Protein AF-A0A954XYC6-F1 (afdb_monomer)

Foldseek 3Di:
DDDDDDDDDDDDDDDDDDDPPPVVVVVVVVPLDPDPAWEWEFDDAEEEQAAPWGTWTDDPLAIDTDRHQQADQDPSGDARQAHAYEFAPNHAYEYEDACRHPDNGAHHQHYEAAAPPPRQQSVSSPDHRRHAGGEYEYAAGEYFQDDPPVPGFSEYHAFQAAPHGGEYHAHYQEEAEGQGAAYAWNNGHGEYAHDHHEYEANQDDDPDRAHEQWDDQTEGEYHQAFYEYEYWDADPPPLDGGAHEHEAFEADAIHGEYEFHPQPDAFQRREYEHEAEYHAWYHLTHGEYEAHQNGEYEYEDHQSPLAFHEYEAFAEANTGGEYAYAHHEYHGAGEYEACHHNGAGEYEWAEQHHEAEYQEYAYAARYEYEFAAAQNGGHAHEHAFPPDDPRHPDRAGYYEAHAYAYAYHNQLNHPDQDKHFRYHRNPPVGDYADDHNVADFQDFRDAHVNRQTWGWHCQDDSGRTTITGSDRAQQDQAAWEQCDAEDEPQFRTFGAPRRQATPDGSHGQLQDAGAYHFAQNHEYEAEPVHPCVSHQEHQEYAAQDPSNSSGHNPRHAGGEYEYAEADEHAQFNVDDPATDRYYEAWESQTGGYYHAHHQEEYHRQAEHEAWEHQTHGEYEHPHHEYEWNADAHPDYWYYAFEAANTHGEYHQAFYEYEGNHPDDYPDPFEHYAFEHNTHGEYEFHPQDDDAQRGEYEYCGEYYAWEQNTHGEYEYYANGEAYHDDAHYEYEAWDYPDHDTTHGEYHYPHHEYEELAEYEAFEAAATHGEYAFAYYEYEYNVVQNYEYEAWEQNTHGEYAYHHQYEYEYSYEYEARAENHQATHGEYEWEEANYEAEYQAYDHHAHPVDWPSDYAAEYEWAYALVATHAYEHNNADDPHRAEQFHPVLLVVPPDDPDDDPSQGHGHAYHAAPLNYAAWDKHFNYRYNYPDAHGAFHANRVPSHGADAQRWDPPRNYQATWHWHCLDDVGGTIMIGGHHAQQCCLVRPRALEPVSVVCLVVCSPDPCSVVSVVSSVVQHGGSPDPPPDPPPPPPDPDCVVVVVVVVVVVVVPPPDDDDDDDDDDD

Secondary structure (DSSP, 8-state):
-------------------SHHHHHHHHHTT----PPPEEEE-SSEEESS-TT-EEEESSSSEEEES-SSSPPPTT---TT--EEEE-TTEEEEE--S--SSSSS-EESEEEESB--GGGBGGGGTPPB--B-EEEEEESS-EEE--SSSSS---EEES-STT-EEEEEEE-SSEEEESS-EEEEESSEEEEEEEEEEEEES-S--S---EEEEETT-EEEEEEEEEEEEESB---SSS--B---EEEEESTT-EEEEEE--SSS-TTSEEEEESS-EEEEETT-EEEEEE-TTEEEEE---TTTT--EEEEES-STT-EEEEEESSSEEEEEEEEEESGGG-EEEEEEESSS-EEEEEEEEE-TTEEEEEE--SS----EEE-TTSS-SS--SS-SEEEEES-EEEEE-GGG----S-EEEEEESSTT-EEEEE-SS--TT-EEEE-TTS-EEEEEEEETTTTEEEEESSPP----SSEEE-SSEEETTTSEEEE-SSSSEEEES--TTTTT-EEEE-TTEEEEESTTS--TT-SEESEEEESBS-GGGTSTT--B-EEEEEEES--EEE---S-SS---EEEEEETTPEEEEEEEESSEEEESSEEEEEETT-EEEEEE-SSEEEE--SS-TT-EEEEEESTT-EEEEEE-SEEEESS-SS------EEEEEETT-EEEEEE--S-SSTTSEEEEESSEEEEEETT-EEEEEE-TTEEEEE-STT--EEEEE-SSSSPPEEEEEESSSEEEESS-EEEEESTT-EEEEEEEEEEEEESTTS---EEEEETT-EEEEEEEEEEEEEESSEEEEEESSSTT-EEEEEEESSS-EEEESEEEPPP-TT-TTS--EEEEEEE-BTTB---EEE---S-TTSEE-S-HHHHHH----SS-------PPEEEEE-TT--S-EEEEEEEE-SSSPPBS--EETTTTEE--TTPBPPSS--SEEEEEEEEETTTTEEEEEEEE--TT-SS-SS--SHHHHHHHHTT-SSS-HHHHHHHHHHHTTTTS--------------HHHHHHHHHHHHHHHTT-----------

Mean predicted aligned error: 14.38 Å

Solvent-accessible surface area (backbone atoms only — not comparable to full-atom values): 49134 Å² total; per-residue (Å²): 133,90,86,84,89,87,86,85,88,82,91,79,86,87,82,91,85,85,88,67,69,63,67,56,53,53,56,53,60,77,64,64,68,82,62,69,54,44,58,38,29,40,72,51,56,76,47,57,65,59,40,93,75,40,28,36,32,75,60,92,77,33,75,42,72,42,41,42,63,24,58,44,54,39,97,72,68,59,66,37,16,53,29,34,38,36,34,11,51,61,14,36,35,36,44,68,71,66,48,64,26,82,50,94,38,39,44,31,22,23,43,38,24,3,32,68,53,74,88,39,46,35,50,92,53,74,38,68,69,30,42,28,26,13,37,39,36,38,31,72,32,52,38,37,20,44,55,94,76,85,77,67,60,3,24,40,35,19,0,56,21,70,95,15,42,3,34,37,38,38,54,14,71,34,46,40,38,27,43,18,37,43,34,21,0,33,32,5,35,10,34,39,38,28,62,31,25,40,32,40,35,24,65,50,88,72,85,90,39,46,37,31,26,3,26,63,42,3,35,10,34,37,38,31,45,25,23,41,38,36,33,18,37,75,54,86,78,84,82,60,59,31,70,30,40,42,32,25,0,28,26,64,62,3,38,8,36,40,36,28,17,72,54,80,62,54,78,49,43,6,29,38,41,37,31,37,36,36,34,26,1,25,60,31,2,32,9,35,40,36,31,21,41,5,4,26,43,35,28,63,62,51,83,91,75,52,57,67,26,37,44,30,23,0,49,23,64,67,6,34,8,35,39,41,31,56,18,14,36,41,42,30,46,20,40,41,35,24,3,41,69,64,4,32,9,37,43,36,37,30,31,46,73,28,45,33,41,28,25,18,40,40,28,23,50,53,14,34,43,33,40,35,28,27,74,82,31,52,38,36,37,36,26,48,27,75,75,85,65,94,70,70,83,80,86,56,44,29,40,37,29,55,40,14,38,75,45,72,42,44,42,53,56,21,63,71,67,67,68,40,54,50,33,43,47,76,28,87,84,29,46,67,44,78,44,43,63,78,54,57,73,64,36,74,72,48,48,28,52,70,71,44,48,28,16,36,31,66,58,24,92,95,55,48,13,32,24,36,25,43,55,69,58,74,20,40,58,80,32,33,26,34,72,45,55,76,40,46,56,34,53,31,23,21,33,24,56,35,58,32,36,78,63,47,70,50,43,57,54,27,71,53,71,30,35,37,24,35,5,40,60,18,36,35,36,42,36,90,85,41,77,52,88,69,39,53,43,22,19,27,41,34,24,2,23,66,62,18,33,48,21,28,49,84,20,40,29,26,13,34,44,37,33,31,56,68,53,55,42,34,28,41,59,94,77,63,102,57,51,69,5,38,40,38,25,5,24,67,66,17,41,8,36,36,41,37,47,14,60,25,42,40,40,29,34,4,33,35,36,25,1,27,52,34,2,34,10,37,39,36,30,59,30,24,39,41,33,17,18,62,49,69,51,73,85,31,27,29,30,24,2,34,26,50,65,5,33,11,34,38,38,34,44,19,29,41,39,24,46,48,35,100,68,97,52,81,73,54,51,41,38,35,23,2,23,46,39,5,36,9,34,39,33,33,17,72,60,64,84,52,74,61,42,8,32,41,46,36,59,34,21,37,38,25,2,24,32,45,1,39,10,34,40,37,32,18,48,10,9,29,43,37,25,45,52,87,67,6,30,42,35,22,1,25,42,91,56,91,45,40,4,34,9,39,37,43,29,60,18,21,39,36,37,24,23,12,33,41,36,23,0,33,22,60,70,8,34,8,38,38,41,34,40,16,31,40,38,36,35,7,66,78,48,80,12,42,35,35,23,3,19,29,13,1,33,9,32,41,38,39,21,51,57,17,36,42,37,32,53,14,45,39,29,44,15,28,50,69,34,75,61,4,26,6,35,42,36,33,35,24,51,62,24,46,41,37,32,22,24,34,41,39,45,59,58,75,75,43,92,79,50,46,50,44,33,34,44,32,44,32,37,29,80,89,35,53,40,36,41,34,30,61,33,77,78,68,87,64,43,41,21,40,23,21,67,71,53,54,72,63,65,78,79,71,98,74,95,67,94,66,61,58,71,27,31,14,58,44,53,39,33,58,50,43,84,64,61,46,76,46,56,55,30,47,45,70,32,90,59,64,59,39,63,40,43,16,39,72,93,71,34,42,67,57,51,80,66,38,69,61,76,88,28,59,44,57,36,52,35,26,38,32,58,58,23,93,94,54,29,10,35,26,37,44,34,43,52,44,60,51,33,33,68,75,71,81,60,44,16,42,75,69,17,54,55,38,52,75,70,63,43,88,63,99,57,68,68,60,56,48,51,36,24,67,76,29,59,58,40,68,52,75,84,72,80,72,72,82,70,68,76,74,69,82,58,64,68,59,58,52,50,54,52,53,58,55,54,66,68,63,74,80,74,80,86,86,91,81,90,83,85,87,132

Radius of gyration: 41.17 Å; Cα contacts (8 Å, |Δi|>4): 3618; chains: 1; bounding box: 121×88×107 Å

pLDDT: mean 84.4, std 16.08, range [27.78, 98.81]

Structure (mmCIF, N/CA/C/O backbone):
data_AF-A0A954XYC6-F1
#
_entry.id   AF-A0A954XYC6-F1
#
loop_
_atom_site.group_PDB
_atom_site.id
_atom_site.type_symbol
_atom_site.label_atom_id
_atom_site.label_alt_id
_atom_site.label_comp_id
_atom_site.label_asym_id
_atom_site.label_entity_id
_atom_site.label_seq_id
_atom_site.pdbx_PDB_ins_code
_atom_site.Cartn_x
_atom_site.Cartn_y
_atom_site.Cartn_z
_atom_site.occupancy
_atom_site.B_iso_or_equiv
_atom_site.auth_seq_id
_atom_site.auth_comp_id
_atom_site.auth_asym_id
_atom_site.auth_atom_id
_atom_site.pdbx_PDB_model_num
ATOM 1 N N . MET A 1 1 ? -28.562 40.369 -9.382 1.00 34.88 1 MET A N 1
ATOM 2 C CA . MET A 1 1 ? -28.232 40.365 -7.940 1.00 34.88 1 MET A CA 1
ATOM 3 C C . MET A 1 1 ? -26.823 39.789 -7.884 1.00 34.88 1 MET A C 1
ATOM 5 O O . MET A 1 1 ? -26.655 38.683 -8.361 1.00 34.88 1 MET A O 1
ATOM 9 N N . ILE A 1 2 ? -25.753 40.572 -7.726 1.00 33.56 2 ILE A N 1
ATOM 10 C CA . ILE A 1 2 ? -25.355 41.336 -6.528 1.00 33.56 2 ILE A CA 1
ATOM 11 C C . ILE A 1 2 ? -25.282 40.420 -5.299 1.00 33.56 2 ILE A C 1
ATOM 13 O O . ILE A 1 2 ? -26.268 40.292 -4.585 1.00 33.56 2 ILE A O 1
ATOM 17 N N . ASN A 1 3 ? -24.111 39.836 -5.041 1.00 31.36 3 ASN A N 1
ATOM 18 C CA . ASN A 1 3 ? -23.211 40.391 -4.025 1.00 31.36 3 ASN A CA 1
ATOM 19 C C . ASN A 1 3 ? -21.763 39.918 -4.237 1.00 31.36 3 ASN A C 1
ATOM 21 O O . ASN A 1 3 ? -21.530 38.810 -4.706 1.00 31.36 3 ASN A O 1
ATOM 25 N N . LEU A 1 4 ? -20.802 40.788 -3.922 1.00 33.44 4 LEU A N 1
ATOM 26 C CA . LEU A 1 4 ? -19.363 40.531 -4.013 1.00 33.44 4 LEU A CA 1
ATOM 27 C C . LEU A 1 4 ? -18.696 41.202 -2.806 1.00 33.44 4 LEU A C 1
ATOM 29 O O . LEU A 1 4 ? -18.839 42.414 -2.627 1.00 33.44 4 LEU A O 1
ATOM 33 N N . VAL A 1 5 ? -18.001 40.431 -1.968 1.00 40.41 5 VAL A N 1
ATOM 34 C CA . VAL A 1 5 ? -17.318 40.948 -0.769 1.00 40.41 5 VAL A CA 1
ATOM 35 C C . VAL A 1 5 ? -15.876 41.342 -1.111 1.00 40.41 5 VAL A C 1
ATOM 37 O O . VAL A 1 5 ? -15.217 40.717 -1.937 1.00 40.41 5 VAL A O 1
ATOM 40 N N . ARG A 1 6 ? -15.409 42.443 -0.512 1.00 40.19 6 ARG A N 1
ATOM 41 C CA . ARG A 1 6 ? -14.093 43.066 -0.738 1.00 40.19 6 ARG A CA 1
ATOM 42 C C . ARG A 1 6 ? -13.040 42.574 0.255 1.00 40.19 6 ARG A C 1
ATOM 44 O O . ARG A 1 6 ? -13.363 42.555 1.436 1.00 40.19 6 ARG A O 1
ATOM 51 N N . THR A 1 7 ? -11.791 42.462 -0.215 1.00 33.62 7 THR A N 1
ATOM 52 C CA . THR A 1 7 ? -10.519 43.104 0.250 1.00 33.62 7 THR A CA 1
ATOM 53 C C . THR A 1 7 ? -9.345 42.363 -0.431 1.00 33.62 7 THR A C 1
ATOM 55 O O . THR A 1 7 ? -9.472 41.176 -0.680 1.00 33.62 7 THR A O 1
ATOM 58 N N . ALA A 1 8 ? -8.184 42.911 -0.817 1.00 32.47 8 ALA A N 1
ATOM 59 C CA . ALA A 1 8 ? -7.644 44.269 -1.030 1.00 32.47 8 ALA A CA 1
ATOM 60 C C . ALA A 1 8 ? -6.418 44.135 -2.000 1.00 32.47 8 ALA A C 1
ATOM 62 O O . ALA A 1 8 ? -5.964 43.024 -2.236 1.00 32.47 8 ALA A O 1
ATOM 63 N N . GLY A 1 9 ? -5.787 45.151 -2.609 1.00 30.42 9 GLY A N 1
ATOM 64 C CA . GLY A 1 9 ? -5.999 46.608 -2.582 1.00 30.42 9 GLY A CA 1
ATOM 65 C C . GLY A 1 9 ? -4.952 47.443 -3.371 1.00 30.42 9 GLY A C 1
ATOM 66 O O . GLY A 1 9 ? -4.741 48.603 -3.029 1.00 30.42 9 GLY A O 1
ATOM 67 N N . GLY A 1 10 ? -4.248 46.875 -4.365 1.00 27.78 10 GLY A N 1
ATOM 68 C CA . GLY A 1 10 ? -3.053 47.463 -5.012 1.00 27.78 10 GLY A CA 1
ATOM 69 C C . GLY A 1 10 ? -3.312 48.276 -6.294 1.00 27.78 10 GLY A C 1
ATOM 70 O O . GLY A 1 10 ? -4.056 47.853 -7.173 1.00 27.78 10 GLY A O 1
ATOM 71 N N . PHE A 1 11 ? -2.681 49.449 -6.411 1.00 37.50 11 PHE A N 1
ATOM 72 C CA . PHE A 1 11 ? -2.865 50.410 -7.511 1.00 37.50 11 PHE A CA 1
ATOM 73 C C . PHE A 1 11 ? -2.296 49.943 -8.864 1.00 37.50 11 PHE A C 1
ATOM 75 O O . PHE A 1 11 ? -1.092 49.732 -8.963 1.00 37.50 11 PHE A O 1
ATOM 82 N N . PHE A 1 12 ? -3.091 50.028 -9.940 1.00 29.75 12 PHE A N 1
ATOM 83 C CA . PHE A 1 12 ? -2.583 50.357 -11.282 1.00 29.75 12 PHE A CA 1
ATOM 84 C C . PHE A 1 12 ? -3.564 51.259 -12.050 1.00 29.75 12 PHE A C 1
ATOM 86 O O . PHE A 1 12 ? -4.780 51.176 -11.878 1.00 29.75 12 PHE A O 1
ATOM 93 N N . ARG A 1 13 ? -3.033 52.193 -12.852 1.00 30.75 13 ARG A N 1
ATOM 94 C CA . ARG A 1 13 ? -3.819 53.237 -13.536 1.00 30.75 13 ARG A CA 1
ATOM 95 C C . ARG A 1 13 ? -4.417 52.737 -14.852 1.00 30.75 13 ARG A C 1
ATOM 97 O O . ARG A 1 13 ? -3.707 52.182 -15.682 1.00 30.75 13 ARG A O 1
ATOM 104 N N . TRP A 1 14 ? -5.690 53.051 -15.076 1.00 31.92 14 TRP A N 1
ATOM 105 C CA . TRP A 1 14 ? -6.369 52.876 -16.361 1.00 31.92 14 TRP A CA 1
ATOM 106 C C . TRP A 1 14 ? -6.007 54.003 -17.344 1.00 31.92 14 TRP A C 1
ATOM 108 O O . TRP A 1 14 ? -6.115 55.178 -16.996 1.00 31.92 14 TRP A O 1
ATOM 118 N N . ASN A 1 15 ? -5.669 53.645 -18.586 1.00 31.08 15 ASN A N 1
ATOM 119 C CA . ASN A 1 15 ? -5.718 54.535 -19.749 1.00 31.08 15 ASN A CA 1
ATOM 120 C C . ASN A 1 15 ? -6.775 53.983 -20.716 1.00 31.08 15 ASN A C 1
ATOM 122 O O . ASN A 1 15 ? -6.514 53.046 -21.467 1.00 31.08 15 ASN A O 1
ATOM 126 N N . ALA A 1 16 ? -7.980 54.551 -20.690 1.00 41.09 16 ALA A N 1
ATOM 127 C CA . ALA A 1 16 ? -9.058 54.162 -21.593 1.00 41.09 16 ALA A CA 1
ATOM 128 C C . ALA A 1 16 ? -9.007 54.985 -22.884 1.00 41.09 16 ALA A C 1
ATOM 130 O O . ALA A 1 16 ? -9.428 56.138 -22.863 1.00 41.09 16 ALA A O 1
ATOM 131 N N . PHE A 1 17 ? -8.529 54.411 -23.998 1.00 40.94 17 PHE A N 1
ATOM 132 C CA . PHE A 1 17 ? -8.732 55.009 -25.332 1.00 40.94 17 PHE A CA 1
ATOM 133 C C . PHE A 1 17 ? -8.622 54.037 -26.534 1.00 40.94 17 PHE A C 1
ATOM 135 O O . PHE A 1 17 ? -8.130 54.413 -27.593 1.00 40.94 17 PHE A O 1
ATOM 142 N N . VAL A 1 18 ? -9.130 52.799 -26.425 1.00 39.81 18 VAL A N 1
ATOM 143 C CA . VAL A 1 18 ? -9.299 51.883 -27.583 1.00 39.81 18 VAL A CA 1
ATOM 144 C C . VAL A 1 18 ? -10.669 51.188 -27.524 1.00 39.81 18 VAL A C 1
ATOM 146 O O . VAL A 1 18 ? -10.777 50.020 -27.175 1.00 39.81 18 VAL A O 1
ATOM 149 N N . GLY A 1 19 ? -11.746 51.935 -27.800 1.00 44.28 19 GLY A N 1
ATOM 150 C CA . GLY A 1 19 ? -13.124 51.489 -27.517 1.00 44.28 19 GLY A CA 1
ATOM 151 C C . GLY A 1 19 ? -14.026 51.135 -28.708 1.00 44.28 19 GLY A C 1
ATOM 152 O O . GLY A 1 19 ? -15.155 50.723 -28.474 1.00 44.28 19 GLY A O 1
ATOM 153 N N . VAL A 1 20 ? -13.596 51.332 -29.965 1.00 39.16 20 VAL A N 1
ATOM 154 C CA . VAL A 1 20 ? -14.511 51.234 -31.135 1.00 39.16 20 VAL A CA 1
ATOM 155 C C . VAL A 1 20 ? -13.968 50.388 -32.299 1.00 39.16 20 VAL A C 1
ATOM 157 O O . VAL A 1 20 ? -14.755 49.792 -33.025 1.00 39.16 20 VAL A O 1
ATOM 160 N N . ALA A 1 21 ? -12.646 50.249 -32.463 1.00 41.66 21 ALA A N 1
ATOM 161 C CA . ALA A 1 21 ? -12.077 49.446 -33.557 1.00 41.66 21 ALA A CA 1
ATOM 162 C C . ALA A 1 21 ? -12.179 47.920 -33.328 1.00 41.66 21 ALA A C 1
ATOM 164 O O . ALA A 1 21 ? -12.398 47.167 -34.275 1.00 41.66 21 ALA A O 1
ATOM 165 N N . ALA A 1 22 ? -12.064 47.458 -32.077 1.00 44.78 22 ALA A N 1
ATOM 166 C CA . ALA A 1 22 ? -11.977 46.028 -31.755 1.00 44.78 22 ALA A CA 1
ATOM 167 C C . ALA A 1 22 ? -13.289 45.250 -31.992 1.00 44.78 22 ALA A C 1
ATOM 169 O O . ALA A 1 22 ? -13.258 44.115 -32.457 1.00 44.78 22 ALA A O 1
ATOM 170 N N . LEU A 1 23 ? -14.449 45.867 -31.732 1.00 37.78 23 LEU A N 1
ATOM 171 C CA . LEU A 1 23 ? -15.759 45.224 -31.923 1.00 37.78 23 LEU A CA 1
ATOM 172 C C . LEU A 1 23 ? -16.132 45.035 -33.404 1.00 37.78 23 LEU A C 1
ATOM 174 O O . LEU A 1 23 ? -16.850 44.095 -33.730 1.00 37.78 23 LEU A O 1
ATOM 178 N N . GLY A 1 24 ? -15.616 45.882 -34.304 1.00 38.66 24 GLY A N 1
ATOM 179 C CA . GLY A 1 24 ? -15.787 45.705 -35.750 1.00 38.66 24 GLY A CA 1
ATOM 180 C C . GLY A 1 24 ? -14.958 44.542 -36.303 1.00 38.66 24 GLY A C 1
ATOM 181 O O . GLY A 1 24 ? -15.465 43.752 -37.094 1.00 38.66 24 GLY A O 1
ATOM 182 N N . ALA A 1 25 ? -13.713 44.395 -35.837 1.00 45.94 25 ALA A N 1
ATOM 183 C CA . ALA A 1 25 ? -12.848 43.278 -36.219 1.00 45.94 25 ALA A CA 1
ATOM 184 C C . ALA A 1 25 ? -13.387 41.929 -35.710 1.00 45.94 25 ALA A C 1
ATOM 186 O O . ALA A 1 25 ? -13.421 40.961 -36.464 1.00 45.94 25 ALA A O 1
ATOM 187 N N . LEU A 1 26 ? -13.888 41.880 -34.468 1.00 38.09 26 LEU A N 1
ATOM 188 C CA . LEU A 1 26 ? -14.449 40.658 -33.883 1.00 38.09 26 LEU A CA 1
ATOM 189 C C . LEU A 1 26 ? -15.720 40.181 -34.615 1.00 38.09 26 LEU A C 1
ATOM 191 O O . LEU A 1 26 ? -15.920 38.983 -34.785 1.00 38.09 26 LEU A O 1
ATOM 195 N N . ALA A 1 27 ? -16.557 41.105 -35.103 1.00 39.28 27 ALA A N 1
ATOM 196 C CA . ALA A 1 27 ? -17.760 40.764 -35.868 1.00 39.28 27 ALA A CA 1
ATOM 197 C C . ALA A 1 27 ? -17.464 40.273 -37.302 1.00 39.28 27 ALA A C 1
ATOM 199 O O . ALA A 1 27 ? -18.194 39.421 -37.810 1.00 39.28 27 ALA A O 1
ATOM 200 N N . LEU A 1 28 ? -16.397 40.765 -37.948 1.00 42.06 28 LEU A N 1
ATOM 201 C CA . LEU A 1 28 ? -15.929 40.196 -39.220 1.00 42.06 28 LEU A CA 1
ATOM 202 C C . LEU A 1 28 ? -15.271 38.822 -39.022 1.00 42.06 28 LEU A C 1
ATOM 204 O O . LEU A 1 28 ? -15.533 37.919 -39.809 1.00 42.06 28 LEU A O 1
ATOM 208 N N . ALA A 1 29 ? -14.497 38.630 -37.949 1.00 46.66 29 ALA A N 1
ATOM 209 C CA . ALA A 1 29 ? -13.881 37.338 -37.640 1.00 46.66 29 ALA A CA 1
ATOM 210 C C . ALA A 1 29 ? -14.923 36.226 -37.394 1.00 46.66 29 ALA A C 1
ATOM 212 O O . ALA A 1 29 ? -14.757 35.119 -37.889 1.00 46.66 29 ALA A O 1
ATOM 213 N N . LEU A 1 30 ? -16.041 36.523 -36.714 1.00 39.81 30 LEU A N 1
ATOM 214 C CA . LEU A 1 30 ? -17.119 35.546 -36.479 1.00 39.81 30 LEU A CA 1
ATOM 215 C C . LEU A 1 30 ? -17.992 35.215 -37.710 1.00 39.81 30 LEU A C 1
ATOM 217 O O . LEU A 1 30 ? -18.891 34.382 -37.599 1.00 39.81 30 LEU A O 1
ATOM 221 N N . THR A 1 31 ? -17.779 35.860 -38.863 1.00 41.41 31 THR A N 1
ATOM 222 C CA . THR A 1 31 ? -18.534 35.579 -40.105 1.00 41.41 31 THR A CA 1
ATOM 223 C C . THR A 1 31 ? -17.674 35.049 -41.252 1.00 41.41 31 THR A C 1
ATOM 225 O O . THR A 1 31 ? -18.216 34.713 -42.306 1.00 41.41 31 THR A O 1
ATOM 228 N N . ALA A 1 32 ? -16.367 34.885 -41.034 1.00 49.34 32 ALA A N 1
ATOM 229 C CA . ALA A 1 32 ? -15.525 34.039 -41.867 1.00 49.34 32 ALA A CA 1
ATOM 230 C C . ALA A 1 32 ? -15.912 32.570 -41.623 1.00 49.34 32 ALA A C 1
ATOM 232 O O . ALA A 1 32 ? -15.392 31.916 -40.723 1.00 49.34 32 ALA A O 1
ATOM 233 N N . GLY A 1 33 ? -16.884 32.065 -42.387 1.00 49.06 33 GLY A N 1
ATOM 234 C CA . GLY A 1 33 ? -17.191 30.636 -42.391 1.00 49.06 33 GLY A CA 1
ATOM 235 C C . GLY A 1 33 ? -15.949 29.859 -42.817 1.00 49.06 33 GLY A C 1
ATOM 236 O O . GLY A 1 33 ? -15.324 30.258 -43.797 1.00 49.06 33 GLY A O 1
ATOM 237 N N . ASN A 1 34 ? -15.609 28.800 -42.070 1.00 53.84 34 ASN A N 1
ATOM 238 C CA . ASN A 1 34 ? -14.386 28.007 -42.222 1.00 53.84 34 ASN A CA 1
ATOM 239 C C . ASN A 1 34 ? -14.015 27.842 -43.700 1.00 53.84 34 ASN A C 1
ATOM 241 O O . ASN A 1 34 ? -14.704 27.126 -44.434 1.00 53.84 34 ASN A O 1
ATOM 245 N N . ALA A 1 35 ? -12.947 28.516 -44.132 1.00 55.16 35 ALA A N 1
ATOM 246 C CA . ALA A 1 35 ? -12.424 28.340 -45.473 1.00 55.16 35 ALA A CA 1
ATOM 247 C C . ALA A 1 35 ? -11.909 26.902 -45.560 1.00 55.16 35 ALA A C 1
ATOM 249 O O . ALA A 1 35 ? -10.947 26.538 -44.888 1.00 55.16 35 ALA A O 1
ATOM 250 N N . SER A 1 36 ? -12.596 26.055 -46.326 1.00 61.88 36 SER A N 1
ATOM 251 C CA . SER A 1 36 ? -12.128 24.696 -46.564 1.00 61.88 36 SER A CA 1
ATOM 252 C C . SER A 1 36 ? -10.803 24.774 -47.309 1.00 61.88 36 SER A C 1
ATOM 254 O O . SER A 1 36 ? -10.771 25.280 -48.429 1.00 61.88 36 SER A O 1
ATOM 256 N N . ALA A 1 37 ? -9.734 24.283 -46.684 1.00 70.62 37 ALA A N 1
ATOM 257 C CA . ALA A 1 37 ? -8.440 24.123 -47.327 1.00 70.62 37 ALA A CA 1
ATOM 258 C C . ALA A 1 37 ? -8.608 23.285 -48.604 1.00 70.62 37 ALA A C 1
ATOM 260 O O . ALA A 1 37 ? -9.013 22.121 -48.537 1.00 70.62 37 ALA A O 1
ATOM 261 N N . ASP A 1 38 ? -8.329 23.879 -49.765 1.00 81.19 38 ASP A N 1
ATOM 262 C CA . ASP A 1 38 ? -8.489 23.188 -51.042 1.00 81.19 38 ASP A CA 1
ATOM 263 C C . ASP A 1 38 ? -7.384 22.110 -51.178 1.00 81.19 38 ASP A C 1
ATOM 265 O O . ASP A 1 38 ? -6.205 22.386 -50.908 1.00 81.19 38 ASP A O 1
ATOM 269 N N . PRO A 1 39 ? -7.722 20.871 -51.586 1.00 85.12 39 PRO A N 1
ATOM 270 C CA . PRO A 1 39 ? -6.736 19.823 -51.819 1.00 85.12 39 PRO A CA 1
ATOM 271 C C . PRO A 1 39 ? -5.977 20.077 -53.131 1.00 85.12 39 PRO A C 1
ATOM 273 O O . PRO A 1 39 ? -6.544 20.020 -54.224 1.00 85.12 39 PRO A O 1
ATOM 276 N N . LEU A 1 40 ? -4.671 20.323 -53.021 1.00 87.38 40 LEU A N 1
ATOM 277 C CA . LEU A 1 40 ? -3.749 20.500 -54.143 1.00 87.38 40 LEU A CA 1
ATOM 278 C C . LEU A 1 40 ? -2.962 19.210 -54.380 1.00 87.38 40 LEU A C 1
ATOM 280 O O . LEU A 1 40 ? -2.185 18.778 -53.531 1.00 87.38 40 LEU A O 1
ATOM 284 N N . ILE A 1 41 ? -3.140 18.599 -55.549 1.00 87.56 41 ILE A N 1
ATOM 285 C CA . ILE A 1 41 ? -2.660 17.245 -55.843 1.00 87.56 41 ILE A CA 1
ATOM 286 C C . ILE A 1 41 ? -1.583 17.294 -56.929 1.00 87.56 41 ILE A C 1
ATOM 288 O O . ILE A 1 41 ? -1.796 17.868 -57.998 1.00 87.56 41 ILE A O 1
ATOM 292 N N . TRP A 1 42 ? -0.427 16.687 -56.673 1.00 87.62 42 TRP A N 1
ATOM 293 C CA . TRP A 1 42 ? 0.668 16.591 -57.640 1.00 87.62 42 TRP A CA 1
ATOM 294 C C . TRP A 1 42 ? 0.248 15.762 -58.861 1.00 87.62 42 TRP A C 1
ATOM 296 O O . TRP A 1 42 ? -0.217 14.632 -58.705 1.00 87.62 42 TRP A O 1
ATOM 306 N N . ASN A 1 43 ? 0.398 16.313 -60.071 1.00 80.12 43 ASN A N 1
ATOM 307 C CA . ASN A 1 43 ? -0.114 15.706 -61.310 1.00 80.12 43 ASN A CA 1
ATOM 308 C C . ASN A 1 43 ? 0.966 15.293 -62.331 1.00 80.12 43 ASN A C 1
ATOM 310 O O . ASN A 1 43 ? 0.618 14.830 -63.419 1.00 80.12 43 ASN A O 1
ATOM 314 N N . ASP A 1 44 ? 2.244 15.463 -61.994 1.00 75.94 44 ASP A N 1
ATOM 315 C CA . ASP A 1 44 ? 3.395 15.124 -62.839 1.00 75.94 44 ASP A CA 1
ATOM 316 C C . ASP A 1 44 ? 4.100 13.849 -62.317 1.00 75.94 44 ASP A C 1
ATOM 318 O O . ASP A 1 44 ? 3.733 13.288 -61.284 1.00 75.94 44 ASP A O 1
ATOM 322 N N . GLY A 1 45 ? 5.120 13.367 -63.023 1.00 83.31 45 GLY A N 1
ATOM 323 C CA . GLY A 1 45 ? 6.026 12.329 -62.530 1.00 83.31 45 GLY A CA 1
ATOM 324 C C . GLY A 1 45 ? 7.053 12.915 -61.558 1.00 83.31 45 GLY A C 1
ATOM 325 O O . GLY A 1 45 ? 6.755 13.186 -60.395 1.00 83.31 45 GLY A O 1
ATOM 326 N N . THR A 1 46 ? 8.276 13.120 -62.046 1.00 87.62 46 THR A N 1
ATOM 327 C CA . THR A 1 46 ? 9.380 13.712 -61.275 1.00 87.62 46 THR A CA 1
ATOM 328 C C . THR A 1 46 ? 9.513 15.201 -61.585 1.00 87.62 46 THR A C 1
ATOM 330 O O . THR A 1 46 ? 9.686 15.562 -62.750 1.00 87.62 46 THR A O 1
ATOM 333 N N . GLY A 1 47 ? 9.512 16.068 -60.570 1.00 87.94 47 GLY A N 1
ATOM 334 C CA . GLY A 1 47 ? 9.590 17.515 -60.789 1.00 87.94 47 GLY A CA 1
ATOM 335 C C . GLY A 1 47 ? 9.961 18.351 -59.563 1.00 87.94 47 GLY A C 1
ATOM 336 O O . GLY A 1 47 ? 10.094 17.862 -58.443 1.00 87.94 47 GLY A O 1
ATOM 337 N N . ASN A 1 48 ? 10.135 19.654 -59.786 1.00 88.25 48 ASN A N 1
ATOM 338 C CA . ASN A 1 48 ? 10.279 20.622 -58.700 1.00 88.25 48 ASN A CA 1
ATOM 339 C C . ASN A 1 48 ? 8.893 20.982 -58.151 1.00 88.25 48 ASN A C 1
ATOM 341 O O . ASN A 1 48 ? 7.948 21.133 -58.919 1.00 88.25 48 ASN A O 1
ATOM 345 N N . PHE A 1 49 ? 8.799 21.225 -56.844 1.00 84.75 49 PHE A N 1
ATOM 346 C CA . PHE A 1 49 ? 7.566 21.593 -56.133 1.00 84.75 49 PHE A CA 1
ATOM 347 C C . PHE A 1 49 ? 6.871 22.847 -56.707 1.00 84.75 49 PHE A C 1
ATOM 349 O O . PHE A 1 49 ? 5.689 23.078 -56.459 1.00 84.75 49 PHE A O 1
ATOM 356 N N . ILE A 1 50 ? 7.592 23.653 -57.494 1.00 83.25 50 ILE A N 1
ATOM 357 C CA . ILE A 1 50 ? 7.097 24.843 -58.191 1.00 83.25 50 ILE A CA 1
ATOM 358 C C . ILE A 1 50 ? 7.518 24.763 -59.661 1.00 83.25 50 ILE A C 1
ATOM 360 O O . ILE A 1 50 ? 8.700 24.600 -59.976 1.00 83.25 50 ILE A O 1
ATOM 364 N N . GLY A 1 51 ? 6.549 24.887 -60.567 1.00 75.56 51 GLY A N 1
ATOM 365 C CA . GLY A 1 51 ? 6.740 24.652 -61.998 1.00 75.56 51 GLY A CA 1
ATOM 366 C C . GLY A 1 51 ? 5.431 24.702 -62.786 1.00 75.56 51 GLY A C 1
ATOM 367 O O . GLY A 1 51 ? 4.345 24.705 -62.219 1.00 75.56 51 GLY A O 1
ATOM 368 N N . SER A 1 52 ? 5.513 24.789 -64.114 1.00 62.41 52 SER A N 1
ATOM 369 C CA . SER A 1 52 ? 4.338 24.989 -64.975 1.00 62.41 52 SER A CA 1
ATOM 370 C C . SER A 1 52 ? 3.905 23.708 -65.696 1.00 62.41 52 SER A C 1
ATOM 372 O O . SER A 1 52 ? 4.693 23.202 -66.497 1.00 62.41 52 SER A O 1
ATOM 374 N N . PRO A 1 53 ? 2.638 23.272 -65.563 1.00 57.16 53 PRO A N 1
ATOM 375 C CA . PRO A 1 53 ? 1.768 23.329 -64.385 1.00 57.16 53 PRO A CA 1
ATOM 376 C C . PRO A 1 53 ? 1.700 21.948 -63.700 1.00 57.16 53 PRO A C 1
ATOM 378 O O . PRO A 1 53 ? 1.239 20.985 -64.309 1.00 57.16 53 PRO A O 1
ATOM 381 N N . THR A 1 54 ? 2.136 21.856 -62.440 1.00 72.25 54 THR A N 1
ATOM 382 C CA . THR A 1 54 ? 2.426 20.571 -61.761 1.00 72.25 54 THR A CA 1
ATOM 383 C C . THR A 1 54 ? 1.458 20.177 -60.631 1.00 72.25 54 THR A C 1
ATOM 385 O O . THR A 1 54 ? 1.615 19.126 -60.009 1.00 72.25 54 THR A O 1
ATOM 388 N N . TRP A 1 55 ? 0.449 21.005 -60.346 1.00 83.75 55 TRP A N 1
ATOM 389 C CA . TRP A 1 55 ? -0.556 20.751 -59.306 1.00 83.75 55 TRP A CA 1
ATOM 390 C C . TRP A 1 55 ? -1.965 20.879 -59.877 1.00 83.75 55 TRP A C 1
ATOM 392 O O . TRP A 1 55 ? -2.246 21.848 -60.581 1.00 83.75 55 TRP A O 1
ATOM 402 N N . SER A 1 56 ? -2.852 19.935 -59.559 1.00 84.31 56 SER A N 1
ATOM 403 C CA . SER A 1 56 ? -4.279 19.925 -59.920 1.00 84.31 56 SER A CA 1
ATOM 404 C C . SER A 1 56 ? -5.178 20.045 -58.691 1.00 84.31 56 SER A C 1
ATOM 406 O O . SER A 1 56 ? -4.810 19.582 -57.616 1.00 84.31 56 SER A O 1
ATOM 408 N N . TYR A 1 57 ? -6.359 20.637 -58.857 1.00 83.69 57 TYR A N 1
ATOM 409 C CA . TYR A 1 57 ? -7.378 20.774 -57.811 1.00 83.69 57 TYR A CA 1
ATOM 410 C C . TYR A 1 57 ? -8.788 20.831 -58.415 1.00 83.69 57 TYR A C 1
ATOM 412 O O . TYR A 1 57 ? -8.941 21.114 -59.609 1.00 83.69 57 TYR A O 1
ATOM 420 N N . ASP A 1 58 ? -9.814 20.569 -57.601 1.00 78.88 58 ASP A N 1
ATOM 421 C CA . ASP A 1 58 ? -11.209 20.790 -57.991 1.00 78.88 58 ASP A CA 1
ATOM 422 C C . ASP A 1 58 ? -11.616 22.250 -57.747 1.00 78.88 58 ASP A C 1
ATOM 424 O O . ASP A 1 58 ? -11.692 22.715 -56.613 1.00 78.88 58 ASP A O 1
ATOM 428 N N . ASN A 1 59 ? -11.909 22.972 -58.824 1.00 79.00 59 ASN A N 1
ATOM 429 C CA . ASN A 1 59 ? -12.495 24.301 -58.795 1.00 79.00 59 ASN A CA 1
ATOM 430 C C . ASN A 1 59 ? -13.999 24.213 -59.101 1.00 79.00 59 ASN A C 1
ATOM 432 O O . ASN A 1 59 ? -14.434 24.433 -60.237 1.00 79.00 59 ASN A O 1
ATOM 436 N N . GLY A 1 60 ? -14.792 23.857 -58.087 1.00 76.31 60 GLY A N 1
ATOM 437 C CA . GLY A 1 60 ? -16.258 23.881 -58.153 1.00 76.31 60 GLY A CA 1
ATOM 438 C C . GLY A 1 60 ? -16.882 22.894 -59.149 1.00 76.31 60 GLY A C 1
ATOM 439 O O . GLY A 1 60 ? -17.862 23.237 -59.814 1.00 76.31 60 GLY A O 1
ATOM 440 N N . GLY A 1 61 ? -16.327 21.687 -59.270 1.00 74.75 61 GLY A N 1
ATOM 441 C CA . GLY A 1 61 ? -16.729 20.656 -60.228 1.00 74.75 61 GLY A CA 1
ATOM 442 C C . GLY A 1 61 ? -15.922 20.671 -61.530 1.00 74.75 61 GLY A C 1
ATOM 443 O O . GLY A 1 61 ? -16.419 20.212 -62.561 1.00 74.75 61 GLY A O 1
ATOM 444 N N . SER A 1 62 ? -14.709 21.231 -61.524 1.00 76.12 62 SER A N 1
ATOM 445 C CA . SER A 1 62 ? -13.846 21.320 -62.707 1.00 76.12 62 SER A CA 1
ATOM 446 C C . SER A 1 62 ? -12.363 21.266 -62.348 1.00 76.12 62 SER A C 1
ATOM 448 O O . SER A 1 62 ? -11.912 21.950 -61.435 1.00 76.12 62 SER A O 1
ATOM 450 N N . VAL A 1 63 ? -11.580 20.471 -63.083 1.00 80.81 63 VAL A N 1
ATOM 451 C CA . VAL A 1 63 ? -10.136 20.356 -62.829 1.00 80.81 63 VAL A CA 1
ATOM 452 C C . VAL A 1 63 ? -9.422 21.628 -63.272 1.00 80.81 63 VAL A C 1
ATOM 454 O O . VAL A 1 63 ? -9.403 21.965 -64.458 1.00 80.81 63 VAL A O 1
ATOM 457 N N . ALA A 1 64 ? -8.787 22.303 -62.321 1.00 83.31 64 ALA A N 1
ATOM 458 C CA . ALA A 1 64 ? -7.910 23.441 -62.551 1.00 83.31 64 ALA A CA 1
ATOM 459 C C . ALA A 1 64 ? -6.481 23.117 -62.089 1.00 83.31 64 ALA A C 1
ATOM 461 O O . ALA A 1 64 ? -6.250 22.127 -61.397 1.00 83.31 64 ALA A O 1
ATOM 462 N N . THR A 1 65 ? -5.508 23.941 -62.490 1.00 85.12 65 THR A N 1
ATOM 463 C CA . THR A 1 65 ? -4.092 23.731 -62.148 1.00 85.12 65 THR A CA 1
ATOM 464 C C . THR A 1 65 ? -3.426 24.978 -61.583 1.00 85.12 65 THR A C 1
ATOM 466 O O . THR A 1 65 ? -3.717 26.085 -62.038 1.00 85.12 65 THR A O 1
ATOM 469 N N . THR A 1 66 ? -2.476 24.802 -60.664 1.00 84.00 66 THR A N 1
ATOM 470 C CA . THR A 1 66 ? -1.563 25.859 -60.194 1.00 84.00 66 THR A CA 1
ATOM 471 C C . THR A 1 66 ? -0.102 25.463 -60.422 1.00 84.00 66 THR A C 1
ATOM 473 O O . THR A 1 66 ? 0.235 24.284 -60.520 1.00 84.00 66 THR A O 1
ATOM 476 N N . SER A 1 67 ? 0.774 26.462 -60.536 1.00 84.62 67 SER A N 1
ATOM 477 C CA . SER A 1 67 ? 2.227 26.280 -60.631 1.00 84.62 67 SER A CA 1
ATOM 478 C C . SER A 1 67 ? 2.958 26.436 -59.297 1.00 84.62 67 SER A C 1
ATOM 480 O O . SER A 1 67 ? 4.158 26.188 -59.229 1.00 84.62 67 SER A O 1
ATOM 482 N N . ASN A 1 68 ? 2.265 26.908 -58.258 1.00 87.19 68 ASN A N 1
ATOM 483 C CA . ASN A 1 68 ? 2.811 27.119 -56.921 1.00 87.19 68 ASN A CA 1
ATOM 484 C C . ASN A 1 68 ? 1.688 26.908 -55.881 1.00 87.19 68 ASN A C 1
ATOM 486 O O . ASN A 1 68 ? 0.695 27.642 -55.923 1.00 87.19 68 ASN A O 1
ATOM 490 N N . PRO A 1 69 ? 1.805 25.926 -54.970 1.00 85.56 69 PRO A N 1
ATOM 491 C CA . PRO A 1 69 ? 0.800 25.671 -53.941 1.00 85.56 69 PRO A CA 1
ATOM 492 C C . PRO A 1 69 ? 0.895 26.647 -52.755 1.00 85.56 69 PRO A C 1
ATOM 494 O O . PRO A 1 69 ? -0.091 26.822 -52.046 1.00 85.56 69 PRO A O 1
ATOM 497 N N . PHE A 1 70 ? 2.029 27.331 -52.558 1.00 85.75 70 PHE A N 1
ATOM 498 C CA . PHE A 1 70 ? 2.213 28.303 -51.473 1.00 85.75 70 PHE A CA 1
ATOM 499 C C . PHE A 1 70 ? 1.503 29.640 -51.738 1.00 85.75 70 PHE A C 1
ATOM 501 O O . PHE A 1 70 ? 1.099 30.324 -50.807 1.00 85.75 70 PHE A O 1
ATOM 508 N N . THR A 1 71 ? 1.342 30.043 -53.004 1.00 83.69 71 THR A N 1
ATOM 509 C CA . THR A 1 71 ? 0.632 31.287 -53.375 1.00 83.69 71 THR A CA 1
ATOM 510 C C . THR A 1 71 ? -0.806 31.061 -53.826 1.00 83.69 71 THR A C 1
ATOM 512 O O . THR A 1 71 ? -1.504 32.028 -54.140 1.00 83.69 71 THR A O 1
ATOM 515 N N . TYR A 1 72 ? -1.265 29.809 -53.872 1.00 83.62 72 TYR A N 1
ATOM 516 C CA . TYR A 1 72 ? -2.645 29.504 -54.210 1.00 83.62 72 TYR A CA 1
ATOM 517 C C . TYR A 1 72 ? -3.574 29.916 -53.060 1.00 83.62 72 TYR A C 1
ATOM 519 O O . TYR A 1 72 ? -3.452 29.424 -51.938 1.00 83.62 72 TYR A O 1
ATOM 527 N N . VAL A 1 73 ? -4.488 30.835 -53.366 1.00 78.31 73 VAL A N 1
ATOM 528 C CA . VAL A 1 73 ? -5.599 31.236 -52.502 1.00 78.31 73 VAL A CA 1
ATOM 529 C C . VAL A 1 73 ? -6.813 30.423 -52.925 1.00 78.31 73 VAL A C 1
ATOM 531 O O . VAL A 1 73 ? -7.257 30.547 -54.069 1.00 78.31 73 VAL A O 1
ATOM 534 N N . GLY A 1 74 ? -7.322 29.605 -52.004 1.00 72.50 74 GLY A N 1
ATOM 535 C CA . GLY A 1 74 ? -8.462 28.732 -52.252 1.00 72.50 74 GLY A CA 1
ATOM 536 C C . GLY A 1 74 ? -9.755 29.474 -52.582 1.00 72.50 74 GLY A C 1
ATOM 537 O O . GLY A 1 74 ? -9.894 30.682 -52.357 1.00 72.50 74 GLY A O 1
ATOM 538 N N . SER A 1 75 ? -10.732 28.729 -53.091 1.00 66.69 75 SER A N 1
ATOM 539 C CA . SER A 1 75 ? -12.021 29.242 -53.579 1.00 66.69 75 SER A CA 1
ATOM 540 C C . SER A 1 75 ? -12.811 30.079 -52.552 1.00 66.69 75 SER A C 1
ATOM 542 O O . SER A 1 75 ? -13.605 30.938 -52.943 1.00 66.69 75 SER A O 1
ATOM 544 N N . GLY A 1 76 ? -12.554 29.884 -51.252 1.00 65.00 76 GLY A N 1
ATOM 545 C CA . GLY A 1 76 ? -13.123 30.653 -50.137 1.00 65.00 76 GLY A CA 1
ATOM 546 C C . GLY A 1 76 ? -12.458 32.006 -49.822 1.00 65.00 76 GLY A C 1
ATOM 547 O O . GLY A 1 76 ? -13.014 32.767 -49.032 1.00 65.00 76 GLY A O 1
ATOM 548 N N . GLY A 1 77 ? -11.311 32.344 -50.428 1.00 61.62 77 GLY A N 1
ATOM 549 C CA . GLY A 1 77 ? -10.642 33.644 -50.241 1.00 61.62 77 GLY A CA 1
ATOM 550 C C . GLY A 1 77 ? -9.731 33.766 -49.009 1.00 61.62 77 GLY A C 1
ATOM 551 O O . GLY A 1 77 ? -9.618 34.861 -48.457 1.00 61.62 77 GLY A O 1
ATOM 552 N N . GLY A 1 78 ? -9.105 32.664 -48.584 1.00 65.31 78 GLY A N 1
ATOM 553 C CA . GLY A 1 78 ? -8.140 32.615 -47.475 1.00 65.31 78 GLY A CA 1
ATOM 554 C C . GLY A 1 78 ? -6.778 33.264 -47.769 1.00 65.31 78 GLY A C 1
ATOM 555 O O . GLY A 1 78 ? -6.576 33.896 -48.812 1.00 65.31 78 GLY A O 1
ATOM 556 N N . SER A 1 79 ? -5.814 33.110 -46.859 1.00 61.41 79 SER A N 1
ATOM 557 C CA . SER A 1 79 ? -4.425 33.518 -47.107 1.00 61.41 79 SER A CA 1
ATOM 558 C C . SER A 1 79 ? -3.626 32.381 -47.766 1.00 61.41 79 SER A C 1
ATOM 560 O O . SER A 1 79 ? -3.787 31.206 -47.443 1.00 61.41 79 SER A O 1
ATOM 562 N N . GLY A 1 80 ? -2.801 32.709 -48.769 1.00 63.22 80 GLY A N 1
ATOM 563 C CA . GLY A 1 80 ? -2.073 31.692 -49.540 1.00 63.22 80 GLY A CA 1
ATOM 564 C C . GLY A 1 80 ? -1.110 30.899 -48.651 1.00 63.22 80 GLY A C 1
ATOM 565 O O . GLY A 1 80 ? -0.293 31.503 -47.964 1.00 63.22 80 GLY A O 1
ATOM 566 N N . GLY A 1 81 ? -1.224 29.569 -48.663 1.00 62.66 81 GLY A N 1
ATOM 567 C CA . GLY A 1 81 ? -0.527 28.660 -47.739 1.00 62.66 81 GLY A CA 1
ATOM 568 C C . GLY A 1 81 ? -1.482 27.734 -46.972 1.00 62.66 81 GLY A C 1
ATOM 569 O O . GLY A 1 81 ? -1.085 26.658 -46.541 1.00 62.66 81 GLY A O 1
ATOM 570 N N . GLU A 1 82 ? -2.771 28.075 -46.892 1.00 75.31 82 GLU A N 1
ATOM 571 C CA . GLU A 1 82 ? -3.831 27.293 -46.225 1.00 75.31 82 GLU A CA 1
ATOM 572 C C . GLU A 1 82 ? -4.264 26.013 -46.991 1.00 75.31 82 GLU A C 1
ATOM 574 O O . GLU A 1 82 ? -5.429 25.634 -46.973 1.00 75.31 82 GLU A O 1
ATOM 579 N N . ASN A 1 83 ? -3.352 25.335 -47.697 1.00 82.62 83 ASN A N 1
ATOM 580 C CA . ASN A 1 83 ? -3.682 24.244 -48.626 1.00 82.62 83 ASN A CA 1
ATOM 581 C C . ASN A 1 83 ? -3.308 22.853 -48.087 1.00 82.62 83 ASN A C 1
ATOM 583 O O . ASN A 1 83 ? -2.253 22.683 -47.467 1.00 82.62 83 ASN A O 1
ATOM 587 N N . ILE A 1 84 ? -4.137 21.844 -48.388 1.00 88.06 84 ILE A N 1
ATOM 588 C CA . ILE A 1 84 ? -3.809 20.427 -48.158 1.00 88.06 84 ILE A CA 1
ATOM 589 C C . ILE A 1 84 ? -3.040 19.930 -49.383 1.00 88.06 84 ILE A C 1
ATOM 591 O O . ILE A 1 84 ? -3.614 19.755 -50.456 1.00 88.06 84 ILE A O 1
ATOM 595 N N . VAL A 1 85 ? -1.740 19.697 -49.242 1.00 91.25 85 VAL A N 1
ATOM 596 C CA . VAL A 1 85 ? -0.878 19.249 -50.340 1.00 91.25 85 VAL A CA 1
ATOM 597 C C . VAL A 1 85 ? -0.787 17.728 -50.360 1.00 91.25 85 VAL A C 1
ATOM 599 O O . VAL A 1 85 ? -0.440 17.096 -49.362 1.00 91.25 85 VAL A O 1
ATOM 602 N N . ILE A 1 86 ? -1.077 17.135 -51.517 1.00 91.56 86 ILE A N 1
ATOM 603 C CA . ILE A 1 86 ? -1.097 15.689 -51.736 1.00 91.56 86 ILE A CA 1
ATOM 604 C C . ILE A 1 86 ? -0.098 15.310 -52.834 1.00 91.56 86 ILE A C 1
ATOM 606 O O . ILE A 1 86 ? -0.217 15.745 -53.977 1.00 91.56 86 ILE A O 1
ATOM 610 N N . ILE A 1 87 ? 0.855 14.439 -52.503 1.00 91.06 87 ILE A N 1
ATOM 611 C CA . ILE A 1 87 ? 1.805 13.842 -53.450 1.00 91.06 87 ILE A CA 1
ATOM 612 C C . ILE A 1 87 ? 1.485 12.347 -53.573 1.00 91.06 87 ILE A C 1
ATOM 614 O O . ILE A 1 87 ? 1.597 11.605 -52.595 1.00 91.06 87 ILE A O 1
ATOM 618 N N . GLY A 1 88 ? 1.075 11.909 -54.765 1.00 87.69 88 GLY A N 1
ATOM 619 C CA . GLY A 1 88 ? 0.633 10.539 -55.054 1.00 87.69 88 GLY A CA 1
ATOM 620 C C . GLY A 1 88 ? 1.017 10.069 -56.463 1.00 87.69 88 GLY A C 1
ATOM 621 O O . GLY A 1 88 ? 1.834 10.702 -57.129 1.00 87.69 88 GLY A O 1
ATOM 622 N N . ASN A 1 89 ? 0.443 8.944 -56.909 1.00 86.25 89 ASN A N 1
ATOM 623 C CA . ASN A 1 89 ? 0.625 8.356 -58.249 1.00 86.25 89 ASN A CA 1
ATOM 624 C C . ASN A 1 89 ? 2.091 8.231 -58.746 1.00 86.25 89 ASN A C 1
ATOM 626 O O . ASN A 1 89 ? 2.418 8.536 -59.890 1.00 86.25 89 ASN A O 1
ATOM 630 N N . ALA A 1 90 ? 2.981 7.761 -57.870 1.00 86.50 90 ALA A N 1
ATOM 631 C CA . ALA A 1 90 ? 4.430 7.657 -58.076 1.00 86.50 90 ALA A CA 1
ATOM 632 C C . ALA A 1 90 ? 5.150 8.995 -58.354 1.00 86.50 90 ALA A C 1
ATOM 634 O O . ALA A 1 90 ? 6.258 8.991 -58.893 1.00 86.50 90 ALA A O 1
ATOM 635 N N . GLY A 1 91 ? 4.552 10.122 -57.956 1.00 86.88 91 GLY A N 1
ATOM 636 C CA . GLY A 1 91 ? 5.176 11.440 -58.024 1.00 86.88 91 GLY A CA 1
ATOM 637 C C . GLY A 1 91 ? 6.430 11.541 -57.153 1.00 86.88 91 GLY A C 1
ATOM 638 O O . GLY A 1 91 ? 6.452 11.040 -56.027 1.00 86.88 91 GLY A O 1
ATOM 639 N N . ASP A 1 92 ? 7.464 12.203 -57.669 1.00 91.62 92 ASP A N 1
ATOM 640 C CA . ASP A 1 92 ? 8.736 12.450 -56.980 1.00 91.62 92 ASP A CA 1
ATOM 641 C C . ASP A 1 92 ? 9.063 13.946 -57.032 1.00 91.62 92 ASP A C 1
ATOM 643 O O . ASP A 1 92 ? 9.425 14.491 -58.079 1.00 91.62 92 ASP A O 1
ATOM 647 N N . VAL A 1 93 ? 8.848 14.632 -55.910 1.00 92.62 93 VAL A N 1
ATOM 648 C CA . VAL A 1 93 ? 8.755 16.096 -55.866 1.00 92.62 93 VAL A CA 1
ATOM 649 C C . VAL A 1 93 ? 9.888 16.687 -55.042 1.00 92.62 93 VAL A C 1
ATOM 651 O O . VAL A 1 93 ? 10.079 16.308 -53.890 1.00 92.62 93 VAL A O 1
ATOM 654 N N . THR A 1 94 ? 10.618 17.657 -55.595 1.00 93.94 94 THR A N 1
ATOM 655 C CA . THR A 1 94 ? 11.731 18.327 -54.897 1.00 93.94 94 THR A CA 1
ATOM 656 C C . THR A 1 94 ? 11.418 19.782 -54.540 1.00 93.94 94 THR A C 1
ATOM 658 O O . THR A 1 94 ? 11.157 20.598 -55.424 1.00 93.94 94 THR A O 1
ATOM 661 N N . LEU A 1 95 ? 11.510 20.137 -53.256 1.00 93.12 95 LEU A N 1
ATOM 662 C CA . LEU A 1 95 ? 11.465 21.513 -52.749 1.00 93.12 95 LEU A CA 1
ATOM 663 C C . LEU A 1 95 ? 12.886 21.980 -52.385 1.00 93.12 95 LEU A C 1
ATOM 665 O O . LEU A 1 95 ? 13.493 21.489 -51.435 1.00 93.12 95 LEU A O 1
ATOM 669 N N . ASN A 1 96 ? 13.420 22.932 -53.153 1.00 91.81 96 ASN A N 1
ATOM 670 C CA . ASN A 1 96 ? 14.807 23.418 -53.048 1.00 91.81 96 ASN A CA 1
ATOM 671 C C . ASN A 1 96 ? 14.941 24.955 -53.132 1.00 91.81 96 ASN A C 1
ATOM 673 O O . ASN A 1 96 ? 16.033 25.482 -53.343 1.00 91.81 96 ASN A O 1
ATOM 677 N N . SER A 1 97 ? 13.827 25.674 -52.981 1.00 89.19 97 SER A N 1
ATOM 678 C CA . SER A 1 97 ? 13.738 27.137 -53.037 1.00 89.19 97 SER A CA 1
ATOM 679 C C . SER A 1 97 ? 12.959 27.675 -51.834 1.00 89.19 97 SER A C 1
ATOM 681 O O . SER A 1 97 ? 11.859 27.199 -51.557 1.00 89.19 97 SER A O 1
ATOM 683 N N . ALA A 1 98 ? 13.531 28.637 -51.109 1.00 84.94 98 ALA A N 1
ATOM 684 C CA . ALA A 1 98 ? 12.924 29.237 -49.918 1.00 84.94 98 ALA A CA 1
ATOM 685 C C . ALA A 1 98 ? 11.927 30.356 -50.270 1.00 84.94 98 ALA A C 1
ATOM 687 O O . ALA A 1 98 ? 11.998 30.925 -51.363 1.00 84.94 98 ALA A O 1
ATOM 688 N N . ASN A 1 99 ? 11.060 30.708 -49.318 1.00 79.69 99 ASN A N 1
ATOM 689 C CA . ASN A 1 99 ? 10.199 31.899 -49.320 1.00 79.69 99 ASN A CA 1
ATOM 690 C C . ASN A 1 99 ? 9.309 31.990 -50.568 1.00 79.69 99 ASN A C 1
ATOM 692 O O . ASN A 1 99 ? 9.314 32.988 -51.291 1.00 79.69 99 ASN A O 1
ATOM 696 N N . GLN A 1 100 ? 8.609 30.898 -50.867 1.00 77.25 100 GLN A N 1
ATOM 697 C CA . GLN A 1 100 ? 7.832 30.761 -52.098 1.00 77.25 100 GLN A CA 1
ATOM 698 C C . GLN A 1 100 ? 6.349 31.131 -51.947 1.00 77.25 100 GLN A C 1
ATOM 700 O O . GLN A 1 100 ? 5.638 31.154 -52.954 1.00 77.25 100 GLN A O 1
ATOM 705 N N . GLY A 1 101 ? 5.883 31.410 -50.725 1.00 72.19 101 GLY A N 1
ATOM 706 C CA . GLY A 1 101 ? 4.527 31.876 -50.420 1.00 72.19 101 GLY A CA 1
ATOM 707 C C . GLY A 1 101 ? 4.403 33.400 -50.264 1.00 72.19 101 GLY A C 1
ATOM 708 O O . GLY A 1 101 ? 5.349 34.142 -50.531 1.00 72.19 101 GLY A O 1
ATOM 709 N N . PRO A 1 102 ? 3.224 33.894 -49.838 1.00 66.19 102 PRO A N 1
ATOM 710 C CA . PRO A 1 102 ? 3.044 35.279 -49.393 1.00 66.19 102 PRO A CA 1
ATOM 711 C C . PRO A 1 102 ? 3.654 35.530 -48.001 1.00 66.19 102 PRO A C 1
ATOM 713 O O . PRO A 1 102 ? 3.941 36.676 -47.652 1.00 66.19 102 PRO A O 1
ATOM 716 N N . PHE A 1 103 ? 3.851 34.467 -47.219 1.00 67.88 103 PHE A N 1
ATOM 717 C CA . PHE A 1 103 ? 4.614 34.461 -45.977 1.00 67.88 103 PHE A CA 1
ATOM 718 C C . PHE A 1 103 ? 6.124 34.388 -46.270 1.00 67.88 103 PHE A C 1
ATOM 720 O O . PHE A 1 103 ? 6.541 33.991 -47.357 1.00 67.88 103 PHE A O 1
ATOM 727 N N . MET A 1 104 ? 6.969 34.786 -45.312 1.00 73.00 104 MET A N 1
ATOM 728 C CA . MET A 1 104 ? 8.438 34.777 -45.478 1.00 73.00 104 MET A CA 1
ATOM 729 C C . MET A 1 104 ? 9.061 33.380 -45.293 1.00 73.00 104 MET A C 1
ATOM 731 O O . MET A 1 104 ? 10.245 33.271 -44.992 1.00 73.00 104 MET A O 1
ATOM 735 N N . ASP A 1 105 ? 8.262 32.335 -45.473 1.00 74.00 105 ASP A N 1
ATOM 736 C CA . ASP A 1 105 ? 8.577 30.929 -45.262 1.00 74.00 105 ASP A CA 1
ATOM 737 C C . ASP A 1 105 ? 7.919 30.070 -46.363 1.00 74.00 105 ASP A C 1
ATOM 739 O O . ASP A 1 105 ? 7.263 30.569 -47.285 1.00 74.00 105 ASP A O 1
ATOM 743 N N . ASN A 1 106 ? 8.152 28.760 -46.303 1.00 81.31 106 ASN A N 1
ATOM 744 C CA . ASN A 1 106 ? 7.443 27.773 -47.110 1.00 81.31 106 ASN A CA 1
ATOM 745 C C . ASN A 1 106 ? 6.378 27.121 -46.220 1.00 81.31 106 ASN A C 1
ATOM 747 O O . ASN A 1 106 ? 6.661 26.120 -45.562 1.00 81.31 106 ASN A O 1
ATOM 751 N N . SER A 1 107 ? 5.184 27.707 -46.169 1.00 83.62 107 SER A N 1
ATOM 752 C CA . SER A 1 107 ? 4.101 27.294 -45.270 1.00 83.62 107 SER A CA 1
ATOM 753 C C . SER A 1 107 ? 2.967 26.537 -45.965 1.00 83.62 107 SER A C 1
ATOM 755 O O . SER A 1 107 ? 2.479 26.963 -47.012 1.00 83.62 107 SER A O 1
ATOM 757 N N . LEU A 1 108 ? 2.518 25.431 -45.366 1.00 86.69 108 LEU A N 1
ATOM 758 C CA . LEU A 1 108 ? 1.356 24.640 -45.797 1.00 86.69 108 LEU A CA 1
ATOM 759 C C . LEU A 1 108 ? 0.413 24.370 -44.612 1.00 86.69 108 LEU A C 1
ATOM 761 O O . LEU A 1 108 ? 0.841 24.411 -43.458 1.00 86.69 108 LEU A O 1
ATOM 765 N N . HIS A 1 109 ? -0.845 24.017 -44.892 1.00 85.06 109 HIS A N 1
ATOM 766 C CA . HIS A 1 109 ? -1.783 23.559 -43.863 1.00 85.06 109 HIS A CA 1
ATOM 767 C C . HIS A 1 109 ? -1.577 22.081 -43.520 1.00 85.06 109 HIS A C 1
ATOM 769 O O . HIS A 1 109 ? -1.477 21.706 -42.361 1.00 85.06 109 HIS A O 1
ATOM 775 N N . GLU A 1 110 ? -1.489 21.217 -44.528 1.00 90.06 110 GLU A N 1
ATOM 776 C CA . GLU A 1 110 ? -1.259 19.786 -44.336 1.00 90.06 110 GLU A CA 1
ATOM 777 C C . GLU A 1 110 ? -0.445 19.236 -45.506 1.00 90.06 110 GLU A C 1
ATOM 779 O O . GLU A 1 110 ? -0.641 19.641 -46.652 1.00 90.06 110 GLU A O 1
ATOM 784 N N . LEU A 1 111 ? 0.445 18.282 -45.228 1.00 93.12 111 LEU A N 1
ATOM 785 C CA . LEU A 1 111 ? 1.202 17.560 -46.244 1.00 93.12 111 LEU A CA 1
ATOM 786 C C . LEU A 1 111 ? 0.954 16.052 -46.136 1.00 93.12 111 LEU A C 1
ATOM 788 O O . LEU A 1 111 ? 1.262 15.417 -45.124 1.00 93.12 111 LEU A O 1
ATOM 792 N N . ARG A 1 112 ? 0.438 15.463 -47.219 1.00 93.75 112 ARG A N 1
ATOM 793 C CA . ARG A 1 112 ? 0.236 14.019 -47.377 1.00 93.75 112 ARG A CA 1
ATOM 794 C C . ARG A 1 112 ? 1.089 13.496 -48.529 1.00 93.75 112 ARG A C 1
ATOM 796 O O . ARG A 1 112 ? 0.905 13.898 -49.675 1.00 93.75 112 ARG A O 1
ATOM 803 N N . VAL A 1 113 ? 1.980 12.551 -48.247 1.00 94.12 113 VAL A N 1
ATOM 804 C CA . VAL A 1 113 ? 2.800 11.869 -49.260 1.00 94.12 113 VAL A CA 1
ATOM 805 C C . VAL A 1 113 ? 2.429 10.392 -49.265 1.00 94.12 113 VAL A C 1
ATOM 807 O O . VAL A 1 113 ? 2.538 9.727 -48.240 1.00 94.12 113 VAL A O 1
ATOM 810 N N . GLY A 1 114 ? 1.971 9.870 -50.401 1.00 89.75 114 GLY A N 1
ATOM 811 C CA . GLY A 1 114 ? 1.437 8.515 -50.525 1.00 89.75 114 GLY A CA 1
ATOM 812 C C . GLY A 1 114 ? 0.071 8.354 -49.843 1.00 89.75 114 GLY A C 1
ATOM 813 O O . GLY A 1 114 ? -0.000 8.086 -48.641 1.00 89.75 114 GLY A O 1
ATOM 814 N N . THR A 1 115 ? -1.029 8.478 -50.597 1.00 83.31 115 THR A N 1
ATOM 815 C CA . THR A 1 115 ? -2.397 8.379 -50.048 1.00 83.31 115 THR A CA 1
ATOM 816 C C . THR A 1 115 ? -3.426 7.744 -50.999 1.00 83.31 115 THR A C 1
ATOM 818 O O . THR A 1 115 ? -3.247 7.741 -52.215 1.00 83.31 115 THR A O 1
ATOM 821 N N . LEU A 1 116 ? -4.527 7.235 -50.425 1.00 80.62 116 LEU A N 1
ATOM 822 C CA . LEU A 1 116 ? -5.776 6.847 -51.110 1.00 80.62 116 LEU A CA 1
ATOM 823 C C . LEU A 1 116 ? -6.946 7.781 -50.733 1.00 80.62 116 LEU A C 1
ATOM 825 O O . LEU A 1 116 ? -8.105 7.372 -50.735 1.00 80.62 116 LEU A O 1
ATOM 829 N N . ALA A 1 117 ? -6.641 9.021 -50.343 1.00 73.31 117 ALA A N 1
ATOM 830 C CA . ALA A 1 117 ? -7.629 10.055 -50.049 1.00 73.31 117 ALA A CA 1
ATOM 831 C C . ALA A 1 117 ? -8.667 10.162 -51.194 1.00 73.31 117 ALA A C 1
ATOM 833 O O . ALA A 1 117 ? -8.252 10.267 -52.355 1.00 73.31 117 ALA A O 1
ATOM 834 N N . PRO A 1 118 ? -9.990 10.126 -50.926 1.00 74.81 118 PRO A N 1
ATOM 835 C CA . PRO A 1 118 ? -11.015 10.337 -51.954 1.00 74.81 118 PRO A CA 1
ATOM 836 C C . PRO A 1 118 ? -10.832 11.658 -52.706 1.00 74.81 118 PRO A C 1
ATOM 838 O O . PRO A 1 118 ? -11.086 11.731 -53.902 1.00 74.81 118 PRO A O 1
ATOM 841 N N . GLU A 1 119 ? -10.305 12.673 -52.023 1.00 71.94 119 GLU A N 1
ATOM 842 C CA . GLU A 1 119 ? -9.993 13.993 -52.568 1.00 71.94 119 GLU A CA 1
ATOM 843 C C . GLU A 1 119 ? -8.900 13.950 -53.653 1.00 71.94 119 GLU A C 1
ATOM 845 O O . GLU A 1 119 ? -8.826 14.857 -54.472 1.00 71.94 119 GLU A O 1
ATOM 850 N N . ALA A 1 120 ? -8.077 12.893 -53.704 1.00 71.31 120 ALA A N 1
ATOM 851 C CA . ALA A 1 120 ? -7.061 12.682 -54.741 1.00 71.31 120 ALA A CA 1
ATOM 852 C C . ALA A 1 120 ? -7.587 11.947 -55.997 1.00 71.31 120 ALA A C 1
ATOM 854 O O . ALA A 1 120 ? -6.832 11.743 -56.953 1.00 71.31 120 ALA A O 1
ATOM 855 N N . ASP A 1 121 ? -8.863 11.541 -56.019 1.00 79.88 121 ASP A N 1
ATOM 856 C CA . ASP A 1 121 ? -9.519 10.958 -57.193 1.00 79.88 121 ASP A CA 1
ATOM 857 C C . ASP A 1 121 ? -10.377 12.001 -57.927 1.00 79.88 121 ASP A C 1
ATOM 859 O O . ASP A 1 121 ? -11.575 12.158 -57.688 1.00 79.88 121 ASP A O 1
ATOM 863 N N . LEU A 1 122 ? -9.762 12.698 -58.885 1.00 78.81 122 LEU A N 1
ATOM 864 C CA . LEU A 1 122 ? -10.451 13.691 -59.713 1.00 78.81 122 LEU A CA 1
ATOM 865 C C . LEU A 1 122 ? -11.271 13.066 -60.862 1.00 78.81 122 LEU A C 1
ATOM 867 O O . LEU A 1 122 ? -11.834 13.800 -61.681 1.00 78.81 122 LEU A O 1
ATOM 871 N N . THR A 1 123 ? -11.378 11.733 -60.970 1.00 79.88 123 THR A N 1
ATOM 872 C CA . THR A 1 123 ? -12.055 11.090 -62.118 1.00 79.88 123 THR A CA 1
ATOM 873 C C . THR A 1 123 ? -13.544 11.412 -62.202 1.00 79.88 123 THR A C 1
ATOM 875 O O . THR A 1 123 ? -14.078 11.524 -63.308 1.00 79.88 123 THR A O 1
ATOM 878 N N . GLY A 1 124 ? -14.203 11.664 -61.065 1.00 73.25 124 GLY A N 1
ATOM 879 C CA . GLY A 1 124 ? -15.608 12.088 -61.004 1.00 73.25 124 GLY A CA 1
ATOM 880 C C . GLY A 1 124 ? -15.907 13.412 -61.723 1.00 73.25 124 GLY A C 1
ATOM 881 O O . GLY A 1 124 ? -17.047 13.636 -62.129 1.00 73.25 124 GLY A O 1
ATOM 882 N N . ILE A 1 125 ? -14.886 14.252 -61.935 1.00 76.38 125 ILE A N 1
ATOM 883 C CA . ILE A 1 125 ? -14.957 15.541 -62.647 1.00 76.38 125 ILE A CA 1
ATOM 884 C C . ILE A 1 125 ? -14.090 15.567 -63.923 1.00 76.38 125 ILE A C 1
ATOM 886 O O . ILE A 1 125 ? -13.837 16.626 -64.495 1.00 76.38 125 ILE A O 1
ATOM 890 N N . GLY A 1 126 ? -13.646 14.395 -64.398 1.00 75.25 126 GLY A N 1
ATOM 891 C CA . GLY A 1 126 ? -12.876 14.240 -65.638 1.00 75.25 126 GLY A CA 1
ATOM 892 C C . GLY A 1 126 ? -11.355 14.399 -65.510 1.00 75.25 126 GLY A C 1
ATOM 893 O O . GLY A 1 126 ? -10.676 14.481 -66.533 1.00 75.25 126 GLY A O 1
ATOM 894 N N . GLY A 1 127 ? -10.815 14.438 -64.290 1.00 79.31 127 GLY A N 1
ATOM 895 C CA . GLY A 1 127 ? -9.374 14.428 -64.030 1.00 79.31 127 GLY A CA 1
ATOM 896 C C . GLY A 1 127 ? -8.753 13.025 -63.987 1.00 79.31 127 GLY A C 1
ATOM 897 O O . GLY A 1 127 ? -9.464 12.019 -64.030 1.00 79.31 127 GLY A O 1
ATOM 898 N N . PRO A 1 128 ? -7.415 12.932 -63.899 1.00 73.19 128 PRO A N 1
ATOM 899 C CA . PRO A 1 128 ? -6.732 11.679 -63.591 1.00 73.19 128 PRO A CA 1
ATOM 900 C C . PRO A 1 128 ? -6.994 11.247 -62.137 1.00 73.19 128 PRO A C 1
ATOM 902 O O . PRO A 1 128 ? -7.139 12.089 -61.252 1.00 73.19 128 PRO A O 1
ATOM 905 N N . ASN A 1 129 ? -6.996 9.936 -61.877 1.00 81.50 129 ASN A N 1
ATOM 906 C CA . ASN A 1 129 ? -6.852 9.429 -60.510 1.00 81.50 129 ASN A CA 1
ATOM 907 C C . ASN A 1 129 ? -5.371 9.562 -60.121 1.00 81.50 129 ASN A C 1
ATOM 909 O O . ASN A 1 129 ? -4.510 9.009 -60.808 1.00 81.50 129 ASN A O 1
ATOM 913 N N . LEU A 1 130 ? -5.090 10.320 -59.059 1.00 79.56 130 LEU A N 1
ATOM 914 C CA . LEU A 1 130 ? -3.737 10.619 -58.581 1.00 79.56 130 LEU A CA 1
ATOM 915 C C . LEU A 1 130 ? -3.441 9.985 -57.206 1.00 79.56 130 LEU A C 1
ATOM 917 O O . LEU A 1 130 ? -2.440 10.299 -56.562 1.00 79.56 130 LEU A O 1
ATOM 921 N N . GLN A 1 131 ? -4.286 9.050 -56.766 1.00 84.62 131 GLN A N 1
ATOM 922 C CA . GLN A 1 131 ? -4.029 8.193 -55.610 1.00 84.62 131 GLN A CA 1
ATOM 923 C C . GLN A 1 131 ? -2.819 7.277 -55.854 1.00 84.62 131 GLN A C 1
ATOM 925 O O . GLN A 1 131 ? -2.482 6.929 -56.986 1.00 84.62 131 GLN A O 1
ATOM 930 N N . GLY A 1 132 ? -2.168 6.845 -54.775 1.00 87.31 132 GLY A N 1
ATOM 931 C CA . GLY A 1 132 ? -1.029 5.927 -54.823 1.00 87.31 132 GLY A CA 1
ATOM 932 C C . GLY A 1 132 ? 0.253 6.529 -54.259 1.00 87.31 132 GLY A C 1
ATOM 933 O O . GLY A 1 132 ? 0.212 7.481 -53.482 1.00 87.31 132 GLY A O 1
ATOM 934 N N . ASN A 1 133 ? 1.385 5.917 -54.610 1.00 92.50 133 ASN A N 1
ATOM 935 C CA . ASN A 1 133 ? 2.681 6.155 -53.964 1.00 92.50 133 ASN A CA 1
ATOM 936 C C . ASN A 1 133 ? 3.219 7.574 -54.186 1.00 92.50 133 ASN A C 1
ATOM 938 O O . ASN A 1 133 ? 2.866 8.204 -55.173 1.00 92.50 133 ASN A O 1
ATOM 942 N N . GLY A 1 134 ? 4.125 8.054 -53.337 1.00 93.81 134 GLY A N 1
ATOM 943 C CA . GLY A 1 134 ? 4.784 9.344 -53.552 1.00 93.81 134 GLY A CA 1
ATOM 944 C C . GLY A 1 134 ? 6.108 9.485 -52.808 1.00 93.81 134 GLY A C 1
ATOM 945 O O . GLY A 1 134 ? 6.313 8.851 -51.770 1.00 93.81 134 GLY A O 1
ATOM 946 N N . THR A 1 135 ? 6.973 10.353 -53.325 1.00 96.06 135 THR A N 1
ATOM 947 C CA . THR A 1 135 ? 8.236 10.770 -52.707 1.00 96.06 135 THR A CA 1
ATOM 948 C C . THR A 1 135 ? 8.301 12.294 -52.657 1.00 96.06 135 THR A C 1
ATOM 950 O O . THR A 1 135 ? 7.975 12.975 -53.629 1.00 96.06 135 THR A O 1
ATOM 953 N N . PHE A 1 136 ? 8.748 12.839 -51.529 1.00 96.31 136 PHE A N 1
ATOM 954 C CA . PHE A 1 136 ? 8.983 14.267 -51.351 1.00 96.31 136 PHE A CA 1
ATOM 955 C C . PHE A 1 136 ? 10.391 14.524 -50.815 1.00 96.31 136 PHE A C 1
ATOM 957 O O . PHE A 1 136 ? 10.758 14.024 -49.757 1.00 96.31 136 PHE A O 1
ATOM 964 N N . THR A 1 137 ? 11.191 15.313 -51.521 1.00 96.38 137 THR A N 1
ATOM 965 C CA . THR A 1 137 ? 12.563 15.646 -51.128 1.00 96.38 137 THR A CA 1
ATOM 966 C C . THR A 1 137 ? 12.667 17.137 -50.827 1.00 96.38 137 THR A C 1
ATOM 968 O O . THR A 1 137 ? 12.395 17.965 -51.691 1.00 96.38 137 THR A O 1
ATOM 971 N N . VAL A 1 138 ? 13.094 17.496 -49.617 1.00 95.50 138 VAL A N 1
ATOM 972 C CA . VAL A 1 138 ? 13.377 18.889 -49.229 1.00 95.50 138 VAL A CA 1
ATOM 973 C C . VAL A 1 138 ? 14.885 19.084 -49.161 1.00 95.50 138 VAL A C 1
ATOM 975 O O . VAL A 1 138 ? 15.607 18.197 -48.706 1.00 95.50 138 VAL A O 1
ATOM 978 N N . SER A 1 139 ? 15.403 20.210 -49.646 1.00 95.88 139 SER A N 1
ATOM 979 C CA . SER A 1 139 ? 16.848 20.468 -49.668 1.00 95.88 139 SER A CA 1
ATOM 980 C C . SER A 1 139 ? 17.183 21.941 -49.454 1.00 95.88 139 SER A C 1
ATOM 982 O O . SER A 1 139 ? 16.770 22.788 -50.239 1.00 95.88 139 SER A O 1
ATOM 984 N N . ASN A 1 140 ? 17.997 22.224 -48.432 1.00 92.56 140 ASN A N 1
ATOM 985 C CA . ASN A 1 140 ? 18.525 23.556 -48.086 1.00 92.56 140 ASN A CA 1
ATOM 986 C C . ASN A 1 140 ? 17.472 24.670 -47.887 1.00 92.56 140 ASN A C 1
ATOM 988 O O . ASN A 1 140 ? 17.745 25.835 -48.179 1.00 92.56 140 ASN A O 1
ATOM 992 N N . VAL A 1 141 ? 16.274 24.319 -47.415 1.00 92.25 141 VAL A N 1
ATOM 993 C CA . VAL A 1 141 ? 15.163 25.245 -47.141 1.00 92.25 141 VAL A CA 1
ATOM 994 C C . VAL A 1 141 ? 14.352 24.804 -45.925 1.00 92.25 141 VAL A C 1
ATOM 996 O O . VAL A 1 141 ? 14.321 23.616 -45.598 1.00 92.25 141 VAL A O 1
ATOM 999 N N . ASP A 1 142 ? 13.671 25.753 -45.292 1.00 89.62 142 ASP A N 1
ATOM 1000 C CA . ASP A 1 142 ? 12.694 25.480 -44.237 1.00 89.62 142 ASP A CA 1
ATOM 1001 C C . ASP A 1 142 ? 11.364 24.970 -44.826 1.00 89.62 142 ASP A C 1
ATOM 1003 O O . ASP A 1 142 ? 11.059 25.196 -46.007 1.00 89.62 142 ASP A O 1
ATOM 1007 N N . LEU A 1 143 ? 10.567 24.302 -43.989 1.00 89.44 143 LEU A N 1
ATOM 1008 C CA . LEU A 1 143 ? 9.184 23.905 -44.265 1.00 89.44 143 LEU A CA 1
ATOM 1009 C C . LEU A 1 143 ? 8.360 24.003 -42.977 1.00 89.44 143 LEU A C 1
ATOM 1011 O O . LEU A 1 143 ? 8.681 23.365 -41.975 1.00 89.44 143 LEU A O 1
ATOM 1015 N N . LEU A 1 144 ? 7.278 24.773 -43.026 1.00 86.56 144 LEU A N 1
ATOM 1016 C CA . LEU A 1 144 ? 6.367 24.987 -41.908 1.00 86.56 144 LEU A CA 1
ATOM 1017 C C . LEU A 1 144 ? 4.990 24.402 -42.248 1.00 86.56 144 LEU A C 1
ATOM 1019 O O . LEU A 1 144 ? 4.403 24.736 -43.273 1.00 86.56 144 LEU A O 1
ATOM 1023 N N . LEU A 1 145 ? 4.466 23.532 -41.390 1.00 83.44 145 LEU A N 1
ATOM 1024 C CA . LEU A 1 145 ? 3.122 22.963 -41.483 1.00 83.44 145 LEU A CA 1
ATOM 1025 C C . LEU A 1 145 ? 2.313 23.499 -40.293 1.00 83.44 145 LEU A C 1
ATOM 1027 O O . LEU A 1 145 ? 2.367 22.953 -39.185 1.00 83.44 145 LEU A O 1
ATOM 1031 N N . PHE A 1 146 ? 1.648 24.637 -40.503 1.00 73.94 146 PHE A N 1
ATOM 1032 C CA . PHE A 1 146 ? 1.080 25.442 -39.421 1.00 73.94 146 PHE A CA 1
ATOM 1033 C C . PHE A 1 146 ? -0.408 25.187 -39.152 1.00 73.94 146 PHE A C 1
ATOM 1035 O O . PHE A 1 146 ? -1.133 24.566 -39.926 1.00 73.94 146 PHE A O 1
ATOM 1042 N N . ASP A 1 147 ? -0.854 25.724 -38.023 1.00 65.94 147 ASP A N 1
ATOM 1043 C CA . ASP A 1 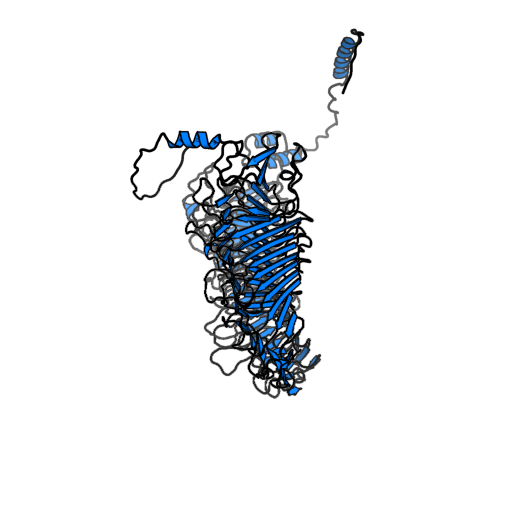147 ? -2.237 25.791 -37.565 1.00 65.94 147 ASP A CA 1
ATOM 1044 C C . ASP A 1 147 ? -2.579 27.288 -37.440 1.00 65.94 147 ASP A C 1
ATOM 1046 O O . ASP A 1 147 ? -2.132 27.951 -36.503 1.00 65.94 147 ASP A O 1
ATOM 1050 N N . THR A 1 148 ? -3.238 27.861 -38.455 1.00 55.56 148 THR A N 1
ATOM 1051 C CA . THR A 1 148 ? -3.512 29.311 -38.549 1.00 55.56 148 THR A CA 1
ATOM 1052 C C . THR A 1 148 ? -4.788 29.757 -37.838 1.00 55.56 148 THR A C 1
ATOM 1054 O O . THR A 1 148 ? -4.965 30.959 -37.631 1.00 55.56 148 THR A O 1
ATOM 1057 N N . ASP A 1 149 ? -5.677 28.832 -37.472 1.00 54.25 149 ASP A N 1
ATOM 1058 C CA . ASP A 1 149 ? -7.023 29.130 -36.965 1.00 54.25 149 ASP A CA 1
ATOM 1059 C C . ASP A 1 149 ? -7.356 28.475 -35.608 1.00 54.25 149 ASP A C 1
ATOM 1061 O O . ASP A 1 149 ? -8.434 28.726 -35.066 1.00 54.25 149 ASP A O 1
ATOM 1065 N N . ALA A 1 150 ? -6.428 27.698 -35.031 1.00 52.38 150 ALA A N 1
ATOM 1066 C CA . ALA A 1 150 ? -6.585 26.923 -33.794 1.00 52.38 150 ALA A CA 1
ATOM 1067 C C . ALA A 1 150 ? -7.675 25.831 -33.859 1.00 52.38 150 ALA A C 1
ATOM 1069 O O . ALA A 1 150 ? -8.150 25.359 -32.819 1.00 52.38 150 ALA A O 1
ATOM 1070 N N . ILE A 1 151 ? -8.095 25.441 -35.069 1.00 49.41 151 ILE A N 1
ATOM 1071 C CA . ILE A 1 151 ? -9.160 24.455 -35.322 1.00 49.41 151 ILE A CA 1
ATOM 1072 C C . ILE A 1 151 ? -8.719 23.413 -36.371 1.00 49.41 151 ILE A C 1
ATOM 1074 O O . ILE A 1 151 ? -9.158 22.260 -36.306 1.00 49.41 151 ILE A O 1
ATOM 1078 N N . GLY A 1 152 ? -7.857 23.785 -37.318 1.00 53.41 152 GLY A N 1
ATOM 1079 C CA . GLY A 1 152 ? -7.318 22.918 -38.361 1.00 53.41 152 GLY A CA 1
ATOM 1080 C C . GLY A 1 152 ? -6.065 22.131 -37.955 1.00 53.41 152 GLY A C 1
ATOM 1081 O O . GLY A 1 152 ? -5.611 22.157 -36.812 1.00 53.41 152 GLY A O 1
ATOM 1082 N N . THR A 1 153 ? -5.517 21.341 -38.883 1.00 62.62 153 THR A N 1
ATOM 1083 C CA . THR A 1 153 ? -4.543 20.295 -38.529 1.00 62.62 153 THR A CA 1
ATOM 1084 C C . THR A 1 153 ? -3.269 20.346 -39.371 1.00 62.62 153 THR A C 1
ATOM 1086 O O . THR A 1 153 ? -3.235 19.770 -40.456 1.00 62.62 153 THR A O 1
ATOM 1089 N N . GLY A 1 154 ? -2.217 20.947 -38.794 1.00 73.75 154 GLY A N 1
ATOM 1090 C CA . GLY A 1 154 ? -0.827 21.042 -39.286 1.00 73.75 154 GLY A CA 1
ATOM 1091 C C . GLY A 1 154 ? -0.103 19.703 -39.510 1.00 73.75 154 GLY A C 1
ATOM 1092 O O . GLY A 1 154 ? 0.963 19.479 -38.935 1.00 73.75 154 GLY A O 1
ATOM 1093 N N . ASN A 1 155 ? -0.718 18.748 -40.211 1.00 88.69 155 ASN A N 1
ATOM 1094 C CA . ASN A 1 155 ? -0.279 17.353 -40.241 1.00 88.69 155 ASN A CA 1
ATOM 1095 C C . ASN A 1 155 ? 0.822 17.098 -41.274 1.00 88.69 155 ASN A C 1
ATOM 1097 O O . ASN A 1 155 ? 0.814 17.646 -42.379 1.00 88.69 155 ASN A O 1
ATOM 1101 N N . LEU A 1 156 ? 1.676 16.131 -40.946 1.00 93.81 156 LEU A N 1
ATOM 1102 C CA . LEU A 1 156 ? 2.586 15.468 -41.870 1.00 93.81 156 LEU A CA 1
ATOM 1103 C C . LEU A 1 156 ? 2.270 13.970 -41.883 1.00 93.81 156 LEU A C 1
ATOM 1105 O O . LEU A 1 156 ? 2.523 13.275 -40.898 1.00 93.81 156 LEU A O 1
ATOM 1109 N N . ILE A 1 157 ? 1.714 13.472 -42.990 1.00 93.69 157 ILE A N 1
ATOM 1110 C CA . ILE A 1 157 ? 1.299 12.070 -43.141 1.00 93.69 157 ILE A CA 1
ATOM 1111 C C . ILE A 1 157 ? 2.045 11.427 -44.312 1.00 93.69 157 ILE A C 1
ATOM 1113 O O . ILE A 1 157 ? 1.879 11.823 -45.464 1.00 93.69 157 ILE A O 1
ATOM 1117 N N . LEU A 1 158 ? 2.827 10.388 -44.024 1.00 95.56 158 LEU A N 1
ATOM 1118 C CA . LEU A 1 158 ? 3.595 9.624 -45.008 1.00 95.56 158 LEU A CA 1
ATOM 1119 C C . LEU A 1 158 ? 3.057 8.190 -45.076 1.00 95.56 158 LEU A C 1
ATOM 1121 O O . LEU A 1 158 ? 3.087 7.478 -44.073 1.00 95.56 158 LEU A O 1
ATOM 1125 N N . GLY A 1 159 ? 2.561 7.749 -46.233 1.00 92.12 159 GLY A N 1
ATOM 1126 C CA . GLY A 1 159 ? 2.001 6.404 -46.418 1.00 92.12 159 GLY A CA 1
ATOM 1127 C C . GLY A 1 159 ? 0.707 6.198 -45.629 1.00 92.12 159 GLY A C 1
ATOM 1128 O O . GLY A 1 159 ? 0.625 5.298 -44.795 1.00 92.12 159 GLY A O 1
ATOM 1129 N N . GLY A 1 160 ? -0.287 7.062 -45.859 1.00 87.69 160 GLY A N 1
ATOM 1130 C CA . GLY A 1 160 ? -1.513 7.168 -45.050 1.00 87.69 160 GLY A CA 1
ATOM 1131 C C . GLY A 1 160 ? -2.624 6.149 -45.348 1.00 87.69 160 GLY A C 1
ATOM 1132 O O . GLY A 1 160 ? -3.714 6.258 -44.781 1.00 87.69 160 GLY A O 1
ATOM 1133 N N . ALA A 1 161 ? -2.396 5.189 -46.249 1.00 88.56 161 ALA A N 1
ATOM 1134 C CA . ALA A 1 161 ? -3.411 4.228 -46.681 1.00 88.56 161 ALA A CA 1
ATOM 1135 C C . ALA A 1 161 ? -2.824 2.865 -47.087 1.00 88.56 161 ALA A C 1
ATOM 1137 O O . ALA A 1 161 ? -1.727 2.779 -47.638 1.00 88.56 161 ALA A O 1
ATOM 1138 N N . ALA A 1 162 ? -3.587 1.795 -46.849 1.00 89.06 162 ALA A N 1
ATOM 1139 C CA . ALA A 1 162 ? -3.175 0.422 -47.132 1.00 89.06 162 ALA A CA 1
ATOM 1140 C C . ALA A 1 162 ? -2.777 0.204 -48.602 1.00 89.06 162 ALA A C 1
ATOM 1142 O O . ALA A 1 162 ? -3.477 0.615 -49.524 1.00 89.06 162 ALA A O 1
ATOM 1143 N N . GLY A 1 163 ? -1.643 -0.473 -48.806 1.00 88.75 163 GLY A N 1
ATOM 1144 C CA . GLY A 1 163 ? -1.076 -0.737 -50.133 1.00 88.75 163 GLY A CA 1
ATOM 1145 C C . GLY A 1 163 ? -0.337 0.443 -50.776 1.00 88.75 163 GLY A C 1
ATOM 1146 O O . GLY A 1 163 ? 0.157 0.282 -51.889 1.00 88.75 163 GLY A O 1
ATOM 1147 N N . VAL A 1 164 ? -0.231 1.594 -50.100 1.00 92.81 164 VAL A N 1
ATOM 1148 C CA . VAL A 1 164 ? 0.446 2.791 -50.618 1.00 92.81 164 VAL A CA 1
ATOM 1149 C C . VAL A 1 164 ? 1.729 3.105 -49.852 1.00 92.81 164 VAL A C 1
ATOM 1151 O O . VAL A 1 164 ? 1.764 3.049 -48.624 1.00 92.81 164 VAL A O 1
ATOM 1154 N N . THR A 1 165 ? 2.775 3.477 -50.590 1.00 95.50 165 THR A N 1
ATOM 1155 C CA . THR A 1 165 ? 4.077 3.904 -50.065 1.00 95.50 165 THR A CA 1
ATOM 1156 C C . THR A 1 165 ? 4.247 5.422 -50.147 1.00 95.50 165 THR A C 1
ATOM 1158 O O . THR A 1 165 ? 4.145 5.992 -51.230 1.00 95.50 165 THR A O 1
ATOM 1161 N N . GLY A 1 166 ? 4.549 6.076 -49.027 1.00 96.38 166 GLY A N 1
ATOM 1162 C CA . GLY A 1 166 ? 4.894 7.497 -48.965 1.00 96.38 166 GLY A CA 1
ATOM 1163 C C . GLY A 1 166 ? 6.265 7.716 -48.338 1.00 96.38 166 GLY A C 1
ATOM 1164 O O . GLY A 1 166 ? 6.504 7.251 -47.225 1.00 96.38 166 GLY A O 1
ATOM 1165 N N . ALA A 1 167 ? 7.155 8.425 -49.028 1.00 97.19 167 ALA A N 1
ATOM 1166 C CA . ALA A 1 167 ? 8.512 8.703 -48.562 1.00 97.19 167 ALA A CA 1
ATOM 1167 C C . ALA A 1 167 ? 8.801 10.209 -48.495 1.00 97.19 167 ALA A C 1
ATOM 1169 O O . ALA A 1 167 ? 8.449 10.953 -49.406 1.00 97.19 167 ALA A O 1
ATOM 1170 N N . MET A 1 168 ? 9.500 10.656 -47.454 1.00 97.31 168 MET A N 1
ATOM 1171 C CA . MET A 1 168 ? 10.034 12.014 -47.359 1.00 97.31 168 MET A CA 1
ATOM 1172 C C . MET A 1 168 ? 11.534 11.985 -47.051 1.00 97.31 168 MET A C 1
ATOM 1174 O O . MET A 1 168 ? 11.963 11.315 -46.116 1.00 97.31 168 MET A O 1
ATOM 1178 N N . ASN A 1 169 ? 12.317 12.726 -47.835 1.00 97.56 169 ASN A N 1
ATOM 1179 C CA . ASN A 1 169 ? 13.761 12.888 -47.691 1.00 97.56 169 ASN A CA 1
ATOM 1180 C C . ASN A 1 169 ? 14.073 14.335 -47.292 1.00 97.56 169 ASN A C 1
ATOM 1182 O O . ASN A 1 169 ? 14.077 15.240 -48.129 1.00 97.56 169 ASN A O 1
ATOM 1186 N N . TRP A 1 170 ? 14.336 14.560 -46.012 1.00 96.69 170 TRP A N 1
ATOM 1187 C CA . TRP A 1 170 ? 14.783 15.835 -45.477 1.00 96.69 170 TRP A CA 1
ATOM 1188 C C . TRP A 1 170 ? 16.311 15.942 -45.570 1.00 96.69 170 TRP A C 1
ATOM 1190 O O . TRP A 1 170 ? 17.052 15.467 -44.710 1.00 96.69 170 TRP A O 1
ATOM 1200 N N . ASN A 1 171 ? 16.777 16.580 -46.645 1.00 96.06 171 ASN A N 1
ATOM 1201 C CA . ASN A 1 171 ? 18.184 16.889 -46.917 1.00 96.06 171 ASN A CA 1
ATOM 1202 C C . ASN A 1 171 ? 18.455 18.388 -46.686 1.00 96.06 171 ASN A C 1
ATOM 1204 O O . ASN A 1 171 ? 19.095 19.054 -47.504 1.00 96.06 171 ASN A O 1
ATOM 1208 N N . SER A 1 172 ? 17.875 18.960 -45.631 1.00 93.81 172 SER A N 1
ATOM 1209 C CA . SER A 1 172 ? 17.942 20.389 -45.337 1.00 93.81 172 SER A CA 1
ATOM 1210 C C . SER A 1 172 ? 18.566 20.642 -43.972 1.00 93.81 172 SER A C 1
ATOM 1212 O O . SER A 1 172 ? 18.268 19.950 -43.009 1.00 93.81 172 SER A O 1
ATOM 1214 N N . THR A 1 173 ? 19.399 21.677 -43.880 1.00 92.25 173 THR A N 1
ATOM 1215 C CA . THR A 1 173 ? 19.905 22.200 -42.602 1.00 92.25 173 THR A CA 1
ATOM 1216 C C . THR A 1 173 ? 18.926 23.168 -41.928 1.00 92.25 173 THR A C 1
ATOM 1218 O O . THR A 1 173 ? 19.265 23.739 -40.896 1.00 92.25 173 THR A O 1
ATOM 1221 N N . GLY A 1 174 ? 17.768 23.420 -42.548 1.00 93.62 174 GLY A N 1
ATOM 1222 C CA . GLY A 1 174 ? 16.709 24.284 -42.029 1.00 93.62 174 GLY A CA 1
ATOM 1223 C C . GLY A 1 174 ? 15.820 23.601 -40.987 1.00 93.62 174 GLY A C 1
ATOM 1224 O O . GLY A 1 174 ? 16.136 22.511 -40.500 1.00 93.62 174 GLY A O 1
ATOM 1225 N N . ASN A 1 175 ? 14.686 24.232 -40.689 1.00 93.75 175 ASN A N 1
ATOM 1226 C CA . ASN A 1 175 ? 13.679 23.742 -39.752 1.00 93.75 175 ASN A CA 1
ATOM 1227 C C . ASN A 1 175 ? 12.472 23.101 -40.466 1.00 93.75 175 ASN A C 1
ATOM 1229 O O . ASN A 1 175 ? 11.907 23.690 -41.394 1.00 93.75 175 ASN A O 1
ATOM 1233 N N . LEU A 1 176 ? 12.050 21.927 -39.991 1.00 94.81 176 LEU A N 1
ATOM 1234 C CA . LEU A 1 176 ? 10.781 21.271 -40.316 1.00 94.81 176 LEU A CA 1
ATOM 1235 C C . LEU A 1 176 ? 9.838 21.354 -39.113 1.00 94.81 176 LEU A C 1
ATOM 1237 O O . LEU A 1 176 ? 9.936 20.555 -38.187 1.00 94.81 176 LEU A O 1
ATOM 1241 N N . GLN A 1 177 ? 8.881 22.268 -39.127 1.00 92.19 177 GLN A N 1
ATOM 1242 C CA . GLN A 1 177 ? 7.915 22.386 -38.034 1.00 92.19 177 GLN A CA 1
ATOM 1243 C C . GLN A 1 177 ? 6.555 21.840 -38.482 1.00 92.19 177 GLN A C 1
ATOM 1245 O O . GLN A 1 177 ? 6.068 22.229 -39.541 1.00 92.19 177 GLN A O 1
ATOM 1250 N N . ALA A 1 178 ? 5.945 20.937 -37.707 1.00 90.62 178 ALA A N 1
ATOM 1251 C CA . ALA A 1 178 ? 4.582 20.465 -37.949 1.00 90.62 178 ALA A CA 1
ATOM 1252 C C . ALA A 1 178 ? 3.743 20.457 -36.665 1.00 90.62 178 ALA A C 1
ATOM 1254 O O . ALA A 1 178 ? 3.899 19.613 -35.775 1.00 90.62 178 ALA A O 1
ATOM 1255 N N . ASN A 1 179 ? 2.807 21.400 -36.601 1.00 84.31 179 ASN A N 1
ATOM 1256 C CA . ASN A 1 179 ? 2.044 21.702 -35.392 1.00 84.31 179 ASN A CA 1
ATOM 1257 C C . ASN A 1 179 ? 0.908 20.690 -35.152 1.00 84.31 179 ASN A C 1
ATOM 1259 O O . ASN A 1 179 ? 0.295 20.692 -34.086 1.00 84.31 179 ASN A O 1
ATOM 1263 N N . GLY A 1 180 ? 0.568 19.860 -36.142 1.00 84.31 180 GLY A N 1
ATOM 1264 C CA . GLY A 1 180 ? -0.496 18.855 -36.104 1.00 84.31 180 GLY A CA 1
ATOM 1265 C C . GLY A 1 180 ? -0.004 17.454 -35.732 1.00 84.31 180 GLY A C 1
ATOM 1266 O O . GLY A 1 180 ? 0.764 17.264 -34.792 1.00 84.31 180 GLY A O 1
ATOM 1267 N N . GLN A 1 181 ? -0.508 16.445 -36.442 1.00 87.75 181 GLN A N 1
ATOM 1268 C CA . GLN A 1 181 ? -0.107 15.046 -36.287 1.00 87.75 181 GLN A CA 1
ATOM 1269 C C . GLN A 1 181 ? 1.069 14.718 -37.211 1.00 87.75 181 GLN A C 1
ATOM 1271 O O . GLN A 1 181 ? 0.977 14.902 -38.423 1.00 87.75 181 GLN A O 1
ATOM 1276 N N . PHE A 1 182 ? 2.138 14.151 -36.652 1.00 94.12 182 PHE A N 1
ATOM 1277 C CA . PHE A 1 182 ? 3.215 13.536 -37.425 1.00 94.12 182 PHE A CA 1
ATOM 1278 C C . PHE A 1 182 ? 2.995 12.021 -37.495 1.00 94.12 182 PHE A C 1
ATOM 1280 O O . PHE A 1 182 ? 2.954 11.343 -36.464 1.00 94.12 182 PHE A O 1
ATOM 1287 N N . ARG A 1 183 ? 2.807 11.484 -38.706 1.00 94.56 183 ARG A N 1
ATOM 1288 C CA . ARG A 1 183 ? 2.507 10.066 -38.943 1.00 94.56 183 ARG A CA 1
ATOM 1289 C C . ARG A 1 183 ? 3.321 9.490 -40.091 1.00 94.56 183 ARG A C 1
ATOM 1291 O O . ARG A 1 183 ? 3.243 9.958 -41.224 1.00 94.56 183 ARG A O 1
ATOM 1298 N N . VAL A 1 184 ? 4.020 8.396 -39.813 1.00 96.56 184 VAL A N 1
ATOM 1299 C CA . VAL A 1 184 ? 4.831 7.654 -40.783 1.00 96.56 184 VAL A CA 1
ATOM 1300 C C . VAL A 1 184 ? 4.321 6.217 -40.844 1.00 96.56 184 VAL A C 1
ATOM 1302 O O . VAL A 1 184 ? 4.611 5.430 -39.954 1.00 96.56 184 VAL A O 1
ATOM 1305 N N . GLY A 1 185 ? 3.550 5.857 -41.869 1.00 93.81 185 GLY A N 1
ATOM 1306 C CA . GLY A 1 185 ? 3.009 4.506 -42.058 1.00 93.81 185 GLY A CA 1
ATOM 1307 C C . GLY A 1 185 ? 1.682 4.263 -41.341 1.00 93.81 185 GLY A C 1
ATOM 1308 O O . GLY A 1 185 ? 1.544 3.292 -40.598 1.00 93.81 185 GLY A O 1
ATOM 1309 N N . GLN A 1 186 ? 0.701 5.148 -41.527 1.00 92.56 186 GLN A N 1
ATOM 1310 C CA . GLN A 1 186 ? -0.656 4.946 -41.009 1.00 92.56 186 GLN A CA 1
ATOM 1311 C C . GLN A 1 186 ? -1.454 4.087 -42.004 1.00 92.56 186 GLN A C 1
ATOM 1313 O O . GLN A 1 186 ? -1.788 4.560 -43.084 1.00 92.56 186 GLN A O 1
ATOM 1318 N N . ASN A 1 187 ? -1.784 2.840 -41.666 1.00 91.38 187 ASN A N 1
ATOM 1319 C CA . ASN A 1 187 ? -2.347 1.806 -42.562 1.00 91.38 187 ASN A CA 1
ATOM 1320 C C . ASN A 1 187 ? -1.472 1.414 -43.782 1.00 91.38 187 ASN A C 1
ATOM 1322 O O . ASN A 1 187 ? -1.595 0.291 -44.263 1.00 91.38 187 ASN A O 1
ATOM 1326 N N . GLY A 1 188 ? -0.640 2.314 -44.320 1.00 93.06 188 GLY A N 1
ATOM 1327 C CA . GLY A 1 188 ? 0.235 2.103 -45.481 1.00 93.06 188 GLY A CA 1
ATOM 1328 C C . GLY A 1 188 ? 1.700 1.868 -45.123 1.00 93.06 188 GLY A C 1
ATOM 1329 O O . GLY A 1 188 ? 2.017 1.452 -44.013 1.00 93.06 188 GLY A O 1
ATOM 1330 N N . THR A 1 189 ? 2.605 2.142 -46.064 1.00 96.75 189 THR A N 1
ATOM 1331 C CA . THR A 1 189 ? 4.061 2.114 -45.850 1.00 96.75 189 THR A CA 1
ATOM 1332 C C . THR A 1 189 ? 4.621 3.535 -45.854 1.00 96.75 189 THR A C 1
ATOM 1334 O O . THR A 1 189 ? 4.618 4.192 -46.890 1.00 96.75 189 THR A O 1
ATOM 1337 N N . GLY A 1 190 ? 5.107 4.023 -44.716 1.00 97.06 190 GLY A N 1
ATOM 1338 C CA . GLY A 1 190 ? 5.705 5.353 -44.591 1.00 97.06 190 GLY A CA 1
ATOM 1339 C C . GLY A 1 190 ? 7.214 5.297 -44.377 1.00 97.06 190 GLY A C 1
ATOM 1340 O O . GLY A 1 190 ? 7.707 4.437 -43.645 1.00 97.06 190 GLY A O 1
ATOM 1341 N N . THR A 1 191 ? 7.954 6.241 -44.953 1.00 98.06 191 THR A N 1
ATOM 1342 C CA . THR A 1 191 ? 9.379 6.440 -44.651 1.00 98.06 191 THR A CA 1
ATOM 1343 C C . THR A 1 191 ? 9.709 7.922 -44.496 1.00 98.06 191 THR A C 1
ATOM 1345 O O . THR A 1 191 ? 9.447 8.706 -45.402 1.00 98.06 191 THR A O 1
ATOM 1348 N N . PHE A 1 192 ? 10.310 8.309 -43.372 1.00 98.06 192 PHE A N 1
ATOM 1349 C CA . PHE A 1 192 ? 10.878 9.641 -43.151 1.00 98.06 192 PHE A CA 1
ATOM 1350 C C . PHE A 1 192 ? 12.390 9.508 -42.971 1.00 98.06 192 PHE A C 1
ATOM 1352 O O . PHE A 1 192 ? 12.829 8.841 -42.040 1.00 98.06 192 PHE A O 1
ATOM 1359 N N . ASN A 1 193 ? 13.173 10.119 -43.855 1.00 97.94 193 ASN A N 1
ATOM 1360 C CA . ASN A 1 193 ? 14.631 10.174 -43.777 1.00 97.94 193 ASN A CA 1
ATOM 1361 C C . ASN A 1 193 ? 15.050 11.607 -43.450 1.00 97.94 193 ASN A C 1
ATOM 1363 O O . ASN A 1 193 ? 14.683 12.516 -44.191 1.00 97.94 193 ASN A O 1
ATOM 1367 N N . MET A 1 194 ? 15.836 11.808 -42.398 1.00 97.25 194 MET A N 1
ATOM 1368 C CA . MET A 1 194 ? 16.352 13.110 -41.981 1.00 97.25 194 MET A CA 1
ATOM 1369 C C . MET A 1 194 ? 17.876 13.061 -41.885 1.00 97.25 194 MET A C 1
ATOM 1371 O O . MET A 1 194 ? 18.439 12.233 -41.173 1.00 97.25 194 MET A O 1
ATOM 1375 N N . ASN A 1 195 ? 18.523 13.925 -42.667 1.00 96.69 195 ASN A N 1
ATOM 1376 C CA . ASN A 1 195 ? 19.970 13.961 -42.900 1.00 96.69 195 ASN A CA 1
ATOM 1377 C C . ASN A 1 195 ? 20.571 15.320 -42.482 1.00 96.69 195 ASN A C 1
ATOM 1379 O O . ASN A 1 195 ? 21.428 15.859 -43.182 1.00 96.69 195 ASN A O 1
ATOM 1383 N N . GLY A 1 196 ? 20.052 15.915 -41.406 1.00 93.62 196 GLY A N 1
ATOM 1384 C CA . GLY A 1 196 ? 20.459 17.217 -40.878 1.00 93.62 196 GLY A CA 1
ATOM 1385 C C . GLY A 1 196 ? 19.281 18.133 -40.522 1.00 93.62 196 GLY A C 1
ATOM 1386 O O . GLY A 1 196 ? 18.115 17.801 -40.740 1.00 93.62 196 GLY A O 1
ATOM 1387 N N . GLY A 1 197 ? 19.609 19.314 -39.992 1.00 96.00 197 GLY A N 1
ATOM 1388 C CA . GLY A 1 197 ? 18.640 20.352 -39.619 1.00 96.00 197 GLY A CA 1
ATOM 1389 C C . GLY A 1 197 ? 17.906 20.077 -38.305 1.00 96.00 197 GLY A C 1
ATOM 1390 O O . GLY A 1 197 ? 18.343 19.264 -37.487 1.00 96.00 197 GLY A O 1
ATOM 1391 N N . THR A 1 198 ? 16.791 20.776 -38.100 1.00 96.31 198 THR A N 1
ATOM 1392 C CA . THR A 1 198 ? 15.898 20.585 -36.947 1.00 96.31 198 THR A CA 1
ATOM 1393 C C . THR A 1 198 ? 14.496 20.215 -37.408 1.00 96.31 198 THR A C 1
ATOM 1395 O O . THR A 1 198 ? 14.059 20.637 -38.478 1.00 96.31 198 THR A O 1
ATOM 1398 N N . ALA A 1 199 ? 13.770 19.450 -36.599 1.00 95.56 199 ALA A N 1
ATOM 1399 C CA . ALA A 1 199 ? 12.343 19.239 -36.766 1.00 95.56 199 ALA A CA 1
ATOM 1400 C C . ALA A 1 199 ? 11.609 19.379 -35.429 1.00 95.56 199 ALA A C 1
ATOM 1402 O O . ALA A 1 199 ? 12.134 18.997 -34.385 1.00 95.56 199 ALA A O 1
ATOM 1403 N N . GLN A 1 200 ? 10.389 19.904 -35.455 1.00 94.25 200 GLN A N 1
ATOM 1404 C CA . GLN A 1 200 ? 9.565 20.110 -34.267 1.00 94.25 200 GLN A CA 1
ATOM 1405 C C . GLN A 1 200 ? 8.139 19.617 -34.518 1.00 94.25 200 GLN A C 1
ATOM 1407 O O . GLN A 1 200 ? 7.508 20.009 -35.501 1.00 94.25 200 GLN A O 1
ATOM 1412 N N . PHE A 1 201 ? 7.629 18.757 -33.633 1.00 92.62 201 PHE A N 1
ATOM 1413 C CA . PHE A 1 201 ? 6.331 18.100 -33.798 1.00 92.62 201 PHE A CA 1
ATOM 1414 C C . PHE A 1 201 ? 5.424 18.256 -32.572 1.00 92.62 201 PHE A C 1
ATOM 1416 O O . PHE A 1 201 ? 5.790 17.886 -31.455 1.00 92.62 201 PHE A O 1
ATOM 1423 N N . GLY A 1 202 ? 4.189 18.718 -32.793 1.00 85.06 202 GLY A N 1
ATOM 1424 C CA . GLY A 1 202 ? 3.138 18.734 -31.766 1.00 85.06 202 GLY A CA 1
ATOM 1425 C C . GLY A 1 202 ? 3.343 19.753 -30.635 1.00 85.06 202 GLY A C 1
ATOM 1426 O O . GLY A 1 202 ? 2.838 19.539 -29.535 1.00 85.06 202 GLY A O 1
ATOM 1427 N N . ASP A 1 203 ? 4.046 20.844 -30.924 1.00 82.38 203 ASP A N 1
ATOM 1428 C CA . ASP A 1 203 ? 4.384 22.002 -30.078 1.00 82.38 203 ASP A CA 1
ATOM 1429 C C . ASP A 1 203 ? 3.227 22.981 -29.795 1.00 82.38 203 ASP A C 1
ATOM 1431 O O . ASP A 1 203 ? 3.401 23.969 -29.091 1.00 82.38 203 ASP A O 1
ATOM 1435 N N . THR A 1 204 ? 2.039 22.734 -30.345 1.00 79.50 204 THR A N 1
ATOM 1436 C CA . THR A 1 204 ? 0.835 23.534 -30.080 1.00 79.50 204 THR A CA 1
ATOM 1437 C C . THR A 1 204 ? -0.088 22.806 -29.119 1.00 79.50 204 THR A C 1
ATOM 1439 O O . THR A 1 204 ? -0.298 21.594 -29.239 1.00 79.50 204 THR A O 1
ATOM 1442 N N . ALA A 1 205 ? -0.677 23.534 -28.169 1.00 70.62 205 ALA A N 1
ATOM 1443 C CA . ALA A 1 205 ? -1.638 22.975 -27.226 1.00 70.62 205 ALA A CA 1
ATOM 1444 C C . ALA A 1 205 ? -2.862 22.400 -27.963 1.00 70.62 205 ALA A C 1
ATOM 1446 O O . ALA A 1 205 ? -3.388 22.997 -28.897 1.00 70.62 205 ALA A O 1
ATOM 1447 N N . GLY A 1 206 ? -3.325 21.220 -27.544 1.00 68.94 206 GLY A N 1
ATOM 1448 C CA . GLY A 1 206 ? -4.499 20.582 -28.144 1.00 68.94 206 GLY A CA 1
ATOM 1449 C C . GLY A 1 206 ? -4.578 19.074 -27.885 1.00 68.94 206 GLY A C 1
ATOM 1450 O O . GLY A 1 206 ? -3.540 18.437 -27.647 1.00 68.94 206 GLY A O 1
ATOM 1451 N N . PRO A 1 207 ? -5.788 18.485 -27.918 1.00 55.34 207 PRO A N 1
ATOM 1452 C CA . PRO A 1 207 ? -5.987 17.053 -27.725 1.00 55.34 207 PRO A CA 1
ATOM 1453 C C . PRO A 1 207 ? -5.489 16.229 -28.928 1.00 55.34 207 PRO A C 1
ATOM 1455 O O . PRO A 1 207 ? -5.593 16.640 -30.080 1.00 55.34 207 PRO A O 1
ATOM 1458 N N . SER A 1 208 ? -5.025 15.001 -28.670 1.00 58.84 208 SER A N 1
ATOM 1459 C CA . SER A 1 208 ? -4.805 13.936 -29.677 1.00 58.84 208 SER A CA 1
ATOM 1460 C C . SER A 1 208 ? -3.790 14.188 -30.819 1.00 58.84 208 SER A C 1
ATOM 1462 O O . SER A 1 208 ? -3.986 13.728 -31.947 1.00 58.84 208 SER A O 1
ATOM 1464 N N . LYS A 1 209 ? -2.651 14.834 -30.529 1.00 65.38 209 LYS A N 1
ATOM 1465 C CA . LYS A 1 209 ? -1.516 14.997 -31.468 1.00 65.38 209 LYS A CA 1
ATOM 1466 C C . LYS A 1 209 ? -0.331 14.050 -31.159 1.00 65.38 209 LYS A C 1
ATOM 1468 O O . LYS A 1 209 ? 0.778 14.501 -30.914 1.00 65.38 209 LYS A O 1
ATOM 1473 N N . ALA A 1 210 ? -0.556 12.732 -31.111 1.00 78.75 210 ALA A N 1
ATOM 1474 C CA . ALA A 1 210 ? 0.541 11.761 -30.940 1.00 78.75 210 ALA A CA 1
ATOM 1475 C C . ALA A 1 210 ? 1.429 11.689 -32.198 1.00 78.75 210 ALA A C 1
ATOM 1477 O O . ALA A 1 210 ? 0.906 11.662 -33.315 1.00 78.75 210 ALA A O 1
ATOM 1478 N N . ALA A 1 211 ? 2.749 11.603 -32.012 1.00 93.19 211 ALA A N 1
ATOM 1479 C CA . ALA A 1 211 ? 3.696 11.304 -33.083 1.00 93.19 211 ALA A CA 1
ATOM 1480 C C . ALA A 1 211 ? 3.747 9.782 -33.276 1.00 93.19 211 ALA A C 1
ATOM 1482 O O . ALA A 1 211 ? 3.979 9.052 -32.313 1.00 93.19 211 ALA A O 1
ATOM 1483 N N . GLN A 1 212 ? 3.493 9.284 -34.488 1.00 94.88 212 GLN A N 1
ATOM 1484 C CA . GLN A 1 212 ? 3.341 7.846 -34.736 1.00 94.88 212 GLN A CA 1
ATOM 1485 C C . GLN A 1 212 ? 4.234 7.351 -35.874 1.00 94.88 212 GLN A C 1
ATOM 1487 O O . GLN A 1 212 ? 4.083 7.763 -37.025 1.00 94.88 212 GLN A O 1
ATOM 1492 N N . VAL A 1 213 ? 5.101 6.389 -35.567 1.00 96.06 213 VAL A N 1
ATOM 1493 C CA . VAL A 1 213 ? 5.847 5.591 -36.543 1.00 96.06 213 VAL A CA 1
ATOM 1494 C C . VAL A 1 213 ? 5.198 4.211 -36.595 1.00 96.06 213 VAL A C 1
ATOM 1496 O O . VAL A 1 213 ? 5.373 3.403 -35.693 1.00 96.06 213 VAL A O 1
ATOM 1499 N N . ALA A 1 214 ? 4.446 3.955 -37.660 1.00 94.44 214 ALA A N 1
ATOM 1500 C CA . ALA A 1 214 ? 3.511 2.853 -37.869 1.00 94.44 214 ALA A CA 1
ATOM 1501 C C . ALA A 1 214 ? 2.282 2.874 -36.950 1.00 94.44 214 ALA A C 1
ATOM 1503 O O . ALA A 1 214 ? 2.380 2.697 -35.732 1.00 94.44 214 ALA A O 1
ATOM 1504 N N . SER A 1 215 ? 1.099 3.004 -37.554 1.00 92.44 215 SER A N 1
ATOM 1505 C CA . SER A 1 215 ? -0.169 2.827 -36.844 1.00 92.44 215 SER A CA 1
ATOM 1506 C C . SER A 1 215 ? -1.241 2.126 -37.680 1.00 92.44 215 SER A C 1
ATOM 1508 O O . SER A 1 215 ? -1.184 2.114 -38.912 1.00 92.44 215 SER A O 1
ATOM 1510 N N . ALA A 1 216 ? -2.205 1.499 -36.995 1.00 90.25 216 ALA A N 1
ATOM 1511 C CA . ALA A 1 216 ? -3.362 0.821 -37.594 1.00 90.25 216 ALA A CA 1
ATOM 1512 C C . ALA A 1 216 ? -2.988 -0.220 -38.677 1.00 90.25 216 ALA A C 1
ATOM 1514 O O . ALA A 1 216 ? -3.464 -0.170 -39.808 1.00 90.25 216 ALA A O 1
ATOM 1515 N N . GLY A 1 217 ? -2.090 -1.153 -38.344 1.00 90.19 217 GLY A N 1
ATOM 1516 C CA . GLY A 1 217 ? -1.627 -2.195 -39.275 1.00 90.19 217 GLY A CA 1
ATOM 1517 C C . GLY A 1 217 ? -0.644 -1.738 -40.366 1.00 90.19 217 GLY A C 1
ATOM 1518 O O . GLY A 1 217 ? -0.230 -2.562 -41.178 1.00 90.19 217 GLY A O 1
ATOM 1519 N N . GLY A 1 218 ? -0.251 -0.459 -40.399 1.00 93.88 218 GLY A N 1
ATOM 1520 C CA . GLY A 1 218 ? 0.754 0.049 -41.338 1.00 93.88 218 GLY A CA 1
ATOM 1521 C C . GLY A 1 218 ? 2.203 -0.328 -40.990 1.00 93.88 218 GLY A C 1
ATOM 1522 O O . GLY A 1 218 ? 2.501 -0.835 -39.906 1.00 93.88 218 GLY A O 1
ATOM 1523 N N . LEU A 1 219 ? 3.111 -0.048 -41.925 1.00 96.94 219 LEU A N 1
ATOM 1524 C CA . LEU A 1 219 ? 4.564 -0.190 -41.801 1.00 96.94 219 LEU A CA 1
ATOM 1525 C C . LEU A 1 219 ? 5.197 1.207 -41.803 1.00 96.94 219 LEU A C 1
ATOM 1527 O O . LEU A 1 219 ? 4.988 1.974 -42.740 1.00 96.94 219 LEU A O 1
ATOM 1531 N N . GLY A 1 220 ? 5.973 1.551 -40.785 1.00 97.31 220 GLY A N 1
ATOM 1532 C CA . GLY A 1 220 ? 6.548 2.888 -40.626 1.00 97.31 220 GLY A CA 1
ATOM 1533 C C . GLY A 1 220 ? 8.041 2.826 -40.365 1.00 97.31 220 GLY A C 1
ATOM 1534 O O . GLY A 1 220 ? 8.492 2.032 -39.542 1.00 97.31 220 GLY A O 1
ATOM 1535 N N . THR A 1 221 ? 8.817 3.669 -41.041 1.00 98.19 221 THR A N 1
ATOM 1536 C CA . THR A 1 221 ? 10.260 3.788 -40.805 1.00 98.19 221 THR A CA 1
ATOM 1537 C C . THR A 1 221 ? 10.666 5.250 -40.683 1.00 98.19 221 THR A C 1
ATOM 1539 O O . THR A 1 221 ? 10.489 6.024 -41.619 1.00 98.19 221 THR A O 1
ATOM 1542 N N . LEU A 1 222 ? 11.222 5.629 -39.538 1.00 98.06 222 LEU A N 1
ATOM 1543 C CA . LEU A 1 222 ? 11.838 6.933 -39.316 1.00 98.06 222 LEU A CA 1
ATOM 1544 C C . LEU A 1 222 ? 13.346 6.720 -39.191 1.00 98.06 222 LEU A C 1
ATOM 1546 O O . LEU A 1 222 ? 13.786 6.005 -38.297 1.00 98.06 222 LEU A O 1
ATOM 1550 N N . ASN A 1 223 ? 14.119 7.320 -40.091 1.00 98.00 223 ASN A N 1
ATOM 1551 C CA . ASN A 1 223 ? 15.576 7.324 -40.082 1.00 98.00 223 ASN A CA 1
ATOM 1552 C C . ASN A 1 223 ? 16.057 8.743 -39.779 1.00 98.00 223 ASN A C 1
ATOM 1554 O O . ASN A 1 223 ? 15.974 9.614 -40.646 1.00 98.00 223 ASN A O 1
ATOM 1558 N N . LEU A 1 224 ? 16.536 8.982 -38.560 1.00 97.44 224 LEU A N 1
ATOM 1559 C CA . LEU A 1 224 ? 17.242 10.209 -38.205 1.00 97.44 224 LEU A CA 1
ATOM 1560 C C . LEU A 1 224 ? 18.740 9.922 -38.278 1.00 97.44 224 LEU A C 1
ATOM 1562 O O . LEU A 1 224 ? 19.318 9.438 -37.312 1.00 97.44 224 LEU A O 1
ATOM 1566 N N . ASN A 1 225 ? 19.343 10.166 -39.439 1.00 96.69 225 ASN A N 1
ATOM 1567 C CA . ASN A 1 225 ? 20.763 9.905 -39.679 1.00 96.69 225 ASN A CA 1
ATOM 1568 C C . ASN A 1 225 ? 21.631 11.051 -39.128 1.00 96.69 225 ASN A C 1
ATOM 1570 O O . ASN A 1 225 ? 22.698 10.803 -38.582 1.00 96.69 225 ASN A O 1
ATOM 1574 N N . ASP A 1 226 ? 21.141 12.292 -39.223 1.00 94.94 226 ASP A N 1
ATOM 1575 C CA . ASP A 1 226 ? 21.742 13.498 -38.634 1.00 94.94 226 ASP A CA 1
ATOM 1576 C C . ASP A 1 226 ? 20.640 14.543 -38.355 1.00 94.94 226 ASP A C 1
ATOM 1578 O O . ASP A 1 226 ? 19.580 14.519 -38.992 1.00 94.94 226 ASP A O 1
ATOM 1582 N N . GLY A 1 227 ? 20.884 15.473 -37.432 1.00 95.81 227 GLY A N 1
ATOM 1583 C CA . GLY A 1 227 ? 19.950 16.524 -37.017 1.00 95.81 227 GLY A CA 1
ATOM 1584 C C . GLY A 1 227 ? 19.165 16.219 -35.735 1.00 95.81 227 GLY A C 1
ATOM 1585 O O . GLY A 1 227 ? 19.328 15.178 -35.096 1.00 95.81 227 GLY A O 1
ATOM 1586 N N . ALA A 1 228 ? 18.298 17.151 -35.339 1.00 97.06 228 ALA A N 1
ATOM 1587 C CA . ALA A 1 228 ? 17.546 17.085 -34.082 1.00 97.06 228 ALA A CA 1
ATOM 1588 C C . ALA A 1 228 ? 16.027 17.097 -34.304 1.00 97.06 228 ALA A C 1
ATOM 1590 O O . ALA A 1 228 ? 15.529 17.909 -35.080 1.00 97.06 228 ALA A O 1
ATOM 1591 N N . ILE A 1 229 ? 15.283 16.251 -33.589 1.00 97.25 229 ILE A N 1
ATOM 1592 C CA . ILE A 1 229 ? 13.815 16.266 -33.544 1.00 97.25 229 ILE A CA 1
ATOM 1593 C C . ILE A 1 229 ? 13.353 16.573 -32.115 1.00 97.25 229 ILE A C 1
ATOM 1595 O O . ILE A 1 229 ? 13.687 15.840 -31.187 1.00 97.25 229 ILE A O 1
ATOM 1599 N N . THR A 1 230 ? 12.514 17.590 -31.940 1.00 95.62 230 THR A N 1
ATOM 1600 C CA . THR A 1 230 ? 11.810 17.859 -30.678 1.00 95.62 230 THR A CA 1
ATOM 1601 C C . THR A 1 230 ? 10.339 17.467 -30.810 1.00 95.62 230 THR A C 1
ATOM 1603 O O . THR A 1 230 ? 9.671 17.846 -31.774 1.00 95.62 230 THR A O 1
ATOM 1606 N N . ILE A 1 231 ? 9.813 16.702 -29.853 1.00 93.94 231 ILE A N 1
ATOM 1607 C CA . ILE A 1 231 ? 8.407 16.273 -29.826 1.00 93.94 231 ILE A CA 1
ATOM 1608 C C . ILE A 1 231 ? 7.756 16.771 -28.533 1.00 93.94 231 ILE A C 1
ATOM 1610 O O . ILE A 1 231 ? 8.218 16.460 -27.435 1.00 93.94 231 ILE A O 1
ATOM 1614 N N . GLY A 1 232 ? 6.673 17.540 -28.673 1.00 90.25 232 GLY A N 1
ATOM 1615 C CA . GLY A 1 232 ? 6.148 18.371 -27.587 1.00 90.25 232 GLY A CA 1
ATOM 1616 C C . GLY A 1 232 ? 7.039 19.590 -27.323 1.00 90.25 232 GLY A C 1
ATOM 1617 O O . GLY A 1 232 ? 7.826 19.990 -28.183 1.00 90.25 232 GLY A O 1
ATOM 1618 N N . SER A 1 233 ? 6.914 20.196 -26.143 1.00 87.31 233 SER A N 1
ATOM 1619 C CA . SER A 1 233 ? 7.775 21.311 -25.731 1.00 87.31 233 SER A CA 1
ATOM 1620 C C . SER A 1 233 ? 7.872 21.452 -24.214 1.00 87.31 233 SER A C 1
ATOM 1622 O O . SER A 1 233 ? 6.925 21.142 -23.485 1.00 87.31 233 SER A O 1
ATOM 1624 N N . GLN A 1 234 ? 8.994 22.020 -23.763 1.00 83.06 234 GLN A N 1
ATOM 1625 C CA . GLN A 1 234 ? 9.119 22.594 -22.426 1.00 83.06 234 GLN A CA 1
ATOM 1626 C C . GLN A 1 234 ? 8.035 23.665 -22.201 1.00 83.06 234 GLN A C 1
ATOM 1628 O O . GLN A 1 234 ? 7.574 24.295 -23.156 1.00 83.06 234 GLN A O 1
ATOM 1633 N N . ASP A 1 235 ? 7.648 23.877 -20.941 1.00 76.31 235 ASP A N 1
ATOM 1634 C CA . ASP A 1 235 ? 6.852 25.036 -20.520 1.00 76.31 235 ASP A CA 1
ATOM 1635 C C . ASP A 1 235 ? 7.532 26.340 -20.981 1.00 76.31 235 ASP A C 1
ATOM 1637 O O . ASP A 1 235 ? 8.692 26.600 -20.650 1.00 76.31 235 ASP A O 1
ATOM 1641 N N . ASP A 1 236 ? 6.808 27.158 -21.747 1.00 69.56 236 ASP A N 1
ATOM 1642 C CA . ASP A 1 236 ? 7.269 28.443 -22.288 1.00 69.56 236 ASP A CA 1
ATOM 1643 C C . ASP A 1 236 ? 7.310 29.566 -21.229 1.00 69.56 236 ASP A C 1
ATOM 1645 O O . ASP A 1 236 ? 7.698 30.703 -21.517 1.00 69.56 236 ASP A O 1
ATOM 1649 N N . GLY A 1 237 ? 6.927 29.244 -19.990 1.00 66.44 237 GLY A N 1
ATOM 1650 C CA . GLY A 1 237 ? 6.794 30.167 -18.870 1.00 66.44 237 GLY A CA 1
ATOM 1651 C C . GLY A 1 237 ? 5.357 30.641 -18.642 1.00 66.44 237 GLY A C 1
ATOM 1652 O O . GLY A 1 237 ? 5.125 31.409 -17.705 1.00 66.44 237 GLY A O 1
ATOM 1653 N N . ALA A 1 238 ? 4.390 30.193 -19.452 1.00 68.06 238 ALA A N 1
ATOM 1654 C CA . ALA A 1 238 ? 2.962 30.404 -19.219 1.00 68.06 238 ALA A CA 1
ATOM 1655 C C . ALA A 1 238 ? 2.321 29.324 -18.321 1.00 68.06 238 ALA A C 1
ATOM 1657 O O . ALA A 1 238 ? 1.147 29.461 -17.967 1.00 68.06 238 ALA A O 1
ATOM 1658 N N . GLY A 1 239 ? 3.062 28.282 -17.928 1.00 66.56 239 GLY A N 1
ATOM 1659 C CA . GLY A 1 239 ? 2.578 27.174 -17.099 1.00 66.56 239 GLY A CA 1
ATOM 1660 C C . GLY A 1 239 ? 1.976 26.016 -17.901 1.00 66.56 239 GLY A C 1
ATOM 1661 O O . GLY A 1 239 ? 1.242 25.204 -17.335 1.00 66.56 239 GLY A O 1
ATOM 1662 N N . PHE A 1 240 ? 2.241 25.947 -19.210 1.00 71.12 240 PHE A N 1
ATOM 1663 C CA . PHE A 1 240 ? 1.650 24.967 -20.126 1.00 71.12 240 PHE A CA 1
ATOM 1664 C C . PHE A 1 240 ? 2.728 24.156 -20.846 1.00 71.12 240 PHE A C 1
ATOM 1666 O O . PHE A 1 240 ? 3.077 24.408 -21.995 1.00 71.12 240 PHE A O 1
ATOM 1673 N N . GLU A 1 241 ? 3.218 23.123 -20.169 1.00 78.62 241 GLU A N 1
ATOM 1674 C CA . GLU A 1 241 ? 4.046 22.090 -20.785 1.00 78.62 241 GLU A CA 1
ATOM 1675 C C . GLU A 1 241 ? 3.222 21.242 -21.776 1.00 78.62 241 GLU A C 1
ATOM 1677 O O . GLU A 1 241 ? 2.132 20.756 -21.449 1.00 78.62 241 GLU A O 1
ATOM 1682 N N . ILE A 1 242 ? 3.737 21.025 -22.990 1.00 82.25 242 ILE A N 1
ATOM 1683 C CA . ILE A 1 242 ? 2.995 20.334 -24.053 1.00 82.25 242 ILE A CA 1
ATOM 1684 C C . ILE A 1 242 ? 3.498 18.901 -24.178 1.00 82.25 242 ILE A C 1
ATOM 1686 O O . ILE A 1 242 ? 4.381 18.584 -24.976 1.00 82.25 242 ILE A O 1
ATOM 1690 N N . ARG A 1 243 ? 2.882 18.011 -23.392 1.00 83.81 243 ARG A N 1
ATOM 1691 C CA . ARG A 1 243 ? 3.200 16.580 -23.405 1.00 83.81 243 ARG A CA 1
ATOM 1692 C C . ARG A 1 243 ? 2.558 15.856 -24.582 1.00 83.81 243 ARG A C 1
ATOM 1694 O O . ARG A 1 243 ? 1.367 16.012 -24.887 1.00 83.81 243 ARG A O 1
ATOM 1701 N N . ARG A 1 244 ? 3.360 15.018 -25.232 1.00 89.00 244 ARG A N 1
ATOM 1702 C CA . ARG A 1 244 ? 2.998 14.199 -26.389 1.00 89.00 244 ARG A CA 1
ATOM 1703 C C . ARG A 1 244 ? 3.427 12.754 -26.156 1.00 89.00 244 ARG A C 1
ATOM 1705 O O . ARG A 1 244 ? 4.328 12.473 -25.370 1.00 89.00 244 ARG A O 1
ATOM 1712 N N . THR A 1 245 ? 2.768 11.826 -26.843 1.00 92.19 245 THR A N 1
ATOM 1713 C CA . THR A 1 245 ? 3.215 10.430 -26.889 1.00 92.19 245 THR A CA 1
ATOM 1714 C C . THR A 1 245 ? 3.883 10.182 -28.233 1.00 92.19 245 THR A C 1
ATOM 1716 O O . THR A 1 245 ? 3.261 10.420 -29.272 1.00 92.19 245 THR A O 1
ATOM 1719 N N . LEU A 1 246 ? 5.128 9.709 -28.212 1.00 95.88 246 LEU A N 1
ATOM 1720 C CA . LEU A 1 246 ? 5.788 9.126 -29.378 1.00 95.88 246 LEU A CA 1
ATOM 1721 C C . LEU A 1 246 ? 5.491 7.627 -29.369 1.00 95.88 246 LEU A C 1
ATOM 1723 O O . LEU A 1 246 ? 5.858 6.934 -28.426 1.00 95.88 246 LEU A O 1
ATOM 1727 N N . GLN A 1 247 ? 4.823 7.124 -30.402 1.00 96.19 247 GLN A N 1
ATOM 1728 C CA . GLN A 1 247 ? 4.459 5.713 -30.520 1.00 96.19 247 GLN A CA 1
ATOM 1729 C C . GLN A 1 247 ? 5.157 5.089 -31.729 1.00 96.19 247 GLN A C 1
ATOM 1731 O O . GLN A 1 247 ? 5.005 5.566 -32.853 1.00 96.19 247 GLN A O 1
ATOM 1736 N N . VAL A 1 248 ? 5.886 3.999 -31.511 1.00 97.25 248 VAL A N 1
ATOM 1737 C CA . VAL A 1 248 ? 6.564 3.223 -32.555 1.00 97.25 248 VAL A CA 1
ATOM 1738 C C . VAL A 1 248 ? 5.930 1.836 -32.601 1.00 97.25 248 VAL A C 1
ATOM 1740 O O . VAL A 1 248 ? 6.086 1.057 -31.666 1.00 97.25 248 VAL A O 1
ATOM 1743 N N . GLY A 1 249 ? 5.197 1.520 -33.668 1.00 95.50 249 GLY A N 1
ATOM 1744 C CA . GLY A 1 249 ? 4.481 0.255 -33.823 1.00 95.50 249 GLY A CA 1
ATOM 1745 C C . GLY A 1 249 ? 3.261 0.164 -32.915 1.00 95.50 249 GLY A C 1
ATOM 1746 O O . GLY A 1 249 ? 3.246 -0.638 -31.981 1.00 95.50 249 GLY A O 1
ATOM 1747 N N . THR A 1 250 ? 2.245 0.996 -33.163 1.00 93.94 250 THR A N 1
ATOM 1748 C CA . THR A 1 250 ? 1.012 1.013 -32.357 1.00 93.94 250 THR A CA 1
ATOM 1749 C C . THR A 1 250 ? -0.202 0.459 -33.109 1.00 93.94 250 THR A C 1
ATOM 1751 O O . THR A 1 250 ? -0.456 0.813 -34.262 1.00 93.94 250 THR A O 1
ATOM 1754 N N . GLY A 1 251 ? -0.973 -0.429 -32.482 1.00 87.44 251 GLY A N 1
ATOM 1755 C CA . GLY A 1 251 ? -2.255 -0.903 -33.013 1.00 87.44 251 GLY A CA 1
ATOM 1756 C C . GLY A 1 251 ? -2.183 -1.995 -34.094 1.00 87.44 251 GLY A C 1
ATOM 1757 O O . GLY A 1 251 ? -1.669 -1.781 -35.193 1.00 87.44 251 GLY A O 1
ATOM 1758 N N . GLY A 1 252 ? -2.835 -3.131 -33.826 1.00 77.19 252 GLY A N 1
ATOM 1759 C CA . GLY A 1 252 ? -3.376 -4.040 -34.848 1.00 77.19 252 GLY A CA 1
ATOM 1760 C C . GLY A 1 252 ? -2.369 -4.611 -35.851 1.00 77.19 252 GLY A C 1
ATOM 1761 O O . GLY A 1 252 ? -2.636 -4.585 -37.050 1.00 77.19 252 GLY A O 1
ATOM 1762 N N . GLY A 1 253 ? -1.220 -5.110 -35.385 1.00 88.62 253 GLY A N 1
ATOM 1763 C CA . GLY A 1 253 ? -0.207 -5.723 -36.253 1.00 88.62 253 GLY A CA 1
ATOM 1764 C C . GLY A 1 253 ? 0.645 -4.740 -37.066 1.00 88.62 253 GLY A C 1
ATOM 1765 O O . GLY A 1 253 ? 1.326 -5.167 -37.998 1.00 88.62 253 GLY A O 1
ATOM 1766 N N . SER A 1 254 ? 0.626 -3.445 -36.728 1.00 94.88 254 SER A N 1
ATOM 1767 C CA . SER A 1 254 ? 1.556 -2.458 -37.291 1.00 94.88 254 SER A CA 1
ATOM 1768 C C . SER A 1 254 ? 3.016 -2.794 -36.964 1.00 94.88 254 SER A C 1
ATOM 1770 O O . SER A 1 254 ? 3.301 -3.450 -35.959 1.00 94.88 254 SER A O 1
ATOM 1772 N N . GLN A 1 255 ? 3.947 -2.339 -37.807 1.00 97.12 255 GLN A N 1
ATOM 1773 C CA . GLN A 1 255 ? 5.389 -2.534 -37.604 1.00 97.12 255 GLN A CA 1
ATOM 1774 C C . GLN A 1 255 ? 6.125 -1.202 -37.754 1.00 97.12 255 GLN A C 1
ATOM 1776 O O . GLN A 1 255 ? 6.254 -0.677 -38.861 1.00 97.12 255 GLN A O 1
ATOM 1781 N N . GLY A 1 256 ? 6.572 -0.641 -36.631 1.00 97.56 256 GLY A N 1
ATOM 1782 C CA . GLY A 1 256 ? 7.290 0.631 -36.574 1.00 97.56 256 GLY A CA 1
ATOM 1783 C C . GLY A 1 256 ? 8.776 0.429 -36.325 1.00 97.56 256 GLY A C 1
ATOM 1784 O O . GLY A 1 256 ? 9.152 -0.314 -35.420 1.00 97.56 256 GLY A O 1
ATOM 1785 N N . VAL A 1 257 ? 9.613 1.122 -37.093 1.00 98.19 257 VAL A N 1
ATOM 1786 C CA . VAL A 1 257 ? 11.066 1.170 -36.910 1.00 98.19 257 VAL A CA 1
ATOM 1787 C C . VAL A 1 257 ? 11.507 2.624 -36.787 1.00 98.19 257 VAL A C 1
ATOM 1789 O O . VAL A 1 257 ? 11.279 3.424 -37.691 1.00 98.19 257 VAL A O 1
ATOM 1792 N N . LEU A 1 258 ? 12.152 2.958 -35.677 1.00 98.12 258 LEU A N 1
ATOM 1793 C CA . LEU A 1 258 ? 12.779 4.248 -35.419 1.00 98.12 258 LEU A CA 1
ATOM 1794 C C . LEU A 1 258 ? 14.292 4.034 -35.322 1.00 98.12 258 LEU A C 1
ATOM 1796 O O . LEU A 1 258 ? 14.761 3.420 -34.370 1.00 98.12 258 LEU A O 1
ATOM 1800 N N . ASN A 1 259 ? 15.042 4.511 -36.310 1.00 97.94 259 ASN A N 1
ATOM 1801 C CA . ASN A 1 259 ? 16.501 4.500 -36.337 1.00 97.94 259 ASN A CA 1
ATOM 1802 C C . ASN A 1 259 ? 17.020 5.884 -35.938 1.00 97.94 259 ASN A C 1
ATOM 1804 O O . ASN A 1 259 ? 16.644 6.889 -36.545 1.00 97.94 259 ASN A O 1
ATOM 1808 N N . LEU A 1 260 ? 17.862 5.914 -34.911 1.00 96.75 260 LEU A N 1
ATOM 1809 C CA . LEU A 1 260 ? 18.423 7.112 -34.305 1.00 96.75 260 LEU A CA 1
ATOM 1810 C C . LEU A 1 260 ? 19.950 7.061 -34.417 1.00 96.75 260 LEU A C 1
ATOM 1812 O O . LEU A 1 260 ? 20.603 6.310 -33.689 1.00 96.75 260 LEU A O 1
ATOM 1816 N N . GLY A 1 261 ? 20.488 7.850 -35.344 1.00 95.75 261 GLY A N 1
ATOM 1817 C CA . GLY A 1 261 ? 21.865 7.776 -35.825 1.00 95.75 261 GLY A CA 1
ATOM 1818 C C . GLY A 1 261 ? 22.053 6.754 -36.951 1.00 95.75 261 GLY A C 1
ATOM 1819 O O . GLY A 1 261 ? 21.251 5.827 -37.103 1.00 95.75 261 GLY A O 1
ATOM 1820 N N . ASP A 1 262 ? 23.127 6.909 -37.728 1.00 93.69 262 ASP A N 1
ATOM 1821 C CA . ASP A 1 262 ? 23.558 5.942 -38.752 1.00 93.69 262 ASP A CA 1
ATOM 1822 C C . ASP A 1 262 ? 24.870 5.210 -38.396 1.00 93.69 262 ASP A C 1
ATOM 1824 O O . ASP A 1 262 ? 25.266 4.250 -39.063 1.00 93.69 262 ASP A O 1
ATOM 1828 N N . GLY A 1 263 ? 25.507 5.607 -37.291 1.00 92.44 263 GLY A N 1
ATOM 1829 C CA . GLY A 1 263 ? 26.764 5.069 -36.785 1.00 92.44 263 GLY A CA 1
ATOM 1830 C C . GLY A 1 263 ? 28.019 5.733 -37.357 1.00 92.44 263 GLY A C 1
ATOM 1831 O O . GLY A 1 263 ? 29.119 5.260 -37.059 1.00 92.44 263 GLY A O 1
ATOM 1832 N N . THR A 1 264 ? 27.893 6.791 -38.164 1.00 88.31 264 THR A N 1
ATOM 1833 C CA . THR A 1 264 ? 29.021 7.475 -38.823 1.00 88.31 264 THR A CA 1
ATOM 1834 C C . THR A 1 264 ? 29.177 8.955 -38.454 1.00 88.31 264 THR A C 1
ATOM 1836 O O . THR A 1 264 ? 30.211 9.548 -38.779 1.00 88.31 264 THR A O 1
ATOM 1839 N N . GLY A 1 265 ? 28.218 9.536 -37.728 1.00 87.75 265 GLY A N 1
ATOM 1840 C CA . GLY A 1 265 ? 28.266 10.902 -37.208 1.00 87.75 265 GLY A CA 1
ATOM 1841 C C . GLY A 1 265 ? 29.078 11.087 -35.916 1.00 87.75 265 GLY A C 1
ATOM 1842 O O . GLY A 1 265 ? 29.756 10.191 -35.408 1.00 87.75 265 GLY A O 1
ATOM 1843 N N . ALA A 1 266 ? 29.004 12.297 -35.356 1.00 86.25 266 ALA A N 1
ATOM 1844 C CA . ALA A 1 266 ? 29.500 12.584 -34.008 1.00 86.25 266 ALA A CA 1
ATOM 1845 C C . ALA A 1 266 ? 28.472 12.136 -32.951 1.00 86.25 266 ALA A C 1
ATOM 1847 O O . ALA A 1 266 ? 27.272 12.145 -33.216 1.00 86.25 266 ALA A O 1
ATOM 1848 N N . THR A 1 267 ? 28.909 11.787 -31.737 1.00 83.06 267 THR A N 1
ATOM 1849 C CA . THR A 1 267 ? 27.998 11.375 -30.653 1.00 83.06 267 THR A CA 1
ATOM 1850 C C . THR A 1 267 ? 26.944 12.448 -30.359 1.00 83.06 267 THR A C 1
ATOM 1852 O O . THR A 1 267 ? 27.285 13.550 -29.932 1.00 83.06 267 THR A O 1
ATOM 1855 N N . GLY A 1 268 ? 25.669 12.115 -30.576 1.00 84.50 268 GLY A N 1
ATOM 1856 C CA . GLY A 1 268 ? 24.525 13.014 -30.417 1.00 84.50 268 GLY A CA 1
ATOM 1857 C C . GLY A 1 268 ? 24.215 13.902 -31.628 1.00 84.50 268 GLY A C 1
ATOM 1858 O O . GLY A 1 268 ? 23.426 14.830 -31.477 1.00 84.50 268 GLY A O 1
ATOM 1859 N N . SER A 1 269 ? 24.820 13.659 -32.799 1.00 90.62 269 SER A N 1
ATOM 1860 C CA . SER A 1 269 ? 24.500 14.398 -34.037 1.00 90.62 269 SER A CA 1
ATOM 1861 C C . SER A 1 269 ? 23.081 14.106 -34.535 1.00 90.62 269 SER A C 1
ATOM 1863 O O . SER A 1 269 ? 22.363 15.034 -34.893 1.00 90.62 269 SER A O 1
ATOM 1865 N N . ALA A 1 270 ? 22.633 12.853 -34.417 1.00 95.31 270 ALA A N 1
ATOM 1866 C CA . ALA A 1 270 ? 21.232 12.469 -34.537 1.00 95.31 270 ALA A CA 1
ATOM 1867 C C . ALA A 1 270 ? 20.568 12.461 -33.151 1.00 95.31 270 ALA A C 1
ATOM 1869 O O . ALA A 1 270 ? 20.921 11.643 -32.297 1.00 95.31 270 ALA A O 1
ATOM 1870 N N . SER A 1 271 ? 19.604 13.347 -32.897 1.00 97.00 271 SER A N 1
ATOM 1871 C CA . SER A 1 271 ? 19.007 13.500 -31.562 1.00 97.00 271 SER A CA 1
ATOM 1872 C C . SER A 1 271 ? 17.484 13.626 -31.553 1.00 97.00 271 SER A C 1
ATOM 1874 O O . SER A 1 271 ? 16.890 14.261 -32.417 1.00 97.00 271 SER A O 1
ATOM 1876 N N . ILE A 1 272 ? 16.841 13.029 -30.549 1.00 97.38 272 ILE A N 1
ATOM 1877 C CA . ILE A 1 272 ? 15.416 13.210 -30.252 1.00 97.38 272 ILE A CA 1
ATOM 1878 C C . ILE A 1 272 ? 15.283 13.710 -28.816 1.00 97.38 272 ILE A C 1
ATOM 1880 O O . ILE A 1 272 ? 15.774 13.062 -27.894 1.00 97.38 272 ILE A O 1
ATOM 1884 N N . GLU A 1 273 ? 14.585 14.824 -28.623 1.00 96.31 273 GLU A N 1
ATOM 1885 C CA . GLU A 1 273 ? 14.144 15.306 -27.314 1.00 96.31 273 GLU A CA 1
ATOM 1886 C C . GLU A 1 273 ? 12.618 15.194 -27.228 1.00 96.31 273 GLU A C 1
ATOM 1888 O O . GLU A 1 273 ? 11.896 15.749 -28.060 1.00 96.31 273 GLU A O 1
ATOM 1893 N N . HIS A 1 274 ? 12.114 14.442 -26.248 1.00 94.88 274 HIS A N 1
ATOM 1894 C CA . HIS A 1 274 ? 10.699 14.073 -26.181 1.00 94.88 274 HIS A CA 1
ATOM 1895 C C . HIS A 1 274 ? 10.052 14.429 -24.840 1.00 94.88 274 HIS A C 1
ATOM 1897 O O . HIS A 1 274 ? 10.380 13.856 -23.801 1.00 94.88 274 HIS A O 1
ATOM 1903 N N . TRP A 1 275 ? 9.061 15.318 -24.883 1.00 91.62 275 TRP A N 1
ATOM 1904 C CA . TRP A 1 275 ? 8.286 15.755 -23.723 1.00 91.62 275 TRP A CA 1
ATOM 1905 C C . TRP A 1 275 ? 7.042 14.871 -23.563 1.00 91.62 275 TRP A C 1
ATOM 1907 O O . TRP A 1 275 ? 6.015 15.082 -24.210 1.00 91.62 275 TRP A O 1
ATOM 1917 N N . GLY A 1 276 ? 7.128 13.848 -22.706 1.00 91.00 276 GLY A N 1
ATOM 1918 C CA . GLY A 1 276 ? 6.035 12.914 -22.408 1.00 91.00 276 GLY A CA 1
ATOM 1919 C C . GLY A 1 276 ? 6.437 11.444 -22.543 1.00 91.00 276 GLY A C 1
ATOM 1920 O O . GLY A 1 276 ? 7.592 11.084 -22.341 1.00 91.00 276 GLY A O 1
ATOM 1921 N N . ASN A 1 277 ? 5.484 10.570 -22.874 1.00 93.00 277 ASN A N 1
ATOM 1922 C CA . ASN A 1 277 ? 5.733 9.125 -22.926 1.00 93.00 277 ASN A CA 1
ATOM 1923 C C . ASN A 1 277 ? 6.251 8.667 -24.295 1.00 93.00 277 ASN A C 1
ATOM 1925 O O . ASN A 1 277 ? 5.753 9.103 -25.333 1.00 93.00 277 ASN A O 1
ATOM 1929 N N . VAL A 1 278 ? 7.183 7.717 -24.294 1.00 96.06 278 VAL A N 1
ATOM 1930 C CA . VAL A 1 278 ? 7.621 6.997 -25.496 1.00 96.06 278 VAL A CA 1
ATOM 1931 C C . VAL A 1 278 ? 7.137 5.552 -25.393 1.00 96.06 278 VAL A C 1
ATOM 1933 O O . VAL A 1 278 ? 7.426 4.865 -24.419 1.00 96.06 278 VAL A O 1
ATOM 1936 N N . GLU A 1 279 ? 6.398 5.078 -26.391 1.00 96.50 279 GLU A N 1
ATOM 1937 C CA . GLU A 1 279 ? 5.860 3.718 -26.465 1.00 96.50 279 GLU A CA 1
ATOM 1938 C C . GLU A 1 279 ? 6.477 2.960 -27.641 1.00 96.50 279 GLU A C 1
ATOM 1940 O O . GLU A 1 279 ? 6.269 3.318 -28.801 1.00 96.50 279 GLU A O 1
ATOM 1945 N N . ILE A 1 280 ? 7.184 1.870 -27.354 1.00 97.44 280 ILE A N 1
ATOM 1946 C CA . ILE A 1 280 ? 7.754 0.969 -28.356 1.00 97.44 280 ILE A CA 1
ATOM 1947 C C . ILE A 1 280 ? 6.948 -0.333 -28.341 1.00 97.44 280 ILE A C 1
ATOM 1949 O O . ILE A 1 280 ? 7.046 -1.121 -27.401 1.00 97.44 280 ILE A O 1
ATOM 1953 N N . GLY A 1 281 ? 6.142 -0.557 -29.379 1.00 94.19 281 GLY A N 1
ATOM 1954 C CA . GLY A 1 281 ? 5.262 -1.715 -29.524 1.00 94.19 281 GLY A CA 1
ATOM 1955 C C . GLY A 1 281 ? 4.067 -1.656 -28.578 1.00 94.19 281 GLY A C 1
ATOM 1956 O O . GLY A 1 281 ? 4.085 -2.313 -27.538 1.00 94.19 281 GLY A O 1
ATOM 1957 N N . SER A 1 282 ? 3.016 -0.904 -28.921 1.00 93.50 282 SER A N 1
ATOM 1958 C CA . SER A 1 282 ? 1.799 -0.768 -28.096 1.00 93.50 282 SER A CA 1
ATOM 1959 C C . SER A 1 282 ? 0.529 -1.241 -28.816 1.00 93.50 282 SER A C 1
ATOM 1961 O O . SER A 1 282 ? 0.477 -1.351 -30.042 1.00 93.50 282 SER A O 1
ATOM 1963 N N . GLY A 1 283 ? -0.513 -1.607 -28.061 1.00 90.25 283 GLY A N 1
ATOM 1964 C CA . GLY A 1 283 ? -1.825 -1.967 -28.623 1.00 90.25 283 GLY A CA 1
ATOM 1965 C C . GLY A 1 283 ? -1.805 -3.114 -29.650 1.00 90.25 283 GLY A C 1
ATOM 1966 O O . GLY A 1 283 ? -2.460 -3.012 -30.686 1.00 90.25 283 GLY A O 1
ATOM 1967 N N . SER A 1 284 ? -1.053 -4.192 -29.396 1.00 92.12 284 SER A N 1
ATOM 1968 C CA . SER A 1 284 ? -0.770 -5.315 -30.326 1.00 92.12 284 SER A CA 1
ATOM 1969 C C . SER A 1 284 ? 0.039 -4.981 -31.598 1.00 92.12 284 SER A C 1
ATOM 1971 O O . SER A 1 284 ? 0.076 -5.774 -32.539 1.00 92.12 284 SER A O 1
ATOM 1973 N N . GLY A 1 285 ? 0.697 -3.819 -31.651 1.00 94.38 285 GLY A N 1
ATOM 1974 C CA . GLY A 1 285 ? 1.711 -3.512 -32.665 1.00 94.38 285 GLY A CA 1
ATOM 1975 C C . GLY A 1 285 ? 3.109 -4.035 -32.298 1.00 94.38 285 GLY A C 1
ATOM 1976 O O . GLY A 1 285 ? 3.372 -4.418 -31.151 1.00 94.38 285 GLY A O 1
ATOM 1977 N N . THR A 1 286 ? 4.006 -4.045 -33.288 1.00 96.81 286 THR A N 1
ATOM 1978 C CA . THR A 1 286 ? 5.435 -4.360 -33.138 1.00 96.81 286 THR A CA 1
ATOM 1979 C C . THR A 1 286 ? 6.273 -3.100 -33.338 1.00 96.81 286 THR A C 1
ATOM 1981 O O . THR A 1 286 ? 6.255 -2.511 -34.417 1.00 96.81 286 THR A O 1
ATOM 1984 N N . GLY A 1 287 ? 7.015 -2.679 -32.318 1.00 97.50 287 GLY A N 1
ATOM 1985 C CA . GLY A 1 287 ? 7.878 -1.499 -32.362 1.00 97.50 287 GLY A CA 1
ATOM 1986 C C . GLY A 1 287 ? 9.350 -1.856 -32.227 1.00 97.50 287 GLY A C 1
ATOM 1987 O O . GLY A 1 287 ? 9.711 -2.733 -31.445 1.00 97.50 287 GLY A O 1
ATOM 1988 N N . THR A 1 288 ? 10.216 -1.164 -32.958 1.00 98.06 288 THR A N 1
ATOM 1989 C CA . THR A 1 288 ? 11.672 -1.251 -32.815 1.00 98.06 288 THR A CA 1
ATOM 1990 C C . THR A 1 288 ? 12.286 0.145 -32.780 1.00 98.06 288 THR A C 1
ATOM 1992 O O . THR A 1 288 ? 12.098 0.924 -33.710 1.00 98.06 288 THR A O 1
ATOM 1995 N N . LEU A 1 289 ? 13.042 0.445 -31.727 1.00 97.75 289 LEU A N 1
ATOM 1996 C CA . LEU A 1 289 ? 13.902 1.622 -31.608 1.00 97.75 289 LEU A CA 1
ATOM 1997 C C . LEU A 1 289 ? 15.361 1.165 -31.693 1.00 97.75 289 LEU A C 1
ATOM 1999 O O . LEU A 1 289 ? 15.814 0.396 -30.850 1.00 97.75 289 LEU A O 1
ATOM 2003 N N . ASN A 1 290 ? 16.100 1.638 -32.689 1.00 97.62 290 ASN A N 1
ATOM 2004 C CA . ASN A 1 290 ? 17.528 1.389 -32.828 1.00 97.62 290 ASN A CA 1
ATOM 2005 C C . ASN A 1 290 ? 18.297 2.675 -32.496 1.00 97.62 290 ASN A C 1
ATOM 2007 O O . ASN A 1 290 ? 18.049 3.704 -33.121 1.00 97.62 290 ASN A O 1
ATOM 2011 N N . ILE A 1 291 ? 19.217 2.617 -31.531 1.00 96.31 291 ILE A N 1
ATOM 2012 C CA . ILE A 1 291 ? 20.077 3.738 -31.122 1.00 96.31 291 ILE A CA 1
ATOM 2013 C C . ILE A 1 291 ? 21.516 3.402 -31.530 1.00 96.31 291 ILE A C 1
ATOM 2015 O O . ILE A 1 291 ? 22.146 2.511 -30.952 1.00 96.31 291 ILE A O 1
ATOM 2019 N N . MET A 1 292 ? 22.017 4.092 -32.553 1.00 96.00 292 MET A N 1
ATOM 2020 C CA . MET A 1 292 ? 23.359 3.900 -33.109 1.00 96.00 292 MET A CA 1
ATOM 2021 C C . MET A 1 292 ? 24.406 4.734 -32.352 1.00 96.00 292 MET A C 1
ATOM 2023 O O . MET A 1 292 ? 24.077 5.478 -31.432 1.00 96.00 292 MET A O 1
ATOM 2027 N N . ALA A 1 293 ? 25.688 4.607 -32.713 1.00 93.06 293 ALA A N 1
ATOM 2028 C CA . ALA A 1 293 ? 26.815 5.207 -31.980 1.00 93.06 293 ALA A CA 1
ATOM 2029 C C . ALA A 1 293 ? 26.771 6.746 -31.843 1.00 93.06 293 ALA A C 1
ATOM 2031 O O . ALA A 1 293 ? 27.322 7.314 -30.898 1.00 93.06 293 ALA A O 1
ATOM 2032 N N . ASP A 1 294 ? 26.108 7.395 -32.789 1.00 94.31 294 ASP A N 1
ATOM 2033 C CA . ASP A 1 294 ? 25.879 8.827 -32.945 1.00 94.31 294 ASP A CA 1
ATOM 2034 C C . ASP A 1 294 ? 24.475 9.285 -32.508 1.00 94.31 294 ASP A C 1
ATOM 2036 O O . ASP A 1 294 ? 24.236 10.490 -32.420 1.00 94.31 294 ASP A O 1
ATOM 2040 N N . GLY A 1 295 ? 23.577 8.355 -32.172 1.00 96.56 295 GLY A N 1
ATOM 2041 C CA . GLY A 1 295 ? 22.210 8.635 -31.735 1.00 96.56 295 GLY A CA 1
ATOM 2042 C C . GLY A 1 295 ? 22.094 9.092 -30.274 1.00 96.56 295 GLY A C 1
ATOM 2043 O O . GLY A 1 295 ? 22.791 8.579 -29.397 1.00 96.56 295 GLY A O 1
ATOM 2044 N N . ARG A 1 296 ? 21.166 10.012 -29.979 1.00 96.75 296 ARG A N 1
ATOM 2045 C CA . ARG A 1 296 ? 20.774 10.398 -28.609 1.00 96.75 296 ARG A CA 1
ATOM 2046 C C . ARG A 1 296 ? 19.259 10.541 -28.448 1.00 96.75 296 ARG A C 1
ATOM 2048 O O . ARG A 1 296 ? 18.657 11.365 -29.127 1.00 96.75 296 ARG A O 1
ATOM 2055 N N . LEU A 1 297 ? 18.654 9.813 -27.510 1.00 97.00 297 LEU A N 1
ATOM 2056 C CA . LEU A 1 297 ? 17.270 10.023 -27.065 1.00 97.00 297 LEU A CA 1
ATOM 2057 C C . LEU A 1 297 ? 17.269 10.640 -25.662 1.00 97.00 297 LEU A C 1
ATOM 2059 O O . LEU A 1 297 ? 17.761 10.016 -24.724 1.00 97.00 297 LEU A O 1
ATOM 2063 N N . THR A 1 298 ? 16.685 11.829 -25.527 1.00 96.25 298 THR A N 1
ATOM 2064 C CA . THR A 1 298 ? 16.510 12.543 -24.257 1.00 96.25 298 THR A CA 1
ATOM 2065 C C . THR A 1 298 ? 15.024 12.617 -23.889 1.00 96.25 298 THR A C 1
ATOM 2067 O O . THR A 1 298 ? 14.205 13.046 -24.704 1.00 96.25 298 THR A O 1
ATOM 2070 N N . ILE A 1 299 ? 14.663 12.230 -22.662 1.00 93.81 299 ILE A N 1
ATOM 2071 C CA . ILE A 1 299 ? 13.298 12.332 -22.115 1.00 93.81 299 ILE A CA 1
ATOM 2072 C C . ILE A 1 299 ? 13.373 13.074 -20.763 1.00 93.81 299 ILE A C 1
ATOM 2074 O O . ILE A 1 299 ? 13.607 12.439 -19.731 1.00 93.81 299 ILE A O 1
ATOM 2078 N N . PRO A 1 300 ? 13.231 14.411 -20.741 1.00 89.50 300 PRO A N 1
ATOM 2079 C CA . PRO A 1 300 ? 13.416 15.208 -19.528 1.00 89.50 300 PRO A CA 1
ATOM 2080 C C . PRO A 1 300 ? 12.285 15.038 -18.497 1.00 89.50 300 PRO A C 1
ATOM 2082 O O . PRO A 1 300 ? 11.156 14.647 -18.819 1.00 89.50 300 PRO A O 1
ATOM 2085 N N . PHE A 1 301 ? 12.600 15.380 -17.243 1.00 82.06 301 PHE A N 1
ATOM 2086 C CA . PHE A 1 301 ? 11.635 15.493 -16.147 1.00 82.06 301 PHE A CA 1
ATOM 2087 C C . PHE A 1 301 ? 10.917 16.839 -16.162 1.00 82.06 301 PHE A C 1
ATOM 2089 O O . PHE A 1 301 ? 11.418 17.859 -16.635 1.00 82.06 301 PHE A O 1
ATOM 2096 N N . THR A 1 302 ? 9.716 16.814 -15.598 1.00 71.88 302 THR A N 1
ATOM 2097 C CA . THR A 1 302 ? 8.672 17.805 -15.808 1.00 71.88 302 THR A CA 1
ATOM 2098 C C . THR A 1 302 ? 8.127 18.257 -14.445 1.00 71.88 302 THR A C 1
ATOM 2100 O O . THR A 1 302 ? 7.138 17.696 -13.959 1.00 71.88 302 THR A O 1
ATOM 2103 N N . PRO A 1 303 ? 8.763 19.248 -13.780 1.00 67.56 303 PRO A N 1
ATOM 2104 C CA . PRO A 1 303 ? 8.455 19.594 -12.388 1.00 67.56 303 PRO A CA 1
ATOM 2105 C C . PRO A 1 303 ? 7.008 20.038 -12.147 1.00 67.56 303 PRO A C 1
ATOM 2107 O O . PRO A 1 303 ? 6.486 19.859 -11.051 1.00 67.56 303 PRO A O 1
ATOM 2110 N N . VAL A 1 304 ? 6.361 20.616 -13.165 1.00 69.25 304 VAL A N 1
ATOM 2111 C CA . VAL A 1 304 ? 5.046 21.270 -13.059 1.00 69.25 304 VAL A CA 1
ATOM 2112 C C . VAL A 1 304 ? 3.913 20.282 -12.759 1.00 69.25 304 VAL A C 1
ATOM 2114 O O . VAL A 1 304 ? 2.965 20.637 -12.063 1.00 69.25 304 VAL A O 1
ATOM 2117 N N . LEU A 1 305 ? 4.003 19.044 -13.258 1.00 62.25 305 LEU A N 1
ATOM 2118 C CA . LEU A 1 305 ? 2.919 18.055 -13.161 1.00 62.25 305 LEU A CA 1
ATOM 2119 C C . LEU A 1 305 ? 3.157 16.953 -12.119 1.00 62.25 305 LEU A C 1
ATOM 2121 O O . LEU A 1 305 ? 2.245 16.173 -11.857 1.00 62.25 305 LEU A O 1
ATOM 2125 N N . GLY A 1 306 ? 4.358 16.863 -11.535 1.00 65.62 306 GLY A N 1
ATOM 2126 C CA . GLY A 1 306 ? 4.681 15.865 -10.505 1.00 65.62 306 GLY A CA 1
ATOM 2127 C C . GLY A 1 306 ? 4.591 14.401 -10.963 1.00 65.62 306 GLY A C 1
ATOM 2128 O O . GLY A 1 306 ? 4.417 13.523 -10.126 1.00 65.62 306 GLY A O 1
ATOM 2129 N N . ILE A 1 307 ? 4.675 14.141 -12.274 1.00 68.56 307 ILE A N 1
ATOM 2130 C CA . ILE A 1 307 ? 4.593 12.797 -12.866 1.00 68.56 307 ILE A CA 1
ATOM 2131 C C . ILE A 1 307 ? 5.724 12.568 -13.871 1.00 68.56 307 ILE A C 1
ATOM 2133 O O . ILE A 1 307 ? 5.738 13.180 -14.943 1.00 68.56 307 ILE A O 1
ATOM 2137 N N . SER A 1 308 ? 6.648 11.652 -13.567 1.00 74.50 308 SER A N 1
ATOM 2138 C CA . SER A 1 308 ? 7.716 11.268 -14.498 1.00 74.50 308 SER A CA 1
ATOM 2139 C C . SER A 1 308 ? 7.197 10.855 -15.883 1.00 74.50 308 SER A C 1
ATOM 2141 O O . SER A 1 308 ? 6.150 10.222 -16.045 1.00 74.50 308 SER A O 1
ATOM 2143 N N . SER A 1 309 ? 7.964 11.203 -16.914 1.00 87.00 309 SER A N 1
ATOM 2144 C CA . SER A 1 309 ? 7.816 10.641 -18.261 1.00 87.00 309 SER A CA 1
ATOM 2145 C C . SER A 1 309 ? 8.226 9.161 -18.264 1.00 87.00 309 SER A C 1
ATOM 2147 O O . SER A 1 309 ? 9.070 8.745 -17.471 1.00 87.00 309 SER A O 1
ATOM 2149 N N . SER A 1 310 ? 7.619 8.339 -19.123 1.00 92.25 310 SER A N 1
ATOM 2150 C CA . SER A 1 310 ? 7.903 6.895 -19.182 1.00 92.25 310 SER A CA 1
ATOM 2151 C C . SER A 1 310 ? 8.339 6.434 -20.571 1.00 92.25 310 SER A C 1
ATOM 2153 O O . SER A 1 310 ? 7.730 6.809 -21.575 1.00 92.25 310 SER A O 1
ATOM 2155 N N . LEU A 1 311 ? 9.344 5.555 -20.618 1.00 95.69 311 LEU A N 1
ATOM 2156 C CA . LEU A 1 311 ? 9.719 4.788 -21.808 1.00 95.69 311 LEU A CA 1
ATOM 2157 C C . LEU A 1 311 ? 9.181 3.365 -21.646 1.00 95.69 311 LEU A C 1
ATOM 2159 O O . LEU A 1 311 ? 9.672 2.585 -20.831 1.00 95.69 311 LEU A O 1
ATOM 2163 N N . LEU A 1 312 ? 8.137 3.048 -22.406 1.00 95.75 312 LEU A N 1
ATOM 2164 C CA . LEU A 1 312 ? 7.359 1.822 -22.298 1.00 95.75 312 LEU A CA 1
ATOM 2165 C C . LEU A 1 312 ? 7.681 0.886 -23.469 1.00 95.75 312 LEU A C 1
ATOM 2167 O O . LEU A 1 312 ? 7.369 1.192 -24.619 1.00 95.75 312 LEU A O 1
ATOM 2171 N N . VAL A 1 313 ? 8.260 -0.280 -23.186 1.00 96.44 313 VAL A N 1
ATOM 2172 C CA . VAL A 1 313 ? 8.666 -1.278 -24.189 1.00 96.44 313 VAL A CA 1
ATOM 2173 C C . VAL A 1 313 ? 7.776 -2.513 -24.070 1.00 96.44 313 VAL A C 1
ATOM 2175 O O . VAL A 1 313 ? 7.868 -3.265 -23.100 1.00 96.44 313 VAL A O 1
ATOM 2178 N N . GLY A 1 314 ? 6.893 -2.725 -25.045 1.00 94.44 314 GLY A N 1
ATOM 2179 C CA . GLY A 1 314 ? 5.852 -3.752 -24.985 1.00 94.44 314 GLY A CA 1
ATOM 2180 C C . GLY A 1 314 ? 4.770 -3.523 -23.912 1.00 94.44 314 GLY A C 1
ATOM 2181 O O . GLY A 1 314 ? 4.509 -4.455 -23.151 1.00 94.44 314 GLY A O 1
ATOM 2182 N N . PRO A 1 315 ? 4.152 -2.327 -23.770 1.00 90.31 315 PRO A N 1
ATOM 2183 C CA . PRO A 1 315 ? 3.049 -2.121 -22.830 1.00 90.31 315 PRO A CA 1
ATOM 2184 C C . PRO A 1 315 ? 1.722 -2.697 -23.364 1.00 90.31 315 PRO A C 1
ATOM 2186 O O . PRO A 1 315 ? 0.976 -2.026 -24.082 1.00 90.31 315 PRO A O 1
ATOM 2189 N N . GLY A 1 316 ? 1.385 -3.922 -22.954 1.00 84.19 316 GLY A N 1
ATOM 2190 C CA . GLY A 1 316 ? 0.045 -4.497 -23.119 1.00 84.19 316 GLY A CA 1
ATOM 2191 C C . GLY A 1 316 ? -0.036 -5.828 -23.869 1.00 84.19 316 GLY A C 1
ATOM 2192 O O . GLY A 1 316 ? 0.831 -6.198 -24.657 1.00 84.19 316 GLY A O 1
ATOM 2193 N N . GLY A 1 317 ? -1.136 -6.546 -23.627 1.00 75.19 317 GLY A N 1
ATOM 2194 C CA . GLY A 1 317 ? -1.340 -7.917 -24.093 1.00 75.19 317 GLY A CA 1
ATOM 2195 C C . GLY A 1 317 ? -1.163 -8.086 -25.601 1.00 75.19 317 GLY A C 1
ATOM 2196 O O . GLY A 1 317 ? -1.934 -7.552 -26.400 1.00 75.19 317 GLY A O 1
ATOM 2197 N N . GLY A 1 318 ? -0.145 -8.861 -25.977 1.00 84.44 318 GLY A N 1
ATOM 2198 C CA . GLY A 1 318 ? 0.172 -9.185 -27.368 1.00 84.44 318 GLY A CA 1
ATOM 2199 C C . GLY A 1 318 ? 0.934 -8.109 -28.149 1.00 84.44 318 GLY A C 1
ATOM 2200 O O . GLY A 1 318 ? 1.108 -8.283 -29.352 1.00 84.44 318 GLY A O 1
ATOM 2201 N N . SER A 1 319 ? 1.392 -7.015 -27.527 1.00 91.62 319 SER A N 1
ATOM 2202 C CA . SER A 1 319 ? 2.327 -6.092 -28.185 1.00 91.62 319 SER A CA 1
ATOM 2203 C C . SER A 1 319 ? 3.779 -6.568 -28.060 1.00 91.62 319 SER A C 1
ATOM 2205 O O . SER A 1 319 ? 4.113 -7.366 -27.181 1.00 91.62 319 SER A O 1
ATOM 2207 N N . THR A 1 320 ? 4.645 -6.136 -28.979 1.00 95.00 320 THR A N 1
ATOM 2208 C CA . THR A 1 320 ? 6.070 -6.513 -28.995 1.00 95.00 320 THR A CA 1
ATOM 2209 C C . THR A 1 320 ? 6.942 -5.278 -29.185 1.00 95.00 320 THR A C 1
ATOM 2211 O O . THR A 1 320 ? 6.926 -4.666 -30.249 1.00 95.00 320 THR A O 1
ATOM 2214 N N . GLY A 1 321 ? 7.699 -4.900 -28.159 1.00 96.19 321 GLY A N 1
ATOM 2215 C CA . GLY A 1 321 ? 8.637 -3.779 -28.207 1.00 96.19 321 GLY A CA 1
ATOM 2216 C C . GLY A 1 321 ? 10.089 -4.239 -28.180 1.00 96.19 321 GLY A C 1
ATOM 2217 O O . GLY A 1 321 ? 10.447 -5.091 -27.370 1.00 96.19 321 GLY A O 1
ATOM 2218 N N . ALA A 1 322 ? 10.941 -3.645 -29.012 1.00 97.38 322 ALA A N 1
ATOM 2219 C CA . ALA A 1 322 ? 12.383 -3.861 -28.984 1.00 97.38 322 ALA A CA 1
ATOM 2220 C C . ALA A 1 322 ? 13.152 -2.533 -28.971 1.00 97.38 322 ALA A C 1
ATOM 2222 O O . ALA A 1 322 ? 12.900 -1.663 -29.801 1.00 97.38 322 ALA A O 1
ATOM 2223 N N . ILE A 1 323 ? 14.128 -2.397 -28.075 1.00 97.12 323 ILE A N 1
ATOM 2224 C CA . ILE A 1 323 ? 15.186 -1.389 -28.182 1.00 97.12 323 ILE A CA 1
ATOM 2225 C C . ILE A 1 323 ? 16.492 -2.117 -28.506 1.00 97.12 323 ILE A C 1
ATOM 2227 O O . ILE A 1 323 ? 16.853 -3.059 -27.801 1.00 97.12 323 ILE A O 1
ATOM 2231 N N . ASN A 1 324 ? 17.207 -1.689 -29.546 1.00 96.69 324 ASN A N 1
ATOM 2232 C CA . ASN A 1 324 ? 18.550 -2.169 -29.864 1.00 96.69 324 ASN A CA 1
ATOM 2233 C C . ASN A 1 324 ? 19.521 -0.989 -29.855 1.00 96.69 324 ASN A C 1
ATOM 2235 O O . ASN A 1 324 ? 19.491 -0.138 -30.739 1.00 96.69 324 ASN A O 1
ATOM 2239 N N . GLN A 1 325 ? 20.397 -0.942 -28.864 1.00 95.44 325 GLN A N 1
ATOM 2240 C CA . GLN A 1 325 ? 21.426 0.076 -28.743 1.00 95.44 325 GLN A CA 1
ATOM 2241 C C . GLN A 1 325 ? 22.784 -0.522 -29.121 1.00 95.44 325 GLN A C 1
ATOM 2243 O O . GLN A 1 325 ? 23.181 -1.558 -28.583 1.00 95.44 325 GLN A O 1
ATOM 2248 N N . THR A 1 326 ? 23.503 0.121 -30.040 1.00 92.00 326 THR A N 1
ATOM 2249 C CA . THR A 1 326 ? 24.863 -0.266 -30.471 1.00 92.00 326 THR A CA 1
ATOM 2250 C C . THR A 1 326 ? 25.888 0.850 -30.223 1.00 92.00 326 THR A C 1
ATOM 2252 O O . THR A 1 326 ? 26.889 0.953 -30.931 1.00 92.00 326 THR A O 1
ATOM 2255 N N . GLY A 1 327 ? 25.598 1.726 -29.259 1.00 89.94 327 GLY A N 1
ATOM 2256 C CA . GLY A 1 327 ? 26.355 2.925 -28.898 1.00 89.94 327 GLY A CA 1
ATOM 2257 C C . GLY A 1 327 ? 25.396 4.062 -28.520 1.00 89.94 327 GLY A C 1
ATOM 2258 O O . GLY A 1 327 ? 24.292 3.787 -28.061 1.00 89.94 327 GLY A O 1
ATOM 2259 N N . GLY A 1 328 ? 25.784 5.326 -28.697 1.00 93.75 328 GLY A N 1
ATOM 2260 C CA . GLY A 1 328 ? 24.872 6.459 -28.498 1.00 93.75 328 GLY A CA 1
ATOM 2261 C C . GLY A 1 328 ? 24.393 6.621 -27.054 1.00 93.75 328 GLY A C 1
ATOM 2262 O O . GLY A 1 328 ? 24.985 6.076 -26.124 1.00 93.75 328 GLY A O 1
ATOM 2263 N N . SER A 1 329 ? 23.319 7.376 -26.844 1.00 95.00 329 SER A N 1
ATOM 2264 C CA . SER A 1 329 ? 22.835 7.719 -25.503 1.00 95.00 329 SER A CA 1
ATOM 2265 C C . SER A 1 329 ? 21.316 7.611 -25.379 1.00 95.00 329 SER A C 1
ATOM 2267 O O . SER A 1 329 ? 20.578 8.142 -26.208 1.00 95.00 329 SER A O 1
ATOM 2269 N N . LEU A 1 330 ? 20.854 6.958 -24.313 1.00 95.69 330 LEU A N 1
ATOM 2270 C CA . LEU A 1 330 ? 19.514 7.130 -23.758 1.00 95.69 330 LEU A CA 1
ATOM 2271 C C . LEU A 1 330 ? 19.650 7.879 -22.430 1.00 95.69 330 LEU A C 1
ATOM 2273 O O . LEU A 1 330 ? 20.379 7.437 -21.546 1.00 95.69 330 LEU A O 1
ATOM 2277 N N . ASP A 1 331 ? 18.950 8.996 -22.301 1.00 94.75 331 ASP A N 1
ATOM 2278 C CA . ASP A 1 331 ? 19.048 9.919 -21.174 1.00 94.75 331 ASP A CA 1
ATOM 2279 C C . ASP A 1 331 ? 17.629 10.301 -20.738 1.00 94.75 331 ASP A C 1
ATOM 2281 O O . ASP A 1 331 ? 16.959 11.088 -21.409 1.00 94.75 331 ASP A O 1
ATOM 2285 N N . MET A 1 332 ? 17.101 9.670 -19.688 1.00 91.62 332 MET A N 1
ATOM 2286 C CA . MET A 1 332 ? 15.711 9.874 -19.278 1.00 91.62 332 MET A CA 1
ATOM 2287 C C . MET A 1 332 ? 15.543 10.076 -17.777 1.00 91.62 332 MET A C 1
ATOM 2289 O O . MET A 1 332 ? 15.846 9.204 -16.965 1.00 91.62 332 MET A O 1
ATOM 2293 N N . ASP A 1 333 ? 14.925 11.191 -17.407 1.00 85.69 333 ASP A N 1
ATOM 2294 C CA . ASP A 1 333 ? 14.564 11.457 -16.021 1.00 85.69 333 ASP A CA 1
ATOM 2295 C C . ASP A 1 333 ? 13.142 10.926 -15.732 1.00 85.69 333 ASP A C 1
ATOM 2297 O O . ASP A 1 333 ? 12.148 11.652 -15.607 1.00 85.69 333 ASP A O 1
ATOM 2301 N N . GLY A 1 334 ? 13.039 9.593 -15.714 1.00 85.88 334 GLY A N 1
ATOM 2302 C CA . GLY A 1 334 ? 11.778 8.877 -15.547 1.00 85.88 334 GLY A CA 1
ATOM 2303 C C . GLY A 1 334 ? 11.894 7.349 -15.538 1.00 85.88 334 GLY A C 1
ATOM 2304 O O . GLY A 1 334 ? 12.975 6.788 -15.343 1.00 85.88 334 GLY A O 1
ATOM 2305 N N . LEU A 1 335 ? 10.758 6.671 -15.736 1.00 89.88 335 LEU A N 1
ATOM 2306 C CA . LEU A 1 335 ? 10.631 5.214 -15.602 1.00 89.88 335 LEU A CA 1
ATOM 2307 C C . LEU A 1 335 ? 10.841 4.483 -16.937 1.00 89.88 335 LEU A C 1
ATOM 2309 O O . LEU A 1 335 ? 10.043 4.627 -17.868 1.00 89.88 335 LEU A O 1
ATOM 2313 N N . LEU A 1 336 ? 11.861 3.625 -17.001 1.00 94.31 336 LEU A N 1
ATOM 2314 C CA . LEU A 1 336 ? 12.006 2.621 -18.057 1.00 94.31 336 LEU A CA 1
ATOM 2315 C C . LEU A 1 336 ? 11.201 1.369 -17.683 1.00 94.31 336 LEU A C 1
ATOM 2317 O O . LEU A 1 336 ? 11.541 0.665 -16.729 1.00 94.31 336 LEU A O 1
ATOM 2321 N N . GLN A 1 337 ? 10.147 1.066 -18.444 1.00 93.75 337 GLN A N 1
ATOM 2322 C CA . GLN A 1 337 ? 9.263 -0.072 -18.192 1.00 93.75 337 GLN A CA 1
ATOM 2323 C C . GLN A 1 337 ? 9.275 -1.074 -19.352 1.00 93.75 337 GLN A C 1
ATOM 2325 O O . GLN A 1 337 ? 9.029 -0.703 -20.498 1.00 93.75 337 GLN A O 1
ATOM 2330 N N . ILE A 1 338 ? 9.504 -2.359 -19.065 1.00 93.88 338 ILE A N 1
ATOM 2331 C CA . ILE A 1 338 ? 9.607 -3.418 -20.083 1.00 93.88 338 ILE A CA 1
ATOM 2332 C C . ILE A 1 338 ? 8.616 -4.555 -19.794 1.00 93.88 338 ILE A C 1
ATOM 2334 O O . ILE A 1 338 ? 8.606 -5.111 -18.695 1.00 93.88 338 ILE A O 1
ATOM 2338 N N . ALA A 1 339 ? 7.830 -4.930 -20.810 1.00 90.12 339 ALA A N 1
ATOM 2339 C CA . ALA A 1 339 ? 6.846 -6.022 -20.814 1.00 90.12 339 ALA A CA 1
ATOM 2340 C C . ALA A 1 339 ? 5.675 -5.877 -19.819 1.00 90.12 339 ALA A C 1
ATOM 2342 O O . ALA A 1 339 ? 5.167 -6.859 -19.277 1.00 90.12 339 ALA A O 1
ATOM 2343 N N . ASN A 1 340 ? 5.224 -4.646 -19.563 1.00 87.75 340 ASN A N 1
ATOM 2344 C CA . ASN A 1 340 ? 4.061 -4.414 -18.705 1.00 87.75 340 ASN A CA 1
ATOM 2345 C C . ASN A 1 340 ? 2.776 -5.036 -19.308 1.00 87.75 340 ASN A C 1
ATOM 2347 O O . ASN A 1 340 ? 2.606 -5.101 -20.527 1.00 87.75 340 ASN A O 1
ATOM 2351 N N . ASN A 1 341 ? 1.839 -5.458 -18.454 1.00 82.25 341 ASN A N 1
ATOM 2352 C CA . ASN A 1 341 ? 0.502 -5.935 -18.827 1.00 82.25 341 ASN A CA 1
ATOM 2353 C C . ASN A 1 341 ? 0.483 -7.071 -19.873 1.00 82.25 341 ASN A C 1
ATOM 2355 O O . ASN A 1 341 ? -0.347 -7.066 -20.782 1.00 82.25 341 ASN A O 1
ATOM 2359 N N . THR A 1 342 ? 1.360 -8.073 -19.728 1.00 84.81 342 THR A N 1
ATOM 2360 C CA . THR A 1 342 ? 1.479 -9.273 -20.598 1.00 84.81 342 THR A CA 1
ATOM 2361 C C . THR A 1 342 ? 1.962 -9.019 -22.035 1.00 84.81 342 THR A C 1
ATOM 2363 O O . THR A 1 342 ? 1.807 -9.882 -22.902 1.00 84.81 342 THR A O 1
ATOM 2366 N N . GLY A 1 343 ? 2.557 -7.854 -22.306 1.00 89.12 343 GLY A N 1
ATOM 2367 C CA . GLY A 1 343 ? 3.304 -7.631 -23.546 1.00 89.12 343 GLY A CA 1
ATOM 2368 C C . GLY A 1 343 ? 4.668 -8.328 -23.545 1.00 89.12 343 GLY A C 1
ATOM 2369 O O . GLY A 1 343 ? 5.110 -8.871 -22.533 1.00 89.12 343 GLY A O 1
ATOM 2370 N N . VAL A 1 344 ? 5.351 -8.309 -24.688 1.00 91.75 344 VAL A N 1
ATOM 2371 C CA . VAL A 1 344 ? 6.736 -8.786 -24.823 1.00 91.75 344 VAL A CA 1
ATOM 2372 C C . VAL A 1 344 ? 7.635 -7.581 -25.064 1.00 91.75 344 VAL A C 1
ATOM 2374 O O . VAL A 1 344 ? 7.376 -6.776 -25.958 1.00 91.75 344 VAL A O 1
ATOM 2377 N N . GLY A 1 345 ? 8.696 -7.444 -24.273 1.00 93.31 345 GLY A N 1
ATOM 2378 C CA . GLY A 1 345 ? 9.617 -6.314 -24.370 1.00 93.31 345 GLY A CA 1
ATOM 2379 C C . GLY A 1 345 ? 11.067 -6.774 -24.325 1.00 93.31 345 GLY A C 1
ATOM 2380 O O . GLY A 1 345 ? 11.437 -7.552 -23.449 1.00 93.31 345 GLY A O 1
ATOM 2381 N N . SER A 1 346 ? 11.911 -6.290 -25.230 1.00 95.38 346 SER A N 1
ATOM 2382 C CA . SER A 1 346 ? 13.346 -6.587 -25.217 1.00 95.38 346 SER A CA 1
ATOM 2383 C C . SER A 1 346 ? 14.201 -5.330 -25.283 1.00 95.38 346 SER A C 1
ATOM 2385 O O . SER A 1 346 ? 13.926 -4.444 -26.089 1.00 95.38 346 SER A O 1
ATOM 2387 N N . TYR A 1 347 ? 15.279 -5.291 -24.502 1.00 95.94 347 TYR A N 1
ATOM 2388 C CA . TYR A 1 347 ? 16.328 -4.281 -24.619 1.00 95.94 347 TYR A CA 1
ATOM 2389 C C . TYR A 1 347 ? 17.670 -4.976 -24.866 1.00 95.94 347 TYR A C 1
ATOM 2391 O O . TYR A 1 347 ? 18.191 -5.683 -24.001 1.00 95.94 347 TYR A O 1
ATOM 2399 N N . THR A 1 348 ? 18.209 -4.793 -26.068 1.00 94.69 348 THR A N 1
ATOM 2400 C CA . THR A 1 348 ? 19.526 -5.267 -26.488 1.00 94.69 348 THR A CA 1
ATOM 2401 C C . THR A 1 348 ? 20.536 -4.125 -26.406 1.00 94.69 348 THR A C 1
ATOM 2403 O O . THR A 1 348 ? 20.406 -3.136 -27.120 1.00 94.69 348 THR A O 1
ATOM 2406 N N . LEU A 1 349 ? 21.566 -4.279 -25.580 1.00 91.88 349 LEU A N 1
ATOM 2407 C CA . LEU A 1 349 ? 22.687 -3.355 -25.403 1.00 91.88 349 LEU A CA 1
ATOM 2408 C C . LEU A 1 349 ? 23.940 -3.993 -26.000 1.00 91.88 349 LEU A C 1
ATOM 2410 O O . LEU A 1 349 ? 24.308 -5.096 -25.601 1.00 91.88 349 LEU A O 1
ATOM 2414 N N . SER A 1 350 ? 24.585 -3.342 -26.965 1.00 89.56 350 SER A N 1
ATOM 2415 C CA . SER A 1 350 ? 25.731 -3.901 -27.692 1.00 89.56 350 SER A CA 1
ATOM 2416 C C . SER A 1 350 ? 26.935 -2.968 -27.672 1.00 89.56 350 SER A C 1
ATOM 2418 O O . SER A 1 350 ? 26.831 -1.804 -28.053 1.00 89.56 350 SER A O 1
ATOM 2420 N N . GLY A 1 351 ? 28.086 -3.517 -27.283 1.00 81.00 351 GLY A N 1
ATOM 2421 C CA . GLY A 1 351 ? 29.341 -2.782 -27.138 1.00 81.00 351 GLY A CA 1
ATOM 2422 C C . GLY A 1 351 ? 29.421 -1.925 -25.869 1.00 81.00 351 GLY A C 1
ATOM 2423 O O . GLY A 1 351 ? 28.458 -1.826 -25.103 1.00 81.00 351 GLY A O 1
ATOM 2424 N N . SER A 1 352 ? 30.586 -1.317 -25.630 1.00 81.06 352 SER A N 1
ATOM 2425 C CA . SER A 1 352 ? 30.899 -0.582 -24.390 1.00 81.06 352 SER A CA 1
ATOM 2426 C C . SER A 1 352 ? 30.875 0.950 -24.495 1.00 81.06 352 SER A C 1
ATOM 2428 O O . SER A 1 352 ? 31.351 1.622 -23.582 1.00 81.06 352 SER A O 1
ATOM 2430 N N . THR A 1 353 ? 30.430 1.521 -25.618 1.00 83.12 353 THR A N 1
ATOM 2431 C CA . THR A 1 353 ? 30.538 2.969 -25.901 1.00 83.12 353 THR A CA 1
ATOM 2432 C C . THR A 1 353 ? 29.231 3.745 -25.752 1.00 83.12 353 THR A C 1
ATOM 2434 O O . THR A 1 353 ? 29.236 4.959 -25.951 1.00 83.12 353 THR A O 1
ATOM 2437 N N . GLY A 1 354 ? 28.122 3.075 -25.429 1.00 88.88 354 GLY A N 1
ATOM 2438 C CA . GLY A 1 354 ? 26.846 3.736 -25.185 1.00 88.88 354 GLY A CA 1
ATOM 2439 C C . GLY A 1 354 ? 26.702 4.259 -23.754 1.00 88.88 354 GLY A C 1
ATOM 2440 O O . GLY A 1 354 ? 27.480 3.914 -22.862 1.00 88.88 354 GLY A O 1
ATOM 2441 N N . THR A 1 355 ? 25.652 5.043 -23.519 1.00 91.44 355 THR A N 1
ATOM 2442 C CA . THR A 1 355 ? 25.134 5.338 -22.177 1.00 91.44 355 THR A CA 1
ATOM 2443 C C . THR A 1 355 ? 23.635 5.075 -22.100 1.00 91.44 355 THR A C 1
ATOM 2445 O O . THR A 1 355 ? 22.902 5.269 -23.073 1.00 91.44 355 THR A O 1
ATOM 2448 N N . VAL A 1 356 ? 23.185 4.636 -20.926 1.00 94.31 356 VAL A N 1
ATOM 2449 C CA . VAL A 1 356 ? 21.774 4.594 -20.543 1.00 94.31 356 VAL A CA 1
ATOM 2450 C C . VAL A 1 356 ? 21.675 5.179 -19.143 1.00 94.31 356 VAL A C 1
ATOM 2452 O O . VAL A 1 356 ? 22.174 4.565 -18.206 1.00 94.31 356 VAL A O 1
ATOM 2455 N N . ASN A 1 357 ? 21.046 6.340 -19.003 1.00 92.12 357 ASN A N 1
ATOM 2456 C CA . ASN A 1 357 ? 20.747 6.960 -17.717 1.00 92.12 357 ASN A CA 1
ATOM 2457 C C . ASN A 1 357 ? 19.226 6.988 -17.540 1.00 92.12 357 ASN A C 1
ATOM 2459 O O . ASN A 1 357 ? 18.504 7.438 -18.434 1.00 92.12 357 ASN A O 1
ATOM 2463 N N . VAL A 1 358 ? 18.741 6.460 -16.418 1.00 90.62 358 VAL A N 1
ATOM 2464 C CA . VAL A 1 358 ? 17.315 6.377 -16.077 1.00 90.62 358 VAL A CA 1
ATOM 2465 C C . VAL A 1 358 ? 17.103 6.719 -14.602 1.00 90.62 358 VAL A C 1
ATOM 2467 O O . VAL A 1 358 ? 18.003 6.519 -13.788 1.00 90.62 358 VAL A O 1
ATOM 2470 N N . ARG A 1 359 ? 15.901 7.150 -14.205 1.00 85.38 359 ARG A N 1
ATOM 2471 C CA . ARG A 1 359 ? 15.568 7.292 -12.773 1.00 85.38 359 ARG A CA 1
ATOM 2472 C C . ARG A 1 359 ? 15.259 5.946 -12.119 1.00 85.38 359 ARG A C 1
ATOM 2474 O O . ARG A 1 359 ? 15.699 5.691 -11.001 1.00 85.38 359 ARG A O 1
ATOM 2481 N N . ALA A 1 360 ? 14.502 5.099 -12.816 1.00 87.50 360 ALA A N 1
ATOM 2482 C CA . ALA A 1 360 ? 14.051 3.799 -12.326 1.00 87.50 360 ALA A CA 1
ATOM 2483 C C . ALA A 1 360 ? 13.869 2.789 -13.470 1.00 87.50 360 ALA A C 1
ATOM 2485 O O . ALA A 1 360 ? 13.576 3.166 -14.610 1.00 87.50 360 ALA A O 1
ATOM 2486 N N . VAL A 1 361 ? 13.987 1.495 -13.154 1.00 91.06 361 VAL A N 1
ATOM 2487 C CA . VAL A 1 361 ? 13.748 0.386 -14.096 1.00 91.06 361 VAL A CA 1
ATOM 2488 C C . VAL A 1 361 ? 12.704 -0.569 -13.534 1.00 91.06 361 VAL A C 1
ATOM 2490 O O . VAL A 1 361 ? 12.812 -1.017 -12.396 1.00 91.06 361 VAL A O 1
ATOM 2493 N N . SER A 1 362 ? 11.724 -0.957 -14.349 1.00 90.75 362 SER A N 1
ATOM 2494 C CA . SER A 1 362 ? 10.764 -2.017 -14.020 1.00 90.75 362 SER A CA 1
ATOM 2495 C C . SER A 1 362 ? 10.617 -3.017 -15.165 1.00 90.75 362 SER A C 1
ATOM 2497 O O . SER A 1 362 ? 10.191 -2.665 -16.266 1.00 90.75 362 SER A O 1
ATOM 2499 N N . ALA A 1 363 ? 10.943 -4.280 -14.901 1.00 89.06 363 ALA A N 1
ATOM 2500 C CA . ALA A 1 363 ? 10.977 -5.352 -15.889 1.00 89.06 363 ALA A CA 1
ATOM 2501 C C . ALA A 1 363 ? 10.112 -6.539 -15.442 1.00 89.06 363 ALA A C 1
ATOM 2503 O O . ALA A 1 363 ? 10.389 -7.182 -14.429 1.00 89.06 363 ALA A O 1
ATOM 2504 N N . PHE A 1 364 ? 9.054 -6.827 -16.201 1.00 89.00 364 PHE A N 1
ATOM 2505 C CA . PHE A 1 364 ? 8.019 -7.805 -15.842 1.00 89.00 364 PHE A CA 1
ATOM 2506 C C . PHE A 1 364 ? 8.205 -9.148 -16.560 1.00 89.00 364 PHE A C 1
ATOM 2508 O O . PHE A 1 364 ? 9.070 -9.295 -17.428 1.00 89.00 364 PHE A O 1
ATOM 2515 N N . ALA A 1 365 ? 7.390 -10.146 -16.219 1.00 83.19 365 ALA A N 1
ATOM 2516 C CA . ALA A 1 365 ? 7.354 -11.423 -16.924 1.00 83.19 365 ALA A CA 1
ATOM 2517 C C . ALA A 1 365 ? 7.049 -11.203 -18.421 1.00 83.19 365 ALA A C 1
ATOM 2519 O O . ALA A 1 365 ? 6.007 -10.656 -18.771 1.00 83.19 365 ALA A O 1
ATOM 2520 N N . GLY A 1 366 ? 7.972 -11.624 -19.294 1.00 85.81 366 GLY A N 1
ATOM 2521 C CA . GLY A 1 366 ? 7.955 -11.311 -20.732 1.00 85.81 366 GLY A CA 1
ATOM 2522 C C . GLY A 1 366 ? 9.014 -10.289 -21.170 1.00 85.81 366 GLY A C 1
ATOM 2523 O O . GLY A 1 366 ? 9.217 -10.098 -22.370 1.00 85.81 366 GLY A O 1
ATOM 2524 N N . SER A 1 367 ? 9.722 -9.660 -20.224 1.00 90.94 367 SER A N 1
ATOM 2525 C CA . SER A 1 367 ? 10.866 -8.790 -20.517 1.00 90.94 367 SER A CA 1
ATOM 2526 C C . SER A 1 367 ? 12.142 -9.594 -20.785 1.00 90.94 367 SER A C 1
ATOM 2528 O O . SER A 1 367 ? 12.347 -10.669 -20.217 1.00 90.94 367 SER A O 1
ATOM 2530 N N . THR A 1 368 ? 13.015 -9.081 -21.652 1.00 93.75 368 THR A N 1
ATOM 2531 C CA . THR A 1 368 ? 14.346 -9.647 -21.922 1.00 93.75 368 THR A CA 1
ATOM 2532 C C . THR A 1 368 ? 15.399 -8.545 -22.029 1.00 93.75 368 THR A C 1
ATOM 2534 O O . THR A 1 368 ? 15.364 -7.746 -22.963 1.00 93.75 368 THR A O 1
ATOM 2537 N N . PHE A 1 369 ? 16.384 -8.539 -21.134 1.00 92.00 369 PHE A N 1
ATOM 2538 C CA . PHE A 1 369 ? 17.618 -7.774 -21.322 1.00 92.00 369 PHE A CA 1
ATOM 2539 C C . PHE A 1 369 ? 18.657 -8.641 -22.028 1.00 92.00 369 PHE A C 1
ATOM 2541 O O . PHE A 1 369 ? 18.853 -9.798 -21.659 1.00 92.00 369 PHE A O 1
ATOM 2548 N N . THR A 1 370 ? 19.341 -8.089 -23.027 1.00 93.06 370 THR A N 1
ATOM 2549 C CA . THR A 1 370 ? 20.442 -8.760 -23.726 1.00 93.06 370 THR A CA 1
ATOM 2550 C C . THR A 1 370 ? 21.659 -7.849 -23.767 1.00 93.06 370 THR A C 1
ATOM 2552 O O . THR A 1 370 ? 21.629 -6.827 -24.440 1.00 93.06 370 THR A O 1
ATOM 2555 N N . PHE A 1 371 ? 22.743 -8.229 -23.094 1.00 91.62 371 PHE A N 1
ATOM 2556 C CA . PHE A 1 371 ? 24.020 -7.516 -23.157 1.00 91.62 371 PHE A CA 1
ATOM 2557 C C . PHE A 1 371 ? 24.973 -8.259 -24.103 1.00 91.62 371 PHE A C 1
ATOM 2559 O O . PHE A 1 371 ? 25.424 -9.363 -23.799 1.00 91.62 371 PHE A O 1
ATOM 2566 N N . ASN A 1 372 ? 25.275 -7.669 -25.258 1.00 90.69 372 ASN A N 1
ATOM 2567 C CA . ASN A 1 372 ? 26.266 -8.155 -26.216 1.00 90.69 372 ASN A CA 1
ATOM 2568 C C . ASN A 1 372 ? 27.610 -7.470 -25.927 1.00 90.69 372 ASN A C 1
ATOM 2570 O O . ASN A 1 372 ? 27.852 -6.342 -26.361 1.00 90.69 372 ASN A O 1
ATOM 2574 N N . LEU A 1 373 ? 28.463 -8.154 -25.168 1.00 87.94 373 LEU A N 1
ATOM 2575 C CA . LEU A 1 373 ? 29.742 -7.623 -24.702 1.00 87.94 373 LEU A CA 1
ATOM 2576 C C . LEU A 1 373 ? 30.778 -7.534 -25.830 1.00 87.94 373 LEU A C 1
ATOM 2578 O O . LEU A 1 373 ? 30.830 -8.397 -26.709 1.00 87.94 373 LEU A O 1
ATOM 2582 N N . ASP A 1 374 ? 31.647 -6.528 -25.752 1.00 88.12 374 ASP A N 1
ATOM 2583 C CA . ASP A 1 374 ? 32.846 -6.399 -26.584 1.00 88.12 374 ASP A CA 1
ATOM 2584 C C . ASP A 1 374 ? 34.136 -6.479 -25.734 1.00 88.12 374 ASP A C 1
ATOM 2586 O O . ASP A 1 374 ? 34.130 -6.940 -24.590 1.00 88.12 374 ASP A O 1
ATOM 2590 N N . ALA A 1 375 ? 35.275 -6.066 -26.299 1.00 81.00 375 ALA A N 1
ATOM 2591 C CA . ALA A 1 375 ? 36.554 -6.051 -25.586 1.00 81.00 375 ALA A CA 1
ATOM 2592 C C . ALA A 1 375 ? 36.647 -4.971 -24.483 1.00 81.00 375 ALA A C 1
ATOM 2594 O O . ALA A 1 375 ? 37.493 -5.091 -23.595 1.00 81.00 375 ALA A O 1
ATOM 2595 N N . GLY A 1 376 ? 35.812 -3.927 -24.538 1.00 80.69 376 GLY A N 1
ATOM 2596 C CA . GLY A 1 376 ? 35.691 -2.879 -23.522 1.00 80.69 376 GLY A CA 1
ATOM 2597 C C . GLY A 1 376 ? 34.701 -3.227 -22.406 1.00 80.69 376 GLY A C 1
ATOM 2598 O O . GLY A 1 376 ? 34.877 -2.763 -21.281 1.00 80.69 376 GLY A O 1
ATOM 2599 N N . GLY A 1 377 ? 33.715 -4.090 -22.676 1.00 85.75 377 GLY A N 1
ATOM 2600 C CA . GLY A 1 377 ? 32.777 -4.623 -21.684 1.00 85.75 377 GLY A CA 1
ATOM 2601 C C . GLY A 1 377 ? 31.317 -4.462 -22.106 1.00 85.75 377 GLY A C 1
ATOM 2602 O O . GLY A 1 377 ? 30.932 -4.899 -23.189 1.00 85.75 377 GLY A O 1
ATOM 2603 N N . ALA A 1 378 ? 30.505 -3.869 -21.227 1.00 83.62 378 ALA A N 1
ATOM 2604 C CA . ALA A 1 378 ? 29.089 -3.576 -21.447 1.00 83.62 378 ALA A CA 1
ATOM 2605 C C . ALA A 1 378 ? 28.834 -2.066 -21.472 1.00 83.62 378 ALA A C 1
ATOM 2607 O O . ALA A 1 378 ? 29.465 -1.316 -20.728 1.00 83.62 378 ALA A O 1
ATOM 2608 N N . THR A 1 379 ? 27.833 -1.638 -22.240 1.00 87.19 379 THR A N 1
ATOM 2609 C CA . THR A 1 379 ? 27.099 -0.403 -21.940 1.00 87.19 379 THR A CA 1
ATOM 2610 C C . THR A 1 379 ? 26.285 -0.646 -20.668 1.00 87.19 379 THR A C 1
ATOM 2612 O O . THR A 1 379 ? 25.436 -1.539 -20.651 1.00 87.19 379 THR A O 1
ATOM 2615 N N . LYS A 1 380 ? 26.572 0.106 -19.599 1.00 90.44 380 LYS A N 1
ATOM 2616 C CA . LYS A 1 380 ? 25.858 0.015 -18.316 1.00 90.44 380 LYS A CA 1
ATOM 2617 C C . LYS A 1 380 ? 24.540 0.798 -18.347 1.00 90.44 380 LYS A C 1
ATOM 2619 O O . LYS A 1 380 ? 24.437 1.802 -19.053 1.00 90.44 380 LYS A O 1
ATOM 2624 N N . ILE A 1 381 ? 23.578 0.372 -17.532 1.00 91.00 381 ILE A N 1
ATOM 2625 C CA . ILE A 1 381 ? 22.377 1.142 -17.190 1.00 91.00 381 ILE A CA 1
ATOM 2626 C C . ILE A 1 381 ? 22.635 1.861 -15.863 1.00 91.00 381 ILE A C 1
ATOM 2628 O O . ILE A 1 381 ? 22.656 1.230 -14.811 1.00 91.00 381 ILE A O 1
ATOM 2632 N N . THR A 1 382 ? 22.840 3.173 -15.908 1.00 90.44 382 THR A N 1
ATOM 2633 C CA . THR A 1 382 ? 22.907 4.037 -14.724 1.00 90.44 382 THR A CA 1
ATOM 2634 C C . THR A 1 382 ? 21.492 4.327 -14.228 1.00 90.44 382 THR A C 1
ATOM 2636 O O . THR A 1 382 ? 20.652 4.785 -15.002 1.00 90.44 382 THR A O 1
ATOM 2639 N N . VAL A 1 383 ? 21.229 4.080 -12.948 1.00 87.12 383 VAL A N 1
ATOM 2640 C CA . VAL A 1 383 ? 19.953 4.341 -12.275 1.00 87.12 383 VAL A CA 1
ATOM 2641 C C . VAL A 1 383 ? 20.194 5.416 -11.216 1.00 87.12 383 VAL A C 1
ATOM 2643 O O . VAL A 1 383 ? 20.838 5.165 -10.201 1.00 87.12 383 VAL A O 1
ATOM 2646 N N . GLU A 1 384 ? 19.725 6.637 -11.466 1.00 82.12 384 GLU A N 1
ATOM 2647 C CA . GLU A 1 384 ? 20.119 7.821 -10.681 1.00 82.12 384 GLU A CA 1
ATOM 2648 C C . GLU A 1 384 ? 19.386 7.956 -9.331 1.00 82.12 384 GLU A C 1
ATOM 2650 O O . GLU A 1 384 ? 19.826 8.699 -8.448 1.00 82.12 384 GLU A O 1
ATOM 2655 N N . GLY A 1 385 ? 18.274 7.233 -9.156 1.00 68.62 385 GLY A N 1
ATOM 2656 C CA . GLY A 1 385 ? 17.484 7.216 -7.925 1.00 68.62 385 GLY A CA 1
ATOM 2657 C C . GLY A 1 385 ? 16.877 8.576 -7.557 1.00 68.62 385 GLY A C 1
ATOM 2658 O O . GLY A 1 385 ? 16.510 9.377 -8.417 1.00 68.62 385 GLY A O 1
ATOM 2659 N N . GLY A 1 386 ? 16.740 8.851 -6.258 1.00 60.09 386 GLY A N 1
ATOM 2660 C CA . GLY A 1 386 ? 16.072 10.059 -5.756 1.00 60.09 386 GLY A CA 1
ATOM 2661 C C . GLY A 1 386 ? 16.909 11.341 -5.812 1.00 60.09 386 GLY A C 1
ATOM 2662 O O . GLY A 1 386 ? 16.497 12.359 -5.258 1.00 60.09 386 GLY A O 1
ATOM 2663 N N . THR A 1 387 ? 18.098 11.306 -6.416 1.00 52.06 387 THR A N 1
ATOM 2664 C CA . THR A 1 387 ? 19.201 12.218 -6.068 1.00 52.06 387 THR A CA 1
ATOM 2665 C C . THR A 1 387 ? 19.087 13.655 -6.591 1.00 52.06 387 THR A C 1
ATOM 2667 O O . THR A 1 387 ? 19.775 14.519 -6.049 1.00 52.06 387 THR A O 1
ATOM 2670 N N . ASN A 1 388 ? 18.228 13.949 -7.582 1.00 50.03 388 ASN A N 1
ATOM 2671 C CA . ASN A 1 388 ? 18.279 15.238 -8.304 1.00 50.03 388 ASN A CA 1
ATOM 2672 C C . ASN A 1 388 ? 16.995 16.090 -8.390 1.00 50.03 388 ASN A C 1
ATOM 2674 O O . ASN A 1 388 ? 17.093 17.251 -8.788 1.00 50.03 388 ASN A O 1
ATOM 2678 N N . THR A 1 389 ? 15.808 15.610 -7.997 1.00 52.66 389 THR A N 1
ATOM 2679 C CA . THR A 1 389 ? 14.581 16.441 -8.101 1.00 52.66 389 THR A CA 1
ATOM 2680 C C . THR A 1 389 ? 13.521 16.077 -7.069 1.00 52.66 389 THR A C 1
ATOM 2682 O O . THR A 1 389 ? 13.037 14.950 -7.017 1.00 52.66 389 THR A O 1
ATOM 2685 N N . ALA A 1 390 ? 13.132 17.063 -6.256 1.00 43.84 390 ALA A N 1
ATOM 2686 C CA . ALA A 1 390 ? 12.068 16.926 -5.269 1.00 43.84 390 ALA A CA 1
ATOM 2687 C C . ALA A 1 390 ? 10.689 16.969 -5.952 1.00 43.84 390 ALA A C 1
ATOM 2689 O O . ALA A 1 390 ? 10.306 18.007 -6.489 1.00 43.84 390 ALA A O 1
ATOM 2690 N N . GLY A 1 391 ? 9.937 15.865 -5.909 1.00 53.69 391 GLY A N 1
ATOM 2691 C CA . GLY A 1 391 ? 8.544 15.846 -6.371 1.00 53.69 391 GLY A CA 1
ATOM 2692 C C . GLY A 1 391 ? 7.938 14.456 -6.561 1.00 53.69 391 GLY A C 1
ATOM 2693 O O . GLY A 1 391 ? 6.822 14.226 -6.105 1.00 53.69 391 GLY A O 1
ATOM 2694 N N . ASP A 1 392 ? 8.664 13.522 -7.181 1.00 49.12 392 ASP A N 1
ATOM 2695 C CA . ASP A 1 392 ? 8.132 12.189 -7.501 1.00 49.12 392 ASP A CA 1
ATOM 2696 C C . ASP A 1 392 ? 8.550 11.153 -6.444 1.00 49.12 392 ASP A C 1
ATOM 2698 O O . ASP A 1 392 ? 9.704 10.735 -6.367 1.00 49.12 392 ASP A O 1
ATOM 2702 N N . THR A 1 393 ? 7.594 10.768 -5.597 1.00 52.25 393 THR A N 1
ATOM 2703 C CA . THR A 1 393 ? 7.733 9.675 -4.614 1.00 52.25 393 THR A CA 1
ATOM 2704 C C . THR A 1 393 ? 7.027 8.392 -5.067 1.00 52.25 393 THR A C 1
ATOM 2706 O O . THR A 1 393 ? 7.026 7.404 -4.334 1.00 52.25 393 THR A O 1
ATOM 2709 N N . GLY A 1 394 ? 6.403 8.395 -6.252 1.00 53.56 394 GLY A N 1
ATOM 2710 C CA . GLY A 1 394 ? 5.490 7.343 -6.700 1.00 53.56 394 GLY A CA 1
ATOM 2711 C C . GLY A 1 394 ? 6.139 6.265 -7.566 1.00 53.56 394 GLY A C 1
ATOM 2712 O O . GLY A 1 394 ? 5.729 5.109 -7.492 1.00 53.56 394 GLY A O 1
ATOM 2713 N N . ALA A 1 395 ? 7.149 6.613 -8.370 1.00 52.78 395 ALA A N 1
ATOM 2714 C CA . ALA A 1 395 ? 7.752 5.684 -9.336 1.00 52.78 395 ALA A CA 1
ATOM 2715 C C . ALA A 1 395 ? 8.707 4.630 -8.726 1.00 52.78 395 ALA A C 1
ATOM 2717 O O . ALA A 1 395 ? 9.028 3.647 -9.394 1.00 52.78 395 ALA A O 1
ATOM 2718 N N . GLY A 1 396 ? 9.131 4.819 -7.470 1.00 58.66 396 GLY A N 1
ATOM 2719 C CA . GLY A 1 396 ? 10.098 3.967 -6.771 1.00 58.66 396 GLY A CA 1
ATOM 2720 C C . GLY A 1 396 ? 11.554 4.242 -7.172 1.00 58.66 396 GLY A C 1
ATOM 2721 O O . GLY A 1 396 ? 11.897 4.272 -8.350 1.00 58.66 396 GLY A O 1
ATOM 2722 N N . ASN A 1 397 ? 12.436 4.407 -6.183 1.00 67.44 397 ASN A N 1
ATOM 2723 C CA . ASN A 1 397 ? 13.870 4.585 -6.424 1.00 67.44 397 ASN A CA 1
ATOM 2724 C C . ASN A 1 397 ? 14.538 3.210 -6.564 1.00 67.44 397 ASN A C 1
ATOM 2726 O O . ASN A 1 397 ? 14.831 2.566 -5.554 1.00 67.44 397 ASN A O 1
ATOM 2730 N N . GLY A 1 398 ? 14.774 2.762 -7.800 1.00 80.75 398 GLY A N 1
ATOM 2731 C CA . GLY A 1 398 ? 15.654 1.625 -8.074 1.00 80.75 398 GLY A CA 1
ATOM 2732 C C . GLY A 1 398 ? 15.232 0.713 -9.224 1.00 80.75 398 GLY A C 1
ATOM 2733 O O . GLY A 1 398 ? 14.632 1.139 -10.216 1.00 80.75 398 GLY A O 1
ATOM 2734 N N . VAL A 1 399 ? 15.587 -0.566 -9.091 1.00 84.88 399 VAL A N 1
ATOM 2735 C CA . VAL A 1 399 ? 15.409 -1.606 -10.113 1.00 84.88 399 VAL A CA 1
ATOM 2736 C C . VAL A 1 399 ? 14.429 -2.664 -9.608 1.00 84.88 399 VAL A C 1
ATOM 2738 O O . VAL A 1 399 ? 14.658 -3.307 -8.588 1.00 84.88 399 VAL A O 1
ATOM 2741 N N . THR A 1 400 ? 13.343 -2.894 -10.345 1.00 84.00 400 THR A N 1
ATOM 2742 C CA . THR A 1 400 ? 12.354 -3.944 -10.052 1.00 84.00 400 THR A CA 1
ATOM 2743 C C . THR A 1 400 ? 12.373 -5.022 -11.136 1.00 84.00 400 THR A C 1
ATOM 2745 O O . THR A 1 400 ? 12.090 -4.752 -12.305 1.00 84.00 400 THR A O 1
ATOM 2748 N N . LEU A 1 401 ? 12.678 -6.261 -10.744 1.00 84.81 401 LEU A N 1
ATOM 2749 C CA . LEU A 1 401 ? 12.773 -7.443 -11.603 1.00 84.81 401 LEU A CA 1
ATOM 2750 C C . LEU A 1 401 ? 11.701 -8.476 -11.218 1.00 84.81 401 LEU A C 1
ATOM 2752 O O . LEU A 1 401 ? 11.892 -9.312 -10.335 1.00 84.81 401 LEU A O 1
ATOM 2756 N N . ALA A 1 402 ? 10.570 -8.449 -11.918 1.00 83.00 402 ALA A N 1
ATOM 2757 C CA . ALA A 1 402 ? 9.444 -9.359 -11.719 1.00 83.00 402 ALA A CA 1
ATOM 2758 C C . ALA A 1 402 ? 9.455 -10.510 -12.748 1.00 83.00 402 ALA A C 1
ATOM 2760 O O . ALA A 1 402 ? 8.486 -10.718 -13.478 1.00 83.00 402 ALA A O 1
ATOM 2761 N N . GLY A 1 403 ? 10.565 -11.257 -12.819 1.00 76.88 403 GLY A N 1
ATOM 2762 C CA . GLY A 1 403 ? 10.675 -12.471 -13.644 1.00 76.88 403 GLY A CA 1
ATOM 2763 C C . GLY A 1 403 ? 11.102 -12.265 -15.104 1.00 76.88 403 GLY A C 1
ATOM 2764 O O . GLY A 1 403 ? 10.893 -13.157 -15.926 1.00 76.88 403 GLY A O 1
ATOM 2765 N N . GLY A 1 404 ? 11.708 -11.123 -15.440 1.00 81.94 404 GLY A N 1
ATOM 2766 C CA . GLY A 1 404 ? 12.352 -10.904 -16.742 1.00 81.94 404 GLY A CA 1
ATOM 2767 C C . GLY A 1 404 ? 13.546 -11.832 -16.996 1.00 81.94 404 GLY A C 1
ATOM 2768 O O . GLY A 1 404 ? 14.137 -12.362 -16.057 1.00 81.94 404 GLY A O 1
ATOM 2769 N N . MET A 1 405 ? 13.932 -12.024 -18.257 1.00 87.75 405 MET A N 1
ATOM 2770 C CA . MET A 1 405 ? 15.130 -12.791 -18.627 1.00 87.75 405 MET A CA 1
ATOM 2771 C C . MET A 1 405 ? 16.353 -11.883 -18.794 1.00 87.75 405 MET A C 1
ATOM 2773 O O . MET A 1 405 ? 16.253 -10.810 -19.390 1.00 87.75 405 MET A O 1
ATOM 2777 N N . LEU A 1 406 ? 17.520 -12.343 -18.339 1.00 90.75 406 LEU A N 1
ATOM 2778 C CA . LEU A 1 406 ? 18.819 -11.739 -18.648 1.00 90.75 406 LEU A CA 1
ATOM 2779 C C . LEU A 1 406 ? 19.637 -12.678 -19.544 1.00 90.75 406 LEU A C 1
ATOM 2781 O O . LEU A 1 406 ? 19.943 -13.807 -19.159 1.00 90.75 406 LEU A O 1
ATOM 2785 N N . ASN A 1 407 ? 20.022 -12.184 -20.718 1.00 91.19 407 ASN A N 1
ATOM 2786 C CA . ASN A 1 407 ? 20.946 -12.823 -21.649 1.00 91.19 407 ASN A CA 1
ATOM 2787 C C . ASN A 1 407 ? 22.261 -12.033 -21.691 1.00 91.19 407 ASN A C 1
ATOM 2789 O O . ASN A 1 407 ? 22.254 -10.805 -21.791 1.00 91.19 407 ASN A O 1
ATOM 2793 N N . VAL A 1 408 ? 23.397 -12.731 -21.674 1.00 89.19 408 VAL A N 1
ATOM 2794 C CA . VAL A 1 408 ? 24.722 -12.114 -21.822 1.00 89.19 408 VAL A CA 1
ATOM 2795 C C . VAL A 1 408 ? 25.493 -12.865 -22.900 1.00 89.19 408 VAL A C 1
ATOM 2797 O O . VAL A 1 408 ? 25.826 -14.039 -22.747 1.00 89.19 408 VAL A O 1
ATOM 2800 N N . ASN A 1 409 ? 25.773 -12.171 -23.997 1.00 90.44 409 ASN A N 1
ATOM 2801 C CA . ASN A 1 409 ? 26.503 -12.675 -25.154 1.00 90.44 409 ASN A CA 1
ATOM 2802 C C . ASN A 1 409 ? 27.875 -11.993 -25.240 1.00 90.44 409 ASN A C 1
ATOM 2804 O O . ASN A 1 409 ? 28.143 -11.007 -24.561 1.00 90.44 409 ASN A O 1
ATOM 2808 N N . GLY A 1 410 ? 28.763 -12.500 -26.097 1.00 84.69 410 GLY A N 1
ATOM 2809 C CA . GLY A 1 410 ? 30.051 -11.846 -26.373 1.00 84.69 410 GLY A CA 1
ATOM 2810 C C . GLY A 1 410 ? 31.090 -11.928 -25.248 1.00 84.69 410 GLY A C 1
ATOM 2811 O O . GLY A 1 410 ? 32.217 -11.491 -25.440 1.00 84.69 410 GLY A O 1
ATOM 2812 N N . LEU A 1 411 ? 30.782 -12.558 -24.106 1.00 85.75 411 LEU A N 1
ATOM 2813 C CA . LEU A 1 411 ? 31.711 -12.685 -22.973 1.00 85.75 411 LEU A CA 1
ATOM 2814 C C . LEU A 1 411 ? 33.067 -13.305 -23.374 1.00 85.75 411 LEU A C 1
ATOM 2816 O O . LEU A 1 411 ? 34.105 -12.877 -22.882 1.00 85.75 411 LEU A O 1
ATOM 2820 N N . GLY A 1 412 ? 33.089 -14.233 -24.338 1.00 84.75 412 GLY A N 1
ATOM 2821 C CA . GLY A 1 412 ? 34.323 -14.799 -24.907 1.00 84.75 412 GLY A CA 1
ATOM 2822 C C . GLY A 1 412 ? 35.243 -13.792 -25.625 1.00 84.75 412 GLY A C 1
ATOM 2823 O O . GLY A 1 412 ? 36.414 -14.092 -25.842 1.00 84.75 412 GLY A O 1
ATOM 2824 N N . SER A 1 413 ? 34.747 -12.602 -25.975 1.00 84.94 413 SER A N 1
ATOM 2825 C CA . SER A 1 413 ? 35.533 -11.475 -26.502 1.00 84.94 413 SER A CA 1
ATOM 2826 C C . SER A 1 413 ? 36.081 -10.560 -25.401 1.00 84.94 413 SER A C 1
ATOM 2828 O O . SER A 1 413 ? 37.039 -9.827 -25.644 1.00 84.94 413 SER A O 1
ATOM 2830 N N . TYR A 1 414 ? 35.536 -10.633 -24.185 1.00 86.06 414 TYR A N 1
ATOM 2831 C CA . TYR A 1 414 ? 36.048 -9.928 -23.014 1.00 86.06 414 TYR A CA 1
ATOM 2832 C C . TYR A 1 414 ? 37.202 -10.734 -22.398 1.00 86.06 414 TYR A C 1
ATOM 2834 O O . TYR A 1 414 ? 37.020 -11.868 -21.956 1.00 86.06 414 TYR A O 1
ATOM 2842 N N . SER A 1 415 ? 38.417 -10.183 -22.376 1.00 85.88 415 SER A N 1
ATOM 2843 C CA . SER A 1 415 ? 39.605 -10.880 -21.847 1.00 85.88 415 SER A CA 1
ATOM 2844 C C . SER A 1 415 ? 39.978 -10.488 -20.413 1.00 85.88 415 SER A C 1
ATOM 2846 O O . SER A 1 415 ? 40.922 -11.044 -19.856 1.00 85.88 415 SER A O 1
ATOM 2848 N N . SER A 1 416 ? 39.281 -9.514 -19.822 1.00 87.81 416 SER A N 1
ATOM 2849 C CA . SER A 1 416 ? 39.566 -8.996 -18.480 1.00 87.81 416 SER A CA 1
ATOM 2850 C C . SER A 1 416 ? 38.870 -9.810 -17.382 1.00 87.81 416 SER A C 1
ATOM 2852 O O . SER A 1 416 ? 37.863 -10.478 -17.618 1.00 87.81 416 SER A O 1
ATOM 2854 N N . THR A 1 417 ? 39.410 -9.738 -16.166 1.00 87.12 417 THR A N 1
ATOM 2855 C CA . THR A 1 417 ? 38.826 -10.271 -14.921 1.00 87.12 417 THR A CA 1
ATOM 2856 C C . THR A 1 417 ? 38.083 -9.199 -14.114 1.00 87.12 417 THR A C 1
ATOM 2858 O O . THR A 1 417 ? 37.567 -9.479 -13.038 1.00 87.12 417 THR A O 1
ATOM 2861 N N . ASN A 1 418 ? 38.036 -7.954 -14.594 1.00 88.12 418 ASN A N 1
ATOM 2862 C CA . ASN A 1 418 ? 37.318 -6.880 -13.908 1.00 88.12 418 ASN A CA 1
ATOM 2863 C C . ASN A 1 418 ? 35.804 -7.133 -13.924 1.00 88.12 418 ASN A C 1
ATOM 2865 O O . ASN A 1 418 ? 35.277 -7.655 -14.911 1.00 88.12 418 ASN A O 1
ATOM 2869 N N . SER A 1 419 ? 35.118 -6.694 -12.866 1.00 88.06 419 SER A N 1
ATOM 2870 C CA . SER A 1 419 ? 33.655 -6.662 -12.791 1.00 88.06 419 SER A CA 1
ATOM 2871 C C . SER A 1 419 ? 33.053 -5.911 -13.983 1.00 88.06 419 SER A C 1
ATOM 2873 O O . SER A 1 419 ? 33.556 -4.854 -14.363 1.00 88.06 419 SER A O 1
ATOM 2875 N N . ILE A 1 420 ? 31.957 -6.427 -14.533 1.00 88.88 420 ILE A N 1
ATOM 2876 C CA . ILE A 1 420 ? 31.141 -5.755 -15.547 1.00 88.88 420 ILE A CA 1
ATOM 2877 C C . ILE A 1 420 ? 29.866 -5.285 -14.850 1.00 88.88 420 ILE A C 1
ATOM 2879 O O . ILE A 1 420 ? 29.055 -6.117 -14.449 1.00 88.88 420 ILE A O 1
ATOM 2883 N N . VAL A 1 421 ? 29.692 -3.976 -14.682 1.00 89.75 421 VAL A N 1
ATOM 2884 C CA . VAL A 1 421 ? 28.453 -3.411 -14.129 1.00 89.75 421 VAL A CA 1
ATOM 2885 C C . VAL A 1 421 ? 27.389 -3.408 -15.227 1.00 89.75 421 VAL A C 1
ATOM 2887 O O . VAL A 1 421 ? 27.622 -2.873 -16.310 1.00 89.75 421 VAL A O 1
ATOM 2890 N N . LEU A 1 422 ? 26.250 -4.050 -14.967 1.00 89.19 422 LEU A N 1
ATOM 2891 C CA . LEU A 1 422 ? 25.097 -4.080 -15.872 1.00 89.19 422 LEU A CA 1
ATOM 2892 C C . LEU A 1 422 ? 24.088 -2.996 -15.487 1.00 89.19 422 LEU A C 1
ATOM 2894 O O . LEU A 1 422 ? 23.599 -2.282 -16.360 1.00 89.19 422 LEU A O 1
ATOM 2898 N N . PHE A 1 423 ? 23.826 -2.862 -14.184 1.00 90.19 423 PHE A N 1
ATOM 2899 C CA . PHE A 1 423 ? 23.015 -1.805 -13.585 1.00 90.19 423 PHE A CA 1
ATOM 2900 C C . PHE A 1 423 ? 23.818 -1.164 -12.450 1.00 90.19 423 PHE A C 1
ATOM 2902 O O . PHE A 1 423 ? 24.322 -1.893 -11.597 1.00 90.19 423 PHE A O 1
ATOM 2909 N N . ASP A 1 424 ? 23.935 0.161 -12.490 1.00 90.56 424 ASP A N 1
ATOM 2910 C CA . ASP A 1 424 ? 24.744 1.019 -11.613 1.00 90.56 424 ASP A CA 1
ATOM 2911 C C . ASP A 1 424 ? 23.791 1.951 -10.844 1.00 90.56 424 ASP A C 1
ATOM 2913 O O . ASP A 1 424 ? 23.221 2.862 -11.452 1.00 90.56 424 ASP A O 1
ATOM 2917 N N . GLN A 1 425 ? 23.504 1.668 -9.570 1.00 87.88 425 GLN A N 1
ATOM 2918 C CA . GLN A 1 425 ? 22.489 2.385 -8.782 1.00 87.88 425 GLN A CA 1
ATOM 2919 C C . GLN A 1 425 ? 23.127 3.492 -7.927 1.00 87.88 425 GLN A C 1
ATOM 2921 O O . GLN A 1 425 ? 23.426 3.292 -6.757 1.00 87.88 425 GLN A O 1
ATOM 2926 N N . LEU A 1 426 ? 23.258 4.702 -8.487 1.00 83.81 426 LEU A N 1
ATOM 2927 C CA . LEU A 1 426 ? 23.963 5.836 -7.855 1.00 83.81 426 LEU A CA 1
ATOM 2928 C C . LEU A 1 426 ? 23.403 6.269 -6.486 1.00 83.81 426 LEU A C 1
ATOM 2930 O O . LEU A 1 426 ? 24.087 6.935 -5.706 1.00 83.81 426 LEU A O 1
ATOM 2934 N N . ASP A 1 427 ? 22.142 5.945 -6.215 1.00 78.69 427 ASP A N 1
ATOM 2935 C CA . ASP A 1 427 ? 21.495 6.133 -4.924 1.00 78.69 427 ASP A CA 1
ATOM 2936 C C . ASP A 1 427 ? 21.641 4.846 -4.101 1.00 78.69 427 ASP A C 1
ATOM 2938 O O . ASP A 1 427 ? 20.894 3.891 -4.298 1.00 78.69 427 ASP A O 1
ATOM 2942 N N . ALA A 1 428 ? 22.563 4.822 -3.136 1.00 72.19 428 ALA A N 1
ATOM 2943 C CA . ALA A 1 428 ? 22.773 3.666 -2.256 1.00 72.19 428 ALA A CA 1
ATOM 2944 C C . ALA A 1 428 ? 21.550 3.306 -1.374 1.00 72.19 428 ALA A C 1
ATOM 2946 O O . ALA A 1 428 ? 21.553 2.273 -0.703 1.00 72.19 428 ALA A O 1
ATOM 2947 N N . SER A 1 429 ? 20.500 4.143 -1.340 1.00 70.00 429 SER A N 1
ATOM 2948 C CA . SER A 1 429 ? 19.213 3.815 -0.709 1.00 70.00 429 SER A CA 1
ATOM 2949 C C . SER A 1 429 ? 18.203 3.169 -1.668 1.00 70.00 429 SER A C 1
ATOM 2951 O O . SER A 1 429 ? 17.187 2.630 -1.215 1.00 70.00 429 SER A O 1
ATOM 2953 N N . ALA A 1 430 ? 18.478 3.185 -2.977 1.00 70.06 430 ALA A N 1
ATOM 2954 C CA . ALA A 1 430 ? 17.634 2.581 -3.998 1.00 70.06 430 ALA A CA 1
ATOM 2955 C C . ALA A 1 430 ? 17.594 1.055 -3.855 1.00 70.06 430 ALA A C 1
ATOM 2957 O O . ALA A 1 430 ? 18.615 0.389 -3.658 1.00 70.06 430 ALA A O 1
ATOM 2958 N N . GLN A 1 431 ? 16.393 0.490 -3.959 1.00 73.69 431 GLN A N 1
ATOM 2959 C CA . GLN A 1 431 ? 16.174 -0.935 -3.735 1.00 73.69 431 GLN A CA 1
ATOM 2960 C C . GLN A 1 431 ? 16.238 -1.711 -5.050 1.00 73.69 431 GLN A C 1
ATOM 2962 O O . GLN A 1 431 ? 15.524 -1.403 -6.004 1.00 73.69 431 GLN A O 1
ATOM 2967 N N . LEU A 1 432 ? 17.033 -2.785 -5.069 1.00 77.81 432 LEU A N 1
ATOM 2968 C CA . LEU A 1 432 ? 16.828 -3.873 -6.021 1.00 77.81 432 LEU A CA 1
ATOM 2969 C C . LEU A 1 432 ? 15.749 -4.819 -5.479 1.00 77.81 432 LEU A C 1
ATOM 2971 O O . LEU A 1 432 ? 15.958 -5.502 -4.473 1.00 77.81 432 LEU A O 1
ATOM 2975 N N . ILE A 1 433 ? 14.612 -4.886 -6.168 1.00 74.06 433 ILE A N 1
ATOM 2976 C CA . ILE A 1 433 ? 13.473 -5.731 -5.800 1.00 74.06 433 ILE A CA 1
ATOM 2977 C C . ILE A 1 433 ? 13.327 -6.866 -6.817 1.00 74.06 433 ILE A C 1
ATOM 2979 O O . ILE A 1 433 ? 13.114 -6.630 -8.004 1.00 74.06 433 ILE A O 1
ATOM 2983 N N . GLY A 1 434 ? 13.372 -8.113 -6.343 1.00 76.19 434 GLY A N 1
ATOM 2984 C CA . GLY A 1 434 ? 13.140 -9.306 -7.162 1.00 76.19 434 GLY A CA 1
ATOM 2985 C C . GLY A 1 434 ? 14.398 -9.877 -7.827 1.00 76.19 434 GLY A C 1
ATOM 2986 O O . GLY A 1 434 ? 15.510 -9.708 -7.333 1.00 76.19 434 GLY A O 1
ATOM 2987 N N . ALA A 1 435 ? 14.211 -10.631 -8.913 1.00 79.75 435 ALA A N 1
ATOM 2988 C CA . ALA A 1 435 ? 15.276 -11.344 -9.619 1.00 79.75 435 ALA A CA 1
ATOM 2989 C C . ALA A 1 435 ? 14.894 -11.648 -11.079 1.00 79.75 435 ALA A C 1
ATOM 2991 O O . ALA A 1 435 ? 13.721 -11.609 -11.465 1.00 79.75 435 ALA A O 1
ATOM 2992 N N . PHE A 1 436 ? 15.891 -12.011 -11.891 1.00 82.44 436 PHE A N 1
ATOM 2993 C CA . PHE A 1 436 ? 15.650 -12.563 -13.224 1.00 82.44 436 PHE A CA 1
ATOM 2994 C C . PHE A 1 436 ? 15.033 -13.967 -13.131 1.00 82.44 436 PHE A C 1
ATOM 2996 O O . PHE A 1 436 ? 15.417 -14.778 -12.292 1.00 82.44 436 PHE A O 1
ATOM 3003 N N . GLY A 1 437 ? 14.100 -14.288 -14.027 1.00 78.00 437 GLY A N 1
ATOM 3004 C CA . GLY A 1 437 ? 13.421 -15.587 -14.054 1.00 78.00 437 GLY A CA 1
ATOM 3005 C C . GLY A 1 437 ? 14.308 -16.752 -14.514 1.00 78.00 437 GLY A C 1
ATOM 3006 O O . GLY A 1 437 ? 13.960 -17.908 -14.285 1.00 78.00 437 GLY A O 1
ATOM 3007 N N . ASN A 1 438 ? 15.445 -16.467 -15.160 1.00 82.62 438 ASN A N 1
ATOM 3008 C CA . ASN A 1 438 ? 16.362 -17.466 -15.722 1.00 82.62 438 ASN A CA 1
ATOM 3009 C C . ASN A 1 438 ? 17.727 -17.566 -15.012 1.00 82.62 438 ASN A C 1
ATOM 3011 O O . ASN A 1 438 ? 18.481 -18.491 -15.321 1.00 82.62 438 ASN A O 1
ATOM 3015 N N . LEU A 1 439 ? 18.060 -16.641 -14.102 1.00 81.44 439 LEU A N 1
ATOM 3016 C CA . LEU A 1 439 ? 19.353 -16.585 -13.413 1.00 81.44 439 LEU A CA 1
ATOM 3017 C C . LEU A 1 439 ? 19.183 -16.290 -11.918 1.00 81.44 439 LEU A C 1
ATOM 3019 O O . LEU A 1 439 ? 18.450 -15.378 -11.543 1.00 81.44 439 LEU A O 1
ATOM 3023 N N . ILE A 1 440 ? 19.923 -17.012 -11.074 1.00 77.50 440 ILE A N 1
ATOM 3024 C CA . ILE A 1 440 ? 20.009 -16.756 -9.627 1.00 77.50 440 ILE A CA 1
ATOM 3025 C C . ILE A 1 440 ? 21.348 -16.120 -9.225 1.00 77.50 440 ILE A C 1
ATOM 3027 O O . ILE A 1 440 ? 22.343 -16.206 -9.948 1.00 77.50 440 ILE A O 1
ATOM 3031 N N . GLN A 1 441 ? 21.382 -15.517 -8.034 1.00 79.94 441 GLN A N 1
ATOM 3032 C CA . GLN A 1 441 ? 22.604 -15.024 -7.392 1.00 79.94 441 GLN A CA 1
ATOM 3033 C C . GLN A 1 441 ? 23.711 -16.092 -7.389 1.00 79.94 441 GLN A C 1
ATOM 3035 O O . GLN A 1 441 ? 23.474 -17.242 -7.017 1.00 79.94 441 GLN A O 1
ATOM 3040 N N . GLY A 1 442 ? 24.925 -15.713 -7.796 1.00 77.94 442 GLY A N 1
ATOM 3041 C CA . GLY A 1 442 ? 26.085 -16.606 -7.846 1.00 77.94 442 GLY A CA 1
ATOM 3042 C C . GLY A 1 442 ? 26.069 -17.629 -8.990 1.00 77.94 442 GLY A C 1
ATOM 3043 O O . GLY A 1 442 ? 26.975 -18.458 -9.068 1.00 77.94 442 GLY A O 1
ATOM 3044 N N . GLN A 1 443 ? 25.086 -17.600 -9.896 1.00 83.94 443 GLN A N 1
ATOM 3045 C CA . GLN A 1 443 ? 25.064 -18.479 -11.068 1.00 83.94 443 GLN A CA 1
ATOM 3046 C C . GLN A 1 443 ? 26.126 -18.066 -12.096 1.00 83.94 443 GLN A C 1
ATOM 3048 O O . GLN A 1 443 ? 26.287 -16.882 -12.392 1.00 83.94 443 GLN A O 1
ATOM 3053 N N . VAL A 1 444 ? 26.819 -19.051 -12.684 1.00 87.44 444 VAL A N 1
ATOM 3054 C CA . VAL A 1 444 ? 27.706 -18.824 -13.837 1.00 87.44 444 VAL A CA 1
ATOM 3055 C C . VAL A 1 444 ? 26.866 -18.401 -15.040 1.00 87.44 444 VAL A C 1
ATOM 3057 O O . VAL A 1 444 ? 26.009 -19.156 -15.495 1.00 87.44 444 VAL A O 1
ATOM 3060 N N . VAL A 1 445 ? 27.148 -17.214 -15.570 1.00 89.06 445 VAL A N 1
ATOM 3061 C CA . VAL A 1 445 ? 26.497 -16.655 -16.762 1.00 89.06 445 VAL A CA 1
ATOM 3062 C C . VAL A 1 445 ? 27.255 -17.043 -18.038 1.00 89.06 445 VAL A C 1
ATOM 3064 O O . VAL A 1 445 ? 26.652 -17.235 -19.089 1.00 89.06 445 VAL A O 1
ATOM 3067 N N . GLY A 1 446 ? 28.575 -17.235 -17.951 1.00 89.50 446 GLY A N 1
ATOM 3068 C CA . GLY A 1 446 ? 29.395 -17.731 -19.056 1.00 89.50 446 GLY A CA 1
ATOM 3069 C C . GLY A 1 446 ? 30.886 -17.776 -18.722 1.00 89.50 446 GLY A C 1
ATOM 3070 O O . GLY A 1 446 ? 31.276 -17.572 -17.573 1.00 89.50 446 GLY A O 1
ATOM 3071 N N . GLN A 1 447 ? 31.721 -18.015 -19.738 1.00 90.50 447 GLN A N 1
ATOM 3072 C CA . GLN A 1 447 ? 33.182 -17.899 -19.655 1.00 90.50 447 GLN A CA 1
ATOM 3073 C C . GLN A 1 447 ? 33.710 -16.765 -20.534 1.00 90.50 447 GLN A C 1
ATOM 3075 O O . GLN A 1 447 ? 33.195 -16.521 -21.627 1.00 90.50 447 GLN A O 1
ATOM 3080 N N . ASN A 1 448 ? 34.748 -16.088 -20.046 1.00 89.94 448 ASN A N 1
ATOM 3081 C CA . ASN A 1 448 ? 35.434 -15.018 -20.757 1.00 89.94 448 ASN A CA 1
ATOM 3082 C C . ASN A 1 448 ? 36.515 -15.556 -21.718 1.00 89.94 448 ASN A C 1
ATOM 3084 O O . ASN A 1 448 ? 36.840 -16.746 -21.706 1.00 89.94 448 ASN A O 1
ATOM 3088 N N . GLY A 1 449 ? 37.117 -14.685 -22.531 1.00 83.00 449 GLY A N 1
ATOM 3089 C CA . GLY A 1 449 ? 38.172 -15.065 -23.485 1.00 83.00 449 GLY A CA 1
ATOM 3090 C C . GLY A 1 449 ? 39.457 -15.615 -22.845 1.00 83.00 449 GLY A C 1
ATOM 3091 O O . GLY A 1 449 ? 40.256 -16.261 -23.519 1.00 83.00 449 GLY A O 1
ATOM 3092 N N . GLY A 1 450 ? 39.651 -15.391 -21.541 1.00 85.81 450 GLY A N 1
ATOM 3093 C CA . GLY A 1 450 ? 40.719 -15.981 -20.727 1.00 85.81 450 GLY A CA 1
ATOM 3094 C C . GLY A 1 450 ? 40.343 -17.303 -20.039 1.00 85.81 450 GLY A C 1
ATOM 3095 O O . GLY A 1 450 ? 41.160 -17.844 -19.296 1.00 85.81 450 GLY A O 1
ATOM 3096 N N . GLY A 1 451 ? 39.129 -17.825 -20.252 1.00 86.19 451 GLY A N 1
ATOM 3097 C CA . GLY A 1 451 ? 38.624 -19.053 -19.626 1.00 86.19 451 GLY A CA 1
ATOM 3098 C C . GLY A 1 451 ? 38.113 -18.891 -18.188 1.00 86.19 451 GLY A C 1
ATOM 3099 O O . GLY A 1 451 ? 37.816 -19.892 -17.537 1.00 86.19 451 GLY A O 1
ATOM 3100 N N . ALA A 1 452 ? 37.994 -17.663 -17.675 1.00 86.25 452 ALA A N 1
ATOM 3101 C CA . ALA A 1 452 ? 37.407 -17.399 -16.363 1.00 86.25 452 ALA A CA 1
ATOM 3102 C C . ALA A 1 452 ? 35.873 -17.417 -16.442 1.00 86.25 452 ALA A C 1
ATOM 3104 O O . ALA A 1 452 ? 35.287 -16.777 -17.317 1.00 86.25 452 ALA A O 1
ATOM 3105 N N . ASN A 1 453 ? 35.219 -18.119 -15.514 1.00 88.94 453 ASN A N 1
ATOM 3106 C CA . ASN A 1 453 ? 33.768 -18.029 -15.334 1.00 88.94 453 ASN A CA 1
ATOM 3107 C C . ASN A 1 453 ? 33.391 -16.616 -14.866 1.00 88.94 453 ASN A C 1
ATOM 3109 O O . ASN A 1 453 ? 34.074 -16.068 -14.005 1.00 88.94 453 ASN A O 1
ATOM 3113 N N . PHE A 1 454 ? 32.283 -16.068 -15.361 1.00 88.94 454 PHE A N 1
ATOM 3114 C CA . PHE A 1 454 ? 31.633 -14.898 -14.769 1.00 88.94 454 PHE A CA 1
ATOM 3115 C C . PHE A 1 454 ? 30.336 -15.300 -14.080 1.00 88.94 454 PHE A C 1
ATOM 3117 O O . PHE A 1 454 ? 29.560 -16.099 -14.609 1.00 88.94 454 PHE A O 1
ATOM 3124 N N . TYR A 1 455 ? 30.107 -14.717 -12.912 1.00 88.19 455 TYR A N 1
ATOM 3125 C CA . TYR A 1 455 ? 28.999 -15.013 -12.018 1.00 88.19 455 TYR A CA 1
ATOM 3126 C C . TYR A 1 455 ? 28.095 -13.789 -11.874 1.00 88.19 455 TYR A C 1
ATOM 3128 O O . TYR A 1 455 ? 28.603 -12.671 -11.768 1.00 88.19 455 TYR A O 1
ATOM 3136 N N . LEU A 1 456 ? 26.777 -13.994 -11.844 1.00 87.38 456 LEU A N 1
ATOM 3137 C CA . LEU A 1 456 ? 25.816 -12.926 -11.567 1.00 87.38 456 LEU A CA 1
ATOM 3138 C C . LEU A 1 456 ? 25.867 -12.533 -10.085 1.00 87.38 456 LEU A C 1
ATOM 3140 O O . LEU A 1 456 ? 25.738 -13.392 -9.211 1.00 87.38 456 LEU A O 1
ATOM 3144 N N . ASN A 1 457 ? 26.000 -11.238 -9.816 1.00 86.00 457 ASN A N 1
ATOM 3145 C CA . ASN A 1 457 ? 25.849 -10.652 -8.495 1.00 86.00 457 ASN A CA 1
ATOM 3146 C C . ASN A 1 457 ? 24.822 -9.514 -8.552 1.00 86.00 457 ASN A C 1
ATOM 3148 O O . ASN A 1 457 ? 25.078 -8.478 -9.153 1.00 86.00 457 ASN A O 1
ATOM 3152 N N . LEU A 1 458 ? 23.666 -9.733 -7.933 1.00 82.94 458 LEU A N 1
ATOM 3153 C CA . LEU A 1 458 ? 22.560 -8.786 -7.793 1.00 82.94 458 LEU A CA 1
ATOM 3154 C C . LEU A 1 458 ? 22.831 -7.693 -6.738 1.00 82.94 458 LEU A C 1
ATOM 3156 O O . LEU A 1 458 ? 22.101 -6.716 -6.685 1.00 82.94 458 LEU A O 1
ATOM 3160 N N . TYR A 1 459 ? 23.851 -7.866 -5.895 1.00 80.06 459 TYR A N 1
ATOM 3161 C CA . TYR A 1 459 ? 24.217 -6.946 -4.811 1.00 80.06 459 TYR A CA 1
ATOM 3162 C C . TYR A 1 459 ? 25.727 -6.674 -4.864 1.00 80.06 459 TYR A C 1
ATOM 3164 O O . TYR A 1 459 ? 26.482 -6.943 -3.926 1.00 80.06 459 TYR A O 1
ATOM 3172 N N . GLY A 1 460 ? 26.197 -6.284 -6.047 1.00 74.56 460 GLY A N 1
ATOM 3173 C CA . GLY A 1 460 ? 27.582 -5.914 -6.301 1.00 74.56 460 GLY A CA 1
ATOM 3174 C C . GLY A 1 460 ? 27.859 -4.441 -6.036 1.00 74.56 460 GLY A C 1
ATOM 3175 O O . GLY A 1 460 ? 27.054 -3.742 -5.428 1.00 74.56 460 GLY A O 1
ATOM 3176 N N . GLY A 1 461 ? 29.014 -3.983 -6.526 1.00 77.94 461 GLY A N 1
ATOM 3177 C CA . GLY A 1 461 ? 29.394 -2.573 -6.461 1.00 77.94 461 GLY A CA 1
ATOM 3178 C C . GLY A 1 461 ? 29.512 -2.069 -5.026 1.00 77.94 461 GLY A C 1
ATOM 3179 O O . GLY A 1 461 ? 30.333 -2.572 -4.255 1.00 77.94 461 GLY A O 1
ATOM 3180 N N . ASP A 1 462 ? 28.693 -1.080 -4.698 1.00 72.81 462 ASP A N 1
ATOM 3181 C CA . ASP A 1 462 ? 28.518 -0.467 -3.381 1.00 72.81 462 ASP A CA 1
ATOM 3182 C C . ASP A 1 462 ? 27.379 -1.085 -2.539 1.00 72.81 462 ASP A C 1
ATOM 3184 O O . ASP A 1 462 ? 27.276 -0.783 -1.349 1.00 72.81 462 ASP A O 1
ATOM 3188 N N . GLY A 1 463 ? 26.600 -2.018 -3.096 1.00 67.88 463 GLY A N 1
ATOM 3189 C CA . GLY A 1 463 ? 25.650 -2.862 -2.360 1.00 67.88 463 GLY A CA 1
ATOM 3190 C C . GLY A 1 463 ? 24.317 -3.120 -3.064 1.00 67.88 463 GLY A C 1
ATOM 3191 O O . GLY A 1 463 ? 23.612 -4.058 -2.684 1.00 67.88 463 GLY A O 1
ATOM 3192 N N . ASN A 1 464 ? 23.968 -2.338 -4.087 1.00 76.31 464 ASN A N 1
ATOM 3193 C CA . ASN A 1 464 ? 22.721 -2.473 -4.849 1.00 76.31 464 ASN A CA 1
ATOM 3194 C C . ASN A 1 464 ? 22.925 -2.584 -6.378 1.00 76.31 464 ASN A C 1
ATOM 3196 O O . ASN A 1 464 ? 21.940 -2.735 -7.105 1.00 76.31 464 ASN A O 1
ATOM 3200 N N . ASP A 1 465 ? 24.164 -2.606 -6.877 1.00 84.31 465 ASP A N 1
ATOM 3201 C CA . ASP A 1 465 ? 24.454 -2.835 -8.299 1.00 84.31 465 ASP A CA 1
ATOM 3202 C C . ASP A 1 465 ? 24.177 -4.273 -8.757 1.00 84.31 465 ASP A C 1
ATOM 3204 O O . ASP A 1 465 ? 24.500 -5.249 -8.071 1.00 84.31 465 ASP A O 1
ATOM 3208 N N . ILE A 1 466 ? 23.744 -4.418 -10.013 1.00 87.38 466 ILE A N 1
ATOM 3209 C CA . ILE A 1 466 ? 23.771 -5.709 -10.712 1.00 87.38 466 ILE A CA 1
ATOM 3210 C C . ILE A 1 466 ? 25.053 -5.784 -11.538 1.00 87.38 466 ILE A C 1
ATOM 3212 O O . ILE A 1 466 ? 25.213 -5.080 -12.539 1.00 87.38 466 ILE A O 1
ATOM 3216 N N . VAL A 1 467 ? 25.951 -6.692 -11.165 1.00 90.06 467 VAL A N 1
ATOM 3217 C CA . VAL A 1 467 ? 27.266 -6.865 -11.793 1.00 90.06 467 VAL A CA 1
ATOM 3218 C C . VAL A 1 467 ? 27.529 -8.320 -12.187 1.00 90.06 467 VAL A C 1
ATOM 3220 O O . VAL A 1 467 ? 27.000 -9.263 -11.597 1.00 90.06 467 VAL A O 1
ATOM 3223 N N . LEU A 1 468 ? 28.414 -8.519 -13.160 1.00 88.81 468 LEU A N 1
ATOM 3224 C CA . LEU A 1 468 ? 29.046 -9.804 -13.448 1.00 88.81 468 LEU A CA 1
ATOM 3225 C C . LEU A 1 468 ? 30.483 -9.776 -12.924 1.00 88.81 468 LEU A C 1
ATOM 3227 O O . LEU A 1 468 ? 31.242 -8.869 -13.265 1.00 88.81 468 LEU A O 1
ATOM 3231 N N . GLN A 1 469 ? 30.888 -10.767 -12.135 1.00 89.50 469 GLN A N 1
ATOM 3232 C CA . GLN A 1 469 ? 32.228 -10.833 -11.532 1.00 89.50 469 GLN A CA 1
ATOM 3233 C C . GLN A 1 469 ? 32.965 -12.105 -11.962 1.00 89.50 469 GLN A C 1
ATOM 3235 O O . GLN A 1 469 ? 32.361 -13.175 -12.010 1.00 89.50 469 GLN A O 1
ATOM 3240 N N . SER A 1 470 ? 34.265 -12.009 -12.279 1.00 85.75 470 SER A N 1
ATOM 3241 C CA . SER A 1 470 ? 35.078 -13.182 -12.663 1.00 85.75 470 SER A CA 1
ATOM 3242 C C . SER A 1 470 ? 35.475 -14.051 -11.466 1.00 85.75 470 SER A C 1
ATOM 3244 O O . SER A 1 470 ? 35.840 -15.217 -11.600 1.00 85.75 470 SER A O 1
ATOM 3246 N N . THR A 1 471 ? 35.477 -13.454 -10.277 1.00 79.81 471 THR A N 1
ATOM 3247 C CA . THR A 1 471 ? 35.479 -14.166 -9.005 1.00 79.81 471 THR A CA 1
ATOM 3248 C C . THR A 1 471 ? 34.038 -14.455 -8.631 1.00 79.81 471 THR A C 1
ATOM 3250 O O . THR A 1 471 ? 33.191 -13.568 -8.734 1.00 79.81 471 THR A O 1
ATOM 3253 N N . LEU A 1 472 ? 33.767 -15.668 -8.156 1.00 71.31 472 LEU A N 1
ATOM 3254 C CA . LEU A 1 472 ? 32.492 -15.966 -7.516 1.00 71.31 472 LEU A CA 1
ATOM 3255 C C . LEU A 1 472 ? 32.298 -14.954 -6.369 1.00 71.31 472 LEU A C 1
ATOM 3257 O O . LEU A 1 472 ? 33.244 -14.784 -5.591 1.00 71.31 472 LEU A O 1
ATOM 3261 N N . PRO A 1 473 ? 31.164 -14.230 -6.296 1.00 66.75 473 PRO A N 1
ATOM 3262 C CA . PRO A 1 473 ? 30.995 -13.187 -5.298 1.00 66.75 473 PRO A CA 1
ATOM 3263 C C . PRO A 1 473 ? 31.155 -13.805 -3.918 1.00 66.75 473 PRO A C 1
ATOM 3265 O O . PRO A 1 473 ? 30.701 -14.931 -3.693 1.00 66.75 473 PRO A O 1
ATOM 3268 N N . SER A 1 474 ? 31.801 -13.089 -3.001 1.00 60.56 474 SER A N 1
ATOM 3269 C CA . SER A 1 474 ? 31.887 -13.544 -1.621 1.00 60.56 474 SER A CA 1
ATOM 3270 C C . SER A 1 474 ? 30.477 -13.575 -1.046 1.00 60.56 474 SER A C 1
ATOM 3272 O O . SER A 1 474 ? 29.940 -12.534 -0.662 1.00 60.56 474 SER A O 1
ATOM 3274 N N . SER A 1 475 ? 29.871 -14.763 -1.008 1.00 67.44 475 SER A N 1
ATOM 3275 C CA . SER A 1 475 ? 28.648 -14.971 -0.242 1.00 67.44 475 SER A CA 1
ATOM 3276 C C . SER A 1 475 ? 28.935 -14.593 1.205 1.00 67.44 475 SER A C 1
ATOM 3278 O O . SER A 1 475 ? 30.066 -14.763 1.679 1.00 67.44 475 SER A O 1
ATOM 3280 N N . SER A 1 476 ? 27.933 -14.087 1.916 1.00 64.88 476 SER A N 1
ATOM 3281 C CA . SER A 1 476 ? 28.101 -13.824 3.338 1.00 64.88 476 SER A CA 1
ATOM 3282 C C . SER A 1 476 ? 28.539 -15.122 4.020 1.00 64.88 476 SER A C 1
ATOM 3284 O O . SER A 1 476 ? 27.849 -16.136 3.944 1.00 64.88 476 SER A O 1
ATOM 3286 N N . THR A 1 477 ? 29.704 -15.113 4.665 1.00 70.56 477 THR A N 1
ATOM 3287 C CA . THR A 1 477 ? 30.084 -16.142 5.647 1.00 70.56 477 THR A CA 1
ATOM 3288 C C . THR A 1 477 ? 29.547 -15.804 7.037 1.00 70.56 477 THR A C 1
ATOM 3290 O O . THR A 1 477 ? 29.738 -16.576 7.973 1.00 70.56 477 THR A O 1
ATOM 3293 N N . ASN A 1 478 ? 28.886 -14.650 7.180 1.00 79.38 478 ASN A N 1
ATOM 3294 C CA . ASN A 1 478 ? 28.241 -14.214 8.404 1.00 79.38 478 ASN A CA 1
ATOM 3295 C C . ASN A 1 478 ? 26.845 -14.847 8.497 1.00 79.38 478 ASN A C 1
ATOM 3297 O O . ASN A 1 478 ? 25.938 -14.499 7.732 1.00 79.38 478 ASN A O 1
ATOM 3301 N N . GLY A 1 479 ? 26.705 -15.772 9.445 1.00 90.69 479 GLY A N 1
ATOM 3302 C CA . GLY A 1 479 ? 25.475 -16.486 9.751 1.00 90.69 479 GLY A CA 1
ATOM 3303 C C . GLY A 1 479 ? 25.397 -17.919 9.220 1.00 90.69 479 GLY A C 1
ATOM 3304 O O . GLY A 1 479 ? 26.230 -18.387 8.438 1.00 90.69 479 GLY A O 1
ATOM 3305 N N . LEU A 1 480 ? 24.352 -18.616 9.664 1.00 96.44 480 LEU A N 1
ATOM 3306 C CA . LEU A 1 480 ? 24.043 -20.003 9.339 1.00 96.44 480 LEU A CA 1
ATOM 3307 C C . LEU A 1 480 ? 22.684 -20.107 8.643 1.00 96.44 480 LEU A C 1
ATOM 3309 O O . LEU A 1 480 ? 21.738 -19.389 8.963 1.00 96.44 480 LEU A O 1
ATOM 3313 N N . VAL A 1 481 ? 22.570 -21.048 7.712 1.00 96.69 481 VAL A N 1
ATOM 3314 C CA . VAL A 1 481 ? 21.358 -21.299 6.923 1.00 96.69 481 VAL A CA 1
ATOM 3315 C C . VAL A 1 481 ? 20.805 -22.680 7.220 1.00 96.69 481 VAL A C 1
ATOM 3317 O O . VAL A 1 481 ? 21.558 -23.650 7.328 1.00 96.69 481 VAL A O 1
ATOM 3320 N N . TRP A 1 482 ? 19.482 -22.791 7.296 1.00 97.56 482 TRP A N 1
ATOM 3321 C CA . TRP A 1 482 ? 18.825 -24.085 7.412 1.00 97.56 482 TRP A CA 1
ATOM 3322 C C . TRP A 1 482 ? 18.945 -24.891 6.114 1.00 97.56 482 TRP A C 1
ATOM 3324 O O . TRP A 1 482 ? 18.488 -24.482 5.045 1.00 97.56 482 TRP A O 1
ATOM 3334 N N . ASN A 1 483 ? 19.589 -26.053 6.200 1.00 95.38 483 ASN A N 1
ATOM 3335 C CA . ASN A 1 483 ? 20.103 -26.780 5.036 1.00 95.38 483 ASN A CA 1
ATOM 3336 C C . ASN A 1 483 ? 19.371 -28.112 4.769 1.00 95.38 483 ASN A C 1
ATOM 3338 O O . ASN A 1 483 ? 19.668 -28.809 3.792 1.00 95.38 483 ASN A O 1
ATOM 3342 N N . VAL A 1 484 ? 18.407 -28.458 5.626 1.00 95.50 484 VAL A N 1
ATOM 3343 C CA . VAL A 1 484 ? 17.650 -29.721 5.634 1.00 95.50 484 VAL A CA 1
ATOM 3344 C C . VAL A 1 484 ? 16.136 -29.469 5.543 1.00 95.50 484 VAL A C 1
ATOM 3346 O O . VAL A 1 484 ? 15.695 -28.327 5.444 1.00 95.50 484 VAL A O 1
ATOM 3349 N N . GLY A 1 485 ? 15.337 -30.542 5.534 1.00 96.62 485 GLY A N 1
ATOM 3350 C CA . GLY A 1 485 ? 13.879 -30.463 5.684 1.00 96.62 485 GLY A CA 1
ATOM 3351 C C . GLY A 1 485 ? 13.504 -30.239 7.150 1.00 96.62 485 GLY A C 1
ATOM 3352 O O . GLY A 1 485 ? 13.567 -29.114 7.642 1.00 96.62 485 GLY A O 1
ATOM 3353 N N . THR A 1 486 ? 13.167 -31.321 7.854 1.00 97.50 486 THR A N 1
ATOM 3354 C CA . THR A 1 486 ? 12.877 -31.310 9.298 1.00 97.50 486 THR A CA 1
ATOM 3355 C C . THR A 1 486 ? 14.072 -31.813 10.112 1.00 97.50 486 THR A C 1
ATOM 3357 O O . THR A 1 486 ? 14.633 -32.854 9.768 1.00 97.50 486 THR A O 1
ATOM 3360 N N . ALA A 1 487 ? 14.446 -31.112 11.186 1.00 97.12 487 ALA A N 1
ATOM 3361 C CA . ALA A 1 487 ? 15.476 -31.536 12.145 1.00 97.12 487 ALA A CA 1
ATOM 3362 C C . ALA A 1 487 ? 15.334 -30.818 13.502 1.00 97.12 487 ALA A C 1
ATOM 3364 O O . ALA A 1 487 ? 14.590 -29.843 13.623 1.00 97.12 487 ALA A O 1
ATOM 3365 N N . ASN A 1 488 ? 16.083 -31.281 14.509 1.00 96.88 488 ASN A N 1
ATOM 3366 C CA . ASN A 1 488 ? 16.300 -30.516 15.737 1.00 96.88 488 ASN A CA 1
ATOM 3367 C C . ASN A 1 488 ? 17.086 -29.221 15.418 1.00 96.88 488 ASN A C 1
ATOM 3369 O O . ASN A 1 488 ? 17.880 -29.182 14.470 1.00 96.88 488 ASN A O 1
ATOM 3373 N N . PHE A 1 489 ? 16.817 -28.158 16.177 1.00 96.44 489 PHE A N 1
ATOM 3374 C CA . PHE A 1 489 ? 17.408 -26.830 16.057 1.00 96.44 489 PHE A CA 1
ATOM 3375 C C . PHE A 1 489 ? 18.942 -26.821 16.124 1.00 96.44 489 PHE A C 1
ATOM 3377 O O . PHE A 1 489 ? 19.538 -25.938 15.527 1.00 96.44 489 PHE A O 1
ATOM 3384 N N . ASP A 1 490 ? 19.606 -27.788 16.757 1.00 95.38 490 ASP A N 1
ATOM 3385 C CA . ASP A 1 490 ? 21.078 -27.882 16.774 1.00 95.38 490 ASP A CA 1
ATOM 3386 C C . ASP A 1 490 ? 21.691 -28.526 15.508 1.00 95.38 490 ASP A C 1
ATOM 3388 O O . ASP A 1 490 ? 22.860 -28.306 15.187 1.00 95.38 490 ASP A O 1
ATOM 3392 N N . ALA A 1 491 ? 20.908 -29.304 14.755 1.00 94.62 491 ALA A N 1
ATOM 3393 C CA . ALA A 1 491 ? 21.412 -30.207 13.719 1.00 94.62 491 ALA A CA 1
ATOM 3394 C C . ALA A 1 491 ? 21.203 -29.715 12.274 1.00 94.62 491 ALA A C 1
ATOM 3396 O O . ALA A 1 491 ? 21.896 -30.170 11.359 1.00 94.62 491 ALA A O 1
ATOM 3397 N N . GLY A 1 492 ? 20.235 -28.825 12.032 1.00 94.75 492 GLY A N 1
ATOM 3398 C CA . GLY A 1 492 ? 19.816 -28.443 10.673 1.00 94.75 492 GLY A CA 1
ATOM 3399 C C . GLY A 1 492 ? 20.652 -27.359 9.979 1.00 94.75 492 GLY A C 1
ATOM 3400 O O . GLY A 1 492 ? 20.485 -27.139 8.773 1.00 94.75 492 GLY A O 1
ATOM 3401 N N . TRP A 1 493 ? 21.545 -26.689 10.708 1.00 97.75 493 TRP A N 1
ATOM 3402 C CA . TRP A 1 493 ? 22.287 -25.521 10.229 1.00 97.75 493 TRP A CA 1
ATOM 3403 C C . TRP A 1 493 ? 23.522 -25.859 9.392 1.00 97.75 493 TRP A C 1
ATOM 3405 O O . TRP A 1 493 ? 24.228 -26.847 9.625 1.00 97.75 493 TRP A O 1
ATOM 3415 N N . ALA A 1 494 ? 23.819 -24.981 8.437 1.00 96.88 494 ALA A N 1
ATOM 3416 C CA . ALA A 1 494 ? 25.030 -24.998 7.634 1.00 96.88 494 ALA A CA 1
ATOM 3417 C C . ALA A 1 494 ? 25.645 -23.601 7.511 1.00 96.88 494 ALA A C 1
ATOM 3419 O O . ALA A 1 494 ? 24.929 -22.611 7.375 1.00 96.88 494 ALA A O 1
ATOM 3420 N N . SER A 1 495 ? 26.974 -23.531 7.495 1.00 95.62 495 SER A N 1
ATOM 3421 C CA . SER A 1 495 ? 27.712 -22.302 7.190 1.00 95.62 495 SER A CA 1
ATOM 3422 C C . SER A 1 495 ? 28.006 -22.184 5.692 1.00 95.62 495 SER A C 1
ATOM 3424 O O . SER A 1 495 ? 28.210 -23.188 4.999 1.00 95.62 495 SER A O 1
ATOM 3426 N N . GLY A 1 496 ? 28.048 -20.950 5.184 1.00 90.81 496 GLY A N 1
ATOM 3427 C CA . GLY A 1 496 ? 28.466 -20.658 3.813 1.00 90.81 496 GLY A CA 1
ATOM 3428 C C . GLY A 1 496 ? 29.980 -20.798 3.626 1.00 90.81 496 GLY A C 1
ATOM 3429 O O . GLY A 1 496 ? 30.763 -20.453 4.509 1.00 90.81 496 GLY A O 1
ATOM 3430 N N . ASN A 1 497 ? 30.417 -21.261 2.456 1.00 86.69 497 ASN A N 1
ATOM 3431 C CA . ASN A 1 497 ? 31.837 -21.367 2.084 1.00 86.69 497 ASN A CA 1
ATOM 3432 C C . ASN A 1 497 ? 32.431 -20.089 1.460 1.00 86.69 497 ASN A C 1
ATOM 3434 O O . ASN A 1 497 ? 33.488 -20.155 0.836 1.00 86.69 497 ASN A O 1
ATOM 3438 N N . GLY A 1 498 ? 31.749 -18.944 1.586 1.00 82.81 498 GLY A N 1
ATOM 3439 C CA . GLY A 1 498 ? 32.113 -17.692 0.907 1.00 82.81 498 GLY A CA 1
ATOM 3440 C C . GLY A 1 498 ? 31.958 -17.764 -0.617 1.00 82.81 498 GLY A C 1
ATOM 3441 O O . GLY A 1 498 ? 32.574 -17.000 -1.351 1.00 82.81 498 GLY A O 1
ATOM 3442 N N . SER A 1 499 ? 31.207 -18.748 -1.107 1.00 82.31 499 SER A N 1
ATOM 3443 C CA . SER A 1 499 ? 31.059 -19.110 -2.518 1.00 82.31 499 SER A CA 1
ATOM 3444 C C . SER A 1 499 ? 29.670 -19.718 -2.780 1.00 82.31 499 SER A C 1
ATOM 3446 O O . SER A 1 499 ? 29.511 -20.600 -3.621 1.00 82.31 499 SER A O 1
ATOM 3448 N N . PHE A 1 500 ? 28.665 -19.284 -2.007 1.00 80.00 500 PHE A N 1
ATOM 3449 C CA . PHE A 1 500 ? 27.262 -19.734 -2.029 1.00 80.00 500 PHE A CA 1
ATOM 3450 C C . PHE A 1 500 ? 27.039 -21.251 -1.876 1.00 80.00 500 PHE A C 1
ATOM 3452 O O . PHE A 1 500 ? 25.918 -21.734 -2.026 1.00 80.00 500 PHE A O 1
ATOM 3459 N N . GLY A 1 501 ? 28.079 -22.016 -1.558 1.00 86.50 501 GLY A N 1
ATOM 3460 C CA . GLY A 1 501 ? 28.008 -23.429 -1.222 1.00 86.50 501 GLY A CA 1
ATOM 3461 C C . GLY A 1 501 ? 28.076 -23.651 0.285 1.00 86.50 501 GLY A C 1
ATOM 3462 O O . GLY A 1 501 ? 28.373 -22.751 1.068 1.00 86.50 501 GLY A O 1
ATOM 3463 N N . VAL A 1 502 ? 27.841 -24.893 0.692 1.00 92.31 502 VAL A N 1
ATOM 3464 C CA . VAL A 1 502 ? 27.959 -25.317 2.089 1.00 92.31 502 VAL A CA 1
ATOM 3465 C C . VAL A 1 502 ? 29.431 -25.547 2.446 1.00 92.31 502 VAL A C 1
ATOM 3467 O O . VAL A 1 502 ? 30.116 -26.306 1.761 1.00 92.31 502 VAL A O 1
ATOM 3470 N N . ALA A 1 503 ? 29.910 -24.922 3.524 1.00 93.44 503 ALA A N 1
ATOM 3471 C CA . ALA A 1 503 ? 31.221 -25.200 4.121 1.00 93.44 503 ALA A CA 1
ATOM 3472 C C . ALA A 1 503 ? 31.161 -26.366 5.114 1.00 93.44 503 ALA A C 1
ATOM 3474 O O . ALA A 1 503 ? 31.971 -27.288 5.045 1.00 93.44 503 ALA A O 1
ATOM 3475 N N . ALA A 1 504 ? 30.193 -26.318 6.029 1.00 94.94 504 ALA A N 1
ATOM 3476 C CA . ALA A 1 504 ? 29.954 -27.332 7.049 1.00 94.94 504 ALA A CA 1
ATOM 3477 C C . ALA A 1 504 ? 28.449 -27.477 7.319 1.00 94.94 504 ALA A C 1
ATOM 3479 O O . ALA A 1 504 ? 27.680 -26.553 7.070 1.00 94.94 504 ALA A O 1
ATOM 3480 N N . THR A 1 505 ? 28.043 -28.634 7.842 1.00 96.12 505 THR A N 1
ATOM 3481 C CA . THR A 1 505 ? 26.660 -28.981 8.220 1.00 96.12 505 THR A CA 1
ATOM 3482 C C . THR A 1 505 ? 26.617 -29.477 9.658 1.00 96.12 505 THR A C 1
ATOM 3484 O O . THR A 1 505 ? 27.581 -30.110 10.088 1.00 96.12 505 THR A O 1
ATOM 3487 N N . GLY A 1 506 ? 25.500 -29.280 10.360 1.00 94.06 506 GLY A N 1
ATOM 3488 C CA . GLY A 1 506 ? 25.415 -29.575 11.794 1.00 94.06 506 GLY A CA 1
ATOM 3489 C C . GLY A 1 506 ? 26.283 -28.608 12.596 1.00 94.06 506 GLY A C 1
ATOM 3490 O O . GLY A 1 506 ? 27.017 -29.020 13.491 1.00 94.06 506 GLY A O 1
ATOM 3491 N N . VAL A 1 507 ? 26.287 -27.337 12.183 1.00 95.81 507 VAL A N 1
ATOM 3492 C CA . VAL A 1 507 ? 27.002 -26.273 12.889 1.00 95.81 507 VAL A CA 1
ATOM 3493 C C . VAL A 1 507 ? 26.134 -25.828 14.059 1.00 95.81 507 VAL A C 1
ATOM 3495 O O . VAL A 1 507 ? 25.013 -25.382 13.842 1.00 95.81 507 VAL A O 1
ATOM 3498 N N . ASP A 1 508 ? 26.663 -25.944 15.274 1.00 95.00 508 ASP A N 1
ATOM 3499 C CA . ASP A 1 508 ? 26.011 -25.464 16.495 1.00 95.00 508 ASP A CA 1
ATOM 3500 C C . ASP A 1 508 ? 25.661 -23.962 16.357 1.00 95.00 508 ASP A C 1
ATOM 3502 O O . ASP A 1 508 ? 26.577 -23.149 16.176 1.00 95.00 508 ASP A O 1
ATOM 3506 N N . PRO A 1 509 ? 24.367 -23.581 16.412 1.00 96.19 509 PRO A N 1
ATOM 3507 C CA . PRO A 1 509 ? 23.926 -22.200 16.223 1.00 96.19 509 PRO A CA 1
ATOM 3508 C C . PRO A 1 509 ? 24.244 -21.280 17.405 1.00 96.19 509 PRO A C 1
ATOM 3510 O O . PRO A 1 509 ? 24.190 -20.062 17.242 1.00 96.19 509 PRO A O 1
ATOM 3513 N N . PHE A 1 510 ? 24.576 -21.845 18.566 1.00 95.31 510 PHE A N 1
ATOM 3514 C CA . PHE A 1 510 ? 24.880 -21.124 19.801 1.00 95.31 510 PHE A CA 1
ATOM 3515 C C . PHE A 1 510 ? 26.391 -20.992 20.049 1.00 95.31 510 PHE A C 1
ATOM 3517 O O . PHE A 1 510 ? 26.833 -20.237 20.917 1.00 95.31 510 PHE A O 1
ATOM 3524 N N . ASN A 1 511 ? 27.218 -21.706 19.280 1.00 92.25 511 ASN A N 1
ATOM 3525 C CA . ASN A 1 511 ? 28.670 -21.573 19.315 1.00 92.25 511 ASN A CA 1
ATOM 3526 C C . ASN A 1 511 ? 29.098 -20.255 18.641 1.00 92.25 511 ASN A C 1
ATOM 3528 O O . ASN A 1 511 ? 29.494 -20.244 17.473 1.00 92.25 511 ASN A O 1
ATOM 3532 N N . SER A 1 512 ? 29.044 -19.162 19.416 1.00 88.50 512 SER A N 1
ATOM 3533 C CA . SER A 1 512 ? 29.104 -17.732 19.038 1.00 88.50 512 SER A CA 1
ATOM 3534 C C . SER A 1 512 ? 27.779 -17.133 18.544 1.00 88.50 512 SER A C 1
ATOM 3536 O O . SER A 1 512 ? 26.861 -17.846 18.159 1.00 88.50 512 SER A O 1
ATOM 3538 N N . LEU A 1 513 ? 27.688 -15.797 18.560 1.00 91.00 513 LEU A N 1
ATOM 3539 C CA . LEU A 1 513 ? 26.492 -15.036 18.180 1.00 91.00 513 LEU A CA 1
ATOM 3540 C C . LEU A 1 513 ? 26.264 -15.082 16.664 1.00 91.00 513 LEU A C 1
ATOM 3542 O O . LEU A 1 513 ? 26.713 -14.215 15.912 1.00 91.00 513 LEU A O 1
ATOM 3546 N N . GLN A 1 514 ? 25.570 -16.122 16.210 1.00 93.56 514 GLN A N 1
ATOM 3547 C CA . GLN A 1 514 ? 25.264 -16.337 14.801 1.00 93.56 514 GLN A CA 1
ATOM 3548 C C . GLN A 1 514 ? 23.996 -15.598 14.369 1.00 93.56 514 GLN A C 1
ATOM 3550 O O . GLN A 1 514 ? 23.018 -15.512 15.107 1.00 93.56 514 GLN A O 1
ATOM 3555 N N . THR A 1 515 ? 23.991 -15.094 13.135 1.00 94.75 515 THR A N 1
ATOM 3556 C CA . THR A 1 515 ? 22.743 -14.745 12.439 1.00 94.75 515 THR A CA 1
ATOM 3557 C C . THR A 1 515 ? 22.172 -16.006 11.797 1.00 94.75 515 THR A C 1
ATOM 3559 O O . THR A 1 515 ? 22.893 -16.708 11.098 1.00 94.75 515 THR A O 1
ATOM 3562 N N . LEU A 1 516 ? 20.896 -16.306 12.014 1.00 97.38 516 LEU A N 1
ATOM 3563 C CA . LEU A 1 516 ? 20.266 -17.554 11.588 1.00 97.38 516 LEU A CA 1
ATOM 3564 C C . LEU A 1 516 ? 19.192 -17.311 10.520 1.00 97.38 516 LEU A C 1
ATOM 3566 O O . LEU A 1 516 ? 18.293 -16.497 10.717 1.00 97.38 516 LEU A O 1
ATOM 3570 N N . TYR A 1 517 ? 19.247 -18.057 9.415 1.00 97.50 517 TYR A N 1
ATOM 3571 C CA . TYR A 1 517 ? 18.287 -17.975 8.306 1.00 97.50 517 TYR A CA 1
ATOM 3572 C C . TYR A 1 517 ? 17.542 -19.309 8.113 1.00 97.50 517 TYR A C 1
ATOM 3574 O O . TYR A 1 517 ? 18.001 -20.219 7.410 1.00 97.50 517 TYR A O 1
ATOM 3582 N N . LEU A 1 518 ? 16.369 -19.436 8.734 1.00 97.75 518 LEU A N 1
ATOM 3583 C CA . LEU A 1 518 ? 15.456 -20.574 8.610 1.00 97.75 518 LEU A CA 1
ATOM 3584 C C . LEU A 1 518 ? 14.552 -20.402 7.379 1.00 97.75 518 LEU A C 1
ATOM 3586 O O . LEU A 1 518 ? 13.389 -20.012 7.481 1.00 97.75 518 LEU A O 1
ATOM 3590 N N . GLY A 1 519 ? 15.122 -20.660 6.202 1.00 92.12 519 GLY A N 1
ATOM 3591 C CA . GLY A 1 519 ? 14.411 -20.723 4.921 1.00 92.12 519 GLY A CA 1
ATOM 3592 C C . GLY A 1 519 ? 14.222 -22.160 4.422 1.00 92.12 519 GLY A C 1
ATOM 3593 O O . GLY A 1 519 ? 14.015 -23.092 5.200 1.00 92.12 519 GLY A O 1
ATOM 3594 N N . ASN A 1 520 ? 14.358 -22.355 3.106 1.00 94.25 520 ASN A N 1
ATOM 3595 C CA . ASN A 1 520 ? 14.432 -23.662 2.438 1.00 94.25 520 ASN A CA 1
ATOM 3596 C C . ASN A 1 520 ? 13.178 -24.561 2.590 1.00 94.25 520 ASN A C 1
ATOM 3598 O O . ASN A 1 520 ? 13.248 -25.768 2.361 1.00 94.25 520 ASN A O 1
ATOM 3602 N N . ASN A 1 521 ? 12.021 -24.000 2.965 1.00 96.12 521 ASN A N 1
ATOM 3603 C CA . ASN A 1 521 ? 10.833 -24.758 3.398 1.00 96.12 521 ASN A CA 1
ATOM 3604 C C . ASN A 1 521 ? 11.145 -25.691 4.587 1.00 96.12 521 ASN A C 1
ATOM 3606 O O . ASN A 1 521 ? 10.599 -26.790 4.700 1.00 96.12 521 ASN A O 1
ATOM 3610 N N . GLY A 1 522 ? 12.083 -25.264 5.435 1.00 96.44 522 GLY A N 1
ATOM 3611 C CA . GLY A 1 522 ? 12.609 -26.021 6.561 1.00 96.44 522 GLY A CA 1
ATOM 3612 C C . GLY A 1 522 ? 11.726 -25.961 7.803 1.00 96.44 522 GLY A C 1
ATOM 3613 O O . GLY A 1 522 ? 11.033 -24.973 8.045 1.00 96.44 522 GLY A O 1
ATOM 3614 N N . ALA A 1 523 ? 11.800 -27.012 8.618 1.00 98.25 523 ALA A N 1
ATOM 3615 C CA . ALA A 1 523 ? 11.126 -27.101 9.907 1.00 98.25 523 ALA A CA 1
ATOM 3616 C C . ALA A 1 523 ? 12.130 -27.452 11.017 1.00 98.25 523 ALA A C 1
ATOM 3618 O O . ALA A 1 523 ? 12.693 -28.548 11.027 1.00 98.25 523 ALA A O 1
ATOM 3619 N N . ALA A 1 524 ? 12.339 -26.530 11.951 1.00 98.25 524 ALA A N 1
ATOM 3620 C CA . ALA A 1 524 ? 13.211 -26.700 13.104 1.00 98.25 524 ALA A CA 1
ATOM 3621 C C . ALA A 1 524 ? 12.394 -26.976 14.375 1.00 98.25 524 ALA A C 1
ATOM 3623 O O . ALA A 1 524 ? 11.365 -26.334 14.611 1.00 98.25 524 ALA A O 1
ATOM 3624 N N . THR A 1 525 ? 12.872 -27.893 15.214 1.00 98.44 525 THR A N 1
ATOM 3625 C CA . THR A 1 525 ? 12.314 -28.157 16.549 1.00 98.44 525 THR A CA 1
ATOM 3626 C C . THR A 1 525 ? 13.344 -27.815 17.618 1.00 98.44 525 THR A C 1
ATOM 3628 O O . THR A 1 525 ? 14.413 -28.418 17.628 1.00 98.44 525 THR A O 1
ATOM 3631 N N . TYR A 1 526 ? 13.024 -26.867 18.502 1.00 98.31 526 TYR A N 1
ATOM 3632 C CA . TYR A 1 526 ? 13.803 -26.555 19.701 1.00 98.31 526 TYR A CA 1
ATOM 3633 C C . TYR A 1 526 ? 13.044 -27.084 20.927 1.00 98.31 526 TYR A C 1
ATOM 3635 O O . TYR A 1 526 ? 12.007 -26.558 21.326 1.00 98.31 526 TYR A O 1
ATOM 3643 N N . ASP A 1 527 ? 13.536 -28.179 21.486 1.00 98.00 527 ASP A N 1
ATOM 3644 C CA . ASP A 1 527 ? 13.041 -28.779 22.726 1.00 98.00 527 ASP A CA 1
ATOM 3645 C C . ASP A 1 527 ? 14.203 -29.296 23.586 1.00 98.00 527 ASP A C 1
ATOM 3647 O O . ASP A 1 527 ? 15.357 -29.214 23.168 1.00 98.00 527 ASP A O 1
ATOM 3651 N N . GLY A 1 528 ? 13.914 -29.890 24.745 1.00 96.25 528 GLY A N 1
ATOM 3652 C CA . GLY A 1 528 ? 14.924 -30.465 25.645 1.00 96.25 528 GLY A CA 1
ATOM 3653 C C . GLY A 1 528 ? 15.737 -31.658 25.100 1.00 96.25 528 GLY A C 1
ATOM 3654 O O . GLY A 1 528 ? 16.428 -32.320 25.875 1.00 96.25 528 GLY A O 1
ATOM 3655 N N . SER A 1 529 ? 15.644 -31.988 23.803 1.00 97.31 529 SER A N 1
ATOM 3656 C CA . SER A 1 529 ? 16.601 -32.850 23.088 1.00 97.31 529 SER A CA 1
ATOM 3657 C C . SER A 1 529 ? 17.653 -32.077 22.277 1.00 97.31 529 SER A C 1
ATOM 3659 O O . SER A 1 529 ? 18.594 -32.688 21.774 1.00 97.31 529 SER A O 1
ATOM 3661 N N . THR A 1 530 ? 17.509 -30.754 22.175 1.00 96.88 530 THR A N 1
ATOM 3662 C CA . THR A 1 530 ? 18.449 -29.821 21.531 1.00 96.88 530 THR A CA 1
ATOM 3663 C C . THR A 1 530 ? 19.692 -29.662 22.390 1.00 96.88 530 THR A C 1
ATOM 3665 O O . THR A 1 530 ? 19.587 -29.434 23.593 1.00 96.88 530 THR A O 1
ATOM 3668 N N . ASN A 1 531 ? 20.879 -29.742 21.794 1.00 95.06 531 ASN A N 1
ATOM 3669 C CA . ASN A 1 531 ? 22.120 -29.438 22.493 1.00 95.06 531 ASN A CA 1
ATOM 3670 C C . ASN A 1 531 ? 22.379 -27.920 22.534 1.00 95.06 531 ASN A C 1
ATOM 3672 O O . ASN A 1 531 ? 23.059 -27.375 21.668 1.00 95.06 531 ASN A O 1
ATOM 3676 N N . ASP A 1 532 ? 21.877 -27.257 23.573 1.00 94.38 532 ASP A N 1
ATOM 3677 C CA . ASP A 1 532 ? 22.087 -25.834 23.881 1.00 94.38 532 ASP A CA 1
ATOM 3678 C C . ASP A 1 532 ? 23.268 -25.584 24.847 1.00 94.38 532 ASP A C 1
ATOM 3680 O O . ASP A 1 532 ? 23.418 -24.505 25.419 1.00 94.38 532 ASP A O 1
ATOM 3684 N N . ALA A 1 533 ? 24.160 -26.566 25.032 1.00 94.75 533 ALA A N 1
ATOM 3685 C CA . ALA A 1 533 ? 25.251 -26.490 26.011 1.00 94.75 533 ALA A CA 1
ATOM 3686 C C . ALA A 1 533 ? 26.272 -25.357 25.752 1.00 94.75 533 ALA A C 1
ATOM 3688 O O . ALA A 1 533 ? 27.043 -25.009 26.650 1.00 94.75 533 ALA A O 1
ATOM 3689 N N . SER A 1 534 ? 26.287 -24.791 24.541 1.00 92.88 534 SER A N 1
ATOM 3690 C CA . SER A 1 534 ? 27.079 -23.607 24.169 1.00 92.88 534 SER A CA 1
ATOM 3691 C C . SER A 1 534 ? 26.416 -22.277 24.574 1.00 92.88 534 SER A C 1
ATOM 3693 O O . SER A 1 534 ? 27.086 -21.245 24.587 1.00 92.88 534 SER A O 1
ATOM 3695 N N . GLY A 1 535 ? 25.129 -22.294 24.932 1.00 94.44 535 GLY A N 1
ATOM 3696 C CA . GLY A 1 535 ? 24.302 -21.139 25.277 1.00 94.44 535 GLY A CA 1
ATOM 3697 C C . GLY A 1 535 ? 22.940 -21.176 24.577 1.00 94.44 535 GLY A C 1
ATOM 3698 O O . GLY A 1 535 ? 22.677 -22.045 23.756 1.00 94.44 535 GLY A O 1
ATOM 3699 N N . THR A 1 536 ? 22.091 -20.191 24.870 1.00 95.69 536 THR A N 1
ATOM 3700 C CA . THR A 1 536 ? 20.746 -20.037 24.278 1.00 95.69 536 THR A CA 1
ATOM 3701 C C . THR A 1 536 ? 20.601 -18.728 23.492 1.00 95.69 536 THR A C 1
ATOM 3703 O O . THR A 1 536 ? 19.490 -18.243 23.284 1.00 95.69 536 THR A O 1
ATOM 3706 N N . THR A 1 537 ? 21.721 -18.110 23.102 1.00 95.12 537 THR A N 1
ATOM 3707 C CA . THR A 1 537 ? 21.764 -16.756 22.526 1.00 95.12 537 THR A CA 1
ATOM 3708 C C . THR A 1 537 ? 22.249 -16.775 21.081 1.00 95.12 537 THR A C 1
ATOM 3710 O O . THR A 1 537 ? 23.260 -17.402 20.766 1.00 95.12 537 THR A O 1
ATOM 3713 N N . VAL A 1 538 ? 21.554 -16.048 20.208 1.00 95.62 538 VAL A N 1
ATOM 3714 C CA . VAL A 1 538 ? 21.872 -15.875 18.781 1.00 95.62 538 VAL A CA 1
ATOM 3715 C C . VAL A 1 538 ? 21.839 -14.382 18.432 1.00 95.62 538 VAL A C 1
ATOM 3717 O O . VAL A 1 538 ? 21.149 -13.623 19.106 1.00 95.62 538 VAL A O 1
ATOM 3720 N N . LYS A 1 539 ? 22.550 -13.935 17.385 1.00 93.12 539 LYS A N 1
ATOM 3721 C CA . LYS A 1 539 ? 22.565 -12.507 16.994 1.00 93.12 539 LYS A CA 1
ATOM 3722 C C . LYS A 1 539 ? 21.219 -12.065 16.423 1.00 93.12 539 LYS A C 1
ATOM 3724 O O . LYS A 1 539 ? 20.638 -11.076 16.848 1.00 93.12 539 LYS A O 1
ATOM 3729 N N . ASN A 1 540 ? 20.752 -12.813 15.429 1.00 94.38 540 ASN A N 1
ATOM 3730 C CA . ASN A 1 540 ? 19.567 -12.522 14.627 1.00 94.38 540 ASN A CA 1
ATOM 3731 C C . ASN A 1 540 ? 18.902 -13.838 14.226 1.00 94.38 540 ASN A C 1
ATOM 3733 O O . ASN A 1 540 ? 19.597 -14.840 14.046 1.00 94.38 540 ASN A O 1
ATOM 3737 N N . LEU A 1 541 ? 17.593 -13.829 13.985 1.00 97.38 541 LEU A N 1
ATOM 3738 C CA . LEU A 1 541 ? 16.862 -14.991 13.485 1.00 97.38 541 LEU A CA 1
ATOM 3739 C C . LEU A 1 541 ? 15.776 -14.569 12.484 1.00 97.38 541 LEU A C 1
ATOM 3741 O O . LEU A 1 541 ? 14.828 -13.864 12.821 1.00 97.38 541 LEU A O 1
ATOM 3745 N N . PHE A 1 542 ? 15.911 -15.047 11.250 1.00 97.50 542 PHE A N 1
ATOM 3746 C CA . PHE A 1 542 ? 14.980 -14.834 10.144 1.00 97.50 542 PHE A CA 1
ATOM 3747 C C . PHE A 1 542 ? 14.314 -16.169 9.793 1.00 97.50 542 PHE A C 1
ATOM 3749 O O . PHE A 1 542 ? 15.003 -17.150 9.514 1.00 97.50 542 PHE A O 1
ATOM 3756 N N . ILE A 1 543 ? 12.983 -16.228 9.800 1.00 98.31 543 ILE A N 1
ATOM 3757 C CA . ILE A 1 543 ? 12.193 -17.446 9.563 1.00 98.31 543 ILE A CA 1
ATOM 3758 C C . ILE A 1 543 ? 11.251 -17.190 8.393 1.00 98.31 543 ILE A C 1
ATOM 3760 O O . ILE A 1 543 ? 10.391 -16.324 8.491 1.00 98.31 543 ILE A O 1
ATOM 3764 N N . GLY A 1 544 ? 11.381 -17.943 7.299 1.00 97.06 544 GLY A N 1
ATOM 3765 C CA . GLY A 1 544 ? 10.668 -17.656 6.050 1.00 97.06 544 GLY A CA 1
ATOM 3766 C C . GLY A 1 544 ? 11.232 -16.409 5.368 1.00 97.06 544 GLY A C 1
ATOM 3767 O O . GLY A 1 544 ? 10.679 -15.321 5.507 1.00 97.06 544 GLY A O 1
ATOM 3768 N N . THR A 1 545 ? 12.363 -16.563 4.676 1.00 94.81 545 THR A N 1
ATOM 3769 C CA . THR A 1 545 ? 13.242 -15.453 4.271 1.00 94.81 545 THR A CA 1
ATOM 3770 C C . THR A 1 545 ? 13.837 -15.635 2.870 1.00 94.81 545 THR A C 1
ATOM 3772 O O . THR A 1 545 ? 14.081 -16.759 2.411 1.00 94.81 545 THR A O 1
ATOM 3775 N N . ASN A 1 546 ? 14.110 -14.507 2.203 1.00 89.06 546 ASN A N 1
ATOM 3776 C CA . ASN A 1 546 ? 14.866 -14.420 0.952 1.00 89.06 546 ASN A CA 1
ATOM 3777 C C . ASN A 1 546 ? 16.383 -14.185 1.152 1.00 89.06 546 ASN A C 1
ATOM 3779 O O . ASN A 1 546 ? 17.117 -14.090 0.165 1.00 89.06 546 ASN A O 1
ATOM 3783 N N . GLN A 1 547 ? 16.854 -14.070 2.397 1.00 89.62 547 GLN A N 1
ATOM 3784 C CA . GLN A 1 547 ? 18.250 -13.756 2.725 1.00 89.62 547 GLN A CA 1
ATOM 3785 C C . GLN A 1 547 ? 19.136 -15.006 2.831 1.00 89.62 547 GLN A C 1
ATOM 3787 O O . GLN A 1 547 ? 20.351 -14.923 2.670 1.00 89.62 547 GLN A O 1
ATOM 3792 N N . ALA A 1 548 ? 18.549 -16.191 3.025 1.00 90.25 548 ALA A N 1
ATOM 3793 C CA . ALA A 1 548 ? 19.281 -17.458 3.127 1.00 90.25 548 ALA A CA 1
ATOM 3794 C C . ALA A 1 548 ? 20.197 -17.729 1.910 1.00 90.25 548 ALA A C 1
ATOM 3796 O O . ALA A 1 548 ? 21.320 -18.222 2.061 1.00 90.25 548 ALA A O 1
ATOM 3797 N N . ALA A 1 549 ? 19.760 -17.344 0.706 1.00 85.25 549 ALA A N 1
ATOM 3798 C CA . ALA A 1 549 ? 20.536 -17.444 -0.529 1.00 85.25 549 ALA A CA 1
ATOM 3799 C C . ALA A 1 549 ? 21.783 -16.548 -0.566 1.00 85.25 549 ALA A C 1
ATOM 3801 O O . ALA A 1 549 ? 22.672 -16.821 -1.368 1.00 85.25 549 ALA A O 1
ATOM 3802 N N . ALA A 1 550 ? 21.891 -15.527 0.292 1.00 82.56 550 ALA A N 1
ATOM 3803 C CA . ALA A 1 550 ? 23.089 -14.693 0.403 1.00 82.56 550 ALA A CA 1
ATOM 3804 C C . ALA A 1 550 ? 24.261 -15.416 1.096 1.00 82.56 550 ALA A C 1
ATOM 3806 O O . ALA A 1 550 ? 25.409 -15.003 0.932 1.00 82.56 550 ALA A O 1
ATOM 3807 N N . VAL A 1 551 ? 23.989 -16.502 1.833 1.00 87.56 551 VAL A N 1
ATOM 3808 C CA . VAL A 1 551 ? 24.993 -17.352 2.502 1.00 87.56 551 VAL A CA 1
ATOM 3809 C C . VAL A 1 551 ? 25.162 -18.687 1.758 1.00 87.56 551 VAL A C 1
ATOM 3811 O O . VAL A 1 551 ? 26.292 -19.076 1.457 1.00 87.56 551 VAL A O 1
ATOM 3814 N N . VAL A 1 552 ? 24.057 -19.369 1.409 1.00 89.31 552 VAL A N 1
ATOM 3815 C CA . VAL A 1 552 ? 24.042 -20.630 0.634 1.00 89.31 552 VAL A CA 1
ATOM 3816 C C . VAL A 1 552 ? 22.951 -20.574 -0.441 1.00 89.31 552 VAL A C 1
ATOM 3818 O O . VAL A 1 552 ? 21.764 -20.520 -0.123 1.00 89.31 552 VAL A O 1
ATOM 3821 N N . ALA A 1 553 ? 23.332 -20.635 -1.718 1.00 84.69 553 ALA A N 1
ATOM 3822 C CA . ALA A 1 553 ? 22.420 -20.517 -2.856 1.00 84.69 553 ALA A CA 1
ATOM 3823 C C . ALA A 1 553 ? 21.271 -21.541 -2.820 1.00 84.69 553 ALA A C 1
ATOM 3825 O O . ALA A 1 553 ? 21.427 -22.692 -2.409 1.00 84.69 553 ALA A O 1
ATOM 3826 N N . GLY A 1 554 ? 20.098 -21.108 -3.291 1.00 87.00 554 GLY A N 1
ATOM 3827 C CA . GLY A 1 554 ? 18.896 -21.943 -3.384 1.00 87.00 554 GLY A CA 1
ATOM 3828 C C . GLY A 1 554 ? 18.190 -22.231 -2.054 1.00 87.00 554 GLY A C 1
ATOM 3829 O O . GLY A 1 554 ? 17.254 -23.022 -2.045 1.00 87.00 554 GLY A O 1
ATOM 3830 N N . ARG A 1 555 ? 18.602 -21.605 -0.941 1.00 92.94 555 ARG A N 1
ATOM 3831 C CA . ARG A 1 555 ? 18.012 -21.824 0.396 1.00 92.94 555 ARG A CA 1
ATOM 3832 C C . ARG A 1 555 ? 16.949 -20.810 0.819 1.00 92.94 555 ARG A C 1
ATOM 3834 O O . ARG A 1 555 ? 16.454 -20.880 1.940 1.00 92.94 555 ARG A O 1
ATOM 3841 N N . ASN A 1 556 ? 16.549 -19.910 -0.075 1.00 91.00 556 ASN A N 1
ATOM 3842 C CA . ASN A 1 556 ? 15.351 -19.092 0.126 1.00 91.00 556 ASN A CA 1
ATOM 3843 C C . ASN A 1 556 ? 14.108 -19.979 0.203 1.00 91.00 556 ASN A C 1
ATOM 3845 O O . ASN A 1 556 ? 14.054 -21.040 -0.420 1.00 91.00 556 ASN A O 1
ATOM 3849 N N . GLY A 1 557 ? 13.114 -19.565 0.978 1.00 93.12 557 GLY A N 1
ATOM 3850 C CA . GLY A 1 557 ? 11.900 -20.354 1.152 1.00 93.12 557 GLY A CA 1
ATOM 3851 C C . GLY A 1 557 ? 11.167 -20.027 2.437 1.00 93.12 557 GLY A C 1
ATOM 3852 O O . GLY A 1 557 ? 11.625 -19.222 3.249 1.00 93.12 557 GLY A O 1
ATOM 3853 N N . ASN A 1 558 ? 10.048 -20.717 2.630 1.00 97.69 558 ASN A N 1
ATOM 3854 C CA . ASN A 1 558 ? 9.292 -20.664 3.873 1.00 97.69 558 ASN A CA 1
ATOM 3855 C C . ASN A 1 558 ? 10.106 -21.282 5.023 1.00 97.69 558 ASN A C 1
ATOM 3857 O O . ASN A 1 558 ? 11.074 -22.008 4.785 1.00 97.69 558 ASN A O 1
ATOM 3861 N N . GLY A 1 559 ? 9.705 -21.024 6.264 1.00 98.00 559 GLY A N 1
ATOM 3862 C CA . GLY A 1 559 ? 10.359 -21.586 7.444 1.00 98.00 559 GLY A CA 1
ATOM 3863 C C . GLY A 1 559 ? 9.381 -21.818 8.585 1.00 98.00 559 GLY A C 1
ATOM 3864 O O . GLY A 1 559 ? 8.416 -21.072 8.748 1.00 98.00 559 GLY A O 1
ATOM 3865 N N . THR A 1 560 ? 9.617 -22.852 9.387 1.00 98.62 560 THR A N 1
ATOM 3866 C CA . THR A 1 560 ? 8.820 -23.146 10.583 1.00 98.62 560 THR A CA 1
ATOM 3867 C C . THR A 1 560 ? 9.719 -23.465 11.769 1.00 98.62 560 THR A C 1
ATOM 3869 O O . THR A 1 560 ? 10.487 -24.419 11.714 1.00 98.62 560 THR A O 1
ATOM 3872 N N . LEU A 1 561 ? 9.594 -22.714 12.861 1.00 98.62 561 LEU A N 1
ATOM 3873 C CA . LEU A 1 561 ? 10.207 -23.034 14.151 1.00 98.62 561 LEU A CA 1
ATOM 3874 C C . LEU A 1 561 ? 9.127 -23.514 15.122 1.00 98.62 561 LEU A C 1
ATOM 3876 O O . LEU A 1 561 ? 8.116 -22.847 15.312 1.00 98.62 561 LEU A O 1
ATOM 3880 N N . THR A 1 562 ? 9.334 -24.659 15.761 1.00 98.56 562 THR A N 1
ATOM 3881 C CA . THR A 1 562 ? 8.496 -25.122 16.875 1.00 98.56 562 THR A CA 1
ATOM 3882 C C . THR A 1 562 ? 9.356 -25.215 18.122 1.00 98.56 562 THR A C 1
ATOM 3884 O O . THR A 1 562 ? 10.355 -25.928 18.110 1.00 98.56 562 THR A O 1
ATOM 3887 N N . VAL A 1 563 ? 8.978 -24.496 19.179 1.00 98.50 563 VAL A N 1
ATOM 3888 C CA . VAL A 1 563 ? 9.683 -24.497 20.468 1.00 98.50 563 VAL A CA 1
ATOM 3889 C C . VAL A 1 563 ? 8.776 -25.121 21.524 1.00 98.50 563 VAL A C 1
ATOM 3891 O O . VAL A 1 563 ? 7.600 -24.762 21.602 1.00 98.50 563 VAL A O 1
ATOM 3894 N N . SER A 1 564 ? 9.268 -26.062 22.327 1.00 98.25 564 SER A N 1
ATOM 3895 C CA . SER A 1 564 ? 8.453 -26.747 23.343 1.00 98.25 564 SER A CA 1
ATOM 3896 C C . SER A 1 564 ? 9.290 -27.268 24.505 1.00 98.25 564 SER A C 1
ATOM 3898 O O . SER A 1 564 ? 10.467 -27.541 24.326 1.00 98.25 564 SER A O 1
ATOM 3900 N N . GLY A 1 565 ? 8.689 -27.449 25.682 1.00 97.19 565 GLY A N 1
ATOM 3901 C CA . GLY A 1 565 ? 9.426 -27.829 26.891 1.00 97.19 565 GLY A CA 1
ATOM 3902 C C . GLY A 1 565 ? 9.643 -26.624 27.799 1.00 97.19 565 GLY A C 1
ATOM 3903 O O . GLY A 1 565 ? 8.683 -25.906 28.077 1.00 97.19 565 GLY A O 1
ATOM 3904 N N . ALA A 1 566 ? 10.875 -26.418 28.266 1.00 97.31 566 ALA A N 1
ATOM 3905 C CA . ALA A 1 566 ? 11.240 -25.321 29.172 1.00 97.31 566 ALA A CA 1
ATOM 3906 C C . ALA A 1 566 ? 12.390 -24.461 28.612 1.00 97.31 566 ALA A C 1
ATOM 3908 O O . ALA A 1 566 ? 13.111 -23.804 29.364 1.00 97.31 566 ALA A O 1
ATOM 3909 N N . GLU A 1 567 ? 12.547 -24.481 27.289 1.00 97.88 567 GLU A N 1
ATOM 3910 C CA . GLU A 1 567 ? 13.637 -23.835 26.562 1.00 97.88 567 GLU A CA 1
ATOM 3911 C C . GLU A 1 567 ? 13.521 -22.312 26.595 1.00 97.88 567 GLU A C 1
ATOM 3913 O O . GLU A 1 567 ? 12.419 -21.757 26.498 1.00 97.88 567 GLU A O 1
ATOM 3918 N N . ASN A 1 568 ? 14.670 -21.645 26.669 1.00 97.56 568 ASN A N 1
ATOM 3919 C CA . ASN A 1 568 ? 14.790 -20.197 26.546 1.00 97.56 568 ASN A CA 1
ATOM 3920 C C . ASN A 1 568 ? 15.505 -19.875 25.233 1.00 97.56 568 ASN A C 1
ATOM 3922 O O . ASN A 1 568 ? 16.346 -20.648 24.792 1.00 97.56 568 ASN A O 1
ATOM 3926 N N . LEU A 1 569 ? 15.209 -18.736 24.616 1.00 97.44 569 LEU A N 1
ATOM 3927 C CA . LEU A 1 569 ? 15.919 -18.268 23.426 1.00 97.44 569 LEU A CA 1
ATOM 3928 C C . LEU A 1 569 ? 16.125 -16.761 23.532 1.00 97.44 569 LEU A C 1
ATOM 3930 O O . LEU A 1 569 ? 15.158 -16.024 23.700 1.00 97.44 569 LEU A O 1
ATOM 3934 N N . THR A 1 570 ? 17.364 -16.303 23.394 1.00 95.69 570 THR A N 1
ATOM 3935 C CA . THR A 1 570 ? 17.703 -14.877 23.386 1.00 95.69 570 THR A CA 1
ATOM 3936 C C . THR A 1 570 ? 18.222 -14.473 22.010 1.00 95.69 570 THR A C 1
ATOM 3938 O O . THR A 1 570 ? 19.070 -15.152 21.431 1.00 95.69 570 THR A O 1
ATOM 3941 N N . ILE A 1 571 ? 17.719 -13.360 21.486 1.00 95.25 571 ILE A N 1
ATOM 3942 C CA . ILE A 1 571 ? 18.120 -12.758 20.214 1.00 95.25 571 ILE A CA 1
ATOM 3943 C C . ILE A 1 571 ? 18.739 -11.396 20.549 1.00 95.25 571 ILE A C 1
ATOM 3945 O O . ILE A 1 571 ? 18.027 -10.427 20.818 1.00 95.25 571 ILE A O 1
ATOM 3949 N N . ASP A 1 572 ? 20.070 -11.366 20.608 1.00 89.19 572 ASP A N 1
ATOM 3950 C CA . ASP A 1 572 ? 20.890 -10.295 21.187 1.00 89.19 572 ASP A CA 1
ATOM 3951 C C . ASP A 1 572 ? 22.182 -10.077 20.383 1.00 89.19 572 ASP A C 1
ATOM 3953 O O . ASP A 1 572 ? 22.853 -11.020 19.966 1.00 89.19 572 ASP A O 1
ATOM 3957 N N . ASP A 1 573 ? 22.560 -8.813 20.212 1.00 74.81 573 ASP A N 1
ATOM 3958 C CA . ASP A 1 573 ? 23.789 -8.393 19.539 1.00 74.81 573 ASP A CA 1
ATOM 3959 C C . ASP A 1 573 ? 25.024 -8.344 20.471 1.00 74.81 573 ASP A C 1
ATOM 3961 O O . ASP A 1 573 ? 26.161 -8.347 20.000 1.00 74.81 573 ASP A O 1
ATOM 3965 N N . ALA A 1 574 ? 24.814 -8.298 21.793 1.00 60.84 574 ALA A N 1
ATOM 3966 C CA . ALA A 1 574 ? 25.762 -8.382 22.917 1.00 60.84 574 ALA A CA 1
ATOM 3967 C C . ALA A 1 574 ? 27.033 -7.495 22.900 1.00 60.84 574 ALA A C 1
ATOM 3969 O O . ALA A 1 574 ? 27.845 -7.578 23.827 1.00 60.84 574 ALA A O 1
ATOM 3970 N N . GLY A 1 575 ? 27.260 -6.674 21.868 1.00 54.25 575 GLY A N 1
ATOM 3971 C CA . GLY A 1 575 ? 28.561 -6.042 21.613 1.00 54.25 575 GLY A CA 1
ATOM 3972 C C . GLY A 1 575 ? 28.549 -4.576 21.173 1.00 54.25 575 GLY A C 1
ATOM 3973 O O . GLY A 1 575 ? 29.609 -3.948 21.205 1.00 54.25 575 GLY A O 1
ATOM 3974 N N . ALA A 1 576 ? 27.402 -4.007 20.790 1.00 50.34 576 ALA A N 1
ATOM 3975 C CA . ALA A 1 576 ? 27.312 -2.642 20.266 1.00 50.34 576 ALA A CA 1
ATOM 3976 C C . ALA A 1 576 ? 26.391 -1.733 21.096 1.00 50.34 576 ALA A C 1
ATOM 3978 O O . ALA A 1 576 ? 25.373 -2.152 21.636 1.00 50.34 576 ALA A O 1
ATOM 3979 N N . ALA A 1 577 ? 26.719 -0.437 21.142 1.00 52.66 577 ALA A N 1
ATOM 3980 C CA . ALA A 1 577 ? 25.896 0.606 21.771 1.00 52.66 577 ALA A CA 1
ATOM 3981 C C . ALA A 1 577 ? 24.690 1.047 20.902 1.00 52.66 577 ALA A C 1
ATOM 3983 O O . ALA A 1 577 ? 24.193 2.165 21.036 1.00 52.66 577 ALA A O 1
ATOM 3984 N N . GLY A 1 578 ? 24.247 0.180 19.993 1.00 57.53 578 GLY A N 1
ATOM 3985 C CA . GLY A 1 578 ? 23.076 0.321 19.134 1.00 57.53 578 GLY A CA 1
ATOM 3986 C C . GLY A 1 578 ? 22.516 -1.078 18.902 1.00 57.53 578 GLY A C 1
ATOM 3987 O O . GLY A 1 578 ? 23.271 -1.987 18.578 1.00 57.53 578 GLY A O 1
ATOM 3988 N N . ALA A 1 579 ? 21.226 -1.274 19.162 1.00 54.56 579 ALA A N 1
ATOM 3989 C CA . ALA A 1 579 ? 20.654 -2.609 19.277 1.00 54.56 579 ALA A CA 1
ATOM 3990 C C . ALA A 1 579 ? 20.145 -3.135 17.929 1.00 54.56 579 ALA A C 1
ATOM 3992 O O . ALA A 1 579 ? 19.127 -2.667 17.420 1.00 54.56 579 ALA A O 1
ATOM 3993 N N . GLU A 1 580 ? 20.830 -4.143 17.393 1.00 70.94 580 GLU A N 1
ATOM 3994 C CA . GLU A 1 580 ? 20.529 -4.753 16.091 1.00 70.94 580 GLU A CA 1
ATOM 3995 C C . GLU A 1 580 ? 19.987 -6.191 16.186 1.00 70.94 580 GLU A C 1
ATOM 3997 O O . GLU A 1 580 ? 20.007 -6.903 15.193 1.00 70.94 580 GLU A O 1
ATOM 4002 N N . GLY A 1 581 ? 19.504 -6.646 17.349 1.00 82.81 581 GLY A N 1
ATOM 4003 C CA . GLY A 1 581 ? 18.917 -7.988 17.491 1.00 82.81 581 GLY A CA 1
ATOM 4004 C C . GLY A 1 581 ? 17.592 -8.124 16.730 1.00 82.81 581 GLY A C 1
ATOM 4005 O O . GLY A 1 581 ? 16.538 -7.736 17.238 1.00 82.81 581 GLY A O 1
ATOM 4006 N N . PHE A 1 582 ? 17.626 -8.648 15.505 1.00 91.56 582 PHE A N 1
ATOM 4007 C CA . PHE A 1 582 ? 16.462 -8.809 14.632 1.00 91.56 582 PHE A CA 1
ATOM 4008 C C . PHE A 1 582 ? 15.850 -10.207 14.758 1.00 91.56 582 PHE A C 1
ATOM 4010 O O . PHE A 1 582 ? 16.493 -11.212 14.448 1.00 91.56 582 PHE A O 1
ATOM 4017 N N . PHE A 1 583 ? 14.565 -10.264 15.108 1.00 96.56 583 PHE A N 1
ATOM 4018 C CA . PHE A 1 583 ? 13.731 -11.452 14.960 1.00 96.56 583 PHE A CA 1
ATOM 4019 C C . PHE A 1 583 ? 12.631 -11.189 13.932 1.00 96.56 583 PHE A C 1
ATOM 4021 O O . PHE A 1 583 ? 11.746 -10.360 14.154 1.00 96.56 583 PHE A O 1
ATOM 4028 N N . ILE A 1 584 ? 12.691 -11.873 12.789 1.00 97.06 584 ILE A N 1
ATOM 4029 C CA . ILE A 1 584 ? 11.749 -11.673 11.682 1.00 97.06 584 ILE A CA 1
ATOM 4030 C C . ILE A 1 584 ? 11.092 -12.996 11.308 1.00 97.06 584 ILE A C 1
ATOM 4032 O O . ILE A 1 584 ? 11.761 -13.971 10.971 1.00 97.06 584 ILE A O 1
ATOM 4036 N N . VAL A 1 585 ? 9.763 -13.006 11.324 1.00 98.38 585 VAL A N 1
ATOM 4037 C CA . VAL A 1 585 ? 8.928 -14.142 10.935 1.00 98.38 585 VAL A CA 1
ATOM 4038 C C . VAL A 1 585 ? 8.161 -13.757 9.673 1.00 98.38 585 VAL A C 1
ATOM 4040 O O . VAL A 1 585 ? 7.153 -13.067 9.756 1.00 98.38 585 VAL A O 1
ATOM 4043 N N . GLY A 1 586 ? 8.635 -14.199 8.509 1.00 97.56 586 GLY A N 1
ATOM 4044 C CA . GLY A 1 586 ? 8.036 -13.969 7.195 1.00 97.56 586 GLY A CA 1
ATOM 4045 C C . GLY A 1 586 ? 8.432 -12.636 6.563 1.00 97.56 586 GLY A C 1
ATOM 4046 O O . GLY A 1 586 ? 7.924 -11.584 6.953 1.00 97.56 586 GLY A O 1
ATOM 4047 N N . GLU A 1 587 ? 9.280 -12.678 5.535 1.00 95.12 587 GLU A N 1
ATOM 4048 C CA . GLU A 1 587 ? 9.680 -11.500 4.753 1.00 95.12 587 GLU A CA 1
ATOM 4049 C C . GLU A 1 587 ? 9.768 -11.765 3.240 1.00 95.12 587 GLU A C 1
ATOM 4051 O O . GLU A 1 587 ? 9.890 -12.909 2.801 1.00 95.12 587 GLU A O 1
ATOM 4056 N N . ALA A 1 588 ? 9.717 -10.696 2.436 1.00 89.25 588 ALA A N 1
ATOM 4057 C CA . ALA A 1 588 ? 10.041 -10.706 1.003 1.00 89.25 588 ALA A CA 1
ATOM 4058 C C . ALA A 1 588 ? 9.301 -11.781 0.174 1.00 89.25 588 ALA A C 1
ATOM 4060 O O . ALA A 1 588 ? 9.895 -12.464 -0.663 1.00 89.25 588 ALA A O 1
ATOM 4061 N N . GLY A 1 589 ? 7.997 -11.940 0.420 1.00 89.94 589 GLY A N 1
ATOM 4062 C CA . GLY A 1 589 ? 7.133 -12.908 -0.268 1.00 89.94 589 GLY A CA 1
ATOM 4063 C C . GLY A 1 589 ? 7.138 -14.326 0.315 1.00 89.94 589 GLY A C 1
ATOM 4064 O O . GLY A 1 589 ? 6.378 -15.168 -0.159 1.00 89.94 589 GLY A O 1
ATOM 4065 N N . PHE A 1 590 ? 7.947 -14.606 1.342 1.00 95.69 590 PHE A N 1
ATOM 4066 C CA . PHE A 1 590 ? 7.999 -15.914 2.001 1.00 95.69 590 PHE A CA 1
ATOM 4067 C C . PHE A 1 590 ? 7.137 -15.974 3.267 1.00 95.69 590 PHE A C 1
ATOM 4069 O O . PHE A 1 590 ? 6.844 -14.961 3.910 1.00 95.69 590 PHE A O 1
ATOM 4076 N N . THR A 1 591 ? 6.726 -17.192 3.627 1.00 98.25 591 THR A N 1
ATOM 4077 C CA . THR A 1 591 ? 5.949 -17.477 4.836 1.00 98.25 591 THR A CA 1
ATOM 4078 C C . THR A 1 591 ? 6.847 -17.953 5.975 1.00 98.25 591 THR A C 1
ATOM 4080 O O . THR A 1 591 ? 7.508 -18.989 5.867 1.00 98.25 591 THR A O 1
ATOM 4083 N N . GLY A 1 592 ? 6.844 -17.218 7.084 1.00 98.50 592 GLY A N 1
ATOM 4084 C CA . GLY A 1 592 ? 7.447 -17.630 8.349 1.00 98.50 592 GLY A CA 1
ATOM 4085 C C . GLY A 1 592 ? 6.387 -18.127 9.326 1.00 98.50 592 GLY A C 1
ATOM 4086 O O . GLY A 1 592 ? 5.300 -17.557 9.418 1.00 98.50 592 GLY A O 1
ATOM 4087 N N . THR A 1 593 ? 6.690 -19.180 10.080 1.00 98.69 593 THR A N 1
ATOM 4088 C CA . THR A 1 593 ? 5.805 -19.696 11.131 1.00 98.69 593 THR A CA 1
ATOM 4089 C C . THR A 1 593 ? 6.588 -20.015 12.398 1.00 98.69 593 THR A C 1
ATOM 4091 O O . THR A 1 593 ? 7.632 -20.663 12.340 1.00 98.69 593 THR A O 1
ATOM 4094 N N . VAL A 1 594 ? 6.075 -19.595 13.553 1.00 98.75 594 VAL A N 1
ATOM 4095 C CA . VAL A 1 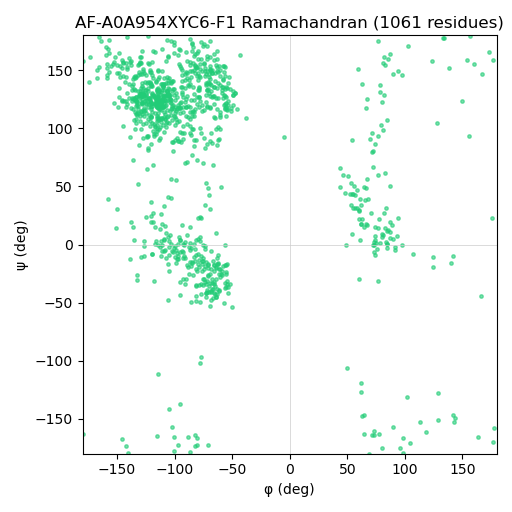594 ? 6.627 -19.938 14.866 1.00 98.75 594 VAL A CA 1
ATOM 4096 C C . VAL A 1 594 ? 5.526 -20.463 15.775 1.00 98.75 594 VAL A C 1
ATOM 4098 O O . VAL A 1 594 ? 4.511 -19.801 15.972 1.00 98.75 594 VAL A O 1
ATOM 4101 N N . ASN A 1 595 ? 5.758 -21.637 16.356 1.00 98.50 595 ASN A N 1
ATOM 4102 C CA . ASN A 1 595 ? 4.900 -22.258 17.358 1.00 98.50 595 ASN A CA 1
ATOM 4103 C C . ASN A 1 595 ? 5.653 -22.277 18.694 1.00 98.50 595 ASN A C 1
ATOM 4105 O O . ASN A 1 595 ? 6.403 -23.214 18.973 1.00 98.50 595 ASN A O 1
ATOM 4109 N N . TRP A 1 596 ? 5.481 -21.241 19.511 1.00 98.44 596 TRP A N 1
ATOM 4110 C CA . TRP A 1 596 ? 6.072 -21.144 20.841 1.00 98.44 596 TRP A CA 1
ATOM 4111 C C . TRP A 1 596 ? 5.168 -21.821 21.876 1.00 98.44 596 TRP A C 1
ATOM 4113 O O . TRP A 1 596 ? 4.147 -21.288 22.301 1.00 98.44 596 TRP A O 1
ATOM 4123 N N . SER A 1 597 ? 5.542 -23.032 22.279 1.00 98.12 597 SER A N 1
ATOM 4124 C CA . SER A 1 597 ? 4.878 -23.828 23.324 1.00 98.12 597 SER A CA 1
ATOM 4125 C C . SER A 1 597 ? 5.833 -24.170 24.477 1.00 98.12 597 SER A C 1
ATOM 4127 O O . SER A 1 597 ? 5.596 -25.123 25.220 1.00 98.12 597 SER A O 1
ATOM 4129 N N . SER A 1 598 ? 6.933 -23.421 24.610 1.00 98.00 598 SER A N 1
ATOM 4130 C CA . SER A 1 598 ? 7.845 -23.509 25.753 1.00 98.00 598 SER A CA 1
ATOM 4131 C C . SER A 1 598 ? 7.277 -22.756 26.955 1.00 98.00 598 SER A C 1
ATOM 4133 O O . SER A 1 598 ? 6.647 -21.714 26.791 1.00 98.00 598 SER A O 1
ATOM 4135 N N . SER A 1 599 ? 7.521 -23.256 28.167 1.00 97.88 599 SER A N 1
ATOM 4136 C CA . SER A 1 599 ? 7.281 -22.509 29.408 1.00 97.88 599 SER A CA 1
ATOM 4137 C C . SER A 1 599 ? 8.416 -21.542 29.776 1.00 97.88 599 SER A C 1
ATOM 4139 O O . SER A 1 599 ? 8.305 -20.864 30.794 1.00 97.88 599 SER A O 1
ATOM 4141 N N . GLY A 1 600 ? 9.516 -21.528 29.016 1.00 97.94 600 GLY A N 1
ATOM 4142 C CA . GLY A 1 600 ? 10.621 -20.580 29.175 1.00 97.94 600 GLY A CA 1
ATOM 4143 C C . GLY A 1 600 ? 10.355 -19.229 28.502 1.00 97.94 600 GLY A C 1
ATOM 4144 O O . GLY A 1 600 ? 9.214 -18.903 28.152 1.00 97.94 600 GLY A O 1
ATOM 4145 N N . THR A 1 601 ? 11.423 -18.456 28.311 1.00 97.69 601 THR A N 1
ATOM 4146 C CA . THR A 1 601 ? 11.376 -17.087 27.778 1.00 97.69 601 THR A CA 1
ATOM 4147 C C . THR A 1 601 ? 11.990 -16.978 26.381 1.00 97.69 601 THR A C 1
ATOM 4149 O O . THR A 1 601 ? 13.111 -17.433 26.154 1.00 97.69 601 THR A O 1
ATOM 4152 N N . LEU A 1 602 ? 11.287 -16.308 25.465 1.00 97.75 602 LEU A N 1
ATOM 4153 C CA . LEU A 1 602 ? 11.852 -15.733 24.242 1.00 97.75 602 LEU A CA 1
ATOM 4154 C C . LEU A 1 602 ? 12.179 -14.257 24.496 1.00 97.75 602 LEU A C 1
ATOM 4156 O O . LEU A 1 602 ? 11.268 -13.475 24.748 1.00 97.75 602 LEU A O 1
ATOM 4160 N N . ASP A 1 603 ? 13.451 -13.877 24.416 1.00 95.25 603 ASP A N 1
ATOM 4161 C CA . ASP A 1 603 ? 13.945 -12.519 24.670 1.00 95.25 603 ASP A CA 1
ATOM 4162 C C . ASP A 1 603 ? 14.529 -11.895 23.395 1.00 95.25 603 ASP A C 1
ATOM 4164 O O . ASP A 1 603 ? 15.588 -12.310 22.930 1.00 95.25 603 ASP A O 1
ATOM 4168 N N . VAL A 1 604 ? 13.843 -10.911 22.807 1.00 94.06 604 VAL A N 1
ATOM 4169 C CA . VAL A 1 604 ? 14.243 -10.251 21.551 1.00 94.06 604 VAL A CA 1
ATOM 4170 C C . VAL A 1 604 ? 14.710 -8.825 21.821 1.00 94.06 604 VAL A C 1
ATOM 4172 O O . VAL A 1 604 ? 13.916 -7.891 21.874 1.00 94.06 604 VAL A O 1
ATOM 4175 N N . GLN A 1 605 ? 16.015 -8.610 21.941 1.00 89.56 605 GLN A N 1
ATOM 4176 C CA . GLN A 1 605 ? 16.536 -7.353 22.493 1.00 89.56 605 GLN A CA 1
ATOM 4177 C C . GLN A 1 605 ? 16.502 -6.156 21.516 1.00 89.56 605 GLN A C 1
ATOM 4179 O O . GLN A 1 605 ? 16.743 -5.012 21.917 1.00 89.56 605 GLN A O 1
ATOM 4184 N N . GLY A 1 606 ? 16.215 -6.395 20.231 1.00 87.62 606 GLY A N 1
ATOM 4185 C CA . GLY A 1 606 ? 16.082 -5.372 19.188 1.00 87.62 606 GLY A CA 1
ATOM 4186 C C . GLY A 1 606 ? 14.660 -5.265 18.627 1.00 87.62 606 GLY A C 1
ATOM 4187 O O . GLY A 1 606 ? 13.758 -4.771 19.298 1.00 87.62 606 GLY A O 1
ATOM 4188 N N . GLN A 1 607 ? 14.470 -5.662 17.367 1.00 90.69 607 GLN A N 1
ATOM 4189 C CA . GLN A 1 607 ? 13.177 -5.601 16.673 1.00 90.69 607 GLN A CA 1
ATOM 4190 C C . GLN A 1 607 ? 12.573 -6.992 16.525 1.00 90.69 607 GLN A C 1
ATOM 4192 O O . GLN A 1 607 ? 13.225 -7.895 15.997 1.00 90.69 607 GLN A O 1
ATOM 4197 N N . PHE A 1 608 ? 11.296 -7.127 16.868 1.00 95.25 608 PHE A N 1
ATOM 4198 C CA . PHE A 1 608 ? 10.508 -8.323 16.587 1.00 95.25 608 PHE A CA 1
ATOM 4199 C C . PHE A 1 608 ? 9.444 -7.973 15.540 1.00 95.25 608 PHE A C 1
ATOM 4201 O O . PHE A 1 608 ? 8.607 -7.101 15.757 1.00 95.25 608 PHE A O 1
ATOM 4208 N N . ARG A 1 609 ? 9.476 -8.628 14.375 1.00 96.38 609 ARG A N 1
ATOM 4209 C CA . ARG A 1 609 ? 8.506 -8.410 13.293 1.00 96.38 609 ARG A CA 1
ATOM 4210 C C . ARG A 1 609 ? 7.871 -9.721 12.831 1.00 96.38 609 ARG A C 1
ATOM 4212 O O . ARG A 1 609 ? 8.572 -10.679 12.510 1.00 96.38 609 ARG A O 1
ATOM 4219 N N . VAL A 1 610 ? 6.546 -9.743 12.738 1.00 98.25 610 VAL A N 1
ATOM 4220 C CA . VAL A 1 610 ? 5.742 -10.857 12.219 1.00 98.25 610 VAL A CA 1
ATOM 4221 C C . VAL A 1 610 ? 5.047 -10.384 10.945 1.00 98.25 610 VAL A C 1
ATOM 4223 O O . VAL A 1 610 ? 4.065 -9.655 11.014 1.00 98.25 610 VAL A O 1
ATOM 4226 N N . GLY A 1 611 ? 5.564 -10.785 9.784 1.00 97.25 611 GLY A N 1
ATOM 4227 C CA . GLY A 1 611 ? 5.150 -10.304 8.468 1.00 97.25 611 GLY A CA 1
ATOM 4228 C C . GLY A 1 611 ? 5.768 -8.944 8.151 1.00 97.25 611 GLY A C 1
ATOM 4229 O O . GLY A 1 611 ? 5.302 -7.925 8.654 1.00 97.25 611 GLY A O 1
ATOM 4230 N N . ARG A 1 612 ? 6.806 -8.925 7.305 1.00 94.81 612 ARG A N 1
ATOM 4231 C CA . ARG A 1 612 ? 7.529 -7.710 6.888 1.00 94.81 612 ARG A CA 1
ATOM 4232 C C . ARG A 1 612 ? 7.707 -7.643 5.369 1.00 94.81 612 ARG A C 1
ATOM 4234 O O . ARG A 1 612 ? 7.930 -8.674 4.745 1.00 94.81 612 ARG A O 1
ATOM 4241 N N . SER A 1 613 ? 7.676 -6.448 4.768 1.00 88.50 613 SER A N 1
ATOM 4242 C CA . SER A 1 613 ? 8.128 -6.201 3.377 1.00 88.50 613 SER A CA 1
ATOM 4243 C C . SER A 1 613 ? 7.611 -7.240 2.360 1.00 88.50 613 SER A C 1
ATOM 4245 O O . SER A 1 613 ? 8.391 -7.980 1.761 1.00 88.50 613 SER A O 1
ATOM 4247 N N . GLY A 1 614 ? 6.288 -7.371 2.223 1.00 90.50 614 GLY A N 1
ATOM 4248 C CA . GLY A 1 614 ? 5.650 -8.366 1.345 1.00 90.50 614 GLY A CA 1
ATOM 4249 C C . GLY A 1 614 ? 5.635 -9.824 1.842 1.00 90.50 614 GLY A C 1
ATOM 4250 O O . GLY A 1 614 ? 5.082 -10.684 1.165 1.00 90.50 614 GLY A O 1
ATOM 4251 N N . GLY A 1 615 ? 6.246 -10.149 2.985 1.00 93.50 615 GLY A N 1
ATOM 4252 C CA . GLY A 1 615 ? 6.211 -11.490 3.586 1.00 93.50 615 GLY A CA 1
ATOM 4253 C C . GLY A 1 615 ? 4.949 -11.781 4.403 1.00 93.50 615 GLY A C 1
ATOM 4254 O O . GLY A 1 615 ? 4.215 -10.871 4.792 1.00 93.50 615 GLY A O 1
ATOM 4255 N N . THR A 1 616 ? 4.717 -13.065 4.692 1.00 98.31 616 THR A N 1
ATOM 4256 C CA . THR A 1 616 ? 3.616 -13.535 5.554 1.00 98.31 616 THR A CA 1
ATOM 4257 C C . THR A 1 616 ? 4.165 -14.141 6.843 1.00 98.31 616 THR A C 1
ATOM 4259 O O . THR A 1 616 ? 4.857 -15.155 6.798 1.00 98.31 616 THR A O 1
ATOM 4262 N N . GLY A 1 617 ? 3.857 -13.559 7.997 1.00 98.50 617 GLY A N 1
ATOM 4263 C CA . GLY A 1 617 ? 4.302 -14.052 9.300 1.00 98.50 617 GLY A CA 1
ATOM 4264 C C . GLY A 1 617 ? 3.170 -14.630 10.133 1.00 98.50 617 GLY A C 1
ATOM 4265 O O . GLY A 1 617 ? 2.120 -14.005 10.255 1.00 98.50 617 GLY A O 1
ATOM 4266 N N . VAL A 1 618 ? 3.405 -15.780 10.764 1.00 98.69 618 VAL A N 1
ATOM 4267 C CA . VAL A 1 618 ? 2.512 -16.351 11.782 1.00 98.69 618 VAL A CA 1
ATOM 4268 C C . VAL A 1 618 ? 3.314 -16.694 13.036 1.00 98.69 618 VAL A C 1
ATOM 4270 O O . VAL A 1 618 ? 4.228 -17.513 12.981 1.00 98.69 618 VAL A O 1
ATOM 4273 N N . PHE A 1 619 ? 2.960 -16.111 14.177 1.00 98.75 619 PHE A N 1
ATOM 4274 C CA . PHE A 1 619 ? 3.519 -16.452 15.486 1.00 98.75 619 PHE A CA 1
ATOM 4275 C C . PHE A 1 619 ? 2.393 -16.933 16.406 1.00 98.75 619 PHE A C 1
ATOM 4277 O O . PHE A 1 619 ? 1.360 -16.281 16.508 1.00 98.75 619 PHE A O 1
ATOM 4284 N N . THR A 1 620 ? 2.557 -18.079 17.061 1.00 98.62 620 THR A N 1
ATOM 4285 C CA . THR A 1 620 ? 1.566 -18.637 17.995 1.00 98.62 620 THR A CA 1
ATOM 4286 C C . THR A 1 620 ? 2.235 -18.959 19.325 1.00 98.62 620 THR A C 1
ATOM 4288 O O . THR A 1 620 ? 3.104 -19.827 19.372 1.00 98.62 620 THR A O 1
ATOM 4291 N N . GLN A 1 621 ? 1.824 -18.271 20.389 1.00 98.25 621 GLN A N 1
ATOM 4292 C CA . GLN A 1 621 ? 2.261 -18.465 21.769 1.00 98.25 621 GLN A CA 1
ATOM 4293 C C . GLN A 1 621 ? 1.193 -19.242 22.548 1.00 98.25 621 GLN A C 1
ATOM 4295 O O . GLN A 1 621 ? 0.069 -18.774 22.721 1.00 98.25 621 GLN A O 1
ATOM 4300 N N . ASN A 1 622 ? 1.553 -20.431 23.027 1.00 97.81 622 ASN A N 1
ATOM 4301 C CA . ASN A 1 622 ? 0.692 -21.300 23.836 1.00 97.81 622 ASN A CA 1
ATOM 4302 C C . ASN A 1 622 ? 1.110 -21.345 25.316 1.00 97.81 622 ASN A C 1
ATOM 4304 O O . ASN A 1 622 ? 0.406 -21.949 26.128 1.00 97.81 622 ASN A O 1
ATOM 4308 N N . ASN A 1 623 ? 2.286 -20.815 25.665 1.00 96.88 623 ASN A N 1
ATOM 4309 C CA . ASN A 1 623 ? 2.811 -20.782 27.029 1.00 96.88 623 ASN A CA 1
ATOM 4310 C C . ASN A 1 623 ? 4.003 -19.808 27.146 1.00 96.88 623 ASN A C 1
ATOM 4312 O O . ASN A 1 623 ? 4.457 -19.247 26.147 1.00 96.88 623 ASN A O 1
ATOM 4316 N N . GLY A 1 624 ? 4.543 -19.672 28.360 1.00 97.56 624 GLY A N 1
ATOM 4317 C CA . GLY A 1 624 ? 5.817 -19.003 28.629 1.00 97.56 624 GLY A CA 1
ATOM 4318 C C . GLY A 1 624 ? 5.753 -17.483 28.509 1.00 97.56 624 GLY A C 1
ATOM 4319 O O . GLY A 1 624 ? 4.673 -16.888 28.505 1.00 97.56 624 GLY A O 1
ATOM 4320 N N . VAL A 1 625 ? 6.926 -16.862 28.421 1.00 97.81 625 VAL A N 1
ATOM 4321 C CA . VAL A 1 625 ? 7.074 -15.411 28.266 1.00 97.81 625 VAL A CA 1
ATOM 4322 C C . VAL A 1 625 ? 7.696 -15.113 26.909 1.00 97.81 625 VAL A C 1
ATOM 4324 O O . VAL A 1 625 ? 8.683 -15.733 26.520 1.00 97.81 625 VAL A O 1
ATOM 4327 N N . VAL A 1 626 ? 7.146 -14.142 26.194 1.00 97.38 626 VAL A N 1
ATOM 4328 C CA . VAL A 1 626 ? 7.779 -13.547 25.019 1.00 97.38 626 VAL A CA 1
ATOM 4329 C C . VAL A 1 626 ? 7.994 -12.075 25.328 1.00 97.38 626 VAL A C 1
ATOM 4331 O O . VAL A 1 626 ? 7.071 -11.385 25.746 1.00 97.38 626 VAL A O 1
ATOM 4334 N N . GLN A 1 627 ? 9.211 -11.587 25.144 1.00 94.88 627 GLN A N 1
ATOM 4335 C CA . GLN A 1 627 ? 9.551 -10.190 25.362 1.00 94.88 627 GLN A CA 1
ATOM 4336 C C . GLN A 1 627 ? 10.373 -9.651 24.189 1.00 94.88 627 GLN A C 1
ATOM 4338 O O . GLN A 1 627 ? 11.164 -10.378 23.585 1.00 94.88 627 GLN A O 1
ATOM 4343 N N . ALA A 1 628 ? 10.157 -8.388 23.843 1.00 90.56 628 ALA A N 1
ATOM 4344 C CA . ALA A 1 628 ? 10.882 -7.665 22.809 1.00 90.56 628 ALA A CA 1
ATOM 4345 C C . ALA A 1 628 ? 11.399 -6.331 23.366 1.00 90.56 628 ALA A C 1
ATOM 4347 O O . ALA A 1 628 ? 11.015 -5.937 24.456 1.00 90.56 628 ALA A O 1
ATOM 4348 N N . GLY A 1 629 ? 12.316 -5.661 22.667 1.00 82.31 629 GLY A N 1
ATOM 4349 C CA . GLY A 1 629 ? 12.769 -4.310 23.017 1.00 82.31 629 GLY A CA 1
ATOM 4350 C C . GLY A 1 629 ? 13.688 -4.179 24.243 1.00 82.31 629 GLY A C 1
ATOM 4351 O O . GLY A 1 629 ? 14.265 -3.111 24.423 1.00 82.31 629 GLY A O 1
ATOM 4352 N N . THR A 1 630 ? 13.926 -5.257 25.000 1.00 80.25 630 THR A N 1
ATOM 4353 C CA . THR A 1 630 ? 14.433 -5.330 26.397 1.00 80.25 630 THR A CA 1
ATOM 4354 C C . THR A 1 630 ? 15.771 -4.657 26.752 1.00 80.25 630 THR A C 1
ATOM 4356 O O . THR A 1 630 ? 16.187 -4.687 27.912 1.00 80.25 630 THR A O 1
ATOM 4359 N N . THR A 1 631 ? 16.465 -4.018 25.810 1.00 76.00 631 THR A N 1
ATOM 4360 C CA . THR A 1 631 ? 17.671 -3.210 26.078 1.00 76.00 631 THR A CA 1
ATOM 4361 C C . THR A 1 631 ? 17.478 -1.742 25.685 1.00 76.00 631 THR A C 1
ATOM 4363 O O . THR A 1 631 ? 16.563 -1.389 24.951 1.00 76.00 631 THR A O 1
ATOM 4366 N N . GLY A 1 632 ? 18.362 -0.836 26.109 1.00 65.50 632 GLY A N 1
ATOM 4367 C CA . GLY A 1 632 ? 18.304 0.560 25.651 1.00 65.50 632 GLY A CA 1
ATOM 4368 C C . GLY A 1 632 ? 18.632 0.718 24.155 1.00 65.50 632 GLY A C 1
ATOM 4369 O O . GLY A 1 632 ? 19.423 -0.045 23.603 1.00 65.50 632 GLY A O 1
ATOM 4370 N N . GLY A 1 633 ? 18.052 1.727 23.495 1.00 66.00 633 GLY A N 1
ATOM 4371 C CA . GLY A 1 633 ? 18.417 2.136 22.129 1.00 66.00 633 GLY A CA 1
ATOM 4372 C C . GLY A 1 633 ? 17.218 2.473 21.240 1.00 66.00 633 GLY A C 1
ATOM 4373 O O . GLY A 1 633 ? 16.129 1.942 21.428 1.00 66.00 633 GLY A O 1
ATOM 4374 N N . GLY A 1 634 ? 17.421 3.356 20.260 1.00 65.56 634 GLY A N 1
ATOM 4375 C CA . GLY A 1 634 ? 16.385 3.706 19.286 1.00 65.56 634 GLY A CA 1
ATOM 4376 C C . GLY A 1 634 ? 16.148 2.607 18.244 1.00 65.56 634 GLY A C 1
ATOM 4377 O O . GLY A 1 634 ? 17.037 1.818 17.940 1.00 65.56 634 GLY A O 1
ATOM 4378 N N . GLY A 1 635 ? 14.950 2.603 17.660 1.00 68.19 635 GLY A N 1
ATOM 4379 C CA . GLY A 1 635 ? 14.568 1.743 16.533 1.00 68.19 635 GLY A CA 1
ATOM 4380 C C . GLY A 1 635 ? 13.900 0.420 16.910 1.00 68.19 635 GLY A C 1
ATOM 4381 O O . GLY A 1 635 ? 13.688 -0.402 16.023 1.00 68.19 635 GLY A O 1
ATOM 4382 N N . LYS A 1 636 ? 13.570 0.204 18.184 1.00 77.38 636 LYS A N 1
ATOM 4383 C CA . LYS A 1 636 ? 12.945 -1.024 18.696 1.00 77.38 636 LYS A CA 1
ATOM 4384 C C . LYS A 1 636 ? 11.432 -0.939 18.624 1.00 77.38 636 LYS A C 1
ATOM 4386 O O . LYS A 1 636 ? 10.889 0.145 18.797 1.00 77.38 636 LYS A O 1
ATOM 4391 N N . TYR A 1 637 ? 10.798 -2.065 18.320 1.00 87.44 637 TYR A N 1
ATOM 4392 C CA . TYR A 1 637 ? 9.355 -2.266 18.404 1.00 87.44 637 TYR A CA 1
ATOM 4393 C C . TYR A 1 637 ? 9.005 -3.732 18.140 1.00 87.44 637 TYR A C 1
ATOM 4395 O O . TYR A 1 637 ? 9.775 -4.471 17.510 1.00 87.44 637 TYR A O 1
ATOM 4403 N N . LEU A 1 638 ? 7.798 -4.108 18.561 1.00 94.75 638 LEU A N 1
ATOM 4404 C CA . LEU A 1 638 ? 7.081 -5.275 18.065 1.00 94.75 638 LEU A CA 1
ATOM 4405 C C . LEU A 1 638 ? 6.119 -4.840 16.946 1.00 94.75 638 LEU A C 1
ATOM 4407 O O . LEU A 1 638 ? 5.252 -3.993 17.160 1.00 94.75 638 LEU A O 1
ATOM 4411 N N . GLY A 1 639 ? 6.266 -5.412 15.751 1.00 95.94 639 GLY A N 1
ATOM 4412 C CA . GLY A 1 639 ? 5.403 -5.145 14.595 1.00 95.94 639 GLY A CA 1
ATOM 4413 C C . GLY A 1 639 ? 4.719 -6.408 14.076 1.00 95.94 639 GLY A C 1
ATOM 4414 O O . GLY A 1 639 ? 5.389 -7.386 13.753 1.00 95.94 639 GLY A O 1
ATOM 4415 N N . ILE A 1 640 ? 3.393 -6.392 13.949 1.00 98.19 640 ILE A N 1
ATOM 4416 C CA . ILE A 1 640 ? 2.593 -7.472 13.353 1.00 98.19 640 ILE A CA 1
ATOM 4417 C C . ILE A 1 640 ? 1.952 -6.932 12.075 1.00 98.19 640 ILE A C 1
ATOM 4419 O O . ILE A 1 640 ? 1.026 -6.128 12.142 1.00 98.19 640 ILE A O 1
ATOM 4423 N N . GLY A 1 641 ? 2.438 -7.368 10.914 1.00 97.62 641 GLY A N 1
ATOM 4424 C CA . GLY A 1 641 ? 2.119 -6.767 9.622 1.00 97.62 641 GLY A CA 1
ATOM 4425 C C . GLY A 1 641 ? 2.764 -5.388 9.525 1.00 97.62 641 GLY A C 1
ATOM 4426 O O . GLY A 1 641 ? 2.168 -4.390 9.932 1.00 97.62 641 GLY A O 1
ATOM 4427 N N . ASP A 1 642 ? 3.985 -5.338 9.001 1.00 95.31 642 ASP A N 1
ATOM 4428 C CA . ASP A 1 642 ? 4.836 -4.151 9.015 1.00 95.31 642 ASP A CA 1
ATOM 4429 C C . ASP A 1 642 ? 5.521 -3.902 7.656 1.00 95.31 642 ASP A C 1
ATOM 4431 O O . ASP A 1 642 ? 6.453 -4.598 7.236 1.00 95.31 642 ASP A O 1
ATOM 4435 N N . GLY A 1 643 ? 5.047 -2.873 6.952 1.00 93.56 643 GLY A N 1
ATOM 4436 C CA . GLY A 1 643 ? 5.541 -2.479 5.635 1.00 93.56 643 GLY A CA 1
ATOM 4437 C C . GLY A 1 643 ? 4.755 -3.091 4.474 1.00 93.56 643 GLY A C 1
ATOM 4438 O O . GLY A 1 643 ? 4.211 -4.196 4.557 1.00 93.56 643 GLY A O 1
ATOM 4439 N N . THR A 1 644 ? 4.710 -2.347 3.372 1.00 92.56 644 THR A N 1
ATOM 4440 C CA . THR A 1 644 ? 3.759 -2.518 2.265 1.00 92.56 644 THR A CA 1
ATOM 4441 C C . THR A 1 644 ? 3.625 -3.963 1.786 1.00 92.56 644 THR A C 1
ATOM 4443 O O . THR A 1 644 ? 4.615 -4.651 1.529 1.00 92.56 644 THR A O 1
ATOM 4446 N N . GLY A 1 645 ? 2.377 -4.425 1.669 1.00 90.94 645 GLY A N 1
ATOM 4447 C CA . GLY A 1 645 ? 2.040 -5.749 1.142 1.00 90.94 64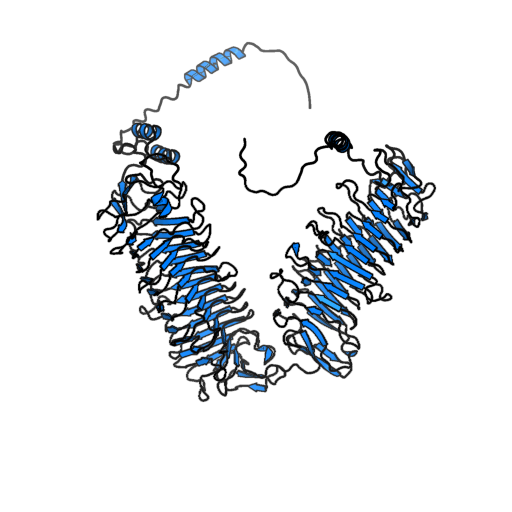5 GLY A CA 1
ATOM 4448 C C . GLY A 1 645 ? 2.356 -6.929 2.067 1.00 90.94 645 GLY A C 1
ATOM 4449 O O . GLY A 1 645 ? 2.092 -8.066 1.686 1.00 90.94 645 GLY A O 1
ATOM 4450 N N . SER A 1 646 ? 2.912 -6.706 3.263 1.00 94.94 646 SER A N 1
ATOM 4451 C CA . SER A 1 646 ? 3.106 -7.785 4.238 1.00 94.94 646 SER A CA 1
ATOM 4452 C C . SER A 1 646 ? 1.816 -8.148 4.978 1.00 94.94 646 SER A C 1
ATOM 4454 O O . SER A 1 646 ? 0.889 -7.342 5.095 1.00 94.94 646 SER A O 1
ATOM 4456 N N . THR A 1 647 ? 1.759 -9.384 5.476 1.00 98.38 647 THR A N 1
ATOM 4457 C CA . THR A 1 647 ? 0.661 -9.892 6.310 1.00 98.38 647 THR A CA 1
ATOM 4458 C C . THR A 1 647 ? 1.226 -10.521 7.579 1.00 98.38 647 THR A C 1
ATOM 4460 O O . THR A 1 647 ? 2.065 -11.414 7.498 1.00 98.38 647 THR A O 1
ATOM 4463 N N . GLY A 1 648 ? 0.777 -10.077 8.751 1.00 98.50 648 GLY A N 1
ATOM 4464 C CA . GLY A 1 648 ? 1.207 -10.608 10.044 1.00 98.50 648 GLY A CA 1
ATOM 4465 C C . GLY A 1 648 ? 0.052 -11.155 10.870 1.00 98.50 648 GLY A C 1
ATOM 4466 O O . GLY A 1 648 ? -1.010 -10.541 10.945 1.00 98.50 648 GLY A O 1
ATOM 4467 N N . THR A 1 649 ? 0.260 -12.285 11.540 1.00 98.75 649 THR A N 1
ATOM 4468 C CA . THR A 1 649 ? -0.676 -12.828 12.530 1.00 98.75 649 THR A CA 1
ATOM 4469 C C . THR A 1 649 ? 0.067 -13.278 13.780 1.00 98.75 649 THR A C 1
ATOM 4471 O O . THR A 1 649 ? 0.965 -14.113 13.699 1.00 98.75 649 THR A O 1
ATOM 4474 N N . TYR A 1 650 ? -0.332 -12.764 14.940 1.00 98.75 650 TYR A N 1
ATOM 4475 C CA . TYR A 1 650 ? 0.139 -13.225 16.244 1.00 98.75 650 TYR A CA 1
ATOM 4476 C C . TYR A 1 650 ? -1.049 -13.781 17.034 1.00 98.75 650 TYR A C 1
ATOM 4478 O O . TYR A 1 650 ? -2.056 -13.096 17.198 1.00 98.75 650 TYR A O 1
ATOM 4486 N N . ASN A 1 651 ? -0.928 -15.008 17.535 1.00 98.50 651 ASN A N 1
ATOM 4487 C CA . ASN A 1 651 ? -1.914 -15.657 18.397 1.00 98.50 651 ASN A CA 1
ATOM 4488 C C . ASN A 1 651 ? -1.305 -15.843 19.790 1.00 98.50 651 ASN A C 1
ATOM 4490 O O . ASN A 1 651 ? -0.413 -16.673 19.956 1.00 98.50 651 ASN A O 1
ATOM 4494 N N . LEU A 1 652 ? -1.756 -15.072 20.775 1.00 98.38 652 LEU A N 1
ATOM 4495 C CA . LEU A 1 652 ? -1.400 -15.250 22.179 1.00 98.38 652 LEU A CA 1
ATOM 4496 C C . LEU A 1 652 ? -2.515 -16.042 22.861 1.00 98.38 652 LEU A C 1
ATOM 4498 O O . LEU A 1 652 ? -3.461 -15.458 23.375 1.00 98.38 652 LEU A O 1
ATOM 4502 N N . ASN A 1 653 ? -2.409 -17.369 22.836 1.00 98.06 653 ASN A N 1
ATOM 4503 C CA . ASN A 1 653 ? -3.414 -18.265 23.412 1.00 98.06 653 ASN A CA 1
ATOM 4504 C C . ASN A 1 653 ? -3.227 -18.410 24.932 1.00 98.06 653 ASN A C 1
ATOM 4506 O O . ASN A 1 653 ? -4.196 -18.556 25.659 1.00 98.06 653 ASN A O 1
ATOM 4510 N N . ASN A 1 654 ? -1.980 -18.388 25.419 1.00 97.56 654 ASN A N 1
ATOM 4511 C CA . ASN A 1 654 ? -1.640 -18.427 26.847 1.00 97.56 654 ASN A CA 1
ATOM 4512 C C . ASN A 1 654 ? -0.166 -18.026 27.057 1.00 97.56 654 ASN A C 1
ATOM 4514 O O . ASN A 1 654 ? 0.670 -18.237 26.176 1.00 97.56 654 ASN A O 1
ATOM 4518 N N . GLY A 1 655 ? 0.157 -17.486 28.233 1.00 97.25 655 GLY A N 1
ATOM 4519 C CA . GLY A 1 655 ? 1.451 -16.888 28.566 1.00 97.25 655 GLY A CA 1
ATOM 4520 C C . GLY A 1 655 ? 1.408 -15.357 28.583 1.00 97.25 655 GLY A C 1
ATOM 4521 O O . GLY A 1 655 ? 0.337 -14.751 28.497 1.00 97.25 655 GLY A O 1
ATOM 4522 N N . THR A 1 656 ? 2.584 -14.736 28.682 1.00 97.62 656 THR A N 1
ATOM 4523 C CA . THR A 1 656 ? 2.725 -13.270 28.730 1.00 97.62 656 THR A CA 1
ATOM 4524 C C . THR A 1 656 ? 3.550 -12.740 27.561 1.00 97.62 656 THR A C 1
ATOM 4526 O O . THR A 1 656 ? 4.534 -13.370 27.160 1.00 97.62 656 THR A O 1
ATOM 4529 N N . LEU A 1 657 ? 3.168 -11.571 27.047 1.00 97.38 657 LEU A N 1
ATOM 4530 C CA . LEU A 1 657 ? 3.877 -10.792 26.037 1.00 97.38 657 LEU A CA 1
ATOM 4531 C C . LEU A 1 657 ? 4.254 -9.406 26.593 1.00 97.38 657 LEU A C 1
ATOM 4533 O O . LEU A 1 657 ? 3.375 -8.685 27.060 1.00 97.38 657 LEU A O 1
ATOM 4537 N N . TYR A 1 658 ? 5.537 -9.045 26.485 1.00 95.19 658 TYR A N 1
ATOM 4538 C CA . TYR A 1 658 ? 6.116 -7.744 26.859 1.00 95.19 658 TYR A CA 1
ATOM 4539 C C . TYR A 1 658 ? 6.830 -7.103 25.640 1.00 95.19 658 TYR A C 1
ATOM 4541 O O . TYR A 1 658 ? 7.981 -7.444 25.373 1.00 95.19 658 TYR A O 1
ATOM 4549 N N . PRO A 1 659 ? 6.178 -6.244 24.834 1.00 90.56 659 PRO A N 1
ATOM 4550 C CA . PRO A 1 659 ? 6.715 -5.686 23.576 1.00 90.56 659 PRO A CA 1
ATOM 4551 C C . PRO A 1 659 ? 7.989 -4.827 23.687 1.00 90.56 659 PRO A C 1
ATOM 4553 O O . PRO A 1 659 ? 8.686 -4.632 22.690 1.00 90.56 659 PRO A O 1
ATOM 4556 N N . ASP A 1 660 ? 8.238 -4.302 24.879 1.00 79.62 660 ASP A N 1
ATOM 4557 C CA . ASP A 1 660 ? 9.215 -3.280 25.276 1.00 79.62 660 ASP A CA 1
ATOM 4558 C C . ASP A 1 660 ? 10.259 -3.805 26.279 1.00 79.62 660 ASP A C 1
ATOM 4560 O O . ASP A 1 660 ? 11.425 -3.399 26.265 1.00 79.62 660 ASP A O 1
ATOM 4564 N N . GLY A 1 661 ? 9.841 -4.753 27.118 1.00 63.25 661 GLY A N 1
ATOM 4565 C CA . GLY A 1 661 ? 10.638 -5.330 28.184 1.00 63.25 661 GLY A CA 1
ATOM 4566 C C . GLY A 1 661 ? 10.643 -4.471 29.453 1.00 63.25 661 GLY A C 1
ATOM 4567 O O . GLY A 1 661 ? 10.491 -3.253 29.399 1.00 63.25 661 GLY A O 1
ATOM 4568 N N . PRO A 1 662 ? 10.866 -5.077 30.632 1.00 54.31 662 PRO A N 1
ATOM 4569 C CA . PRO A 1 662 ? 10.814 -4.351 31.897 1.00 54.31 662 PRO A CA 1
ATOM 4570 C C . PRO A 1 662 ? 12.058 -3.463 32.099 1.00 54.31 662 PRO A C 1
ATOM 4572 O O . PRO A 1 662 ? 13.061 -3.908 32.668 1.00 54.31 662 PRO A O 1
ATOM 4575 N N . GLY A 1 663 ? 12.015 -2.194 31.677 1.00 56.78 663 GLY A N 1
ATOM 4576 C CA . GLY A 1 663 ? 13.126 -1.265 31.905 1.00 56.78 663 GLY A CA 1
ATOM 4577 C C . GLY A 1 663 ? 12.899 0.191 31.484 1.00 56.78 663 GLY A C 1
ATOM 4578 O O . GLY A 1 663 ? 12.421 0.474 30.395 1.00 56.78 663 GLY A O 1
ATOM 4579 N N . ALA A 1 664 ? 13.374 1.126 32.318 1.00 49.34 664 ALA A N 1
ATOM 4580 C CA . ALA A 1 664 ? 13.253 2.581 32.141 1.00 49.34 664 ALA A CA 1
ATOM 4581 C C . ALA A 1 664 ? 14.161 3.174 31.030 1.00 49.34 664 ALA A C 1
ATOM 4583 O O . ALA A 1 664 ? 14.961 4.086 31.269 1.00 49.34 664 ALA A O 1
ATOM 4584 N N . GLY A 1 665 ? 14.087 2.620 29.819 1.00 54.81 665 GLY A N 1
ATOM 4585 C CA . GLY A 1 665 ? 14.715 3.163 28.618 1.00 54.81 665 GLY A CA 1
ATOM 4586 C C . GLY A 1 665 ? 14.013 4.431 28.123 1.00 54.81 665 GLY A C 1
ATOM 4587 O O . GLY A 1 665 ? 12.882 4.721 28.489 1.00 54.81 665 GLY A O 1
ATOM 4588 N N . ASN A 1 666 ? 14.690 5.204 27.271 1.00 50.75 666 ASN A N 1
ATOM 4589 C CA . ASN A 1 666 ? 14.071 6.334 26.572 1.00 50.75 666 ASN A CA 1
ATOM 4590 C C . ASN A 1 666 ? 13.370 5.755 25.321 1.00 50.75 666 ASN A C 1
ATOM 4592 O O . ASN A 1 666 ? 14.090 5.413 24.374 1.00 50.75 666 ASN A O 1
ATOM 4596 N N . PRO A 1 667 ? 12.041 5.527 25.314 1.00 49.72 667 PRO A N 1
ATOM 4597 C CA . PRO A 1 667 ? 11.456 4.531 24.422 1.00 49.72 667 PRO A CA 1
ATOM 4598 C C . PRO A 1 667 ? 11.067 5.127 23.064 1.00 49.72 667 PRO A C 1
ATOM 4600 O O . PRO A 1 667 ? 10.655 6.285 22.967 1.00 49.72 667 PRO A O 1
ATOM 4603 N N . LEU A 1 668 ? 11.158 4.316 22.004 1.00 58.25 668 LEU A N 1
ATOM 4604 C CA . LEU A 1 668 ? 10.383 4.541 20.781 1.00 58.25 668 LEU A CA 1
ATOM 4605 C C . LEU A 1 668 ? 9.113 3.695 20.893 1.00 58.25 668 LEU A C 1
ATOM 4607 O O . LEU A 1 668 ? 9.096 2.539 20.486 1.00 58.25 668 LEU A O 1
ATOM 4611 N N . ARG A 1 669 ? 8.099 4.308 21.502 1.00 67.31 669 ARG A N 1
ATOM 4612 C CA . ARG A 1 669 ? 7.030 3.644 22.253 1.00 67.31 669 ARG A CA 1
ATOM 4613 C C . ARG A 1 669 ? 5.956 2.946 21.420 1.00 67.31 669 ARG A C 1
ATOM 4615 O O . ARG A 1 669 ? 4.883 3.515 21.265 1.00 67.31 669 ARG A O 1
ATOM 4622 N N . GLN A 1 670 ? 6.220 1.839 20.730 1.00 84.69 670 GLN A N 1
ATOM 4623 C CA . GLN A 1 670 ? 5.272 1.393 19.691 1.00 84.69 670 GLN A CA 1
ATOM 4624 C C . GLN A 1 670 ? 5.149 -0.125 19.561 1.00 84.69 670 GLN A C 1
ATOM 4626 O O . GLN A 1 670 ? 5.927 -0.756 18.850 1.00 84.69 670 GLN A O 1
ATOM 4631 N N . PHE A 1 671 ? 4.079 -0.706 20.103 1.00 94.81 671 PHE A N 1
ATOM 4632 C CA . PHE A 1 671 ? 3.553 -1.987 19.627 1.00 94.81 671 PHE A CA 1
ATOM 4633 C C . PHE A 1 671 ? 2.586 -1.737 18.460 1.00 94.81 671 PHE A C 1
ATOM 4635 O O . PHE A 1 671 ? 1.563 -1.068 18.611 1.00 94.81 671 PHE A O 1
ATOM 4642 N N . ARG A 1 672 ? 2.901 -2.259 17.268 1.00 95.88 672 ARG A N 1
ATOM 4643 C CA . ARG A 1 672 ? 2.151 -1.968 16.033 1.00 95.88 672 ARG A CA 1
ATOM 4644 C C . ARG A 1 672 ? 1.462 -3.205 15.466 1.00 95.88 672 ARG A C 1
ATOM 4646 O O . ARG A 1 672 ? 2.104 -4.228 15.237 1.00 95.88 672 ARG A O 1
ATOM 4653 N N . VAL A 1 673 ? 0.184 -3.071 15.121 1.00 98.12 673 VAL A N 1
ATOM 4654 C CA . VAL A 1 673 ? -0.616 -4.086 14.421 1.00 98.12 673 VAL A CA 1
ATOM 4655 C C . VAL A 1 673 ? -1.171 -3.472 13.137 1.00 98.12 673 VAL A C 1
ATOM 4657 O O . VAL A 1 673 ? -2.065 -2.634 13.192 1.00 98.12 673 VAL A O 1
ATOM 4660 N N . GLY A 1 674 ? -0.650 -3.870 11.976 1.00 97.56 674 GLY A N 1
ATOM 4661 C CA . GLY A 1 674 ? -1.038 -3.336 10.668 1.00 97.56 674 GLY A CA 1
ATOM 4662 C C . GLY A 1 674 ? -0.478 -1.936 10.420 1.00 97.56 674 GLY A C 1
ATOM 4663 O O . GLY A 1 674 ? -1.144 -0.932 10.677 1.00 97.56 674 GLY A O 1
ATOM 4664 N N . HIS A 1 675 ? 0.750 -1.863 9.906 1.00 96.31 675 HIS A N 1
ATOM 4665 C CA . HIS A 1 675 ? 1.504 -0.618 9.740 1.00 96.31 675 HIS A CA 1
ATOM 4666 C C . HIS A 1 675 ? 2.100 -0.456 8.329 1.00 96.31 675 HIS A C 1
ATOM 4668 O O . HIS A 1 675 ? 2.479 -1.438 7.690 1.00 96.31 675 HIS A O 1
ATOM 4674 N N . ALA A 1 676 ? 2.222 0.785 7.847 1.00 94.31 676 ALA A N 1
ATOM 4675 C CA . ALA A 1 676 ? 2.951 1.135 6.616 1.00 94.31 676 ALA A CA 1
ATOM 4676 C C . ALA A 1 676 ? 2.486 0.368 5.350 1.00 94.31 676 ALA A C 1
ATOM 4678 O O . ALA A 1 676 ? 3.297 -0.111 4.553 1.00 94.31 676 ALA A O 1
ATOM 4679 N N . GLY A 1 677 ? 1.169 0.226 5.162 1.00 94.25 677 GLY A N 1
ATOM 4680 C CA . GLY A 1 677 ? 0.576 -0.484 4.016 1.00 94.25 677 GLY A CA 1
ATOM 4681 C C . GLY A 1 677 ? 0.501 -2.012 4.164 1.00 94.25 677 GLY A C 1
ATOM 4682 O O . GLY A 1 677 ? 0.321 -2.717 3.169 1.00 94.25 677 GLY A O 1
ATOM 4683 N N . ALA A 1 678 ? 0.696 -2.538 5.375 1.00 97.06 678 ALA A N 1
ATOM 4684 C CA . ALA A 1 678 ? 0.560 -3.957 5.707 1.00 97.06 678 ALA A CA 1
ATOM 4685 C C . ALA A 1 678 ? -0.818 -4.314 6.285 1.00 97.06 678 ALA A C 1
ATOM 4687 O O . ALA A 1 678 ? -1.563 -3.441 6.728 1.00 97.06 678 ALA A O 1
ATOM 4688 N N . THR A 1 679 ? -1.115 -5.613 6.371 1.00 98.50 679 THR A N 1
ATOM 4689 C CA . THR A 1 679 ? -2.245 -6.143 7.156 1.00 98.50 679 THR A CA 1
ATOM 4690 C C . THR A 1 679 ? -1.731 -6.879 8.393 1.00 98.50 679 THR A C 1
ATOM 4692 O O . THR A 1 679 ? -0.895 -7.772 8.276 1.00 98.50 679 THR A O 1
ATOM 4695 N N . GLY A 1 680 ? -2.220 -6.523 9.579 1.00 98.56 680 GLY A N 1
ATOM 4696 C CA . GLY A 1 680 ? -1.816 -7.128 10.849 1.00 98.56 680 GLY A CA 1
ATOM 4697 C C . GLY A 1 680 ? -3.003 -7.643 11.653 1.00 98.56 680 GLY A C 1
ATOM 4698 O O . GLY A 1 680 ? -4.037 -6.983 11.737 1.00 98.56 680 GLY A O 1
ATOM 4699 N N . THR A 1 681 ? -2.857 -8.807 12.281 1.00 98.75 681 THR A N 1
ATOM 4700 C CA . THR A 1 681 ? -3.862 -9.379 13.186 1.00 98.75 681 THR A CA 1
ATOM 4701 C C . THR A 1 681 ? -3.210 -9.864 14.475 1.00 98.75 681 THR A C 1
ATOM 4703 O O . THR A 1 681 ? -2.331 -10.724 14.440 1.00 98.75 681 THR A O 1
ATOM 4706 N N . PHE A 1 682 ? -3.661 -9.351 15.616 1.00 98.75 682 PHE A N 1
ATOM 4707 C CA . PHE A 1 682 ? -3.277 -9.838 16.937 1.00 98.75 682 PHE A CA 1
ATOM 4708 C C . PHE A 1 682 ? -4.498 -10.433 17.647 1.00 98.75 682 PHE A C 1
ATOM 4710 O O . PHE A 1 682 ? -5.496 -9.748 17.867 1.00 98.75 682 PHE A O 1
ATOM 4717 N N . ASN A 1 683 ? -4.423 -11.717 17.990 1.00 98.56 683 ASN A N 1
ATOM 4718 C CA . ASN A 1 683 ? -5.427 -12.423 18.778 1.00 98.56 683 ASN A CA 1
ATOM 4719 C C . ASN A 1 683 ? -4.900 -12.578 20.210 1.00 98.56 683 ASN A C 1
ATOM 4721 O O . ASN A 1 683 ? -3.881 -13.235 20.421 1.00 98.56 683 ASN A O 1
ATOM 4725 N N . LEU A 1 684 ? -5.586 -11.956 21.167 1.00 98.38 684 LEU A N 1
ATOM 4726 C CA . LEU A 1 684 ? -5.274 -11.949 22.593 1.00 98.38 684 LEU A CA 1
ATOM 4727 C C . LEU A 1 684 ? -6.289 -12.826 23.339 1.00 98.38 684 LEU A C 1
ATOM 4729 O O . LEU A 1 684 ? -7.445 -12.438 23.545 1.00 98.38 684 LEU A O 1
ATOM 4733 N N . GLY A 1 685 ? -5.829 -14.010 23.727 1.00 97.88 685 GLY A N 1
ATOM 4734 C CA . GLY A 1 685 ? -6.637 -15.121 24.211 1.00 97.88 685 GLY A CA 1
ATOM 4735 C C . GLY A 1 685 ? -7.279 -15.937 23.086 1.00 97.88 685 GLY A C 1
ATOM 4736 O O . GLY A 1 685 ? -7.501 -15.436 21.978 1.00 97.88 685 GLY A O 1
ATOM 4737 N N . ASP A 1 686 ? -7.602 -17.198 23.371 1.00 96.44 686 ASP A N 1
ATOM 4738 C CA . ASP A 1 686 ? -8.281 -18.113 22.435 1.00 96.44 686 ASP A CA 1
ATOM 4739 C C . ASP A 1 686 ? -9.748 -18.416 22.815 1.00 96.44 686 ASP A C 1
ATOM 4741 O O . ASP A 1 686 ? -10.494 -19.021 22.038 1.00 96.44 686 ASP A O 1
ATOM 4745 N N . GLY A 1 687 ? -10.203 -17.921 23.968 1.00 95.56 687 GLY A N 1
ATOM 4746 C CA . GLY A 1 687 ? -11.520 -18.173 24.550 1.00 95.56 687 GLY A CA 1
ATOM 4747 C C . GLY A 1 687 ? -11.577 -19.392 25.477 1.00 95.56 687 GLY A 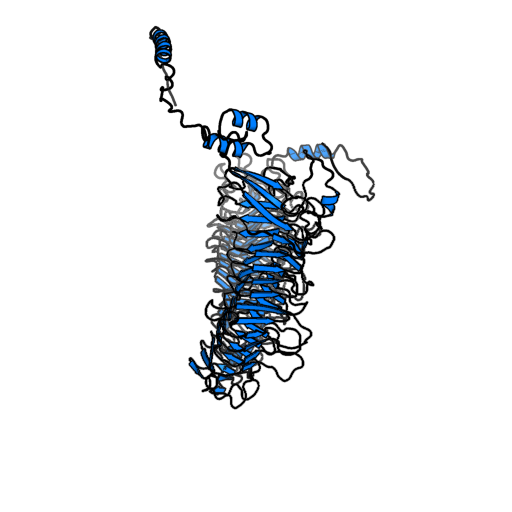C 1
ATOM 4748 O O . GLY A 1 687 ? -12.664 -19.738 25.947 1.00 95.56 687 GLY A O 1
ATOM 4749 N N . VAL A 1 688 ? -10.451 -20.055 25.749 1.00 91.44 688 VAL A N 1
ATOM 4750 C CA . VAL A 1 688 ? -10.356 -21.305 26.511 1.00 91.44 688 VAL A CA 1
ATOM 4751 C C . VAL A 1 688 ? -9.412 -21.136 27.702 1.00 91.44 688 VAL A C 1
ATOM 4753 O O . VAL A 1 688 ? -8.305 -20.635 27.594 1.00 91.44 688 VAL A O 1
ATOM 4756 N N . GLY A 1 689 ? -9.833 -21.622 28.872 1.00 87.31 689 GLY A N 1
ATOM 4757 C CA . GLY A 1 689 ? -9.019 -21.591 30.089 1.00 87.31 689 GLY A CA 1
ATOM 4758 C C . GLY A 1 689 ? -9.590 -20.671 31.161 1.00 87.31 689 GLY A C 1
ATOM 4759 O O . GLY A 1 689 ? -10.805 -20.501 31.271 1.00 87.31 689 GLY A O 1
ATOM 4760 N N . ALA A 1 690 ? -8.712 -20.141 32.011 1.00 86.94 690 ALA A N 1
ATOM 4761 C CA . ALA A 1 690 ? -9.078 -19.196 33.061 1.00 86.94 690 ALA A CA 1
ATOM 4762 C C . ALA A 1 690 ? -8.881 -17.751 32.578 1.00 86.94 690 ALA A C 1
ATOM 4764 O O . ALA A 1 690 ? -8.007 -17.483 31.753 1.00 86.94 690 ALA A O 1
ATOM 4765 N N . ALA A 1 691 ? -9.662 -16.818 33.129 1.00 84.00 691 ALA A N 1
ATOM 4766 C CA . ALA A 1 691 ? -9.481 -15.390 32.876 1.00 84.00 691 ALA A CA 1
ATOM 4767 C C . ALA A 1 691 ? -8.045 -14.950 33.227 1.00 84.00 691 ALA A C 1
ATOM 4769 O O . ALA A 1 691 ? -7.580 -15.226 34.335 1.00 84.00 691 ALA A O 1
ATOM 4770 N N . GLY A 1 692 ? -7.359 -14.276 32.299 1.00 86.81 692 GLY A N 1
ATOM 4771 C CA . GLY A 1 692 ? -5.983 -13.808 32.482 1.00 86.81 692 GLY A CA 1
ATOM 4772 C C . GLY A 1 692 ? -4.897 -14.852 32.244 1.00 86.81 692 GLY A C 1
ATOM 4773 O O . GLY A 1 692 ? -3.827 -14.744 32.836 1.00 86.81 692 GLY A O 1
ATOM 4774 N N . THR A 1 693 ? -5.150 -15.857 31.401 1.00 93.88 693 THR A N 1
ATOM 4775 C CA . THR A 1 693 ? -4.101 -16.795 30.953 1.00 93.88 693 THR A CA 1
ATOM 4776 C C . THR A 1 693 ? -3.299 -16.261 29.766 1.00 93.88 693 THR A C 1
ATOM 4778 O O . THR A 1 693 ? -2.123 -16.592 29.647 1.00 93.88 693 THR A O 1
ATOM 4781 N N . ALA A 1 694 ? -3.877 -15.379 28.947 1.00 97.44 694 ALA A N 1
ATOM 4782 C CA . ALA A 1 694 ? -3.198 -14.670 27.864 1.00 97.44 694 ALA A CA 1
ATOM 4783 C C . ALA A 1 694 ? -3.039 -13.182 28.217 1.00 97.44 694 ALA A C 1
ATOM 4785 O O . ALA A 1 694 ? -4.026 -12.447 28.258 1.00 97.44 694 ALA A O 1
ATOM 4786 N N . VAL A 1 695 ? -1.812 -12.723 28.480 1.00 98.00 695 VAL A N 1
ATOM 4787 C CA . VAL A 1 695 ? -1.542 -11.360 28.977 1.00 98.00 695 VAL A CA 1
ATOM 4788 C C . VAL A 1 695 ? -0.621 -10.591 28.030 1.00 98.00 695 VAL A C 1
ATOM 4790 O O . VAL A 1 695 ? 0.507 -11.011 27.793 1.00 98.00 695 VAL A O 1
ATOM 4793 N N . LEU A 1 696 ? -1.067 -9.432 27.547 1.00 97.50 696 LEU A N 1
ATOM 4794 C CA . LEU A 1 696 ? -0.204 -8.383 27.002 1.00 97.50 696 LEU A CA 1
ATOM 4795 C C . LEU A 1 696 ? -0.085 -7.262 28.044 1.00 97.50 696 LEU A C 1
ATOM 4797 O O . LEU A 1 696 ? -1.096 -6.690 28.453 1.00 97.50 696 LEU A O 1
ATOM 4801 N N . GLU A 1 697 ? 1.141 -6.940 28.447 1.00 96.00 697 GLU A N 1
ATOM 4802 C CA . GLU A 1 697 ? 1.464 -5.834 29.354 1.00 96.00 697 GLU A CA 1
ATOM 4803 C C . GLU A 1 697 ? 2.618 -5.010 28.757 1.00 96.00 697 GLU A C 1
ATOM 4805 O O . GLU A 1 697 ? 3.586 -5.589 28.267 1.00 96.00 697 GLU A O 1
ATOM 4810 N N . THR A 1 698 ? 2.489 -3.680 28.727 1.00 93.12 698 THR A N 1
ATOM 4811 C CA . THR A 1 698 ? 3.480 -2.768 28.120 1.00 93.12 698 THR A CA 1
ATOM 4812 C C . THR A 1 698 ? 3.357 -1.344 28.680 1.00 93.12 698 THR A C 1
ATOM 4814 O O . THR A 1 698 ? 2.271 -0.926 29.087 1.00 93.12 698 THR A O 1
ATOM 4817 N N . GLU A 1 699 ? 4.470 -0.613 28.693 1.00 90.31 699 GLU A N 1
ATOM 4818 C CA . GLU A 1 699 ? 4.605 0.817 29.003 1.00 90.31 699 GLU A CA 1
ATOM 4819 C C . GLU A 1 699 ? 4.610 1.710 27.735 1.00 90.31 699 GLU A C 1
ATOM 4821 O O . GLU A 1 699 ? 4.763 2.930 27.828 1.00 90.31 699 GLU A O 1
ATOM 4826 N N . ASP A 1 700 ? 4.422 1.111 26.552 1.00 88.38 700 ASP A N 1
ATOM 4827 C CA . ASP A 1 700 ? 4.481 1.752 25.231 1.00 88.38 700 ASP A CA 1
ATOM 4828 C C . ASP A 1 700 ? 3.094 1.951 24.574 1.00 88.38 700 ASP A C 1
ATOM 4830 O O . ASP A 1 700 ? 2.119 1.268 24.903 1.00 88.38 700 ASP A O 1
ATOM 4834 N N . ASP A 1 701 ? 2.999 2.853 23.583 1.00 92.19 701 ASP A N 1
ATOM 4835 C CA . ASP A 1 701 ? 1.793 3.026 22.767 1.00 92.19 701 ASP A CA 1
ATOM 4836 C C . ASP A 1 701 ? 1.406 1.715 22.049 1.00 92.19 701 ASP A C 1
ATOM 4838 O O . ASP A 1 701 ? 2.249 1.023 21.462 1.00 92.19 701 ASP A O 1
ATOM 4842 N N . VAL A 1 702 ? 0.102 1.439 21.948 1.00 96.19 702 VAL A N 1
ATOM 4843 C CA . VAL A 1 702 ? -0.438 0.367 21.096 1.00 96.19 702 VAL A CA 1
ATOM 4844 C C . VAL A 1 702 ? -1.186 0.958 19.913 1.00 96.19 702 VAL A C 1
ATOM 4846 O O . VAL A 1 702 ? -2.183 1.658 20.071 1.00 96.19 702 VAL A O 1
ATOM 4849 N N . TRP A 1 703 ? -0.713 0.659 18.705 1.00 96.81 703 TRP A N 1
ATOM 4850 C CA . TRP A 1 703 ? -1.266 1.167 17.451 1.00 96.81 703 TRP A CA 1
ATOM 4851 C C . TRP A 1 703 ? -1.918 0.033 16.656 1.00 96.81 703 TRP A C 1
ATOM 4853 O O . TRP A 1 703 ? -1.228 -0.796 16.056 1.00 96.81 703 TRP A O 1
ATOM 4863 N N . VAL A 1 704 ? -3.247 0.027 16.577 1.00 98.19 704 VAL A N 1
ATOM 4864 C CA . VAL A 1 704 ? -4.016 -0.883 15.718 1.00 98.19 704 VAL A CA 1
ATOM 4865 C C . VAL A 1 704 ? -4.407 -0.128 14.449 1.00 98.19 704 VAL A C 1
ATOM 4867 O O . VAL A 1 704 ? -5.329 0.676 14.471 1.00 98.19 704 VAL A O 1
ATOM 4870 N N . GLY A 1 705 ? -3.713 -0.376 13.337 1.00 97.69 705 GLY A N 1
ATOM 4871 C CA . GLY A 1 705 ? -3.976 0.247 12.037 1.00 97.69 705 GLY A CA 1
ATOM 4872 C C . GLY A 1 705 ? -3.375 1.643 11.900 1.00 97.69 705 GLY A C 1
ATOM 4873 O O . GLY A 1 705 ? -3.965 2.628 12.339 1.00 97.69 705 GLY A O 1
ATOM 4874 N N . SER A 1 706 ? -2.206 1.758 11.266 1.00 96.62 706 SER A N 1
ATOM 4875 C CA . SER A 1 706 ? -1.500 3.043 11.123 1.00 96.62 706 SER A CA 1
ATOM 4876 C C . SER A 1 706 ? -0.745 3.186 9.800 1.00 96.62 706 SER A C 1
ATOM 4878 O O . SER A 1 706 ? -0.296 2.202 9.214 1.00 96.62 706 SER A O 1
ATOM 4880 N N . GLN A 1 707 ? -0.580 4.425 9.320 1.00 94.06 707 GLN A N 1
ATOM 4881 C CA . GLN A 1 707 ? 0.195 4.751 8.110 1.00 94.06 707 GLN A CA 1
ATOM 4882 C C . GLN A 1 707 ? -0.201 3.902 6.876 1.00 94.06 707 GLN A C 1
ATOM 4884 O O . GLN A 1 707 ? 0.614 3.162 6.334 1.00 94.06 707 GLN A O 1
ATOM 4889 N N . SER A 1 708 ? -1.464 3.939 6.433 1.00 95.81 708 SER A N 1
ATOM 4890 C CA . SER A 1 708 ? -2.056 3.032 5.411 1.00 95.81 708 SER A CA 1
ATOM 4891 C C . SER A 1 708 ? -2.073 1.531 5.724 1.00 95.81 708 SER A C 1
ATOM 4893 O O . SER A 1 708 ? -2.505 0.741 4.890 1.00 95.81 708 SER A O 1
ATOM 4895 N N . GLY A 1 709 ? -1.643 1.113 6.915 1.00 97.12 709 GLY A N 1
ATOM 4896 C CA . GLY A 1 709 ? -1.822 -0.255 7.391 1.00 97.12 709 GLY A CA 1
ATOM 4897 C C . GLY A 1 709 ? -3.243 -0.539 7.893 1.00 97.12 709 GLY A C 1
ATOM 4898 O O . GLY A 1 709 ? -3.926 0.351 8.409 1.00 97.12 709 GLY A O 1
ATOM 4899 N N . ASN A 1 710 ? -3.649 -1.803 7.761 1.00 98.25 710 ASN A N 1
ATOM 4900 C CA . ASN A 1 710 ? -4.913 -2.359 8.238 1.00 98.25 710 ASN A CA 1
ATOM 4901 C C . ASN A 1 710 ? -4.646 -3.239 9.467 1.00 98.25 710 ASN A C 1
ATOM 4903 O O . ASN A 1 710 ? -4.043 -4.308 9.344 1.00 98.25 710 ASN A O 1
ATOM 4907 N N . GLY A 1 711 ? -5.061 -2.791 10.649 1.00 98.50 711 GLY A N 1
ATOM 4908 C CA . GLY A 1 711 ? -4.849 -3.494 11.915 1.00 98.50 711 GLY A CA 1
ATOM 4909 C C . GLY A 1 711 ? -6.117 -4.146 12.449 1.00 98.50 711 GLY A C 1
ATOM 4910 O O . GLY A 1 711 ? -7.199 -3.564 12.392 1.00 98.50 711 GLY A O 1
ATOM 4911 N N . THR A 1 712 ? -5.991 -5.340 13.021 1.00 98.75 712 THR A N 1
ATOM 4912 C CA . THR A 1 712 ? -7.069 -5.999 13.768 1.00 98.75 712 THR A CA 1
ATOM 4913 C C . THR A 1 712 ? -6.558 -6.550 15.094 1.00 98.75 712 THR A C 1
ATOM 4915 O O . THR A 1 712 ? -5.609 -7.330 15.115 1.00 98.75 712 THR A O 1
ATOM 4918 N N . LEU A 1 713 ? -7.217 -6.190 16.193 1.00 98.69 713 LEU A N 1
ATOM 4919 C CA . LEU A 1 713 ? -6.999 -6.756 17.524 1.00 98.69 713 LEU A CA 1
ATOM 4920 C C . LEU A 1 713 ? -8.267 -7.489 17.974 1.00 98.69 713 LEU A C 1
ATOM 4922 O O . LEU A 1 713 ? -9.332 -6.887 18.061 1.00 98.69 713 LEU A O 1
ATOM 4926 N N . ALA A 1 714 ? -8.178 -8.781 18.274 1.00 98.56 714 ALA A N 1
ATOM 4927 C CA . ALA A 1 714 ? -9.280 -9.547 18.852 1.00 98.56 714 ALA A CA 1
ATOM 4928 C C . ALA A 1 714 ? -8.959 -9.918 20.303 1.00 98.56 714 ALA A C 1
ATOM 4930 O O . ALA A 1 714 ? -7.918 -10.513 20.557 1.00 98.56 714 ALA A O 1
ATOM 4931 N N . ILE A 1 715 ? -9.862 -9.611 21.238 1.00 98.56 715 ILE A N 1
ATOM 4932 C CA . ILE A 1 715 ? -9.696 -9.896 22.672 1.00 98.56 715 ILE A CA 1
ATOM 4933 C C . ILE A 1 715 ? -10.781 -10.886 23.120 1.00 98.56 715 ILE A C 1
ATOM 4935 O O . ILE A 1 715 ? -11.986 -10.660 22.922 1.00 98.56 715 ILE A O 1
ATOM 4939 N N . LYS A 1 716 ? -10.350 -12.020 23.681 1.00 98.38 716 LYS A N 1
ATOM 4940 C CA . LYS A 1 716 ? -11.205 -13.134 24.129 1.00 98.38 716 LYS A CA 1
ATOM 4941 C C . LYS A 1 716 ? -11.371 -13.158 25.650 1.00 98.38 716 LYS A C 1
ATOM 4943 O O . LYS A 1 716 ? -10.807 -12.334 26.360 1.00 98.38 716 LYS A O 1
ATOM 4948 N N . SER A 1 717 ? -12.209 -14.066 26.156 1.00 97.44 717 SER A N 1
ATOM 4949 C CA . SER A 1 717 ? -12.618 -14.141 27.572 1.00 97.44 717 SER A CA 1
ATOM 4950 C C . SER A 1 717 ? -11.478 -14.343 28.574 1.00 97.44 717 SER A C 1
ATOM 4952 O O . SER A 1 717 ? -11.611 -13.983 29.741 1.00 97.44 717 SER A O 1
ATOM 4954 N N . ASP A 1 718 ? -10.383 -14.924 28.111 1.00 97.50 718 ASP A N 1
ATOM 4955 C CA . ASP A 1 718 ? -9.146 -15.243 28.816 1.00 97.50 718 ASP A CA 1
ATOM 4956 C C . ASP A 1 718 ? -8.037 -14.190 28.626 1.00 97.50 718 ASP A C 1
ATOM 4958 O O . ASP A 1 718 ? -7.059 -14.202 29.378 1.00 97.50 718 ASP A O 1
ATOM 4962 N N . GLY A 1 719 ? -8.216 -13.266 27.674 1.00 98.25 719 GLY A N 1
ATOM 4963 C CA . GLY A 1 719 ? -7.254 -12.232 27.301 1.00 98.25 719 GLY A CA 1
ATOM 4964 C C . GLY A 1 719 ? -7.239 -11.017 28.235 1.00 98.25 719 GLY A C 1
ATOM 4965 O O . GLY A 1 719 ? -8.281 -10.537 28.689 1.00 98.25 719 GLY A O 1
ATOM 4966 N N . VAL A 1 720 ? -6.046 -10.485 28.494 1.00 98.44 720 VAL A N 1
ATOM 4967 C CA . VAL A 1 720 ? -5.805 -9.299 29.329 1.00 98.44 720 VAL A CA 1
ATOM 4968 C C . VAL A 1 720 ? -4.847 -8.350 28.612 1.00 98.44 720 VAL A C 1
ATOM 4970 O O . VAL A 1 720 ? -3.736 -8.745 28.270 1.00 98.44 720 VAL A O 1
ATOM 4973 N N . LEU A 1 721 ? -5.271 -7.103 28.405 1.00 98.00 721 LEU A N 1
ATOM 4974 C CA . LEU A 1 721 ? -4.464 -6.011 27.851 1.00 98.00 721 LEU A CA 1
ATOM 4975 C C . LEU A 1 721 ? -4.216 -4.963 28.937 1.00 98.00 721 LEU A C 1
ATOM 4977 O O . LEU A 1 721 ? -5.172 -4.431 29.502 1.00 98.00 721 LEU A O 1
ATOM 4981 N N . ARG A 1 722 ? -2.952 -4.650 29.221 1.00 97.38 722 ARG A N 1
ATOM 4982 C CA . ARG A 1 722 ? -2.557 -3.662 30.231 1.00 97.38 722 ARG A CA 1
ATOM 4983 C C . ARG A 1 722 ? -1.553 -2.677 29.653 1.00 97.38 722 ARG A C 1
ATOM 4985 O O . ARG A 1 722 ? -0.411 -3.051 29.406 1.00 97.38 722 ARG A O 1
ATOM 4992 N N . LEU A 1 723 ? -1.989 -1.434 29.468 1.00 95.00 723 LEU A N 1
ATOM 4993 C CA . LEU A 1 723 ? -1.114 -0.309 29.155 1.00 95.00 723 LEU A CA 1
ATOM 4994 C C . LEU A 1 723 ? -0.873 0.463 30.451 1.00 95.00 723 LEU A C 1
ATOM 4996 O O . LEU A 1 723 ? -1.807 1.044 31.014 1.00 95.00 723 LEU A O 1
ATOM 5000 N N . ILE A 1 724 ? 0.352 0.370 30.958 1.00 90.50 724 ILE A N 1
ATOM 5001 C CA . ILE A 1 724 ? 0.767 0.871 32.271 1.00 90.50 724 ILE A CA 1
ATOM 5002 C C . ILE A 1 724 ? 1.686 2.086 32.113 1.00 90.50 724 ILE A C 1
ATOM 5004 O O . ILE A 1 724 ? 2.566 2.107 31.264 1.00 90.50 724 ILE A O 1
ATOM 5008 N N . GLY A 1 725 ? 1.496 3.107 32.942 1.00 83.25 725 GLY A N 1
ATOM 5009 C CA . GLY A 1 725 ? 2.191 4.385 32.848 1.00 83.25 725 GLY A CA 1
ATOM 5010 C C . GLY A 1 725 ? 1.481 5.422 31.968 1.00 83.25 725 GLY A C 1
ATOM 5011 O O . GLY A 1 725 ? 0.868 5.123 30.945 1.00 83.25 725 GLY A O 1
ATOM 5012 N N . ASN A 1 726 ? 1.626 6.689 32.363 1.00 73.50 726 ASN A N 1
ATOM 5013 C CA . ASN A 1 726 ? 1.011 7.894 31.780 1.00 73.50 726 ASN A CA 1
ATOM 5014 C C . ASN A 1 726 ? 1.546 8.284 30.380 1.00 73.50 726 ASN A C 1
ATOM 5016 O O . ASN A 1 726 ? 1.741 9.469 30.104 1.00 73.50 726 ASN A O 1
ATOM 5020 N N . ASN A 1 727 ? 1.963 7.310 29.577 1.00 82.31 727 ASN A N 1
ATOM 5021 C CA . ASN A 1 727 ? 2.626 7.502 28.286 1.00 82.31 727 ASN A CA 1
ATOM 5022 C C . ASN A 1 727 ? 2.358 6.338 27.307 1.00 82.31 727 ASN A C 1
ATOM 5024 O O . ASN A 1 727 ? 3.078 6.230 26.314 1.00 82.31 727 ASN A O 1
ATOM 5028 N N . ALA A 1 728 ? 1.370 5.484 27.606 1.00 89.94 728 ALA A N 1
ATOM 5029 C CA . ALA A 1 728 ? 1.045 4.247 26.895 1.00 89.94 728 ALA A CA 1
ATOM 5030 C C . ALA A 1 728 ? -0.389 4.292 26.309 1.00 89.94 728 ALA A C 1
ATOM 5032 O O . ALA A 1 728 ? -1.296 3.619 26.810 1.00 89.94 728 ALA A O 1
ATOM 5033 N N . PRO A 1 729 ? -0.654 5.136 25.295 1.00 94.50 729 PRO A N 1
ATOM 5034 C CA . PRO A 1 729 ? -1.982 5.284 24.704 1.00 94.50 729 PRO A CA 1
ATOM 5035 C C . PRO A 1 729 ? -2.376 4.090 23.820 1.00 94.50 729 PRO A C 1
ATOM 5037 O O . PRO A 1 729 ? -1.543 3.482 23.143 1.00 94.50 729 PRO A O 1
ATOM 5040 N N . LEU A 1 730 ? -3.678 3.800 23.751 1.00 97.44 730 LEU A N 1
ATOM 5041 C CA . LEU A 1 730 ? -4.254 2.871 22.772 1.00 97.44 730 LEU A CA 1
ATOM 5042 C C . LEU A 1 730 ? -4.876 3.660 21.617 1.00 97.44 730 LEU A C 1
ATOM 5044 O O . LEU A 1 730 ? -5.909 4.305 21.800 1.00 97.44 730 LEU A O 1
ATOM 5048 N N . PHE A 1 731 ? -4.296 3.543 20.423 1.00 97.44 731 PHE A N 1
ATOM 5049 C CA . PHE A 1 731 ? -4.831 4.116 19.190 1.00 97.44 731 PHE A CA 1
ATOM 5050 C C . PHE A 1 731 ? -5.414 3.034 18.271 1.00 97.44 731 PHE A C 1
ATOM 5052 O O . PHE A 1 731 ? -4.739 2.065 17.912 1.00 97.44 731 PHE A O 1
ATOM 5059 N N . VAL A 1 732 ? -6.650 3.236 17.818 1.00 98.38 732 VAL A N 1
ATOM 5060 C CA . VAL A 1 732 ? -7.353 2.369 16.863 1.00 98.38 732 VAL A CA 1
ATOM 5061 C C . VAL A 1 732 ? -7.662 3.178 15.607 1.00 98.38 732 VAL A C 1
ATOM 5063 O O . VAL A 1 732 ? -8.574 3.991 15.617 1.00 98.38 732 VAL A O 1
ATOM 5066 N N . GLY A 1 733 ? -6.910 2.979 14.525 1.00 97.69 733 GLY A N 1
ATOM 5067 C CA . GLY A 1 733 ? -6.975 3.798 13.311 1.00 97.69 733 GLY A CA 1
ATOM 5068 C C . GLY A 1 733 ? -6.263 5.138 13.504 1.00 97.69 733 GLY A C 1
ATOM 5069 O O . GLY A 1 733 ? -6.861 6.094 13.990 1.00 97.69 733 GLY A O 1
ATOM 5070 N N . TYR A 1 734 ? -4.980 5.208 13.126 1.00 95.88 734 TYR A N 1
ATOM 5071 C CA . TYR A 1 734 ? -4.089 6.315 13.504 1.00 95.88 734 TYR A CA 1
ATOM 5072 C C . TYR A 1 734 ? -3.176 6.832 12.378 1.00 95.88 734 TYR A C 1
ATOM 5074 O O . TYR A 1 734 ? -2.829 6.107 11.436 1.00 95.88 734 TYR A O 1
ATOM 5082 N N . ARG A 1 735 ? -2.755 8.103 12.473 1.00 91.19 735 ARG A N 1
ATOM 5083 C CA . ARG A 1 735 ? -1.914 8.783 11.472 1.00 91.19 735 ARG A CA 1
ATOM 5084 C C . ARG A 1 735 ? -0.814 9.658 12.088 1.00 91.19 735 ARG A C 1
ATOM 5086 O O . ARG A 1 735 ? -0.969 10.863 12.261 1.00 91.19 735 ARG A O 1
ATOM 5093 N N . THR A 1 736 ? 0.366 9.073 12.274 1.00 81.25 736 THR A N 1
ATOM 5094 C CA . THR A 1 736 ? 1.627 9.771 12.597 1.00 81.25 736 THR A CA 1
ATOM 5095 C C . THR A 1 736 ? 2.382 10.180 11.336 1.00 81.25 736 THR A C 1
ATOM 5097 O O . THR A 1 736 ? 3.413 9.608 10.981 1.00 81.25 736 THR A O 1
ATOM 5100 N N . GLY A 1 737 ? 1.838 11.168 10.621 1.00 73.44 737 GLY A N 1
ATOM 5101 C CA . GLY A 1 737 ? 2.307 11.519 9.278 1.00 73.44 737 GLY A CA 1
ATOM 5102 C C . GLY A 1 737 ? 1.978 10.439 8.236 1.00 73.44 737 GLY A C 1
ATOM 5103 O O . GLY A 1 737 ? 1.338 9.431 8.533 1.00 73.44 737 GLY A O 1
ATOM 5104 N N . GLY A 1 738 ? 2.369 10.671 6.980 1.00 83.69 738 GLY A N 1
ATOM 5105 C CA . GLY A 1 738 ? 2.055 9.755 5.876 1.00 83.69 738 GLY A CA 1
ATOM 5106 C C . GLY A 1 738 ? 0.551 9.644 5.590 1.00 83.69 738 GLY A C 1
ATOM 5107 O O . GLY A 1 738 ? -0.185 10.625 5.734 1.00 83.69 738 GLY A O 1
ATOM 5108 N N . SER A 1 739 ? 0.109 8.461 5.161 1.00 91.06 739 SER A N 1
ATOM 5109 C CA . SER A 1 739 ? -1.277 8.146 4.773 1.00 91.06 739 SER A CA 1
ATOM 5110 C C . SER A 1 739 ? -2.134 7.650 5.946 1.00 91.06 739 SER A C 1
ATOM 5112 O O . SER A 1 739 ? -1.618 7.138 6.934 1.00 91.06 739 SER A O 1
ATOM 5114 N N . ALA A 1 740 ? -3.456 7.761 5.839 1.00 93.25 740 ALA A N 1
ATOM 5115 C CA . ALA A 1 740 ? -4.394 7.297 6.862 1.00 93.25 740 ALA A CA 1
ATOM 5116 C C . ALA A 1 740 ? -4.385 5.765 7.049 1.00 93.25 740 ALA A C 1
ATOM 5118 O O . ALA A 1 740 ? -4.361 5.043 6.058 1.00 93.25 740 ALA A O 1
ATOM 5119 N N . GLY A 1 741 ? -4.390 5.267 8.293 1.00 96.56 741 GLY A N 1
ATOM 5120 C CA . GLY A 1 741 ? -4.544 3.841 8.630 1.00 96.56 741 GLY A CA 1
ATOM 5121 C C . GLY A 1 741 ? -5.980 3.442 9.004 1.00 96.56 741 GLY A C 1
ATOM 5122 O O . GLY A 1 741 ? -6.795 4.303 9.345 1.00 96.56 741 GLY A O 1
ATOM 5123 N N . THR A 1 742 ? -6.261 2.134 8.971 1.00 98.44 742 THR A N 1
ATOM 5124 C CA . THR A 1 742 ? -7.559 1.546 9.362 1.00 98.44 742 THR A CA 1
ATOM 5125 C C . THR A 1 742 ? -7.374 0.549 10.503 1.00 98.44 742 THR A C 1
ATOM 5127 O O . THR A 1 742 ? -6.642 -0.427 10.346 1.00 98.44 742 THR A O 1
ATOM 5130 N N . GLY A 1 743 ? -8.030 0.769 11.641 1.00 98.50 743 GLY A N 1
ATOM 5131 C CA . GLY A 1 743 ? -7.932 -0.077 12.832 1.00 98.50 743 GLY A CA 1
ATOM 5132 C C . GLY A 1 743 ? -9.273 -0.657 13.260 1.00 98.50 743 GLY A C 1
ATOM 5133 O O . GLY A 1 743 ? -10.267 0.061 13.295 1.00 98.50 743 GLY A O 1
ATOM 5134 N N . VAL A 1 744 ? -9.290 -1.938 13.632 1.00 98.75 744 VAL A N 1
ATOM 5135 C CA . VAL A 1 744 ? -10.469 -2.615 14.194 1.00 98.75 744 VAL A CA 1
ATOM 5136 C C . VAL A 1 744 ? -10.097 -3.355 15.479 1.00 98.75 744 VAL A C 1
ATOM 5138 O O . VAL A 1 744 ? -9.166 -4.162 15.483 1.00 98.75 744 VAL A O 1
ATOM 5141 N N . VAL A 1 745 ? -10.846 -3.145 16.560 1.00 98.81 745 VAL A N 1
ATOM 5142 C CA . VAL A 1 745 ? -10.756 -3.942 17.792 1.00 98.81 745 VAL A CA 1
ATOM 5143 C C . VAL A 1 745 ? -12.063 -4.692 18.025 1.00 98.81 745 VAL A C 1
ATOM 5145 O O . VAL A 1 745 ? -13.136 -4.106 17.955 1.00 98.81 745 VAL A O 1
ATOM 5148 N N . ASN A 1 746 ? -11.975 -5.986 18.331 1.00 98.62 746 ASN A N 1
ATOM 5149 C CA . ASN A 1 746 ? -13.110 -6.866 18.600 1.00 98.62 746 ASN A CA 1
ATOM 5150 C C . ASN A 1 746 ? -12.955 -7.517 19.982 1.00 98.62 746 ASN A C 1
ATOM 5152 O O . ASN A 1 746 ? -12.328 -8.575 20.110 1.00 98.62 746 ASN A O 1
ATOM 5156 N N . GLN A 1 747 ? -13.532 -6.905 21.017 1.00 98.50 747 GLN A N 1
ATOM 5157 C CA . GLN A 1 747 ? -13.547 -7.433 22.380 1.00 98.50 747 GLN A CA 1
ATOM 5158 C C . GLN A 1 747 ? -14.857 -8.187 22.664 1.00 98.50 747 GLN A C 1
ATOM 5160 O O . GLN A 1 747 ? -15.959 -7.633 22.641 1.00 98.50 747 GLN A O 1
ATOM 5165 N N . THR A 1 748 ? -14.713 -9.479 22.958 1.00 98.19 748 THR A N 1
ATOM 5166 C CA . THR A 1 748 ? -15.821 -10.409 23.280 1.00 98.19 748 THR A CA 1
ATOM 5167 C C . THR A 1 748 ? -15.772 -10.927 24.722 1.00 98.19 748 THR A C 1
ATOM 5169 O O . THR A 1 748 ? -16.620 -11.712 25.138 1.00 98.19 748 THR A O 1
ATOM 5172 N N . GLY A 1 749 ? -14.766 -10.504 25.487 1.00 96.81 749 GLY A N 1
ATOM 5173 C CA . GLY A 1 749 ? -14.529 -10.884 26.873 1.00 96.81 749 GLY A CA 1
ATOM 5174 C C . GLY A 1 749 ? -13.245 -10.235 27.398 1.00 96.81 749 GLY A C 1
ATOM 5175 O O . GLY A 1 749 ? -12.788 -9.234 26.849 1.00 96.81 749 GLY A O 1
ATOM 5176 N N . GLY A 1 750 ? -12.654 -10.811 28.446 1.00 98.12 750 GLY A N 1
ATOM 5177 C CA . GLY A 1 750 ? -11.348 -10.383 28.947 1.00 98.12 750 GLY A CA 1
ATOM 5178 C C . GLY A 1 750 ? -11.387 -9.025 29.646 1.00 98.12 750 GLY A C 1
ATOM 5179 O O . GLY A 1 750 ? -12.461 -8.530 30.004 1.00 98.12 750 GLY A O 1
ATOM 5180 N N . SER A 1 751 ? -10.218 -8.418 29.838 1.00 98.31 751 SER A N 1
ATOM 5181 C CA . SER A 1 751 ? -10.094 -7.089 30.451 1.00 98.31 751 SER A CA 1
ATOM 5182 C C . SER A 1 751 ? -9.047 -6.221 29.765 1.00 98.31 751 SER A C 1
ATOM 5184 O O . SER A 1 751 ? -7.936 -6.683 29.502 1.00 98.31 751 SER A O 1
ATOM 5186 N N . VAL A 1 752 ? -9.373 -4.947 29.570 1.00 98.44 752 VAL A N 1
ATOM 5187 C CA . VAL A 1 752 ? -8.453 -3.904 29.106 1.00 98.44 752 VAL A CA 1
ATOM 5188 C C . VAL A 1 752 ? -8.271 -2.871 30.218 1.00 98.44 752 VAL A C 1
ATOM 5190 O O . VAL A 1 752 ? -9.253 -2.390 30.784 1.00 98.44 752 VAL A O 1
ATOM 5193 N N . THR A 1 753 ? -7.031 -2.500 30.520 1.00 97.50 753 THR A N 1
ATOM 5194 C CA . THR A 1 753 ? -6.700 -1.396 31.432 1.00 97.50 753 THR A CA 1
ATOM 5195 C C . THR A 1 753 ? -5.722 -0.457 30.746 1.00 97.50 753 THR A C 1
ATOM 5197 O O . THR A 1 753 ? -4.708 -0.918 30.226 1.00 97.50 753 THR A O 1
ATOM 5200 N N . LEU A 1 754 ? -6.040 0.837 30.743 1.00 96.25 754 LEU A N 1
ATOM 5201 C CA . LEU A 1 754 ? -5.261 1.902 30.116 1.00 96.25 754 LEU A CA 1
ATOM 5202 C C . LEU A 1 754 ? -5.082 3.023 31.143 1.00 96.25 754 LEU A C 1
ATOM 5204 O O . LEU A 1 754 ? -6.065 3.465 31.744 1.00 96.25 754 LEU A O 1
ATOM 5208 N N . GLU A 1 755 ? -3.853 3.482 31.353 1.00 94.00 755 GLU A N 1
ATOM 5209 C CA . GLU A 1 755 ? -3.574 4.646 32.210 1.00 94.00 755 GLU A CA 1
ATOM 5210 C C . GLU A 1 755 ? -3.532 5.956 31.400 1.00 94.00 755 GLU A C 1
ATOM 5212 O O . GLU A 1 755 ? -3.968 6.988 31.895 1.00 94.00 755 GLU A O 1
ATOM 5217 N N . ASP A 1 756 ? -3.146 5.905 30.123 1.00 93.50 756 ASP A N 1
ATOM 5218 C CA . ASP A 1 756 ? -3.137 7.056 29.207 1.00 93.50 756 ASP A CA 1
ATOM 5219 C C . ASP A 1 756 ? -4.369 7.069 28.261 1.00 93.50 756 ASP A C 1
ATOM 5221 O O . ASP A 1 756 ? -5.377 6.390 28.497 1.00 93.50 756 ASP A O 1
ATOM 5225 N N . ALA A 1 757 ? -4.314 7.882 27.204 1.00 94.44 757 ALA A N 1
ATOM 5226 C CA . ALA A 1 757 ? -5.395 8.118 26.261 1.00 94.44 757 ALA A CA 1
ATOM 5227 C C . ALA A 1 757 ? -5.875 6.859 25.514 1.00 94.44 757 ALA A C 1
ATOM 5229 O O . ALA A 1 757 ? -5.102 5.982 25.119 1.00 94.44 757 ALA A O 1
ATOM 5230 N N . PHE A 1 758 ? -7.180 6.815 25.252 1.00 97.25 758 PHE A N 1
ATOM 5231 C CA . PHE A 1 758 ? -7.848 5.780 24.472 1.00 97.25 758 PHE A CA 1
ATOM 5232 C C . PHE A 1 758 ? -8.550 6.423 23.277 1.00 97.25 758 PHE A C 1
ATOM 5234 O O . PHE A 1 758 ? -9.572 7.087 23.434 1.00 97.25 758 PHE A O 1
ATOM 5241 N N . SER A 1 759 ? -7.995 6.243 22.083 1.00 97.12 759 SER A N 1
ATOM 5242 C CA . SER A 1 759 ? -8.399 6.990 20.897 1.00 97.12 759 SER A CA 1
ATOM 5243 C C . SER A 1 759 ? -8.785 6.071 19.740 1.00 97.12 759 SER A C 1
ATOM 5245 O O . SER A 1 759 ? -8.084 5.110 19.413 1.00 97.12 759 SER A O 1
ATOM 5247 N N . ILE A 1 760 ? -9.925 6.360 19.118 1.00 98.31 760 ILE A N 1
ATOM 5248 C CA . ILE A 1 760 ? -10.513 5.580 18.029 1.00 98.31 760 ILE A CA 1
ATOM 5249 C C . ILE A 1 760 ? -10.738 6.524 16.844 1.00 98.31 760 ILE A C 1
ATOM 5251 O O . ILE A 1 760 ? -11.592 7.397 16.921 1.00 98.31 760 ILE A O 1
ATOM 5255 N N . GLY A 1 761 ? -10.014 6.342 15.740 1.00 97.25 761 GLY A N 1
ATOM 5256 C CA . GLY A 1 761 ? -10.145 7.141 14.519 1.00 97.25 761 GLY A CA 1
ATOM 5257 C C . GLY A 1 761 ? -9.503 8.523 14.631 1.00 97.25 761 GLY A C 1
ATOM 5258 O O . GLY A 1 761 ? -10.187 9.533 14.480 1.00 97.25 761 GLY A O 1
ATOM 5259 N N . GLU A 1 762 ? -8.195 8.577 14.896 1.00 95.50 762 GLU A N 1
ATOM 5260 C CA . GLU A 1 762 ? -7.459 9.831 15.097 1.00 95.50 762 GLU A CA 1
ATOM 5261 C C . GLU A 1 762 ? -6.552 10.182 13.907 1.00 95.50 762 GLU A C 1
ATOM 5263 O O . GLU A 1 762 ? -5.719 9.385 13.463 1.00 95.50 762 GLU A O 1
ATOM 5268 N N . GLY A 1 763 ? -6.703 11.408 13.407 1.00 94.00 763 GLY A N 1
ATOM 5269 C CA . GLY A 1 763 ? -5.927 12.001 12.322 1.00 94.00 763 GLY A CA 1
ATOM 5270 C C . GLY A 1 763 ? -6.601 11.914 10.949 1.00 94.00 763 GLY A C 1
ATOM 5271 O O . GLY A 1 763 ? -7.275 10.947 10.612 1.00 94.00 763 GLY A O 1
ATOM 5272 N N . ALA A 1 764 ? -6.383 12.937 10.120 1.00 93.69 764 ALA A N 1
ATOM 5273 C CA . ALA A 1 764 ? -7.146 13.152 8.892 1.00 93.69 764 ALA A CA 1
ATOM 5274 C C . ALA A 1 764 ? -7.226 11.917 7.969 1.00 93.69 764 ALA A C 1
ATOM 5276 O O . ALA A 1 764 ? -6.205 11.464 7.434 1.00 93.69 764 ALA A O 1
ATOM 5277 N N . GLY A 1 765 ? -8.451 11.431 7.752 1.00 94.00 765 GLY A N 1
ATOM 5278 C CA . GLY A 1 765 ? -8.799 10.309 6.878 1.00 94.00 765 GLY A CA 1
ATOM 5279 C C . GLY A 1 765 ? -8.669 8.910 7.490 1.00 94.00 765 GLY A C 1
ATOM 5280 O O . GLY A 1 765 ? -8.905 7.941 6.770 1.00 94.00 765 GLY A O 1
ATOM 5281 N N . THR A 1 766 ? -8.267 8.762 8.759 1.00 97.38 766 THR A N 1
ATOM 5282 C CA . THR A 1 766 ? -8.206 7.441 9.415 1.00 97.38 766 THR A CA 1
ATOM 5283 C C . THR A 1 766 ? -9.591 6.866 9.655 1.00 97.38 766 THR A C 1
ATOM 5285 O O . THR A 1 766 ? -10.602 7.568 9.618 1.00 97.38 766 THR A O 1
ATOM 5288 N N . THR A 1 767 ? -9.654 5.556 9.874 1.00 98.12 767 THR A N 1
ATOM 5289 C CA . THR A 1 767 ? -10.883 4.879 10.291 1.00 98.12 767 THR A CA 1
ATOM 5290 C C . THR A 1 767 ? -10.567 3.945 11.449 1.00 98.12 767 THR A C 1
ATOM 5292 O O . THR A 1 767 ? -9.737 3.048 11.316 1.00 98.12 767 THR A O 1
ATOM 5295 N N . GLY A 1 768 ? -11.202 4.183 12.590 1.00 98.50 768 GLY A N 1
ATOM 5296 C CA . GLY A 1 768 ? -11.085 3.375 13.794 1.00 98.50 768 GLY A CA 1
ATOM 5297 C C . GLY A 1 768 ? -12.433 2.796 14.186 1.00 98.50 768 GLY A C 1
ATOM 5298 O O . GLY A 1 768 ? -13.409 3.533 14.302 1.00 98.50 768 GLY A O 1
ATOM 5299 N N . GLU A 1 769 ? -12.486 1.493 14.439 1.00 98.75 769 GLU A N 1
ATOM 5300 C CA . GLU A 1 769 ? -13.670 0.831 14.980 1.00 98.75 769 GLU A CA 1
ATOM 5301 C C . GLU A 1 769 ? -13.317 -0.012 16.209 1.00 98.75 769 GLU A C 1
ATOM 5303 O O . GLU A 1 769 ? -12.403 -0.834 16.173 1.00 98.75 769 GLU A O 1
ATOM 5308 N N . TYR A 1 770 ? -14.077 0.145 17.289 1.00 98.75 770 TYR A N 1
ATOM 5309 C CA . TYR A 1 770 ? -14.004 -0.707 18.470 1.00 98.75 770 TYR A CA 1
ATOM 5310 C C . TYR A 1 770 ? -15.367 -1.359 18.714 1.00 98.75 770 TYR A C 1
ATOM 5312 O O . TYR A 1 770 ? -16.344 -0.672 18.999 1.00 98.75 770 TYR A O 1
ATOM 5320 N N . GLN A 1 771 ? -15.437 -2.686 18.632 1.00 98.62 771 GLN A N 1
ATOM 5321 C CA . GLN A 1 771 ? -16.617 -3.487 18.954 1.00 98.62 771 GLN A CA 1
ATOM 5322 C C . GLN A 1 771 ? -16.426 -4.170 20.311 1.00 98.62 771 GLN A C 1
ATOM 5324 O O . GLN A 1 771 ? -15.563 -5.036 20.468 1.00 98.62 771 GLN A O 1
ATOM 5329 N N . PHE A 1 772 ? -17.241 -3.799 21.296 1.00 98.56 772 PHE A N 1
ATOM 5330 C CA . PHE A 1 772 ? -17.174 -4.287 22.671 1.00 98.56 772 PHE A CA 1
ATOM 5331 C C . PHE A 1 772 ? -18.498 -4.965 23.051 1.00 98.56 772 PHE A C 1
ATOM 5333 O O . PHE A 1 772 ? -19.540 -4.325 23.160 1.00 98.56 772 PHE A O 1
ATOM 5340 N N . SER A 1 773 ? -18.477 -6.289 23.212 1.00 98.56 773 SER A N 1
ATOM 5341 C CA . SER A 1 773 ? -19.685 -7.115 23.433 1.00 98.56 773 SER A CA 1
ATOM 5342 C C . SER A 1 773 ? -19.689 -7.896 24.756 1.00 98.56 773 SER A C 1
ATOM 5344 O O . SER A 1 773 ? -20.697 -8.489 25.146 1.00 98.56 773 SER A O 1
ATOM 5346 N N . GLY A 1 774 ? -18.563 -7.887 25.468 1.00 97.56 774 GLY A N 1
ATOM 5347 C CA . GLY A 1 774 ? -18.382 -8.540 26.759 1.00 97.56 774 GLY A CA 1
ATOM 5348 C C . GLY A 1 774 ? -16.973 -8.309 27.295 1.00 97.56 774 GLY A C 1
ATOM 5349 O O . GLY A 1 774 ? -16.059 -8.035 26.520 1.00 97.56 774 GLY A O 1
ATOM 5350 N N . GLY A 1 775 ? -16.793 -8.433 28.611 1.00 98.31 775 GLY A N 1
ATOM 5351 C CA . GLY A 1 775 ? -15.530 -8.131 29.298 1.00 98.31 775 GLY A CA 1
ATOM 5352 C C . GLY A 1 775 ? -15.524 -6.744 29.939 1.00 98.31 775 GLY A C 1
ATOM 5353 O O . GLY A 1 775 ? -16.575 -6.111 30.069 1.00 98.31 775 GLY A O 1
ATOM 5354 N N . THR A 1 776 ? -14.346 -6.273 30.347 1.00 98.50 776 THR A N 1
ATOM 5355 C CA . THR A 1 776 ? -14.162 -4.947 30.958 1.00 98.50 776 THR A CA 1
ATOM 5356 C C . THR A 1 776 ? -13.180 -4.070 30.179 1.00 98.50 776 THR A C 1
ATOM 5358 O O . THR A 1 776 ? -12.217 -4.567 29.591 1.00 98.50 776 THR A O 1
ATOM 5361 N N . ILE A 1 777 ? -13.407 -2.756 30.216 1.00 98.50 777 ILE A N 1
ATOM 5362 C CA . ILE A 1 777 ? -12.439 -1.717 29.845 1.00 98.50 777 ILE A CA 1
ATOM 5363 C C . ILE A 1 777 ? -12.384 -0.703 30.991 1.00 98.50 777 ILE A C 1
ATOM 5365 O O . ILE A 1 777 ? -13.421 -0.203 31.427 1.00 98.50 777 ILE A O 1
ATOM 5369 N N . GLN A 1 778 ? -11.177 -0.392 31.456 1.00 97.94 778 GLN A N 1
ATOM 5370 C CA . GLN A 1 778 ? -10.888 0.644 32.445 1.00 97.94 778 GLN A CA 1
ATOM 5371 C C . GLN A 1 778 ? -9.869 1.617 31.840 1.00 97.94 778 GLN A C 1
ATOM 5373 O O . GLN A 1 778 ? -8.668 1.352 31.872 1.00 97.94 778 GLN A O 1
ATOM 5378 N N . ALA A 1 779 ? -10.360 2.692 31.221 1.00 96.38 779 ALA A N 1
ATOM 5379 C CA . ALA A 1 779 ? -9.551 3.673 30.494 1.00 96.38 779 ALA A CA 1
ATOM 5380 C C . ALA A 1 779 ? -9.191 4.890 31.363 1.00 96.38 779 ALA A C 1
ATOM 5382 O O . ALA A 1 779 ? -9.923 5.209 32.305 1.00 96.38 779 ALA A O 1
ATOM 5383 N N . ALA A 1 780 ? -8.072 5.557 31.048 1.00 90.81 780 ALA A N 1
ATOM 5384 C CA . ALA A 1 780 ? -7.537 6.694 31.802 1.00 90.81 780 ALA A CA 1
ATOM 5385 C C . ALA A 1 780 ? -7.581 6.470 33.328 1.00 90.81 780 ALA A C 1
ATOM 5387 O O . ALA A 1 780 ? -8.146 7.263 34.080 1.00 90.81 780 ALA A O 1
ATOM 5388 N N . ASN A 1 781 ? -7.083 5.319 33.788 1.00 88.50 781 ASN A N 1
ATOM 5389 C CA . ASN A 1 781 ? -7.329 4.812 35.141 1.00 88.50 781 ASN A CA 1
ATOM 5390 C C . ASN A 1 781 ? -6.703 5.647 36.282 1.00 88.50 781 ASN A C 1
ATOM 5392 O O . ASN A 1 781 ? -7.050 5.468 37.448 1.00 88.50 781 ASN A O 1
ATOM 5396 N N . ASP A 1 782 ? -5.788 6.555 35.980 1.00 86.25 782 ASP A N 1
ATOM 5397 C CA . ASP A 1 782 ? -5.223 7.506 36.940 1.00 86.25 782 ASP A CA 1
ATOM 5398 C C . ASP A 1 782 ? -5.848 8.916 36.831 1.00 86.25 782 ASP A C 1
ATOM 5400 O O . ASP A 1 782 ? -5.520 9.803 37.622 1.00 86.25 782 ASP A O 1
ATOM 5404 N N . GLY A 1 783 ? -6.753 9.116 35.864 1.00 85.25 783 GLY A N 1
ATOM 5405 C CA . GLY A 1 783 ? -7.379 10.393 35.527 1.00 85.25 783 GLY A CA 1
ATOM 5406 C C . GLY A 1 783 ? -6.539 11.325 34.642 1.00 85.25 783 GLY A C 1
ATOM 5407 O O . GLY A 1 783 ? -6.933 12.480 34.485 1.00 85.25 783 GLY A O 1
ATOM 5408 N N . ALA A 1 784 ? -5.400 10.881 34.093 1.00 84.12 784 ALA A N 1
ATOM 5409 C CA . ALA A 1 784 ? -4.536 11.704 33.239 1.00 84.12 784 ALA A CA 1
ATOM 5410 C C . ALA A 1 784 ? -4.862 11.600 31.739 1.00 84.12 784 ALA A C 1
ATOM 5412 O O . ALA A 1 784 ? -4.698 12.587 31.021 1.00 84.12 784 ALA A O 1
ATOM 5413 N N . GLY A 1 785 ? -5.297 10.426 31.270 1.00 89.94 785 GLY A N 1
ATOM 5414 C CA . GLY A 1 785 ? -5.697 10.198 29.878 1.00 89.94 785 GLY A CA 1
ATOM 5415 C C . GLY A 1 785 ? -7.112 10.687 29.534 1.00 89.94 785 GLY A C 1
ATOM 5416 O O . GLY A 1 785 ? -7.944 10.923 30.408 1.00 89.94 785 GLY A O 1
ATOM 5417 N N . ASP A 1 786 ? -7.406 10.749 28.235 1.00 94.00 786 ASP A N 1
ATOM 5418 C CA . ASP A 1 786 ? -8.730 11.058 27.681 1.00 94.00 786 ASP A CA 1
ATOM 5419 C C . ASP A 1 786 ? -9.226 9.945 26.748 1.00 94.00 786 ASP A C 1
ATOM 5421 O O . ASP A 1 786 ? -8.437 9.195 26.171 1.00 94.00 786 ASP A O 1
ATOM 5425 N N . VAL A 1 787 ? -10.542 9.846 26.571 1.00 96.94 787 VAL A N 1
ATOM 5426 C CA . VAL A 1 787 ? -11.197 8.917 25.642 1.00 96.94 787 VAL A CA 1
ATOM 5427 C C . VAL A 1 787 ? -11.732 9.708 24.453 1.00 96.94 787 VAL A C 1
ATOM 5429 O O . VAL A 1 787 ? -12.508 10.645 24.636 1.00 96.94 787 VAL A O 1
ATOM 5432 N N . ARG A 1 788 ? -11.335 9.334 23.235 1.00 96.44 788 ARG A N 1
ATOM 5433 C CA . ARG A 1 788 ? -11.656 10.053 21.992 1.00 96.44 788 ARG A CA 1
ATOM 5434 C C . ARG A 1 788 ? -12.279 9.120 20.963 1.00 96.44 788 ARG A C 1
ATOM 5436 O O . ARG A 1 788 ? -11.706 8.080 20.635 1.00 96.44 788 ARG A O 1
ATOM 5443 N N . ILE A 1 789 ? -13.433 9.504 20.425 1.00 97.31 789 ILE A N 1
ATOM 5444 C CA . ILE A 1 789 ? -14.121 8.775 19.353 1.00 97.31 789 ILE A CA 1
ATOM 5445 C C . ILE A 1 789 ? -14.203 9.696 18.137 1.00 97.31 789 ILE A C 1
ATOM 5447 O O . ILE A 1 789 ? -15.114 10.508 18.041 1.00 97.31 789 ILE A O 1
ATOM 5451 N N . GLY A 1 790 ? -13.251 9.572 17.219 1.00 94.88 790 GLY A N 1
ATOM 5452 C CA . GLY A 1 790 ? -12.993 10.534 16.153 1.00 94.88 790 GLY A CA 1
ATOM 5453 C C . GLY A 1 790 ? -12.139 11.684 16.680 1.00 94.88 790 GLY A C 1
ATOM 5454 O O . GLY A 1 790 ? -12.471 12.288 17.696 1.00 94.88 790 GLY A O 1
ATOM 5455 N N . GLY A 1 791 ? -11.041 11.997 15.996 1.00 92.38 791 GLY A N 1
ATOM 5456 C CA . GLY A 1 791 ? -10.216 13.167 16.307 1.00 92.38 791 GLY A CA 1
ATOM 5457 C C . GLY A 1 791 ? -9.396 13.628 15.106 1.00 92.38 791 GLY A C 1
ATOM 5458 O O . GLY A 1 791 ? -8.996 12.818 14.268 1.00 92.38 791 GLY A O 1
ATOM 5459 N N . GLY A 1 792 ? -9.130 14.930 14.990 1.00 90.56 792 GLY A N 1
ATOM 5460 C CA . GLY A 1 792 ? -8.171 15.463 14.010 1.00 90.56 792 GLY A CA 1
ATOM 5461 C C . GLY A 1 792 ? -8.500 15.181 12.532 1.00 90.56 792 GLY A C 1
ATOM 5462 O O . GLY A 1 792 ? -7.582 15.038 11.721 1.00 90.56 792 GLY A O 1
ATOM 5463 N N . GLY A 1 793 ? -9.784 15.065 12.176 1.00 91.31 793 GLY A N 1
ATOM 5464 C CA . GLY A 1 793 ? -10.271 14.704 10.837 1.00 91.31 793 GLY A CA 1
ATOM 5465 C C . GLY A 1 793 ? -10.353 13.194 10.559 1.00 91.31 793 GLY A C 1
ATOM 5466 O O . GLY A 1 793 ? -10.438 12.799 9.394 1.00 91.31 793 GLY A O 1
ATOM 5467 N N . GLY A 1 794 ? -10.237 12.348 11.584 1.00 95.12 794 GLY A N 1
ATOM 5468 C CA . GLY A 1 794 ? -10.436 10.900 11.487 1.00 95.12 794 GLY A CA 1
ATOM 5469 C C . GLY A 1 794 ? -11.885 10.471 11.751 1.00 95.12 794 GLY A C 1
ATOM 5470 O O . GLY A 1 794 ? -12.694 11.241 12.272 1.00 95.12 794 GLY A O 1
ATOM 5471 N N . ASN A 1 795 ? -12.206 9.228 11.387 1.00 97.12 795 ASN A N 1
ATOM 5472 C CA . ASN A 1 795 ? -13.520 8.615 11.591 1.00 97.12 795 ASN A CA 1
ATOM 5473 C C . ASN A 1 795 ? -13.439 7.552 12.693 1.00 97.12 795 ASN A C 1
ATOM 5475 O O . ASN A 1 795 ? -12.867 6.482 12.476 1.00 97.12 795 ASN A O 1
ATOM 5479 N N . GLY A 1 796 ? -14.004 7.830 13.864 1.00 98.06 796 GLY A N 1
ATOM 5480 C CA . GLY A 1 796 ? -14.061 6.914 14.999 1.00 98.06 796 GLY A CA 1
ATOM 5481 C C . GLY A 1 796 ? -15.438 6.293 15.198 1.00 98.06 796 GLY A C 1
ATOM 5482 O O . GLY A 1 796 ? -16.470 6.940 15.025 1.00 98.06 796 GLY A O 1
ATOM 5483 N N . THR A 1 797 ? -15.478 5.026 15.601 1.00 98.62 797 THR A N 1
ATOM 5484 C CA . THR A 1 797 ? -16.715 4.346 15.995 1.00 98.62 797 THR A CA 1
ATOM 5485 C C . THR A 1 797 ? -16.482 3.414 17.180 1.00 98.62 797 THR A C 1
ATOM 5487 O O . THR A 1 797 ? -15.667 2.498 17.100 1.00 98.62 797 THR A O 1
ATOM 5490 N N . PHE A 1 798 ? -17.233 3.603 18.264 1.00 98.69 798 PHE A N 1
ATOM 5491 C CA . PHE A 1 798 ? -17.224 2.735 19.441 1.00 98.69 798 PHE A CA 1
ATOM 5492 C C . PHE A 1 798 ? -18.609 2.102 19.624 1.00 98.69 798 PHE A C 1
ATOM 5494 O O . PHE A 1 798 ? -19.585 2.794 19.905 1.00 98.69 798 PHE A O 1
ATOM 5501 N N . ARG A 1 799 ? -18.698 0.781 19.449 1.00 98.69 799 ARG A N 1
ATOM 5502 C CA . ARG A 1 799 ? -19.921 -0.017 19.605 1.00 98.69 799 ARG A CA 1
ATOM 5503 C C . ARG A 1 799 ? -19.867 -0.817 20.892 1.00 98.69 799 ARG A C 1
ATOM 5505 O O . ARG A 1 799 ? -18.903 -1.547 21.116 1.00 98.69 799 ARG A O 1
ATOM 5512 N N . ILE A 1 800 ? -20.911 -0.729 21.705 1.00 98.62 800 ILE A N 1
ATOM 5513 C CA . ILE A 1 800 ? -20.983 -1.357 23.026 1.00 98.62 800 ILE A CA 1
ATOM 5514 C C . ILE A 1 800 ? -22.297 -2.121 23.138 1.00 98.62 800 ILE A C 1
ATOM 5516 O O . ILE A 1 800 ? -23.367 -1.601 22.829 1.00 98.62 800 ILE A O 1
ATOM 5520 N N . SER A 1 801 ? -22.215 -3.388 23.532 1.00 98.50 801 SER A N 1
ATOM 5521 C CA . SER A 1 801 ? -23.343 -4.320 23.502 1.00 98.50 801 SER A CA 1
ATOM 5522 C C . SER A 1 801 ? -23.169 -5.473 24.493 1.00 98.50 801 SER A C 1
ATOM 5524 O O . SER A 1 801 ? -22.127 -5.611 25.137 1.00 98.50 801 SER A O 1
ATOM 5526 N N . GLY A 1 802 ? -24.184 -6.334 24.602 1.00 97.81 802 GLY A N 1
ATOM 5527 C CA . GLY A 1 802 ? -24.088 -7.575 25.372 1.00 97.81 802 GLY A CA 1
ATOM 5528 C C . GLY A 1 802 ? -23.818 -7.309 26.852 1.00 97.81 802 GLY A C 1
ATOM 5529 O O . GLY A 1 802 ? -24.544 -6.547 27.476 1.00 97.81 802 GLY A O 1
ATOM 5530 N N . THR A 1 803 ? -22.781 -7.933 27.414 1.00 98.25 803 THR A N 1
ATOM 5531 C CA . THR A 1 803 ? -22.391 -7.769 28.830 1.00 98.25 803 THR A CA 1
ATOM 5532 C C . THR A 1 803 ? -21.087 -6.978 28.976 1.00 98.25 803 THR A C 1
ATOM 5534 O O . THR A 1 803 ? -20.251 -7.292 29.827 1.00 98.25 803 THR A O 1
ATOM 5537 N N . ALA A 1 804 ? -20.849 -6.025 28.075 1.00 98.56 804 ALA A N 1
ATOM 5538 C CA . ALA A 1 804 ? -19.684 -5.150 28.099 1.00 98.56 804 ALA A CA 1
ATOM 5539 C C . ALA A 1 804 ? -19.742 -4.158 29.275 1.00 98.56 804 ALA A C 1
ATOM 5541 O O . ALA A 1 804 ? -20.788 -3.574 29.549 1.00 98.56 804 ALA A O 1
ATOM 5542 N N . SER A 1 805 ? -18.614 -3.937 29.954 1.00 98.56 805 SER A N 1
ATOM 5543 C CA . SER A 1 805 ? -18.493 -2.967 31.050 1.00 98.56 805 SER A CA 1
ATOM 5544 C C . SER A 1 805 ? -17.363 -1.976 30.783 1.00 98.56 805 SER A C 1
ATOM 5546 O O . SER A 1 805 ? -16.190 -2.310 30.956 1.00 98.56 805 SER A O 1
ATOM 5548 N N . PHE A 1 806 ? -17.712 -0.750 30.398 1.00 98.62 806 PHE A N 1
ATOM 5549 C CA . PHE A 1 806 ? -16.775 0.350 30.181 1.00 98.62 806 PHE A CA 1
ATOM 5550 C C . PHE A 1 806 ? -16.779 1.330 31.359 1.00 98.62 806 PHE A C 1
ATOM 5552 O O . PHE A 1 806 ? -17.843 1.806 31.758 1.00 98.62 806 PHE A O 1
ATOM 5559 N N . THR A 1 807 ? -15.591 1.688 31.846 1.00 98.31 807 THR A N 1
ATOM 5560 C CA . THR A 1 807 ? -15.384 2.758 32.829 1.00 98.31 807 THR A CA 1
ATOM 5561 C C . THR A 1 807 ? -14.189 3.621 32.420 1.00 98.31 807 THR A C 1
ATOM 5563 O O . THR A 1 807 ? -13.144 3.085 32.051 1.00 98.31 807 THR A O 1
ATOM 5566 N N . THR A 1 808 ? -14.291 4.944 32.560 1.00 97.25 808 THR A N 1
ATOM 5567 C CA . THR A 1 808 ? -13.138 5.859 32.481 1.00 97.25 808 THR A CA 1
ATOM 5568 C C . THR A 1 808 ? -13.136 6.892 33.607 1.00 97.25 808 THR A C 1
ATOM 5570 O O . THR A 1 808 ? -14.198 7.372 34.007 1.00 97.25 808 THR A O 1
ATOM 5573 N N . GLN A 1 809 ? -11.946 7.240 34.115 1.00 95.00 809 GLN A N 1
ATOM 5574 C CA . GLN A 1 809 ? -11.765 8.392 35.017 1.00 95.00 809 GLN A CA 1
ATOM 5575 C C . GLN A 1 809 ? -11.383 9.678 34.257 1.00 95.00 809 GLN A C 1
ATOM 5577 O O . GLN A 1 809 ? -11.435 10.768 34.829 1.00 95.00 809 GLN A O 1
ATOM 5582 N N . GLY A 1 810 ? -11.037 9.561 32.972 1.00 93.00 810 GLY A N 1
ATOM 5583 C CA . GLY A 1 810 ? -10.761 10.678 32.069 1.00 93.00 810 GLY A CA 1
ATOM 5584 C C . GLY A 1 810 ? -12.023 11.302 31.469 1.00 93.00 810 GLY A C 1
ATOM 5585 O O . GLY A 1 810 ? -13.154 10.941 31.818 1.00 93.00 810 GLY A O 1
ATOM 5586 N N . ASN A 1 811 ? -11.831 12.233 30.537 1.00 94.19 811 ASN A N 1
ATOM 5587 C CA . ASN A 1 811 ? -12.933 12.831 29.784 1.00 94.19 811 ASN A CA 1
ATOM 5588 C C . ASN A 1 811 ? -13.316 11.937 28.598 1.00 94.19 811 ASN A C 1
ATOM 5590 O O . ASN A 1 811 ? -12.462 11.253 28.035 1.00 94.19 811 ASN A O 1
ATOM 5594 N N . LEU A 1 812 ? -14.586 11.959 28.199 1.00 96.19 812 LEU A N 1
ATOM 5595 C CA . LEU A 1 812 ? -15.039 11.437 26.914 1.00 96.19 812 LEU A CA 1
ATOM 5596 C C . LEU A 1 812 ? -15.299 12.597 25.950 1.00 96.19 812 LEU A C 1
ATOM 5598 O O . LEU A 1 812 ? -16.169 13.427 26.220 1.00 96.19 812 LEU A O 1
ATOM 5602 N N . TYR A 1 813 ? -14.604 12.574 24.814 1.00 94.75 813 TYR A N 1
ATOM 5603 C CA . TYR A 1 813 ? -14.874 13.401 23.644 1.00 94.75 813 TYR A CA 1
ATOM 5604 C C . TYR A 1 813 ? -15.406 12.538 22.501 1.00 94.75 813 TYR A C 1
ATOM 5606 O O . TYR A 1 813 ? -14.894 11.449 22.213 1.00 94.75 813 TYR A O 1
ATOM 5614 N N . ILE A 1 814 ? -16.412 13.063 21.815 1.00 94.94 814 ILE A N 1
ATOM 5615 C CA . ILE A 1 814 ? -16.916 12.536 20.549 1.00 94.94 814 ILE A CA 1
ATOM 5616 C C . ILE A 1 814 ? -16.549 13.579 19.493 1.00 94.94 814 ILE A C 1
ATOM 5618 O O . ILE A 1 814 ? -16.723 14.764 19.743 1.00 94.94 814 ILE A O 1
ATOM 5622 N N . ALA A 1 815 ? -15.959 13.119 18.391 1.00 91.62 815 ALA A N 1
ATOM 5623 C CA . ALA A 1 815 ? -15.377 13.903 17.306 1.00 91.62 815 ALA A CA 1
ATOM 5624 C C . ALA A 1 815 ? -14.529 15.105 17.786 1.00 91.62 815 ALA A C 1
ATOM 5626 O O . ALA A 1 815 ? -14.842 16.262 17.539 1.00 91.62 815 ALA A O 1
ATOM 5627 N N . GLU A 1 816 ? -13.406 14.840 18.460 1.00 87.50 816 GLU A N 1
ATOM 5628 C CA . GLU A 1 816 ? -12.525 15.891 18.984 1.00 87.50 816 GLU A CA 1
ATOM 5629 C C . GLU A 1 816 ? -12.017 16.836 17.875 1.00 87.50 816 GLU A C 1
ATOM 5631 O O . GLU A 1 816 ? -11.571 16.424 16.795 1.00 87.50 816 GLU A O 1
ATOM 5636 N N . ALA A 1 817 ? -12.052 18.134 18.171 1.00 68.06 817 ALA A N 1
ATOM 5637 C CA . ALA A 1 817 ? -11.607 19.187 17.274 1.00 68.06 817 ALA A CA 1
ATOM 5638 C C . ALA A 1 817 ? -10.115 19.080 16.888 1.00 68.06 817 ALA A C 1
ATOM 5640 O O . ALA A 1 817 ? -9.271 18.620 17.653 1.00 68.06 817 ALA A O 1
ATOM 5641 N N . GLY A 1 818 ? -9.770 19.548 15.684 1.00 68.06 818 GLY A N 1
ATOM 5642 C CA . GLY A 1 818 ? -8.404 19.475 15.143 1.00 68.06 818 GLY A CA 1
ATOM 5643 C C . GLY A 1 818 ? -8.315 19.171 13.643 1.00 68.06 818 GLY A C 1
ATOM 5644 O O . GLY A 1 818 ? -7.242 19.297 13.055 1.00 68.06 818 GLY A O 1
ATOM 5645 N N . GLY A 1 819 ? -9.426 18.807 12.999 1.00 71.81 819 GLY A N 1
ATOM 5646 C CA . GLY A 1 819 ? -9.521 18.655 11.547 1.00 71.81 819 GLY A CA 1
ATOM 5647 C C . GLY A 1 819 ? -10.970 18.750 11.075 1.00 71.81 819 GLY A C 1
ATOM 5648 O O . GLY A 1 819 ? -11.872 18.291 11.763 1.00 71.81 819 GLY A O 1
ATOM 5649 N N . ALA A 1 820 ? -11.202 19.363 9.913 1.00 78.06 820 ALA A N 1
ATOM 5650 C CA . ALA A 1 820 ? -12.546 19.450 9.343 1.00 78.06 820 ALA A CA 1
ATOM 5651 C C . ALA A 1 820 ? -13.036 18.062 8.892 1.00 78.06 820 ALA A C 1
ATOM 5653 O O . ALA A 1 820 ? -12.277 17.323 8.261 1.00 78.06 820 ALA A O 1
ATOM 5654 N N . GLY A 1 821 ? -14.301 17.737 9.175 1.00 83.62 821 GLY A N 1
ATOM 5655 C CA . GLY A 1 821 ? -14.905 16.450 8.816 1.00 83.62 821 GLY A CA 1
ATOM 5656 C C . GLY A 1 821 ? -14.517 15.278 9.724 1.00 83.62 821 GLY A C 1
ATOM 5657 O O . GLY A 1 821 ? -14.608 14.133 9.286 1.00 83.62 821 GLY A O 1
ATOM 5658 N N . THR A 1 822 ? -14.079 15.537 10.963 1.00 91.38 822 THR A N 1
ATOM 5659 C CA . THR A 1 822 ? -13.969 14.486 11.991 1.00 91.38 822 THR A CA 1
ATOM 5660 C C . THR A 1 822 ? -15.341 13.854 12.212 1.00 91.38 822 THR A C 1
ATOM 5662 O O . THR A 1 822 ? -16.324 14.578 12.331 1.00 91.38 822 THR A O 1
ATOM 5665 N N . THR A 1 823 ? -15.418 12.527 12.295 1.00 93.88 823 THR A N 1
ATOM 5666 C CA . THR A 1 823 ? -16.673 11.808 12.579 1.00 93.88 823 THR A CA 1
ATOM 5667 C C . THR A 1 823 ? -16.496 10.937 13.813 1.00 93.88 823 THR A C 1
ATOM 5669 O O . THR A 1 823 ? -15.524 10.187 13.894 1.00 93.88 823 THR A O 1
ATOM 5672 N N . GLY A 1 824 ? -17.433 11.001 14.755 1.00 96.12 824 GLY A N 1
ATOM 5673 C CA . GLY A 1 824 ? -17.409 10.244 16.001 1.00 96.12 824 GLY A CA 1
ATOM 5674 C C . GLY A 1 824 ? -18.759 9.605 16.297 1.00 96.12 824 GLY A C 1
ATOM 5675 O O . GLY A 1 824 ? -19.723 10.308 16.579 1.00 96.12 824 GLY A O 1
ATOM 5676 N N . LEU A 1 825 ? -18.823 8.271 16.271 1.00 97.62 825 LEU A N 1
ATOM 5677 C CA . LEU A 1 825 ? -20.034 7.507 16.585 1.00 97.62 825 LEU A CA 1
ATOM 5678 C C . LEU A 1 825 ? -19.857 6.669 17.857 1.00 97.62 825 LEU A C 1
ATOM 5680 O O . LEU A 1 825 ? -19.063 5.728 17.876 1.00 97.62 825 LEU A O 1
ATOM 5684 N N . LEU A 1 826 ? -20.655 6.946 18.886 1.00 98.31 826 LEU A N 1
ATOM 5685 C CA . LEU A 1 826 ? -20.854 6.060 20.037 1.00 98.31 826 LEU A CA 1
ATOM 5686 C C . LEU A 1 826 ? -22.190 5.320 19.880 1.00 98.31 826 LEU A C 1
ATOM 5688 O O . LEU A 1 826 ? -23.240 5.949 19.819 1.00 98.31 826 LEU A O 1
ATOM 5692 N N . GLU A 1 827 ? -22.176 3.989 19.830 1.00 98.62 827 GLU A N 1
ATOM 5693 C CA . GLU A 1 827 ? -23.377 3.159 19.662 1.00 98.62 827 GLU A CA 1
ATOM 5694 C C . GLU A 1 827 ? -23.554 2.215 20.862 1.00 98.62 827 GLU A C 1
ATOM 5696 O O . GLU A 1 827 ? -22.698 1.374 21.136 1.00 98.62 827 GLU A O 1
ATOM 5701 N N . LEU A 1 828 ? -24.676 2.343 21.575 1.00 98.56 828 LEU A N 1
ATOM 5702 C CA . LEU A 1 828 ? -25.010 1.590 22.788 1.00 98.56 828 LEU A CA 1
ATOM 5703 C C . LEU A 1 828 ? -26.213 0.672 22.517 1.00 98.56 828 LEU A C 1
ATOM 5705 O O . LEU A 1 828 ? -27.305 1.153 22.218 1.00 98.56 828 LEU A O 1
ATOM 5709 N N . THR A 1 829 ? -26.022 -0.648 22.603 1.00 98.44 829 THR A N 1
ATOM 5710 C CA . THR A 1 829 ? -27.013 -1.659 22.183 1.00 98.44 829 THR A CA 1
ATOM 5711 C C . THR A 1 829 ? -27.431 -2.607 23.310 1.00 98.44 829 THR A C 1
ATOM 5713 O O . THR A 1 829 ? -26.610 -3.343 23.864 1.00 98.44 829 THR A O 1
ATOM 5716 N N . GLY A 1 830 ? -28.737 -2.676 23.567 1.00 97.94 830 GLY A N 1
ATOM 5717 C CA . GLY A 1 830 ? -29.351 -3.478 24.627 1.00 97.94 830 GLY A CA 1
ATOM 5718 C C . GLY A 1 830 ? -29.269 -2.819 26.005 1.00 97.94 830 GLY A C 1
ATOM 5719 O O . GLY A 1 830 ? -28.830 -1.681 26.128 1.00 97.94 830 GLY A O 1
ATOM 5720 N N . SER A 1 831 ? -29.709 -3.531 27.046 1.00 97.50 831 SER A N 1
ATOM 5721 C CA . SER A 1 831 ? -29.786 -3.030 28.429 1.00 97.50 831 SER A CA 1
ATOM 5722 C C . SER A 1 831 ? -28.805 -3.698 29.406 1.00 97.50 831 SER A C 1
ATOM 5724 O O . SER A 1 831 ? -28.901 -3.477 30.613 1.00 97.50 831 SER A O 1
ATOM 5726 N N . GLN A 1 832 ? -27.941 -4.599 28.926 1.00 98.06 832 GLN A N 1
ATOM 5727 C CA . GLN A 1 832 ? -27.060 -5.424 29.772 1.00 98.06 832 GLN A CA 1
ATOM 5728 C C . GLN A 1 832 ? -25.627 -4.891 29.891 1.00 98.06 832 GLN A C 1
ATOM 5730 O O . GLN A 1 832 ? -24.904 -5.316 30.795 1.00 98.06 832 GLN A O 1
ATOM 5735 N N . ALA A 1 833 ? -25.218 -3.972 29.015 1.00 98.19 833 ALA A N 1
ATOM 5736 C CA . ALA A 1 833 ? -23.918 -3.325 29.102 1.00 98.19 833 ALA A CA 1
ATOM 5737 C C . ALA A 1 833 ? -23.958 -2.155 30.098 1.00 98.19 833 ALA A C 1
ATOM 5739 O O . ALA A 1 833 ? -25.011 -1.548 30.318 1.00 98.19 833 ALA A O 1
ATOM 5740 N N . SER A 1 834 ? -22.807 -1.806 30.669 1.00 98.31 834 SER A N 1
ATOM 5741 C CA . SER A 1 834 ? -22.631 -0.622 31.516 1.00 98.31 834 SER A CA 1
ATOM 5742 C C . SER A 1 834 ? -21.590 0.318 30.921 1.00 98.31 834 SER A C 1
ATOM 5744 O O . SER A 1 834 ? -20.521 -0.127 30.498 1.00 98.31 834 SER A O 1
ATOM 5746 N N . PHE A 1 835 ? -21.887 1.617 30.926 1.00 98.50 835 PHE A N 1
ATOM 5747 C CA . PHE A 1 8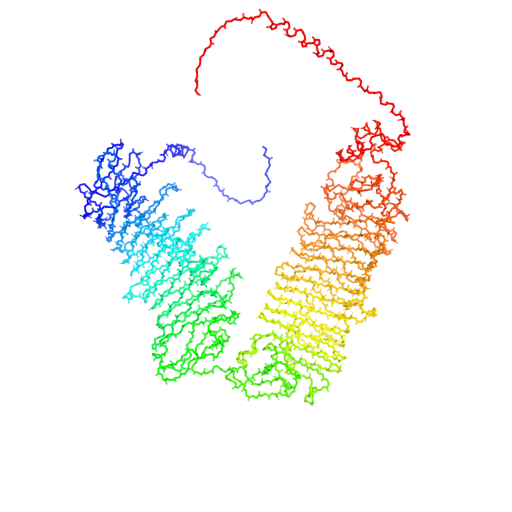35 ? -21.009 2.652 30.397 1.00 98.50 835 PHE A CA 1
ATOM 5748 C C . PHE A 1 835 ? -20.899 3.808 31.392 1.00 98.50 835 PHE A C 1
ATOM 5750 O O . PHE A 1 835 ? -21.877 4.514 31.638 1.00 98.50 835 PHE A O 1
ATOM 5757 N N . THR A 1 836 ? -19.710 3.993 31.963 1.00 98.38 836 THR A N 1
ATOM 5758 C CA . THR A 1 836 ? -19.452 4.987 33.010 1.00 98.38 836 THR A CA 1
ATOM 5759 C C . THR A 1 836 ? -18.300 5.906 32.613 1.00 98.38 836 THR A C 1
ATOM 5761 O O . THR A 1 836 ? -17.214 5.443 32.260 1.00 98.38 836 THR A O 1
ATOM 5764 N N . VAL A 1 837 ? -18.517 7.215 32.709 1.00 97.50 837 VAL A N 1
ATOM 5765 C CA . VAL A 1 837 ? -17.529 8.261 32.412 1.00 97.50 837 VAL A CA 1
ATOM 5766 C C . VAL A 1 837 ? -17.410 9.231 33.584 1.00 97.50 837 VAL A C 1
ATOM 5768 O O . VAL A 1 837 ? -18.383 9.495 34.286 1.00 97.50 837 VAL A O 1
ATOM 5771 N N . ASN A 1 838 ? -16.230 9.812 33.789 1.00 95.50 838 ASN A N 1
ATOM 5772 C CA . ASN A 1 838 ? -16.075 10.894 34.761 1.00 95.50 838 ASN A CA 1
ATOM 5773 C C . ASN A 1 838 ? -16.712 12.197 34.247 1.00 95.50 838 ASN A C 1
ATOM 5775 O O . ASN A 1 838 ? -17.464 12.849 34.969 1.00 95.50 838 ASN A O 1
ATOM 5779 N N . ARG A 1 839 ? -16.455 12.541 32.979 1.00 95.12 839 ARG A N 1
ATOM 5780 C CA . ARG A 1 839 ? -16.985 13.732 32.301 1.00 95.12 839 ARG A CA 1
ATOM 5781 C C . ARG A 1 839 ? -17.266 13.427 30.832 1.00 95.12 839 ARG A C 1
ATOM 5783 O O . ARG A 1 839 ? -16.502 12.686 30.215 1.00 95.12 839 ARG A O 1
ATOM 5790 N N . LEU A 1 840 ? -18.321 14.019 30.276 1.00 95.69 840 LEU A N 1
ATOM 5791 C CA . LEU A 1 840 ? -18.547 14.085 28.829 1.00 95.69 840 LEU A CA 1
ATOM 5792 C C . LEU A 1 840 ? -18.481 15.549 28.402 1.00 95.69 840 LEU A C 1
ATOM 5794 O O . LEU A 1 840 ? -19.231 16.377 28.925 1.00 95.69 840 LEU A O 1
ATOM 5798 N N . GLU A 1 841 ? -17.593 15.850 27.459 1.00 91.44 841 GLU A N 1
ATOM 5799 C CA . GLU A 1 841 ? -17.437 17.178 26.871 1.00 91.44 841 GLU A CA 1
ATOM 5800 C C . GLU A 1 841 ? -17.551 17.089 25.347 1.00 91.44 841 GLU A C 1
ATOM 5802 O O . GLU A 1 841 ? -16.803 16.362 24.695 1.00 91.44 841 GLU A O 1
ATOM 5807 N N . ASN A 1 842 ? -18.483 17.852 24.777 1.00 87.50 842 ASN A N 1
ATOM 5808 C CA . ASN A 1 842 ? -18.466 18.164 23.356 1.00 87.50 842 ASN A CA 1
ATOM 5809 C C . ASN A 1 842 ? -17.327 19.168 23.082 1.00 87.50 842 ASN A C 1
ATOM 5811 O O . ASN A 1 842 ? -17.251 20.221 23.727 1.00 87.50 842 ASN A O 1
ATOM 5815 N N . ALA A 1 843 ? -16.402 18.807 22.192 1.00 79.19 843 ALA A N 1
ATOM 5816 C CA . ALA A 1 843 ? -15.174 19.559 21.956 1.00 79.19 843 ALA A CA 1
ATOM 5817 C C . ALA A 1 843 ? -15.446 20.785 21.064 1.00 79.19 843 ALA A C 1
ATOM 5819 O O . ALA A 1 843 ? -16.109 20.647 20.042 1.00 79.19 843 ALA A O 1
ATOM 5820 N N . PRO A 1 844 ? -14.903 21.977 21.376 1.00 70.06 844 PRO A N 1
ATOM 5821 C CA . PRO A 1 844 ? -15.244 23.184 20.633 1.00 70.06 844 PRO A CA 1
ATOM 5822 C C . PRO A 1 844 ? -14.742 23.148 19.182 1.00 70.06 844 PRO A C 1
ATOM 5824 O O . PRO A 1 844 ? -13.545 22.959 18.931 1.00 70.06 844 PRO A O 1
ATOM 5827 N N . GLY A 1 845 ? -15.634 23.394 18.224 1.00 65.69 845 GLY A N 1
ATOM 5828 C CA . GLY A 1 845 ? -15.391 23.261 16.791 1.00 65.69 845 GLY A CA 1
ATOM 5829 C C . GLY A 1 845 ? -14.292 24.199 16.277 1.00 65.69 845 GLY A C 1
ATOM 5830 O O . GLY A 1 845 ? -14.520 25.376 15.990 1.00 65.69 845 GLY A O 1
ATOM 5831 N N . THR A 1 846 ? -13.074 23.677 16.068 1.00 60.88 846 THR A N 1
ATOM 5832 C CA . THR A 1 846 ? -11.886 24.482 15.680 1.00 60.88 846 THR A CA 1
ATOM 5833 C C . THR A 1 846 ? -12.022 25.293 14.385 1.00 60.88 846 THR A C 1
ATOM 5835 O O . THR A 1 846 ? -11.235 26.213 14.161 1.00 60.88 846 THR A O 1
ATOM 5838 N N . ALA A 1 847 ? -12.979 24.956 13.518 1.00 58.34 847 ALA A N 1
ATOM 5839 C CA . ALA A 1 847 ? -13.190 25.625 12.236 1.00 58.34 847 ALA A CA 1
ATOM 5840 C C . ALA A 1 847 ? -14.193 26.800 12.310 1.00 58.34 847 ALA A C 1
ATOM 5842 O O . ALA A 1 847 ? -14.269 27.600 11.376 1.00 58.34 847 ALA A O 1
ATOM 5843 N N . GLY A 1 848 ? -14.902 26.951 13.435 1.00 56.94 848 GLY A N 1
ATOM 5844 C CA . GLY A 1 848 ? -16.011 27.888 13.601 1.00 56.94 848 GLY A CA 1
ATOM 5845 C C . GLY A 1 848 ? -17.360 27.303 13.164 1.00 56.94 848 GLY A C 1
ATOM 5846 O O . GLY A 1 848 ? -17.423 26.293 12.455 1.00 56.94 848 GLY A O 1
ATOM 5847 N N . ALA A 1 849 ? -18.434 27.970 13.599 1.00 52.78 849 ALA A N 1
ATOM 5848 C CA . ALA A 1 849 ? -19.817 27.521 13.440 1.00 52.78 849 ALA A CA 1
ATOM 5849 C C . ALA A 1 849 ? -20.153 27.102 11.995 1.00 52.78 849 ALA A C 1
ATOM 5851 O O . ALA A 1 849 ? -19.928 27.859 11.045 1.00 52.78 849 ALA A O 1
ATOM 5852 N N . GLY A 1 850 ? -20.714 25.900 11.839 1.00 55.75 850 GLY A N 1
ATOM 5853 C CA . GLY A 1 850 ? -21.162 25.352 10.553 1.00 55.75 850 GLY A CA 1
ATOM 5854 C C . GLY A 1 850 ? -20.089 24.667 9.695 1.00 55.75 850 GLY A C 1
ATOM 5855 O O . GLY A 1 850 ? -20.405 24.190 8.607 1.00 55.75 850 GLY A O 1
ATOM 5856 N N . SER A 1 851 ? -18.841 24.566 10.163 1.00 58.53 851 SER A N 1
ATOM 5857 C CA . SER A 1 851 ? -17.803 23.690 9.573 1.00 58.53 851 SER A CA 1
ATOM 5858 C C . SER A 1 851 ? -17.592 22.424 10.412 1.00 58.53 851 SER A C 1
ATOM 5860 O O . SER A 1 851 ? -16.461 21.996 10.641 1.00 58.53 851 SER A O 1
ATOM 5862 N N . GLY A 1 852 ? -18.716 21.893 10.899 1.00 66.56 852 GLY A N 1
ATOM 5863 C CA . GLY A 1 852 ? -18.799 20.938 11.994 1.00 66.56 852 GLY A CA 1
ATOM 5864 C C . GLY A 1 852 ? -18.006 19.652 11.801 1.00 66.56 852 GLY A C 1
ATOM 5865 O O . GLY A 1 852 ? -17.749 19.171 10.690 1.00 66.56 852 GLY A O 1
ATOM 5866 N N . ASN A 1 853 ? -17.647 19.102 12.948 1.00 83.38 853 ASN A N 1
ATOM 5867 C CA . ASN A 1 853 ? -17.464 17.678 13.120 1.00 83.38 853 ASN A CA 1
ATOM 5868 C C . ASN A 1 853 ? -18.838 16.968 13.027 1.00 83.38 853 ASN A C 1
ATOM 5870 O O . ASN A 1 853 ? -19.875 17.614 12.870 1.00 83.38 853 ASN A O 1
ATOM 5874 N N . PHE A 1 854 ? -18.837 15.636 13.060 1.00 89.06 854 PHE A N 1
ATOM 5875 C CA . PHE A 1 854 ? -20.047 14.817 13.096 1.00 89.06 854 PHE A CA 1
ATOM 5876 C C . PHE A 1 854 ? -20.057 13.949 14.355 1.00 89.06 854 PHE A C 1
ATOM 5878 O O . PHE A 1 854 ? -19.605 12.800 14.346 1.00 89.06 854 PHE A O 1
ATOM 5885 N N . GLU A 1 855 ? -20.560 14.512 15.444 1.00 92.94 855 GLU A N 1
ATOM 5886 C CA . GLU A 1 855 ? -20.812 13.853 16.717 1.00 92.94 855 GLU A CA 1
ATOM 5887 C C . GLU A 1 855 ? -22.134 13.081 16.665 1.00 92.94 855 GLU A C 1
ATOM 5889 O O . GLU A 1 855 ? -23.187 13.635 16.358 1.00 92.94 855 GLU A O 1
ATOM 5894 N N . THR A 1 856 ? -22.134 11.795 17.006 1.00 95.50 856 THR A N 1
ATOM 5895 C CA . THR A 1 856 ? -23.374 11.013 17.111 1.00 95.50 856 THR A CA 1
ATOM 5896 C C . THR A 1 856 ? -23.320 10.057 18.292 1.00 95.50 856 THR A C 1
ATOM 5898 O O . THR A 1 856 ? -22.377 9.273 18.428 1.00 95.50 856 THR A O 1
ATOM 5901 N N . ILE A 1 857 ? -24.370 10.069 19.118 1.00 97.75 857 ILE A N 1
ATOM 5902 C CA . ILE A 1 857 ? -24.648 8.975 20.051 1.00 97.75 857 ILE A CA 1
ATOM 5903 C C . ILE A 1 857 ? -25.941 8.288 19.627 1.00 97.75 857 ILE A C 1
ATOM 5905 O O . ILE A 1 857 ? -26.996 8.912 19.484 1.00 97.75 857 ILE A O 1
ATOM 5909 N N . ARG A 1 858 ? -25.844 6.973 19.445 1.00 97.94 858 ARG A N 1
ATOM 5910 C CA . ARG A 1 858 ? -26.940 6.108 19.038 1.00 97.94 858 ARG A CA 1
ATOM 5911 C C . ARG A 1 858 ? -27.284 5.115 20.137 1.00 97.94 858 ARG A C 1
ATOM 5913 O O . ARG A 1 858 ? -26.427 4.342 20.561 1.00 97.94 858 ARG A O 1
ATOM 5920 N N . TRP A 1 859 ? -28.553 5.066 20.530 1.00 98.50 859 TRP A N 1
ATOM 5921 C CA . TRP A 1 859 ? -29.077 4.010 21.400 1.00 98.50 859 TRP A CA 1
ATOM 5922 C C . TRP A 1 859 ? -29.954 3.042 20.609 1.00 98.50 859 TRP A C 1
ATOM 5924 O O . TRP A 1 859 ? -30.865 3.456 19.891 1.00 98.50 859 TRP A O 1
ATOM 5934 N N . VAL A 1 860 ? -29.706 1.747 20.788 1.00 98.50 860 VAL A N 1
ATOM 5935 C CA . VAL A 1 860 ? -30.509 0.648 20.239 1.00 98.50 860 VAL A CA 1
ATOM 5936 C C . VAL A 1 860 ? -31.047 -0.169 21.411 1.00 98.50 860 VAL A C 1
ATOM 5938 O O . VAL A 1 860 ? -30.281 -0.777 22.157 1.00 98.50 860 VAL A O 1
ATOM 5941 N N . ALA A 1 861 ? -32.360 -0.171 21.611 1.00 98.19 861 ALA A N 1
ATOM 5942 C CA . ALA A 1 861 ? -32.991 -0.868 22.725 1.00 98.19 861 ALA A CA 1
ATOM 5943 C C . ALA A 1 861 ? -33.067 -2.386 22.504 1.00 98.19 861 ALA A C 1
ATOM 5945 O O . ALA A 1 861 ? -33.261 -2.865 21.386 1.00 98.19 861 ALA A O 1
ATOM 5946 N N . ASP A 1 862 ? -33.011 -3.143 23.600 1.00 97.94 862 ASP A N 1
ATOM 5947 C CA . ASP A 1 862 ? -33.594 -4.485 23.660 1.00 97.94 862 ASP A CA 1
ATOM 5948 C C . ASP A 1 862 ? -34.959 -4.445 24.375 1.00 97.94 862 ASP A C 1
ATOM 5950 O O . ASP A 1 862 ? -35.450 -3.384 24.759 1.00 97.94 862 ASP A O 1
ATOM 5954 N N . ALA A 1 863 ? -35.599 -5.604 24.550 1.00 97.12 863 ALA A N 1
ATOM 5955 C CA . ALA A 1 863 ? -36.928 -5.704 25.161 1.00 97.12 863 ALA A CA 1
ATOM 5956 C C . ALA A 1 863 ? -37.005 -5.239 26.637 1.00 97.12 863 ALA A C 1
ATOM 5958 O O . ALA A 1 863 ? -38.107 -5.108 27.171 1.00 97.12 863 ALA A O 1
ATOM 5959 N N . ASN A 1 864 ? -35.869 -5.016 27.305 1.00 96.56 864 ASN A N 1
ATOM 5960 C CA . ASN A 1 864 ? -35.775 -4.564 28.695 1.00 96.56 864 ASN A CA 1
ATOM 5961 C C . ASN A 1 864 ? -35.365 -3.084 28.813 1.00 96.56 864 ASN A C 1
ATOM 5963 O O . ASN A 1 864 ? -35.549 -2.499 29.879 1.00 96.56 864 ASN A O 1
ATOM 5967 N N . GLY A 1 865 ? -34.825 -2.471 27.752 1.00 97.38 865 GLY A N 1
ATOM 5968 C CA . GLY A 1 865 ? -34.416 -1.065 27.741 1.00 97.38 865 GLY A CA 1
ATOM 5969 C C . GLY A 1 865 ? -33.125 -0.802 26.965 1.00 97.38 865 GLY A C 1
ATOM 5970 O O . GLY A 1 865 ? -32.836 -1.456 25.966 1.00 97.38 865 GLY A O 1
ATOM 5971 N N . ILE A 1 866 ? -32.362 0.179 27.446 1.00 98.31 866 ILE A N 1
ATOM 5972 C CA . ILE A 1 866 ? -31.100 0.671 26.873 1.00 98.31 866 ILE A CA 1
ATOM 5973 C C . ILE A 1 866 ? -30.008 0.723 27.950 1.00 98.31 866 ILE A C 1
ATOM 5975 O O . ILE A 1 866 ? -30.320 0.768 29.142 1.00 98.31 866 ILE A O 1
ATOM 5979 N N . THR A 1 867 ? -28.741 0.776 27.542 1.00 98.31 867 THR A N 1
ATOM 5980 C CA . THR A 1 867 ? -27.611 1.105 28.420 1.00 98.31 867 THR A CA 1
ATOM 5981 C C . THR A 1 867 ? -27.542 2.625 28.638 1.00 98.31 867 THR A C 1
ATOM 5983 O O . THR A 1 867 ? -27.354 3.361 27.664 1.00 98.31 867 THR A O 1
ATOM 5986 N N . PRO A 1 868 ? -27.680 3.118 29.885 1.00 98.12 868 PRO A N 1
ATOM 5987 C CA . PRO A 1 868 ? -27.461 4.524 30.207 1.00 98.12 868 PRO A CA 1
ATOM 5988 C C . PRO A 1 868 ? -25.964 4.862 30.199 1.00 98.12 868 PRO A C 1
ATOM 5990 O O . PRO A 1 868 ? -25.124 4.017 30.519 1.00 98.12 868 PRO A O 1
ATOM 5993 N N . ILE A 1 869 ? -25.645 6.122 29.908 1.00 98.25 869 ILE A N 1
ATOM 5994 C CA . ILE A 1 869 ? -24.335 6.716 30.183 1.00 98.25 869 ILE A CA 1
ATOM 5995 C C . ILE A 1 869 ? -24.361 7.260 31.613 1.00 98.25 869 ILE A C 1
ATOM 5997 O O . ILE A 1 869 ? -25.097 8.198 31.916 1.00 98.25 869 ILE A O 1
ATOM 6001 N N . VAL A 1 870 ? -23.569 6.672 32.506 1.00 98.00 870 VAL A N 1
ATOM 6002 C CA . VAL A 1 870 ? -23.439 7.132 33.895 1.00 98.00 870 VAL A CA 1
ATOM 6003 C C . VAL A 1 870 ? -22.293 8.136 33.981 1.00 98.00 870 VAL A C 1
ATOM 6005 O O . VAL A 1 870 ? -21.161 7.807 33.628 1.00 98.00 870 VAL A O 1
ATOM 6008 N N . VAL A 1 871 ? -22.566 9.349 34.460 1.00 97.00 871 VAL A N 1
ATOM 6009 C CA . VAL A 1 871 ? -21.573 10.424 34.603 1.00 97.00 871 VAL A CA 1
ATOM 6010 C C . VAL A 1 871 ? -21.278 10.650 36.085 1.00 97.00 871 VAL A C 1
ATOM 6012 O O . VAL A 1 871 ? -22.158 11.064 36.839 1.00 97.00 871 VAL A O 1
ATOM 6015 N N . THR A 1 872 ? -20.048 10.366 36.522 1.00 95.69 872 THR A N 1
ATOM 6016 C CA . THR A 1 872 ? -19.685 10.295 37.955 1.00 95.69 872 THR A CA 1
ATOM 6017 C C . THR A 1 872 ? -18.883 11.486 38.488 1.00 95.69 872 THR A C 1
ATOM 6019 O O . THR A 1 872 ? -18.475 11.469 39.651 1.00 95.69 872 THR A O 1
ATOM 6022 N N . GLY A 1 873 ? -18.618 12.509 37.671 1.00 90.12 873 GLY A N 1
ATOM 6023 C CA . GLY A 1 873 ? -17.825 13.677 38.059 1.00 90.12 873 GLY A CA 1
ATOM 6024 C C . GLY A 1 873 ? -18.437 14.445 39.231 1.00 90.12 873 GLY A C 1
ATOM 6025 O O . GLY A 1 873 ? -19.478 15.081 39.104 1.00 90.12 873 GLY A O 1
ATOM 6026 N N . ALA A 1 874 ? -17.782 14.409 40.394 1.00 78.88 874 ALA A N 1
ATOM 6027 C CA . ALA A 1 874 ? -18.364 14.924 41.637 1.00 78.88 874 ALA A CA 1
ATOM 6028 C C . ALA A 1 874 ? -18.476 16.462 41.704 1.00 78.88 874 ALA A C 1
ATOM 6030 O O . ALA A 1 874 ? -19.312 16.979 42.447 1.00 78.88 874 ALA A O 1
ATOM 6031 N N . SER A 1 875 ? -17.624 17.194 40.978 1.00 72.50 875 SER A N 1
ATOM 6032 C CA . SER A 1 875 ? -17.687 18.655 40.841 1.00 72.50 875 SER A CA 1
ATOM 6033 C C . SER A 1 875 ? -16.773 19.165 39.722 1.00 72.50 875 SER A C 1
ATOM 6035 O O . SER A 1 875 ? -15.719 18.595 39.447 1.00 72.50 875 SER A O 1
ATOM 6037 N N . GLY A 1 876 ? -17.170 20.274 39.100 1.00 72.75 876 GLY A N 1
ATOM 6038 C CA . GLY A 1 876 ? -16.456 20.921 38.000 1.00 72.75 876 GLY A CA 1
ATOM 6039 C C . GLY A 1 876 ? -17.435 21.722 37.146 1.00 72.75 876 GLY A C 1
ATOM 6040 O O . GLY A 1 876 ? -18.630 21.454 37.175 1.00 72.75 876 GLY A O 1
ATOM 6041 N N . MET A 1 877 ? -16.958 22.702 36.376 1.00 72.50 877 MET A N 1
ATOM 6042 C CA . MET A 1 877 ? -17.812 23.255 35.320 1.00 72.50 877 MET A CA 1
ATOM 6043 C C . MET A 1 877 ? -17.952 22.197 34.219 1.00 72.50 877 MET A C 1
ATOM 6045 O O . MET A 1 877 ? -16.967 21.541 33.881 1.00 72.50 877 MET A O 1
ATOM 6049 N N . ASN A 1 878 ? -19.153 22.057 33.658 1.00 82.50 878 ASN A N 1
ATOM 6050 C CA . ASN A 1 878 ? -19.408 21.273 32.448 1.00 82.50 878 ASN A CA 1
ATOM 6051 C C . ASN A 1 878 ? -19.133 19.756 32.600 1.00 82.50 878 ASN A C 1
ATOM 6053 O O . ASN A 1 878 ? -18.455 19.156 31.770 1.00 82.50 878 ASN A O 1
ATOM 6057 N N . VAL A 1 879 ? -19.659 19.123 33.661 1.00 91.12 879 VAL A N 1
ATOM 6058 C CA . VAL A 1 879 ? -19.528 17.662 33.892 1.00 91.12 879 VAL A CA 1
ATOM 6059 C C . VAL A 1 879 ? -20.257 16.822 32.824 1.00 91.12 879 VAL A C 1
ATOM 6061 O O . VAL A 1 879 ? -19.783 15.750 32.442 1.00 91.12 879 VAL A O 1
ATOM 6064 N N . LEU A 1 880 ? -21.385 17.318 32.312 1.00 94.81 880 LEU A N 1
ATOM 6065 C CA . LEU A 1 880 ? -22.094 16.748 31.168 1.00 94.81 880 LEU A CA 1
ATOM 6066 C C . LEU A 1 880 ? -22.469 17.876 30.202 1.00 94.81 880 LEU A C 1
ATOM 6068 O O . LEU A 1 880 ? -23.390 18.654 30.463 1.00 94.81 880 LEU A O 1
ATOM 6072 N N . GLN A 1 881 ? -21.733 17.967 29.097 1.00 93.12 881 GLN A N 1
ATOM 6073 C CA . GLN A 1 881 ? -21.880 19.016 28.095 1.00 93.12 881 GLN A CA 1
ATOM 6074 C C . GLN A 1 881 ? -22.030 18.395 26.703 1.00 93.12 881 GLN A C 1
ATOM 6076 O O . GLN A 1 881 ? -21.088 17.811 26.175 1.00 93.12 881 GLN A O 1
ATOM 6081 N N . ILE A 1 882 ? -23.217 18.538 26.115 1.00 93.50 882 ILE A N 1
ATOM 6082 C CA . ILE A 1 882 ? -23.632 17.881 24.862 1.00 93.50 882 ILE A CA 1
ATOM 6083 C C . ILE A 1 882 ? -23.672 18.832 23.648 1.00 93.50 882 ILE A C 1
ATOM 6085 O O . ILE A 1 882 ? -24.085 18.433 22.566 1.00 93.50 882 ILE A O 1
ATOM 6089 N N . GLN A 1 883 ? -23.215 20.077 23.807 1.00 87.94 883 GLN A N 1
ATOM 6090 C CA . GLN A 1 883 ? -23.093 21.104 22.759 1.00 87.94 883 GLN A CA 1
ATOM 6091 C C . GLN A 1 883 ? -21.798 21.920 22.973 1.00 87.94 883 GLN A C 1
ATOM 6093 O O . GLN A 1 883 ? -21.342 22.015 24.117 1.00 87.94 883 GLN A O 1
ATOM 6098 N N . ASP A 1 884 ? -21.199 22.497 21.922 1.00 82.50 884 ASP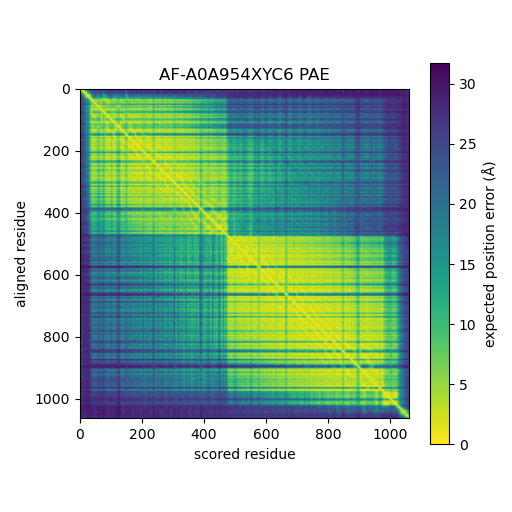 A N 1
ATOM 6099 C CA . ASP A 1 884 ? -20.021 23.384 22.022 1.00 82.50 884 ASP A CA 1
ATOM 6100 C C . ASP A 1 884 ? -20.287 24.562 22.998 1.00 82.50 884 ASP A C 1
ATOM 6102 O O . ASP A 1 884 ? -21.344 25.205 22.928 1.00 82.50 884 ASP A O 1
ATOM 6106 N N . PRO A 1 885 ? -19.354 24.908 23.914 1.00 80.38 885 PRO A N 1
ATOM 6107 C CA . PRO A 1 885 ? -19.521 26.029 24.848 1.00 80.38 885 PRO A CA 1
ATOM 6108 C C . PRO A 1 885 ? -19.802 27.393 24.185 1.00 80.38 885 PRO A C 1
ATOM 6110 O O . PRO A 1 885 ? -20.503 28.241 24.754 1.00 80.38 885 PRO A O 1
ATOM 6113 N N . ALA A 1 886 ? -19.240 27.638 23.001 1.00 78.62 886 ALA A N 1
ATOM 6114 C CA . ALA A 1 886 ? -19.449 28.842 22.207 1.00 78.62 886 ALA A CA 1
ATOM 6115 C C . ALA A 1 886 ? -20.884 28.910 21.670 1.00 78.62 886 ALA A C 1
ATOM 6117 O O . ALA A 1 886 ? -21.506 29.975 21.726 1.00 78.62 886 ALA A O 1
ATOM 6118 N N . GLU A 1 887 ? -21.439 27.781 21.230 1.00 75.88 887 GLU A N 1
ATOM 6119 C CA . GLU A 1 887 ? -22.827 27.693 20.783 1.00 75.88 887 GLU A CA 1
ATOM 6120 C C . GLU A 1 887 ? -23.826 27.771 21.931 1.00 75.88 887 GLU A C 1
ATOM 6122 O O . GLU A 1 887 ? -24.798 28.519 21.841 1.00 75.88 887 GLU A O 1
ATOM 6127 N N . VAL A 1 888 ? -23.554 27.102 23.055 1.00 79.88 888 VAL A N 1
ATOM 6128 C CA . VAL A 1 888 ? -24.335 27.239 24.297 1.00 79.88 888 VAL A CA 1
ATOM 6129 C C . VAL A 1 888 ? -24.443 28.711 24.712 1.00 79.88 888 VAL A C 1
ATOM 6131 O O . VAL A 1 888 ? -25.491 29.158 25.171 1.00 79.88 888 VAL A O 1
ATOM 6134 N N . THR A 1 889 ? -23.380 29.494 24.501 1.00 76.19 889 THR A N 1
ATOM 6135 C CA . THR A 1 889 ? -23.368 30.943 24.764 1.00 76.19 889 THR A CA 1
ATOM 6136 C C . THR A 1 889 ? -24.146 31.750 23.710 1.00 76.19 889 THR A C 1
ATOM 6138 O O . THR A 1 889 ? -24.695 32.808 24.024 1.00 76.19 889 THR A O 1
ATOM 6141 N N . ALA A 1 890 ? -24.205 31.276 22.462 1.00 72.19 890 ALA A N 1
ATOM 6142 C CA . ALA A 1 890 ? -24.967 31.890 21.372 1.00 72.19 890 ALA A CA 1
ATOM 6143 C C . ALA A 1 890 ? -26.470 31.540 21.407 1.00 72.19 890 ALA A C 1
ATOM 6145 O O . ALA A 1 890 ? -27.291 32.303 20.881 1.00 72.19 890 ALA A O 1
ATOM 6146 N N . ASN A 1 891 ? -26.835 30.428 22.055 1.00 71.31 891 ASN A N 1
ATOM 6147 C CA . ASN A 1 891 ? -28.200 29.944 22.217 1.00 71.31 891 ASN A CA 1
ATOM 6148 C C . ASN A 1 891 ? -29.017 30.894 23.114 1.00 71.31 891 ASN A C 1
ATOM 6150 O O . ASN A 1 891 ? -29.106 30.769 24.333 1.00 71.31 891 ASN A O 1
ATOM 6154 N N . THR A 1 892 ? -29.597 31.901 22.466 1.00 57.19 892 THR A N 1
ATOM 6155 C CA . THR A 1 892 ? -30.379 32.988 23.078 1.00 57.19 892 THR A CA 1
ATOM 6156 C C . THR A 1 892 ? -31.880 32.856 22.795 1.00 57.19 892 THR A C 1
ATOM 6158 O O . THR A 1 892 ? -32.652 33.783 23.054 1.00 57.19 892 THR A O 1
ATOM 6161 N N . GLY A 1 893 ? -32.297 31.713 22.242 1.00 52.62 893 GLY A N 1
ATOM 6162 C CA . GLY A 1 893 ? -33.669 31.436 21.835 1.00 52.62 893 GLY A CA 1
ATOM 6163 C C . GLY A 1 893 ? -34.616 31.157 23.003 1.00 52.62 893 GLY A C 1
ATOM 6164 O O . GLY A 1 893 ? -34.230 30.720 24.082 1.00 52.62 893 GLY A O 1
ATOM 6165 N N . THR A 1 894 ? -35.903 31.401 22.772 1.00 49.59 894 THR A N 1
ATOM 6166 C CA . THR A 1 894 ? -37.004 30.836 23.564 1.00 49.59 894 THR A CA 1
ATOM 6167 C C . THR A 1 894 ? -37.918 30.134 22.569 1.00 49.59 894 THR A C 1
ATOM 6169 O O . THR A 1 894 ? -38.311 30.788 21.604 1.00 49.59 894 THR A O 1
ATOM 6172 N N . ASN A 1 895 ? -38.213 28.849 22.794 1.00 52.03 895 ASN A N 1
ATOM 6173 C CA . ASN A 1 895 ? -39.018 27.928 21.973 1.00 52.03 895 ASN A CA 1
ATOM 6174 C C . ASN A 1 895 ? -39.690 28.567 20.738 1.00 52.03 895 ASN A C 1
ATOM 6176 O O . ASN A 1 895 ? -40.814 29.078 20.828 1.00 52.03 895 ASN A O 1
ATOM 6180 N N . GLY A 1 896 ? -39.029 28.529 19.574 1.00 45.31 896 GLY A N 1
ATOM 6181 C CA . GLY A 1 896 ? -39.655 28.977 18.326 1.00 45.31 896 GLY A CA 1
ATOM 6182 C C . GLY A 1 896 ? -38.724 29.442 17.207 1.00 45.31 896 GLY A C 1
ATOM 6183 O O . GLY A 1 896 ? -38.457 30.634 17.082 1.00 45.31 896 GLY A O 1
ATOM 6184 N N . GLY A 1 897 ? -38.368 28.520 16.308 1.00 42.50 897 GLY A N 1
ATOM 6185 C CA . GLY A 1 897 ? -38.088 28.819 14.893 1.00 42.50 897 GLY A CA 1
ATOM 6186 C C . GLY A 1 897 ? -36.948 29.799 14.589 1.00 42.50 897 GLY A C 1
ATOM 6187 O O . GLY A 1 897 ? -37.026 30.499 13.581 1.00 42.50 897 GLY A O 1
ATOM 6188 N N . GLY A 1 898 ? -35.933 29.882 15.451 1.00 42.69 898 GLY A N 1
ATOM 6189 C CA . GLY A 1 898 ? -34.688 30.597 15.161 1.00 42.69 898 GLY A CA 1
ATOM 6190 C C . GLY A 1 898 ? -33.685 29.706 14.427 1.00 42.69 898 GLY A C 1
ATOM 6191 O O . GLY A 1 898 ? -33.657 28.503 14.667 1.00 42.69 898 GLY A O 1
ATOM 6192 N N . ASP A 1 899 ? -32.847 30.307 13.577 1.00 46.50 899 ASP A N 1
ATOM 6193 C CA . ASP A 1 899 ? -31.805 29.645 12.771 1.00 46.50 899 ASP A CA 1
ATOM 6194 C C . ASP A 1 899 ? -30.601 29.144 13.614 1.00 46.50 899 ASP A C 1
ATOM 6196 O O . ASP A 1 899 ? -29.444 29.431 13.304 1.00 46.50 899 ASP A O 1
ATOM 6200 N N . LEU A 1 900 ? -30.858 28.432 14.715 1.00 46.75 900 LEU A N 1
ATOM 6201 C CA . LEU A 1 900 ? -29.834 27.746 15.506 1.00 46.75 900 LEU A CA 1
ATOM 6202 C C . LEU A 1 900 ? -29.545 26.384 14.863 1.00 46.75 900 LEU A C 1
ATOM 6204 O O . LEU A 1 900 ? -30.135 25.378 15.242 1.00 46.75 900 LEU A O 1
ATOM 6208 N N . MET A 1 901 ? -28.659 26.393 13.868 1.00 52.25 901 MET A N 1
ATOM 6209 C CA . MET A 1 901 ? -27.999 25.202 13.325 1.00 52.25 901 MET A CA 1
ATOM 6210 C C . MET A 1 901 ? -26.565 25.192 13.851 1.00 52.25 901 MET A C 1
ATOM 6212 O O . MET A 1 901 ? -25.883 26.213 13.712 1.00 52.25 901 MET A O 1
ATOM 6216 N N . GLY A 1 902 ? -26.117 24.085 14.439 1.00 55.28 902 GLY A N 1
ATOM 6217 C CA . GLY A 1 902 ? -24.862 24.076 15.181 1.00 55.28 902 GLY A CA 1
ATOM 6218 C C . GLY A 1 902 ? -24.544 22.743 15.857 1.00 55.28 902 GLY A C 1
ATOM 6219 O O . GLY A 1 902 ? -25.448 21.939 16.062 1.00 55.28 902 GLY A O 1
ATOM 6220 N N . ASP A 1 903 ? -23.264 22.523 16.157 1.00 64.19 903 ASP A N 1
ATOM 6221 C CA . ASP A 1 903 ? -22.579 21.252 16.468 1.00 64.19 903 ASP A CA 1
ATOM 6222 C C . ASP A 1 903 ? -22.932 20.590 17.822 1.00 64.19 903 ASP A C 1
ATOM 6224 O O . ASP A 1 903 ? -22.087 20.038 18.531 1.00 64.19 903 ASP A O 1
ATOM 6228 N N . GLY A 1 904 ? -24.216 20.580 18.182 1.00 76.19 904 GLY A N 1
ATOM 6229 C CA . GLY A 1 904 ? -24.736 19.677 19.205 1.00 76.19 904 GLY A CA 1
ATOM 6230 C C . GLY A 1 904 ? -24.477 18.208 18.850 1.00 76.19 904 GLY A C 1
ATOM 6231 O O . GLY A 1 904 ? -24.390 17.832 17.685 1.00 76.19 904 GLY A O 1
ATOM 6232 N N . ILE A 1 905 ? -24.397 17.340 19.859 1.00 90.50 905 ILE A N 1
ATOM 6233 C CA . ILE A 1 905 ? -24.291 15.898 19.613 1.00 90.50 905 ILE A CA 1
ATOM 6234 C C . ILE A 1 905 ? -25.593 15.405 18.964 1.00 90.50 905 ILE A C 1
ATOM 6236 O O . ILE A 1 905 ? -26.682 15.613 19.513 1.00 90.50 905 ILE A O 1
ATOM 6240 N N . ALA A 1 906 ? -25.498 14.706 17.831 1.00 91.94 906 ALA A N 1
ATOM 6241 C CA . ALA A 1 906 ? -26.664 14.123 17.181 1.00 91.94 906 ALA A CA 1
ATOM 6242 C C . ALA A 1 906 ? -27.209 12.920 17.964 1.00 91.94 906 ALA A C 1
ATOM 6244 O O . ALA A 1 906 ? -26.467 12.019 18.371 1.00 91.94 906 ALA A O 1
ATOM 6245 N N . LEU A 1 907 ? -28.530 12.901 18.152 1.00 95.19 907 LEU A N 1
ATOM 6246 C CA . LEU A 1 907 ? -29.262 11.826 18.821 1.00 95.19 907 LEU A CA 1
ATOM 6247 C C . LEU A 1 907 ? -29.892 10.875 17.802 1.00 95.19 907 LEU A C 1
ATOM 6249 O O . LEU A 1 907 ? -30.843 11.240 17.107 1.00 95.19 907 LEU A O 1
ATOM 6253 N N . GLU A 1 908 ? -29.426 9.627 17.784 1.00 96.56 908 GLU A N 1
ATOM 6254 C CA . GLU A 1 908 ? -30.066 8.536 17.046 1.00 96.56 908 GLU A CA 1
ATOM 6255 C C . GLU A 1 908 ? -30.687 7.502 17.997 1.00 96.56 908 GLU A C 1
ATOM 6257 O O . GLU A 1 908 ? -30.102 7.112 19.009 1.00 96.56 908 GLU A O 1
ATOM 6262 N N . LEU A 1 909 ? -31.892 7.033 17.664 1.00 97.06 909 LEU A N 1
ATOM 6263 C CA . LEU A 1 909 ? -32.677 6.126 18.501 1.00 97.06 909 LEU A CA 1
ATOM 6264 C C . LEU A 1 909 ? -33.304 5.007 17.664 1.00 97.06 909 LEU A C 1
ATOM 6266 O O . LEU A 1 909 ? -34.073 5.279 16.746 1.00 97.06 909 LEU A O 1
ATOM 6270 N N . ASP A 1 910 ? -33.046 3.756 18.044 1.00 97.44 910 ASP A N 1
ATOM 6271 C CA . ASP A 1 910 ? -33.844 2.593 17.650 1.00 97.44 910 ASP A CA 1
ATOM 6272 C C . ASP A 1 910 ? -34.458 1.964 18.905 1.00 97.44 910 ASP A C 1
ATOM 6274 O O . ASP A 1 910 ? -33.808 1.273 19.685 1.00 97.44 910 ASP A O 1
ATOM 6278 N N . LEU A 1 911 ? -35.736 2.252 19.118 1.00 97.50 911 LEU A N 1
ATOM 6279 C CA . LEU A 1 911 ? -36.550 1.812 20.246 1.00 97.50 911 LEU A CA 1
ATOM 6280 C C . LEU A 1 911 ? -37.589 0.764 19.809 1.00 97.50 911 LEU A C 1
ATOM 6282 O O . LEU A 1 911 ? -38.540 0.493 20.544 1.00 97.50 911 LEU A O 1
ATOM 6286 N N . SER A 1 912 ? -37.423 0.165 18.624 1.00 95.69 912 SER A N 1
ATOM 6287 C CA . SER A 1 912 ? -38.386 -0.769 18.017 1.00 95.69 912 SER A CA 1
ATOM 6288 C C . SER A 1 912 ? -38.602 -2.067 18.809 1.00 95.69 912 SER A C 1
ATOM 6290 O O . SER A 1 912 ? -39.630 -2.727 18.653 1.00 95.69 912 SER A O 1
ATOM 6292 N N . ALA A 1 913 ? -37.672 -2.418 19.703 1.00 96.69 913 ALA A N 1
ATOM 6293 C CA . ALA A 1 913 ? -37.800 -3.547 20.624 1.00 96.69 913 ALA A CA 1
ATOM 6294 C C . ALA A 1 913 ? -38.763 -3.293 21.806 1.00 96.69 913 ALA A C 1
ATOM 6296 O O . ALA A 1 913 ? -39.107 -4.235 22.525 1.00 96.69 913 ALA A O 1
ATOM 6297 N N . LEU A 1 914 ? -39.192 -2.044 22.028 1.00 96.62 914 LEU A N 1
ATOM 6298 C CA . LEU A 1 914 ? -40.004 -1.631 23.175 1.00 96.62 914 LEU A CA 1
ATOM 6299 C C . LEU A 1 914 ? -41.480 -1.459 22.798 1.00 96.62 914 LEU A C 1
ATOM 6301 O O . LEU A 1 914 ? -41.818 -0.931 21.742 1.00 96.62 914 LEU A O 1
ATOM 6305 N N . SER A 1 915 ? -42.379 -1.876 23.696 1.00 93.88 915 SER A N 1
ATOM 6306 C CA . SER A 1 915 ? -43.827 -1.924 23.423 1.00 93.88 915 SER A CA 1
ATOM 6307 C C . SER A 1 915 ? -44.724 -1.370 24.538 1.00 93.88 915 SER A C 1
ATOM 6309 O O . SER A 1 915 ? -45.944 -1.494 24.454 1.00 93.88 915 SER A O 1
ATOM 6311 N N . GLY A 1 916 ? -44.153 -0.825 25.616 1.00 93.62 916 GLY A N 1
ATOM 6312 C CA . GLY A 1 916 ? -44.893 -0.302 26.769 1.00 93.62 916 GLY A CA 1
ATOM 6313 C C . GLY A 1 916 ? -44.452 1.108 27.151 1.00 93.62 916 GLY A C 1
ATOM 6314 O O . GLY A 1 916 ? -43.338 1.516 26.831 1.00 93.62 916 GLY A O 1
ATOM 6315 N N . SER A 1 917 ? -45.325 1.854 27.838 1.00 95.19 917 SER A N 1
ATOM 6316 C CA . SER A 1 917 ? -44.959 3.162 28.389 1.00 95.19 917 SER A CA 1
ATOM 6317 C C . SER A 1 917 ? -43.936 2.997 29.512 1.00 95.19 917 SER A C 1
ATOM 6319 O O . SER A 1 917 ? -44.179 2.247 30.459 1.00 95.19 917 SER A O 1
ATOM 6321 N N . GLN A 1 918 ? -42.816 3.710 29.425 1.00 97.06 918 GLN A N 1
ATOM 6322 C CA . GLN A 1 918 ? -41.726 3.661 30.401 1.00 97.06 918 GLN A CA 1
ATOM 6323 C C . GLN A 1 918 ? -40.838 4.905 30.304 1.00 97.06 918 GLN A C 1
ATOM 6325 O O . GLN A 1 918 ? -40.845 5.610 29.297 1.00 97.06 918 GLN A O 1
ATOM 6330 N N . THR A 1 919 ? -40.042 5.163 31.338 1.00 96.25 919 THR A N 1
ATOM 6331 C CA . THR A 1 919 ? -38.974 6.167 31.283 1.00 96.25 919 THR A CA 1
ATOM 6332 C C . THR A 1 919 ? -37.646 5.452 31.056 1.00 96.25 919 THR A C 1
ATOM 6334 O O .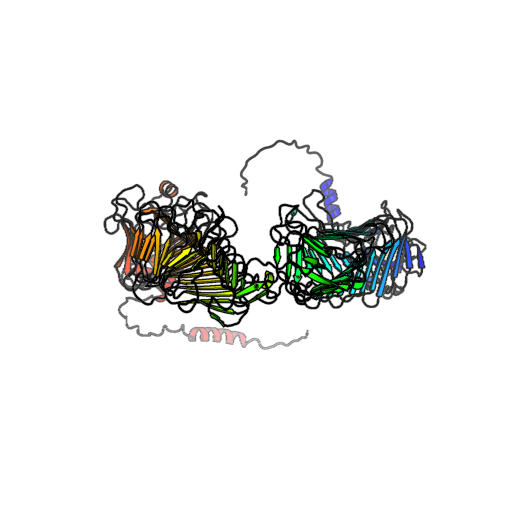 THR A 1 919 ? -37.335 4.498 31.768 1.00 96.25 919 THR A O 1
ATOM 6337 N N . LEU A 1 920 ? -36.876 5.896 30.064 1.00 97.12 920 LEU A N 1
ATOM 6338 C CA . LEU A 1 920 ? -35.510 5.445 29.806 1.00 97.12 920 LEU A CA 1
ATOM 6339 C C . LEU A 1 920 ? -34.536 6.549 30.208 1.00 97.12 920 LEU A C 1
ATOM 6341 O O . LEU A 1 920 ? -34.714 7.690 29.793 1.00 97.12 920 LEU A O 1
ATOM 6345 N N . THR A 1 921 ? -33.489 6.221 30.954 1.00 97.44 921 THR A N 1
ATOM 6346 C CA . THR A 1 921 ? -32.397 7.161 31.230 1.00 97.44 921 THR A CA 1
ATOM 6347 C C . THR A 1 921 ? -31.350 7.050 30.125 1.00 97.44 921 THR A C 1
ATOM 6349 O O . THR A 1 921 ? -30.784 5.978 29.932 1.00 97.44 921 THR A O 1
ATOM 6352 N N . LEU A 1 922 ? -31.103 8.142 29.396 1.00 97.44 922 LEU A N 1
ATOM 6353 C CA . LEU A 1 922 ? -29.974 8.250 28.463 1.00 97.44 922 LEU A CA 1
ATOM 6354 C C . LEU A 1 922 ? -28.697 8.594 29.236 1.00 97.44 922 LEU A C 1
ATOM 6356 O O . LEU A 1 922 ? -27.666 7.961 29.026 1.00 97.44 922 LEU A O 1
ATOM 6360 N N . PHE A 1 923 ? -28.802 9.550 30.167 1.00 97.44 923 PHE A N 1
ATOM 6361 C CA . PHE A 1 923 ? -27.716 9.992 31.042 1.00 97.44 923 PHE A CA 1
ATOM 6362 C C . PHE A 1 923 ? -28.157 9.993 32.501 1.00 97.44 923 PHE A C 1
ATOM 6364 O O . PHE A 1 923 ? -29.106 10.696 32.839 1.00 97.44 923 PHE A O 1
ATOM 6371 N N . ASP A 1 924 ? -27.449 9.230 33.334 1.00 96.75 924 ASP A N 1
ATOM 6372 C CA . ASP A 1 924 ? -27.520 9.263 34.801 1.00 96.75 924 ASP A CA 1
ATOM 6373 C C . ASP A 1 924 ? -26.398 10.185 35.295 1.00 96.75 924 ASP A C 1
ATOM 6375 O O . ASP A 1 924 ? -25.226 9.799 35.340 1.00 96.75 924 ASP A O 1
ATOM 6379 N N . ASN A 1 925 ? -26.738 11.443 35.559 1.00 95.38 925 ASN A N 1
ATOM 6380 C CA . ASN A 1 925 ? -25.800 12.497 35.916 1.00 95.38 925 ASN A CA 1
ATOM 6381 C C . ASN A 1 925 ? -25.688 12.582 37.440 1.00 95.38 925 ASN A C 1
ATOM 6383 O O . ASN A 1 925 ? -26.409 13.322 38.106 1.00 95.38 925 ASN A O 1
ATOM 6387 N N . GLN A 1 926 ? -24.738 11.839 38.003 1.00 94.69 926 GLN A N 1
ATOM 6388 C CA . GLN A 1 926 ? -24.558 11.722 39.453 1.00 94.69 926 GLN A CA 1
ATOM 6389 C C . GLN A 1 926 ? -23.850 12.940 40.081 1.00 94.69 926 GLN A C 1
ATOM 6391 O O . GLN A 1 926 ? -23.585 12.955 41.287 1.00 94.69 926 GLN A O 1
ATOM 6396 N N . SER A 1 927 ? -23.544 13.968 39.281 1.00 92.12 927 SER A N 1
ATOM 6397 C CA . SER A 1 927 ? -23.076 15.270 39.758 1.00 92.12 927 SER A CA 1
ATOM 6398 C C . SER A 1 927 ? -24.228 16.115 40.325 1.00 92.12 927 SER A C 1
ATOM 6400 O O . SER A 1 927 ? -25.397 15.751 40.234 1.00 92.12 927 SER A O 1
ATOM 6402 N N . ALA A 1 928 ? -23.912 17.281 40.896 1.00 89.88 928 ALA A N 1
ATOM 6403 C CA . ALA A 1 928 ? -24.914 18.300 41.235 1.00 89.88 928 ALA A CA 1
ATOM 6404 C C . ALA A 1 928 ? -25.112 19.349 40.118 1.00 89.88 928 ALA A C 1
ATOM 6406 O O . ALA A 1 928 ? -25.878 20.298 40.296 1.00 89.88 928 ALA A O 1
ATOM 6407 N N . GLU A 1 929 ? -24.393 19.214 39.002 1.00 90.31 929 GLU A N 1
ATOM 6408 C CA . GLU A 1 929 ? -24.339 20.196 37.920 1.00 90.31 929 GLU A CA 1
ATOM 6409 C C . GLU A 1 929 ? -25.419 19.912 36.869 1.00 90.31 929 GLU A C 1
ATOM 6411 O O . GLU A 1 929 ? -25.766 18.759 36.596 1.00 90.31 929 GLU A O 1
ATOM 6416 N N . ALA A 1 930 ? -25.952 20.969 36.257 1.00 90.75 930 ALA A N 1
ATOM 6417 C CA . ALA A 1 930 ? -26.941 20.840 35.190 1.00 90.75 930 ALA A CA 1
ATOM 6418 C C . ALA A 1 930 ? -26.327 20.260 33.902 1.00 90.75 930 ALA A C 1
ATOM 6420 O O . ALA A 1 930 ? -25.143 20.455 33.624 1.00 90.75 930 ALA A O 1
ATOM 6421 N N . VAL A 1 931 ? -27.162 19.610 33.084 1.00 91.69 931 VAL A N 1
ATOM 6422 C CA . VAL A 1 931 ? -26.824 19.283 31.689 1.00 91.69 931 VAL A CA 1
ATOM 6423 C C . VAL A 1 931 ? -26.624 20.582 30.911 1.00 91.69 931 VAL A C 1
ATOM 6425 O O . VAL A 1 931 ? -27.438 21.501 31.026 1.00 91.69 931 VAL A O 1
ATOM 6428 N N . ILE A 1 932 ? -25.559 20.660 30.115 1.00 90.88 932 ILE A N 1
ATOM 6429 C CA . ILE A 1 932 ? -25.244 21.838 29.303 1.00 90.88 932 ILE A CA 1
ATOM 6430 C C . ILE A 1 932 ? -25.438 21.518 27.819 1.00 90.88 932 ILE A C 1
ATOM 6432 O O . ILE A 1 932 ? -24.749 20.659 27.272 1.00 90.88 932 ILE A O 1
ATOM 6436 N N . GLY A 1 933 ? -26.345 22.250 27.167 1.00 89.06 933 GLY A N 1
ATOM 6437 C CA . GLY A 1 933 ? -26.698 22.067 25.756 1.00 89.06 933 GLY A CA 1
ATOM 6438 C C . GLY A 1 933 ? -27.938 21.197 25.539 1.00 89.06 933 GLY A C 1
ATOM 6439 O O . GLY A 1 933 ? -28.611 20.793 26.488 1.00 89.06 933 GLY A O 1
ATOM 6440 N N . PHE A 1 934 ? -28.224 20.918 24.269 1.00 89.62 934 PHE A N 1
ATOM 6441 C CA . PHE A 1 934 ? -29.323 20.071 23.805 1.00 89.62 934 PHE A CA 1
ATOM 6442 C C . PHE A 1 934 ? -28.797 19.070 22.769 1.00 89.62 934 PHE A C 1
ATOM 6444 O O . PHE A 1 934 ? -27.805 19.347 22.099 1.00 89.62 934 PHE A O 1
ATOM 6451 N N . PHE A 1 935 ? -29.471 17.929 22.621 1.00 92.56 935 PHE A N 1
ATOM 6452 C CA . PHE A 1 935 ? -29.236 17.027 21.488 1.00 92.56 935 PHE A CA 1
ATOM 6453 C C . PHE A 1 935 ? -29.737 17.644 20.188 1.00 92.56 935 PHE A C 1
ATOM 6455 O O . PHE A 1 935 ? -30.744 18.350 20.216 1.00 92.56 935 PHE A O 1
ATOM 6462 N N . GLU A 1 936 ? -29.127 17.300 19.055 1.00 89.31 936 GLU A N 1
ATOM 6463 C CA . GLU A 1 936 ? -29.661 17.651 17.737 1.00 89.31 936 GLU A CA 1
ATOM 6464 C C . GLU A 1 936 ? -30.250 16.462 16.959 1.00 89.31 936 GLU A C 1
ATOM 6466 O O . GLU A 1 936 ? -29.929 15.288 17.168 1.00 89.31 936 GLU A O 1
ATOM 6471 N N . ALA A 1 937 ? -31.119 16.784 16.006 1.00 86.12 937 ALA A N 1
ATOM 6472 C CA . ALA A 1 937 ? -31.616 15.883 14.981 1.00 86.12 937 ALA A CA 1
ATOM 6473 C C . ALA A 1 937 ? -30.651 15.866 13.783 1.00 86.12 937 ALA A C 1
ATOM 6475 O O . ALA A 1 937 ? -30.810 16.685 12.875 1.00 86.12 937 ALA A O 1
ATOM 6476 N N . GLY A 1 938 ? -29.707 14.918 13.737 1.00 81.31 938 GLY A N 1
ATOM 6477 C CA . GLY A 1 938 ? -28.538 14.944 12.832 1.00 81.31 938 GLY A CA 1
ATOM 6478 C C . GLY A 1 938 ? -28.791 15.088 11.318 1.00 81.31 938 GLY A C 1
ATOM 6479 O O . GLY A 1 938 ? -27.902 15.484 10.575 1.00 81.31 938 GLY A O 1
ATOM 6480 N N . THR A 1 939 ? -30.008 14.836 10.814 1.00 78.38 939 THR A N 1
ATOM 6481 C CA . THR A 1 939 ? -30.357 15.124 9.399 1.00 78.38 939 THR A CA 1
ATOM 6482 C C . THR A 1 939 ? -30.801 16.567 9.138 1.00 78.38 939 THR A C 1
ATOM 6484 O O . THR A 1 939 ? -30.883 16.986 7.983 1.00 78.38 939 THR A O 1
ATOM 6487 N N . THR A 1 940 ? -31.133 17.320 10.187 1.00 79.25 940 THR A N 1
ATOM 6488 C CA . THR A 1 940 ? -31.690 18.680 10.102 1.00 79.25 940 THR A CA 1
ATOM 6489 C C . THR A 1 940 ? -30.963 19.716 10.958 1.00 79.25 940 THR A C 1
ATOM 6491 O O . THR A 1 940 ? -31.242 20.898 10.780 1.00 79.25 940 THR A O 1
ATOM 6494 N N . MET A 1 941 ? -30.064 19.291 11.854 1.00 78.38 941 MET A N 1
ATOM 6495 C CA . MET A 1 941 ? -29.361 20.135 12.833 1.00 78.38 941 MET A CA 1
ATOM 6496 C C . MET A 1 941 ? -30.311 20.984 13.701 1.00 78.38 941 MET A C 1
ATOM 6498 O O . MET A 1 941 ? -30.022 22.127 14.043 1.00 78.38 941 MET A O 1
ATOM 6502 N N . ASN A 1 942 ? -31.499 20.444 14.007 1.00 81.88 942 ASN A N 1
ATOM 6503 C CA . ASN A 1 942 ? -32.469 21.072 14.908 1.00 81.88 942 ASN A CA 1
ATOM 6504 C C . ASN A 1 942 ? -32.261 20.536 16.326 1.00 81.88 942 ASN A C 1
ATOM 6506 O O . ASN A 1 942 ? -32.237 19.318 16.507 1.00 81.88 942 ASN A O 1
ATOM 6510 N N . LEU A 1 943 ? -32.181 21.420 17.319 1.00 85.62 943 LEU A N 1
ATOM 6511 C CA . LEU A 1 943 ? -32.069 21.041 18.729 1.00 85.62 943 LEU A CA 1
ATOM 6512 C C . LEU A 1 943 ? -33.393 20.476 19.273 1.00 85.62 943 LEU A C 1
ATOM 6514 O O . LEU A 1 943 ? -34.450 21.040 19.004 1.00 85.62 943 LEU A O 1
ATOM 6518 N N . TYR A 1 944 ? -33.325 19.412 20.078 1.00 87.00 944 TYR A N 1
ATOM 6519 C CA . TYR A 1 944 ? -34.467 18.820 20.780 1.00 87.00 944 TYR A CA 1
ATOM 6520 C C . TYR A 1 944 ? -34.683 19.483 22.148 1.00 87.00 944 TYR A C 1
ATOM 6522 O O . TYR A 1 944 ? -33.906 19.267 23.085 1.00 87.00 944 TYR A O 1
ATOM 6530 N N . GLU A 1 945 ? -35.758 20.255 22.299 1.00 85.12 945 GLU A N 1
ATOM 6531 C CA . GLU A 1 945 ? -36.077 20.990 23.530 1.00 85.12 945 GLU A CA 1
ATOM 6532 C C . GLU A 1 945 ? -36.749 20.113 24.616 1.00 85.12 945 GLU A C 1
ATOM 6534 O O . GLU A 1 945 ? -37.261 19.019 24.374 1.00 85.12 945 GLU A O 1
ATOM 6539 N N . GLN A 1 946 ? -36.785 20.605 25.862 1.00 88.00 946 GLN A N 1
ATOM 6540 C CA . GLN A 1 946 ? -37.467 19.941 26.985 1.00 88.00 946 GLN A CA 1
ATOM 6541 C C . GLN A 1 946 ? -38.952 19.673 26.671 1.00 88.00 946 GLN A C 1
ATOM 6543 O O . GLN A 1 946 ? -39.754 20.599 26.549 1.00 88.00 946 GLN A O 1
ATOM 6548 N N . GLY A 1 947 ? -39.338 18.396 26.650 1.00 86.88 947 GLY A N 1
ATOM 6549 C CA . GLY A 1 947 ? -40.698 17.937 26.364 1.00 86.88 947 GLY A CA 1
ATOM 6550 C C . GLY A 1 947 ? -41.030 17.794 24.875 1.00 86.88 947 GLY A C 1
ATOM 6551 O O . GLY A 1 947 ? -42.156 17.405 24.562 1.00 86.88 947 GLY A O 1
ATOM 6552 N N . GLU A 1 948 ? -40.089 18.074 23.970 1.00 85.81 948 GLU A N 1
ATOM 6553 C CA . GLU A 1 948 ? -40.280 17.891 22.531 1.00 85.81 948 GLU A CA 1
ATOM 6554 C C . GLU A 1 948 ? -40.398 16.407 22.154 1.00 85.81 948 GLU A C 1
ATOM 6556 O O . GLU A 1 948 ? -39.809 15.536 22.799 1.00 85.81 948 GLU A O 1
ATOM 6561 N N . ALA A 1 949 ? -41.189 16.124 21.114 1.00 85.56 949 ALA A N 1
ATOM 6562 C CA . ALA A 1 949 ? -41.408 14.781 20.598 1.00 85.56 949 ALA A CA 1
ATOM 6563 C C . ALA A 1 949 ? -40.327 14.380 19.583 1.00 85.56 949 ALA A C 1
ATOM 6565 O O . ALA A 1 949 ? -40.162 15.029 18.551 1.00 85.56 949 ALA A O 1
ATOM 6566 N N . ILE A 1 950 ? -39.649 13.260 19.838 1.00 89.50 950 ILE A N 1
ATOM 6567 C CA . ILE A 1 950 ? -38.671 12.678 18.917 1.00 89.50 950 ILE A CA 1
ATOM 6568 C C . ILE A 1 950 ? -39.389 11.695 17.990 1.00 89.50 950 ILE A C 1
ATOM 6570 O O . ILE A 1 950 ? -40.068 10.768 18.440 1.00 89.50 950 ILE A O 1
ATOM 6574 N N . LEU A 1 951 ? -39.233 11.900 16.684 1.00 86.19 951 LEU A N 1
ATOM 6575 C CA . LEU A 1 951 ? -39.859 11.097 15.632 1.00 86.19 951 LEU A CA 1
ATOM 6576 C C . LEU A 1 951 ? -38.867 10.081 15.046 1.00 86.19 951 LEU A C 1
ATOM 6578 O O . LEU A 1 951 ? -37.663 10.181 15.253 1.00 86.19 951 LEU A O 1
ATOM 6582 N N . GLY A 1 952 ? -39.370 9.085 14.311 1.00 85.38 952 GLY A N 1
ATOM 6583 C CA . GLY A 1 952 ? -38.527 8.097 13.619 1.00 85.38 952 GLY A CA 1
ATOM 6584 C C . GLY A 1 952 ? -37.848 7.053 14.518 1.00 85.38 952 GLY A C 1
ATOM 6585 O O . GLY A 1 952 ? -37.154 6.187 14.003 1.00 85.38 952 GLY A O 1
ATOM 6586 N N . THR A 1 953 ? -38.095 7.074 15.832 1.00 92.25 953 THR A N 1
ATOM 6587 C CA . THR A 1 953 ? -37.435 6.216 16.839 1.00 92.25 953 THR A CA 1
ATOM 6588 C C . THR A 1 953 ? -37.789 4.726 16.766 1.00 92.25 953 THR A C 1
ATOM 6590 O O . THR A 1 953 ? -37.279 3.937 17.554 1.00 92.25 953 THR A O 1
ATOM 6593 N N . GLY A 1 954 ? -38.724 4.319 15.904 1.00 90.75 954 GLY A N 1
ATOM 6594 C CA . GLY A 1 954 ? -39.231 2.942 15.825 1.00 90.75 954 GLY A CA 1
ATOM 6595 C C . GLY A 1 954 ? -40.179 2.515 16.958 1.00 90.75 954 GLY A C 1
ATOM 6596 O O . GLY A 1 954 ? -40.797 1.458 16.846 1.00 90.75 954 GLY A O 1
ATOM 6597 N N . PHE A 1 955 ? -40.347 3.314 18.019 1.00 92.88 955 PHE A N 1
ATOM 6598 C CA . PHE A 1 955 ? -41.289 3.020 19.104 1.00 92.88 955 PHE A CA 1
ATOM 6599 C C . PHE A 1 955 ? -42.751 3.229 18.674 1.00 92.88 955 PHE A C 1
ATOM 6601 O O . PHE A 1 955 ? -43.096 4.237 18.059 1.00 92.88 955 PHE A O 1
ATOM 6608 N N . ALA A 1 956 ? -43.640 2.310 19.063 1.00 86.69 956 ALA A N 1
ATOM 6609 C CA . ALA A 1 956 ? -45.081 2.422 18.829 1.00 86.69 956 ALA A CA 1
ATOM 6610 C C . ALA A 1 956 ? -45.757 3.338 19.873 1.00 86.69 956 ALA A C 1
ATOM 6612 O O . ALA A 1 956 ? -46.445 2.881 20.790 1.00 86.69 956 ALA A O 1
ATOM 6613 N N . GLY A 1 957 ? -45.530 4.645 19.751 1.00 86.94 957 GLY A N 1
ATOM 6614 C CA . GLY A 1 957 ? -46.106 5.659 20.633 1.00 86.94 957 GLY A CA 1
ATOM 6615 C C . GLY A 1 957 ? -45.386 7.002 20.538 1.00 86.94 957 GLY A C 1
ATOM 6616 O O . GLY A 1 957 ? -44.603 7.240 19.621 1.00 86.94 957 GLY A O 1
ATOM 6617 N N . ALA A 1 958 ? -45.634 7.883 21.505 1.00 87.31 958 ALA A N 1
ATOM 6618 C CA . ALA A 1 958 ? -44.907 9.143 21.626 1.00 87.31 958 ALA A CA 1
ATOM 6619 C C . ALA A 1 958 ? -43.622 8.949 22.445 1.00 87.31 958 ALA A C 1
ATOM 6621 O O . ALA A 1 958 ? -43.641 8.287 23.484 1.00 87.31 958 ALA A O 1
ATOM 6622 N N . VAL A 1 959 ? -42.525 9.566 22.005 1.00 93.19 959 VAL A N 1
ATOM 6623 C CA . VAL A 1 959 ? -41.252 9.638 22.737 1.00 93.19 959 VAL A CA 1
ATOM 6624 C C . VAL A 1 959 ? -40.941 11.108 22.973 1.00 93.19 959 VAL A C 1
ATOM 6626 O O . VAL A 1 959 ? -40.851 11.850 22.000 1.00 93.19 959 VAL A O 1
ATOM 6629 N N . THR A 1 960 ? -40.778 11.543 24.223 1.00 93.75 960 THR A N 1
ATOM 6630 C CA . THR A 1 960 ? -40.364 12.924 24.538 1.00 93.75 960 THR A CA 1
ATOM 6631 C C . THR A 1 960 ? -39.116 12.974 25.409 1.00 93.75 960 THR A C 1
ATOM 6633 O O . THR A 1 960 ? -38.923 12.111 26.266 1.00 93.75 960 THR A O 1
ATOM 6636 N N . ILE A 1 961 ? -38.264 13.982 25.210 1.00 94.00 961 ILE A N 1
ATOM 6637 C CA . ILE A 1 961 ? -37.013 14.152 25.967 1.00 94.00 961 ILE A CA 1
ATOM 6638 C C . ILE A 1 961 ? -37.181 15.074 27.182 1.00 94.00 961 ILE A C 1
ATOM 6640 O O . ILE A 1 961 ? -38.016 15.979 27.194 1.00 94.00 961 ILE A O 1
ATOM 6644 N N . SER A 1 962 ? -36.389 14.851 28.228 1.00 94.06 962 SER A N 1
ATOM 6645 C CA . SER A 1 962 ? -36.357 15.684 29.428 1.00 94.06 962 SER A CA 1
ATOM 6646 C C . SER A 1 962 ? -34.951 15.757 30.017 1.00 94.06 962 SER A C 1
ATOM 6648 O O . SER A 1 962 ? -34.396 14.726 30.372 1.00 94.06 962 SER A O 1
ATOM 6650 N N . TYR A 1 963 ? -34.432 16.974 30.189 1.00 88.56 963 TYR A N 1
ATOM 6651 C CA . TYR A 1 963 ? -33.103 17.307 30.735 1.00 88.56 963 TYR A CA 1
ATOM 6652 C C . TYR A 1 963 ? -33.126 17.617 32.246 1.00 88.56 963 TYR A C 1
ATOM 6654 O O . TYR A 1 963 ? -32.130 18.026 32.836 1.00 88.56 963 TYR A O 1
ATOM 6662 N N . THR A 1 964 ? -34.299 17.468 32.863 1.00 83.62 964 THR A N 1
ATOM 6663 C CA . THR A 1 964 ? -34.551 17.627 34.307 1.00 83.62 964 THR A CA 1
ATOM 6664 C C . THR A 1 964 ? -35.061 16.319 34.927 1.00 83.62 964 THR A C 1
ATOM 6666 O O . THR A 1 964 ? -35.836 16.321 35.885 1.00 83.62 964 THR A O 1
ATOM 6669 N N . GLY A 1 965 ? -34.697 15.183 34.321 1.00 67.69 965 GLY A N 1
ATOM 6670 C CA . GLY A 1 965 ? -35.150 13.854 34.725 1.00 67.69 965 GLY A CA 1
ATOM 6671 C C . GLY A 1 965 ? -34.535 13.358 36.037 1.00 67.69 965 GLY A C 1
ATOM 6672 O O . GLY A 1 965 ? -33.606 13.964 36.568 1.00 67.69 965 GLY A O 1
ATOM 6673 N N . GLY A 1 966 ? -35.075 12.236 36.527 1.00 67.00 966 GLY A N 1
ATOM 6674 C CA . GLY A 1 966 ? -34.528 11.426 37.624 1.00 67.00 966 GLY A CA 1
ATOM 6675 C C . GLY A 1 966 ? -34.157 12.204 38.892 1.00 67.00 966 GLY A C 1
ATOM 6676 O O . GLY A 1 966 ? -35.045 12.574 39.664 1.00 67.00 966 GLY A O 1
ATOM 6677 N N . THR A 1 967 ? -32.863 12.403 39.140 1.00 68.81 967 THR A N 1
ATOM 6678 C CA . THR A 1 967 ? -32.310 13.149 40.293 1.00 68.81 967 THR A CA 1
ATOM 6679 C C . THR A 1 967 ? -32.532 14.667 40.215 1.00 68.81 967 THR A C 1
ATOM 6681 O O . THR A 1 967 ? -32.477 15.345 41.244 1.00 68.81 967 THR A O 1
ATOM 6684 N N . GLY A 1 968 ? -32.851 15.191 39.027 1.00 74.38 968 GLY A N 1
ATOM 6685 C CA . GLY A 1 968 ? -33.113 16.604 38.733 1.00 74.38 968 GLY A CA 1
ATOM 6686 C C . GLY A 1 968 ? -32.238 17.185 37.615 1.00 74.38 968 GLY A C 1
ATOM 6687 O O . GLY A 1 968 ? -32.524 18.284 37.140 1.00 74.38 968 GLY A O 1
ATOM 6688 N N . ASN A 1 969 ? -31.207 16.455 37.189 1.00 85.00 969 ASN A N 1
ATOM 6689 C CA . ASN A 1 969 ? -30.218 16.835 36.174 1.00 85.00 969 ASN A CA 1
ATOM 6690 C C . ASN A 1 969 ? -29.869 15.679 35.210 1.00 85.00 969 ASN A C 1
ATOM 6692 O O . ASN A 1 969 ? -28.836 15.736 34.540 1.00 85.00 969 ASN A O 1
ATOM 6696 N N . ASP A 1 970 ? -30.729 14.658 35.123 1.00 92.69 970 ASP A N 1
ATOM 6697 C CA . ASP A 1 970 ? -30.604 13.543 34.177 1.00 92.69 970 ASP A CA 1
ATOM 6698 C C . ASP A 1 970 ? -31.242 13.866 32.821 1.00 92.69 970 ASP A C 1
ATOM 6700 O O . ASP A 1 970 ? -32.234 14.605 32.740 1.00 92.69 970 ASP A O 1
ATOM 6704 N N . VAL A 1 971 ? -30.751 13.208 31.765 1.00 95.44 971 VAL A N 1
ATOM 6705 C CA . VAL A 1 971 ? -31.438 13.170 30.466 1.00 95.44 971 VAL A CA 1
ATOM 6706 C C . VAL A 1 971 ? -32.230 11.873 30.359 1.00 95.44 971 VAL A C 1
ATOM 6708 O O . VAL A 1 971 ? -31.662 10.779 30.332 1.00 95.44 971 VAL A O 1
ATOM 6711 N N . VAL A 1 972 ? -33.552 11.992 30.260 1.00 96.69 972 VAL A N 1
ATOM 6712 C CA . VAL A 1 972 ? -34.476 10.857 30.161 1.00 96.69 972 VAL A CA 1
ATOM 6713 C C . VAL A 1 972 ? -35.406 10.982 28.956 1.00 96.69 972 VAL A C 1
ATOM 6715 O O . VAL A 1 972 ? -35.829 12.080 28.589 1.00 96.69 972 VAL A O 1
ATOM 6718 N N . LEU A 1 973 ? -35.773 9.843 28.374 1.00 96.94 973 LEU A N 1
ATOM 6719 C CA . LEU A 1 973 ? -36.865 9.714 27.416 1.00 96.94 973 LEU A CA 1
ATOM 6720 C C . LEU A 1 973 ? -38.114 9.209 28.132 1.00 96.94 973 LEU A C 1
ATOM 6722 O O . LEU A 1 973 ? -38.074 8.191 28.823 1.00 96.94 973 LEU A O 1
ATOM 6726 N N . ASN A 1 974 ? -39.240 9.879 27.924 1.00 96.38 974 ASN A N 1
ATOM 6727 C CA . ASN A 1 974 ? -40.552 9.414 28.350 1.00 96.38 974 ASN A CA 1
ATOM 6728 C C . ASN A 1 974 ? -41.251 8.777 27.151 1.00 96.38 974 ASN A C 1
ATOM 6730 O O . ASN A 1 974 ? -41.659 9.465 26.216 1.00 96.38 974 ASN A O 1
ATOM 6734 N N . LEU A 1 975 ? -41.370 7.453 27.182 1.00 95.56 975 LEU A N 1
ATOM 6735 C CA . LEU A 1 975 ? -42.094 6.673 26.191 1.00 95.56 975 LEU A CA 1
ATOM 6736 C C . LEU A 1 975 ? -43.535 6.553 26.680 1.00 95.56 975 LEU A C 1
ATOM 6738 O O . LEU A 1 975 ? -43.791 5.974 27.738 1.00 95.56 975 LEU A O 1
ATOM 6742 N N . ASN A 1 976 ? -44.484 7.075 25.910 1.00 93.31 976 ASN A N 1
ATOM 6743 C CA . ASN A 1 976 ? -45.905 6.840 26.119 1.00 93.31 976 ASN A CA 1
ATOM 6744 C C . ASN A 1 976 ? -46.429 5.955 24.986 1.00 93.31 976 ASN A C 1
ATOM 6746 O O . ASN A 1 976 ? -46.630 6.433 23.868 1.00 93.31 976 ASN A O 1
ATOM 6750 N N . ALA A 1 977 ? -46.624 4.666 25.271 1.00 89.56 977 ALA A N 1
ATOM 6751 C CA . ALA A 1 977 ? -47.239 3.736 24.337 1.00 89.56 977 ALA A CA 1
ATOM 6752 C C . ALA A 1 977 ? -48.639 4.239 23.965 1.00 89.56 977 ALA A C 1
ATOM 6754 O O . ALA A 1 977 ? -49.479 4.506 24.826 1.00 89.56 977 ALA A O 1
ATOM 6755 N N . GLY A 1 978 ? -48.871 4.358 22.666 1.00 85.06 978 GLY A N 1
ATOM 6756 C CA . GLY A 1 978 ? -50.108 4.846 22.077 1.00 85.06 978 GLY A CA 1
ATOM 6757 C C . GLY A 1 978 ? -50.322 4.152 20.742 1.00 85.06 978 GLY A C 1
ATOM 6758 O O . GLY A 1 978 ? -49.406 3.527 20.207 1.00 85.06 978 GLY A O 1
ATOM 6759 N N . LEU A 1 979 ? -51.529 4.230 20.191 1.00 83.81 979 LEU A N 1
ATOM 6760 C CA . LEU A 1 979 ? -51.735 3.729 18.836 1.00 83.81 979 LEU A CA 1
ATOM 6761 C C . LEU A 1 979 ? -50.992 4.660 17.863 1.00 83.81 979 LEU A C 1
ATOM 6763 O O . LEU A 1 979 ? -51.207 5.870 17.927 1.00 83.81 979 LEU A O 1
ATOM 6767 N N . PRO A 1 980 ? -50.127 4.161 16.964 1.00 83.25 980 PRO A N 1
ATOM 6768 C CA . PRO A 1 980 ? -49.510 5.025 15.964 1.00 83.25 980 PRO A CA 1
ATOM 6769 C C . PRO A 1 980 ? -50.605 5.717 15.141 1.00 83.25 980 PRO A C 1
ATOM 6771 O O . PRO A 1 980 ? -51.540 5.062 14.688 1.00 83.25 980 PRO A O 1
ATOM 6774 N N . GLY A 1 981 ? -50.533 7.043 15.007 1.00 82.44 981 GLY A N 1
ATOM 6775 C CA . GLY A 1 981 ? -51.594 7.856 14.398 1.00 82.44 981 GLY A CA 1
ATOM 6776 C C . GLY A 1 981 ? -52.664 8.416 15.353 1.00 82.44 981 GLY A C 1
ATOM 6777 O O . GLY A 1 981 ? -53.517 9.173 14.896 1.00 82.44 981 GLY A O 1
ATOM 6778 N N . ASP A 1 982 ? -52.644 8.082 16.648 1.00 86.69 982 ASP A N 1
ATOM 6779 C CA . ASP A 1 982 ? -53.488 8.693 17.693 1.00 86.69 982 ASP A CA 1
ATOM 6780 C C . ASP A 1 982 ? -52.832 10.003 18.164 1.00 86.69 982 ASP A C 1
ATOM 6782 O O . ASP A 1 982 ? -51.967 10.027 19.044 1.00 86.69 982 ASP A O 1
ATOM 6786 N N . PHE A 1 983 ? -53.193 11.105 17.504 1.00 84.31 983 PHE A N 1
ATOM 6787 C CA . PHE A 1 983 ? -52.577 12.422 17.685 1.00 84.31 983 PHE A CA 1
ATOM 6788 C C . PHE A 1 983 ? -53.294 13.290 18.721 1.00 84.31 983 PHE A C 1
ATOM 6790 O O . PHE A 1 983 ? -52.801 14.367 19.058 1.00 84.31 983 PHE A O 1
ATOM 6797 N N . ASN A 1 984 ? -54.443 12.859 19.247 1.00 84.38 984 ASN A N 1
ATOM 6798 C CA . ASN A 1 984 ? -55.057 13.479 20.423 1.00 84.38 984 ASN A CA 1
ATOM 6799 C C . ASN A 1 984 ? -54.854 12.680 21.725 1.00 84.38 984 ASN A C 1
ATOM 6801 O O . ASN A 1 984 ? -55.200 13.193 22.792 1.00 84.38 984 ASN A O 1
ATOM 6805 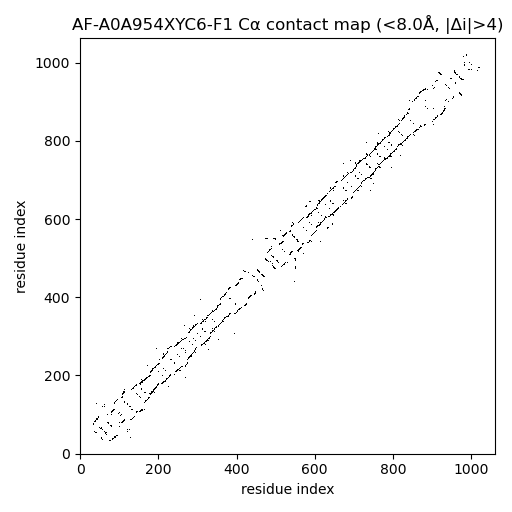N N . SER A 1 985 ? -54.263 11.481 21.649 1.00 83.31 985 SER A N 1
ATOM 6806 C CA . SER A 1 985 ? -54.109 10.537 22.763 1.00 83.31 985 SER A CA 1
ATOM 6807 C C . SER A 1 985 ? -55.447 10.120 23.396 1.00 83.31 985 SER A C 1
ATOM 6809 O O . SER A 1 985 ? -55.513 9.868 24.602 1.00 83.31 985 SER A O 1
ATOM 6811 N N . ASP A 1 986 ? -56.528 10.060 22.608 1.00 86.06 986 ASP A N 1
ATOM 6812 C CA . ASP A 1 986 ? -57.857 9.617 23.053 1.00 86.06 986 ASP A CA 1
ATOM 6813 C C . ASP A 1 986 ? -58.059 8.094 22.965 1.00 86.06 986 ASP A C 1
ATOM 6815 O O . ASP A 1 986 ? -59.105 7.587 23.384 1.00 86.06 986 ASP A O 1
ATOM 6819 N N . THR A 1 987 ? -57.026 7.362 22.532 1.00 87.00 987 THR A N 1
ATOM 6820 C CA . THR A 1 987 ? -56.974 5.914 22.272 1.00 87.00 987 THR A CA 1
ATOM 6821 C C . THR A 1 987 ? -57.701 5.451 21.006 1.00 87.00 987 THR A C 1
ATOM 6823 O O . THR A 1 987 ? -57.905 4.247 20.839 1.00 87.00 987 THR A O 1
ATOM 6826 N N . PHE A 1 988 ? -58.052 6.356 20.084 1.00 88.12 988 PHE A N 1
ATOM 6827 C CA . PHE A 1 988 ? -58.710 6.037 18.813 1.00 88.12 988 PHE A CA 1
ATOM 6828 C C . PHE A 1 988 ? -58.035 6.728 17.622 1.00 88.12 988 PHE A C 1
ATOM 6830 O O . PHE A 1 988 ? -58.140 7.934 17.463 1.00 88.12 988 PHE A O 1
ATOM 6837 N N . VAL A 1 989 ? -57.474 5.974 16.673 1.00 91.19 989 VAL A N 1
ATOM 6838 C CA . VAL A 1 989 ? -56.917 6.568 15.439 1.00 91.19 989 VAL A CA 1
ATOM 6839 C C . VAL A 1 989 ? -58.062 6.914 14.484 1.00 91.19 989 VAL A C 1
ATOM 6841 O O . VAL A 1 989 ? -58.629 6.035 13.829 1.00 91.19 989 VAL A O 1
ATOM 6844 N N . ASN A 1 990 ? -58.466 8.183 14.423 1.00 92.75 990 ASN A N 1
ATOM 6845 C CA . ASN A 1 990 ? -59.692 8.603 13.749 1.00 92.75 990 ASN A CA 1
ATOM 6846 C C . ASN A 1 990 ? -59.564 9.953 13.009 1.00 92.75 990 ASN A C 1
ATOM 6848 O O . ASN A 1 990 ? -58.487 10.513 12.828 1.00 92.75 990 ASN A O 1
ATOM 6852 N N . GLY A 1 991 ? -60.678 10.478 12.484 1.00 93.50 991 GLY A N 1
ATOM 6853 C CA . GLY A 1 991 ? -60.671 11.730 11.712 1.00 93.50 991 GLY A CA 1
ATOM 6854 C C . GLY A 1 991 ? -60.297 12.972 12.536 1.00 93.50 991 GLY A C 1
ATOM 6855 O O . GLY A 1 991 ? -59.934 13.998 11.963 1.00 93.50 991 GLY A O 1
ATOM 6856 N N . THR A 1 992 ? -60.379 12.889 13.865 1.00 92.06 992 THR A N 1
ATOM 6857 C CA . THR A 1 992 ? -59.949 13.947 14.790 1.00 92.06 992 THR A CA 1
ATOM 6858 C C . THR A 1 992 ? -58.430 14.101 14.775 1.00 92.06 992 THR A C 1
ATOM 6860 O O . THR A 1 992 ? -57.931 15.222 14.701 1.00 92.06 992 THR A O 1
ATOM 6863 N N . ASP A 1 993 ? -57.707 12.986 14.740 1.00 86.62 993 ASP A N 1
ATOM 6864 C CA . ASP A 1 993 ? -56.246 12.917 14.694 1.00 86.62 993 ASP A CA 1
ATOM 6865 C C . ASP A 1 993 ? -55.712 13.472 13.386 1.00 86.62 993 ASP A C 1
ATOM 6867 O O . ASP A 1 993 ? -54.851 14.347 13.386 1.00 86.62 993 ASP A O 1
ATOM 6871 N N . PHE A 1 994 ? -56.316 13.071 12.264 1.00 91.00 994 PHE A N 1
ATOM 6872 C CA . PHE A 1 994 ? -56.009 13.641 10.953 1.00 91.00 994 PHE A CA 1
ATOM 6873 C C . PHE A 1 994 ? -56.136 15.167 10.943 1.00 91.00 994 PHE A C 1
ATOM 6875 O O . PHE A 1 994 ? -55.294 15.864 10.382 1.00 91.00 994 PHE A O 1
ATOM 6882 N N . LEU A 1 995 ? -57.178 15.711 11.583 1.00 90.25 995 LEU A N 1
ATOM 6883 C CA . LEU A 1 995 ? -57.367 17.158 11.694 1.00 90.25 995 LEU A CA 1
ATOM 6884 C C . LEU A 1 995 ? -56.338 17.828 12.609 1.00 90.25 995 LEU A C 1
ATOM 6886 O O . LEU A 1 995 ? -56.095 19.020 12.444 1.00 90.25 995 LEU A O 1
ATOM 6890 N N . ILE A 1 996 ? -55.757 17.107 13.564 1.00 84.94 996 ILE A N 1
ATOM 6891 C CA . ILE A 1 996 ? -54.692 17.605 14.437 1.00 84.94 996 ILE A CA 1
ATOM 6892 C C . ILE A 1 996 ? -53.356 17.595 13.692 1.00 84.94 996 ILE A C 1
ATOM 6894 O O . ILE A 1 996 ? -52.727 18.646 13.599 1.00 84.94 996 ILE A O 1
ATOM 6898 N N . TRP A 1 997 ? -53.001 16.481 13.045 1.00 86.44 997 TRP A N 1
ATOM 6899 C CA . TRP A 1 997 ? -51.879 16.386 12.105 1.00 86.44 997 TRP A CA 1
ATOM 6900 C C . TRP A 1 997 ? -51.924 17.504 11.052 1.00 86.44 997 TRP A C 1
ATOM 6902 O O . TRP A 1 997 ? -50.994 18.304 10.948 1.00 86.44 997 TRP A O 1
ATOM 6912 N N . GLN A 1 998 ? -53.054 17.649 10.353 1.00 86.25 998 GLN A N 1
ATOM 6913 C CA . GLN A 1 998 ? -53.253 18.651 9.300 1.00 86.25 998 GLN A CA 1
ATOM 6914 C C . GLN A 1 998 ? -53.128 20.101 9.802 1.00 86.25 998 GLN A C 1
ATOM 6916 O O . GLN A 1 998 ? -52.822 21.000 9.018 1.00 86.25 998 GLN A O 1
ATOM 6921 N N . ARG A 1 999 ? -53.380 20.358 11.091 1.00 84.69 999 ARG A N 1
ATOM 6922 C CA . ARG A 1 999 ? -53.286 21.696 11.703 1.00 84.69 999 ARG A CA 1
ATOM 6923 C C . ARG A 1 999 ? -51.894 22.025 12.246 1.00 84.69 999 ARG A C 1
ATOM 6925 O O . ARG A 1 999 ? -51.748 23.066 12.880 1.00 84.69 999 ARG A O 1
ATOM 6932 N N . GLY A 1 1000 ? -50.898 21.184 11.973 1.00 68.88 1000 GLY A N 1
ATOM 6933 C CA . GLY A 1 1000 ? -49.556 21.321 12.528 1.00 68.88 1000 GLY A CA 1
ATOM 6934 C C . GLY A 1 1000 ? -49.479 20.715 13.923 1.00 68.88 1000 GLY A C 1
ATOM 6935 O O . GLY A 1 1000 ? -49.207 21.422 14.891 1.00 68.88 1000 GLY A O 1
ATOM 6936 N N . TYR A 1 1001 ? -49.728 19.406 14.022 1.00 69.81 1001 TYR A N 1
ATOM 6937 C CA . TYR A 1 1001 ? -49.263 18.631 15.175 1.00 69.81 1001 TYR A CA 1
ATOM 6938 C C . TYR A 1 1001 ? -47.755 18.894 15.353 1.00 69.81 1001 TYR A C 1
ATOM 6940 O O . TYR A 1 1001 ? -47.050 18.921 14.340 1.00 69.81 1001 TYR A O 1
ATOM 6948 N N . PRO A 1 1002 ? -47.261 19.167 16.575 1.00 59.44 1002 PRO A N 1
ATOM 6949 C CA . PRO A 1 1002 ? -45.896 19.646 16.777 1.00 59.44 1002 PRO A CA 1
ATOM 6950 C C . PRO A 1 1002 ? -44.866 18.631 16.259 1.00 59.44 1002 PRO A C 1
ATOM 6952 O O . PRO A 1 1002 ? -44.712 17.548 16.817 1.00 59.44 1002 PRO A O 1
ATOM 6955 N N . GLY A 1 1003 ? -44.191 18.993 15.163 1.00 56.84 1003 GLY A N 1
ATOM 6956 C CA . GLY A 1 1003 ? -43.191 18.172 14.479 1.00 56.84 1003 GLY A CA 1
ATOM 6957 C C . GLY A 1 1003 ? -43.146 18.442 12.968 1.00 56.84 1003 GLY A C 1
ATOM 6958 O O . GLY A 1 1003 ? -44.138 18.281 12.260 1.00 56.84 1003 GLY A O 1
ATOM 6959 N N . ASN A 1 1004 ? -41.978 18.816 12.438 1.00 52.25 1004 ASN A N 1
ATOM 6960 C CA . ASN A 1 1004 ? -41.795 19.252 11.040 1.00 52.25 1004 ASN A CA 1
ATOM 6961 C C . ASN A 1 1004 ? -41.774 18.110 9.985 1.00 52.25 1004 ASN A C 1
ATOM 6963 O O . ASN A 1 1004 ? -41.240 18.286 8.892 1.00 52.25 1004 ASN A O 1
ATOM 6967 N N . GLN A 1 1005 ? -42.350 16.938 10.276 1.00 58.66 1005 GLN A N 1
ATOM 6968 C CA . GLN A 1 1005 ? -42.261 15.717 9.449 1.00 58.66 1005 GLN A CA 1
ATOM 6969 C C . GLN A 1 1005 ? -43.659 15.174 9.056 1.00 58.66 1005 GLN A C 1
ATOM 6971 O O . GLN A 1 1005 ? -44.051 14.080 9.470 1.00 58.66 1005 GLN A O 1
ATOM 6976 N N . PRO A 1 1006 ? -44.460 15.903 8.250 1.00 64.25 1006 PRO A N 1
ATOM 6977 C CA . PRO A 1 1006 ? -45.858 15.539 7.994 1.00 64.25 1006 PRO A CA 1
ATOM 6978 C C . PRO A 1 1006 ? -46.049 14.215 7.230 1.00 64.25 1006 PRO A C 1
ATOM 6980 O O . PRO A 1 1006 ? -47.117 13.619 7.336 1.00 64.25 1006 PRO A O 1
ATOM 6983 N N . GLY A 1 1007 ? -45.057 13.740 6.469 1.00 70.81 1007 GLY A N 1
ATOM 6984 C CA . GLY A 1 1007 ? -45.201 12.559 5.607 1.00 70.81 1007 GLY A CA 1
ATOM 6985 C C . GLY A 1 1007 ? -45.357 11.231 6.358 1.00 70.81 1007 GLY A C 1
ATOM 6986 O O . GLY A 1 1007 ? -46.263 10.460 6.051 1.00 70.81 1007 GLY A O 1
ATOM 6987 N N . GLN A 1 1008 ? -44.503 10.965 7.351 1.00 68.88 1008 GLN A N 1
ATOM 6988 C CA . GLN A 1 1008 ? -44.517 9.689 8.078 1.00 68.88 1008 GLN A CA 1
ATOM 6989 C C . GLN A 1 1008 ? -45.721 9.585 9.021 1.00 68.88 1008 GLN A C 1
ATOM 6991 O O . GLN A 1 1008 ? -46.424 8.580 9.005 1.00 68.88 1008 GLN A O 1
ATOM 6996 N N . LEU A 1 1009 ? -46.039 10.677 9.722 1.00 78.81 1009 LEU A N 1
ATOM 6997 C CA . LEU A 1 1009 ? -47.223 10.783 10.578 1.00 78.81 1009 LEU A CA 1
ATOM 6998 C C . LEU A 1 1009 ? -48.528 10.494 9.808 1.00 78.81 1009 LEU A C 1
ATOM 7000 O O . LEU A 1 1009 ? -49.430 9.847 10.335 1.00 78.81 1009 LEU A O 1
ATOM 7004 N N . LEU A 1 1010 ? -48.625 10.919 8.540 1.00 86.88 1010 LEU A N 1
ATOM 7005 C CA . LEU A 1 1010 ? -49.765 10.561 7.695 1.00 86.88 1010 LEU A CA 1
ATOM 7006 C C . LEU A 1 1010 ? -49.827 9.051 7.437 1.00 86.88 1010 LEU A C 1
ATOM 7008 O O . LEU A 1 1010 ? -50.896 8.468 7.570 1.00 86.88 1010 LEU A O 1
ATOM 7012 N N . SER A 1 1011 ? -48.697 8.416 7.110 1.00 84.81 1011 SER A N 1
ATOM 7013 C CA . SER A 1 1011 ? -48.633 6.966 6.886 1.00 84.81 1011 SER A CA 1
ATOM 7014 C C . SER A 1 1011 ? -49.018 6.170 8.136 1.00 84.81 1011 SER A C 1
ATOM 7016 O O . SER A 1 1011 ? -49.725 5.171 8.021 1.00 84.81 1011 SER A O 1
ATOM 7018 N N . ASP A 1 1012 ? -48.589 6.604 9.324 1.00 83.12 1012 ASP A N 1
ATOM 7019 C CA . ASP A 1 1012 ? -48.940 5.949 10.589 1.00 83.12 1012 ASP A CA 1
ATOM 7020 C C . ASP A 1 1012 ? -50.446 6.052 10.863 1.00 83.12 1012 ASP A C 1
ATOM 7022 O O . ASP A 1 1012 ? -51.087 5.061 11.218 1.00 83.12 1012 ASP A O 1
ATOM 7026 N N . TRP A 1 1013 ? -51.036 7.225 10.613 1.00 90.38 1013 TRP A N 1
ATOM 7027 C CA . TRP A 1 1013 ? -52.481 7.427 10.692 1.00 90.38 1013 TRP A CA 1
ATOM 7028 C C . TRP A 1 1013 ? -53.256 6.603 9.656 1.00 90.38 1013 TRP A C 1
ATOM 7030 O O . TRP A 1 1013 ? -54.237 5.953 10.010 1.00 90.38 1013 TRP A O 1
ATOM 7040 N N . GLU A 1 1014 ? -52.819 6.574 8.393 1.00 91.25 1014 GLU A N 1
ATOM 7041 C CA . GLU A 1 1014 ? -53.465 5.794 7.327 1.00 91.25 1014 GLU A CA 1
ATOM 7042 C C . GLU A 1 1014 ? -53.413 4.287 7.619 1.00 91.25 1014 GLU A C 1
ATOM 7044 O O . GLU A 1 1014 ? -54.415 3.590 7.445 1.00 91.25 1014 GLU A O 1
ATOM 7049 N N . ALA A 1 1015 ? -52.272 3.787 8.103 1.00 89.44 1015 ALA A N 1
ATOM 7050 C CA . ALA A 1 1015 ? -52.072 2.378 8.435 1.00 89.44 1015 ALA A CA 1
ATOM 7051 C C . ALA A 1 1015 ? -52.914 1.913 9.634 1.00 89.44 1015 ALA A C 1
ATOM 7053 O O . ALA A 1 1015 ? -53.300 0.743 9.694 1.00 89.44 1015 ALA A O 1
ATOM 7054 N N . ASN A 1 1016 ? -53.213 2.815 10.572 1.00 89.00 1016 ASN A N 1
ATOM 7055 C CA . ASN A 1 1016 ? -53.934 2.499 11.803 1.00 89.00 1016 ASN A CA 1
ATOM 7056 C C . ASN A 1 1016 ? -55.359 3.071 11.847 1.00 89.00 1016 ASN A C 1
ATOM 7058 O O . ASN A 1 1016 ? -56.031 2.899 12.859 1.00 89.00 1016 ASN A O 1
ATOM 7062 N N . PHE A 1 1017 ? -55.867 3.718 10.793 1.00 92.81 1017 PHE A N 1
ATOM 7063 C CA . PHE A 1 1017 ? -57.189 4.353 10.824 1.00 92.81 1017 PHE A CA 1
ATOM 7064 C C . 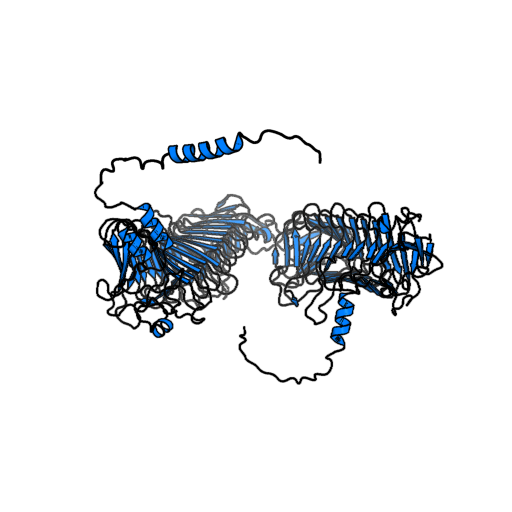PHE A 1 1017 ? -58.308 3.373 11.218 1.00 92.81 1017 PHE A C 1
ATOM 7066 O O . PHE A 1 1017 ? -58.560 2.359 10.564 1.00 92.81 1017 PHE A O 1
ATOM 7073 N N . GLY A 1 1018 ? -59.015 3.708 12.297 1.00 89.88 1018 GLY A N 1
ATOM 7074 C CA . GLY A 1 1018 ? -60.032 2.876 12.932 1.00 89.88 1018 GLY A CA 1
ATOM 7075 C C . GLY A 1 1018 ? -59.512 1.957 14.046 1.00 89.88 1018 GLY A C 1
ATOM 7076 O O . GLY A 1 1018 ? -60.323 1.276 14.676 1.00 89.88 1018 GLY A O 1
ATOM 7077 N N . ALA A 1 1019 ? -58.206 1.939 14.326 1.00 87.44 1019 ALA A N 1
ATOM 7078 C CA . ALA A 1 1019 ? -57.634 1.262 15.486 1.00 87.44 1019 ALA A CA 1
ATOM 7079 C C . ALA A 1 1019 ? -58.131 1.886 16.798 1.00 87.44 1019 ALA A C 1
ATOM 7081 O O . ALA A 1 1019 ? -58.528 3.051 16.858 1.00 87.44 1019 ALA A O 1
ATOM 7082 N N . GLY A 1 1020 ? -58.152 1.073 17.856 1.00 84.00 1020 GLY A N 1
ATOM 7083 C CA . GLY A 1 1020 ? -58.672 1.455 19.171 1.00 84.00 1020 GLY A CA 1
ATOM 7084 C C . GLY A 1 1020 ? -60.196 1.476 19.265 1.00 84.00 1020 GLY A C 1
ATOM 7085 O O . GLY A 1 1020 ? -60.746 1.145 20.317 1.00 84.00 1020 GLY A O 1
ATOM 7086 N N . LEU A 1 1021 ? -60.907 1.784 18.169 1.00 82.56 1021 LEU A N 1
ATOM 7087 C CA . LEU A 1 1021 ? -62.369 1.796 18.174 1.00 82.56 1021 LEU A CA 1
ATOM 7088 C C . LEU A 1 1021 ? -62.875 0.398 18.563 1.00 82.56 1021 LEU A C 1
ATOM 7090 O O . LEU A 1 1021 ? -62.449 -0.594 17.959 1.00 82.56 1021 LEU A O 1
ATOM 7094 N N . PRO A 1 1022 ? -63.805 0.278 19.536 1.00 73.69 1022 PRO A N 1
ATOM 7095 C CA . PRO A 1 1022 ? -64.431 -1.008 19.814 1.00 73.69 1022 PRO A CA 1
ATOM 7096 C C . PRO A 1 1022 ? -65.032 -1.507 18.499 1.00 73.69 1022 PRO A C 1
ATOM 7098 O O . PRO A 1 1022 ? -65.640 -0.688 17.805 1.00 73.69 1022 PRO A O 1
ATOM 7101 N N . PRO A 1 1023 ? -64.872 -2.796 18.131 1.00 61.56 1023 PRO A N 1
ATOM 7102 C CA . PRO A 1 1023 ? -65.179 -3.283 16.792 1.00 61.56 1023 PRO A CA 1
ATOM 7103 C C . PRO A 1 1023 ? -66.662 -3.089 16.487 1.00 61.56 1023 PRO A C 1
ATOM 7105 O O . PRO A 1 1023 ? -67.511 -3.949 16.748 1.00 61.56 1023 PRO A O 1
ATOM 7108 N N . THR A 1 1024 ? -66.975 -1.924 15.920 1.00 52.19 1024 THR A N 1
ATOM 7109 C CA . THR A 1 1024 ? -68.281 -1.623 15.374 1.00 52.19 1024 THR A CA 1
ATOM 7110 C C . THR A 1 1024 ? -68.415 -2.592 14.229 1.00 52.19 1024 THR A C 1
ATOM 7112 O O . THR A 1 1024 ? -67.675 -2.551 13.249 1.00 52.19 1024 THR A O 1
ATOM 7115 N N . LYS A 1 1025 ? -69.293 -3.572 14.438 1.00 43.88 1025 LYS A N 1
ATOM 7116 C CA . LYS A 1 1025 ? -69.548 -4.660 13.511 1.00 43.88 1025 LYS A CA 1
ATOM 7117 C C . LYS A 1 1025 ? -70.107 -4.043 12.239 1.00 43.88 1025 LYS A C 1
ATOM 7119 O O . LYS A 1 1025 ? -71.324 -3.920 12.103 1.00 43.88 1025 LYS A O 1
ATOM 7124 N N . ALA A 1 1026 ? -69.207 -3.620 11.355 1.00 44.56 1026 ALA A N 1
ATOM 7125 C CA . ALA A 1 1026 ? -69.530 -3.025 10.084 1.00 44.56 1026 ALA A CA 1
ATOM 7126 C C . ALA A 1 1026 ? -70.308 -4.081 9.316 1.00 44.56 1026 ALA A C 1
ATOM 7128 O O . ALA A 1 1026 ? -69.755 -5.031 8.759 1.00 44.56 1026 ALA A O 1
ATOM 7129 N N . ALA A 1 1027 ? -71.632 -3.938 9.330 1.00 43.94 1027 ALA A N 1
ATOM 7130 C CA . ALA A 1 1027 ? -72.428 -4.515 8.282 1.00 43.94 1027 ALA A CA 1
ATOM 7131 C C . ALA A 1 1027 ? -71.809 -3.981 6.995 1.00 43.94 1027 ALA A C 1
ATOM 7133 O O . ALA A 1 1027 ? -71.752 -2.765 6.805 1.00 43.94 1027 ALA A O 1
ATOM 7134 N N . ALA A 1 1028 ? -71.336 -4.886 6.142 1.00 44.97 1028 ALA A N 1
ATOM 7135 C CA . ALA A 1 1028 ? -71.009 -4.576 4.764 1.00 44.97 1028 ALA A CA 1
ATOM 7136 C C . ALA A 1 1028 ? -72.320 -4.234 4.037 1.00 44.97 1028 ALA A C 1
ATOM 7138 O O . ALA A 1 1028 ? -72.818 -4.984 3.198 1.00 44.97 1028 ALA A O 1
ATOM 7139 N N . ALA A 1 1029 ? -72.908 -3.093 4.402 1.00 47.66 1029 ALA A N 1
ATOM 7140 C CA . ALA A 1 1029 ? -73.755 -2.322 3.531 1.00 47.66 1029 ALA A CA 1
ATOM 7141 C C . ALA A 1 1029 ? -72.834 -1.926 2.385 1.00 47.66 1029 ALA A C 1
ATOM 7143 O O . ALA A 1 1029 ? -72.092 -0.949 2.486 1.00 47.66 1029 ALA A O 1
ATOM 7144 N N . ALA A 1 1030 ? -72.814 -2.774 1.353 1.00 44.34 1030 ALA A N 1
ATOM 7145 C CA . ALA A 1 1030 ? -72.120 -2.500 0.114 1.00 44.34 1030 ALA A CA 1
ATOM 7146 C C . ALA A 1 1030 ? -72.469 -1.066 -0.272 1.00 44.34 1030 ALA A C 1
ATOM 7148 O O . ALA A 1 1030 ? -73.651 -0.759 -0.455 1.00 44.34 1030 ALA A O 1
ATOM 7149 N N . VAL A 1 1031 ? -71.454 -0.195 -0.311 1.00 45.19 1031 VAL A N 1
ATOM 7150 C CA . VAL A 1 1031 ? -71.603 1.167 -0.819 1.00 45.19 1031 VAL A CA 1
ATOM 7151 C C . VAL A 1 1031 ? -72.265 1.000 -2.180 1.00 45.19 1031 VAL A C 1
ATOM 7153 O O . VAL A 1 1031 ? -71.663 0.337 -3.028 1.00 45.19 1031 VAL A O 1
ATOM 7156 N N . PRO A 1 1032 ? -73.509 1.476 -2.387 1.00 57.34 1032 PRO A N 1
ATOM 7157 C CA . PRO A 1 1032 ? -74.193 1.213 -3.636 1.00 57.34 1032 PRO A CA 1
ATOM 7158 C C . PRO A 1 1032 ? -73.357 1.824 -4.749 1.00 57.34 1032 PRO A C 1
ATOM 7160 O O . PRO A 1 1032 ? -73.190 3.046 -4.790 1.00 57.34 1032 PRO A O 1
ATOM 7163 N N . GLU A 1 1033 ? -72.806 0.972 -5.615 1.00 48.22 1033 GLU A N 1
ATOM 7164 C CA . GLU A 1 1033 ? -72.103 1.420 -6.811 1.00 48.22 1033 GLU A CA 1
ATOM 7165 C C . GLU A 1 1033 ? -72.993 2.460 -7.503 1.00 48.22 1033 GLU A C 1
ATOM 7167 O O . GLU A 1 1033 ? -74.195 2.198 -7.668 1.00 48.22 1033 GLU A O 1
ATOM 7172 N N . PRO A 1 1034 ? -72.467 3.645 -7.872 1.00 54.59 1034 PRO A N 1
ATOM 7173 C CA . PRO A 1 1034 ? -73.275 4.689 -8.483 1.00 54.59 1034 PRO A CA 1
ATOM 7174 C C . PRO A 1 1034 ? -73.955 4.100 -9.715 1.00 54.59 1034 PRO A C 1
ATOM 7176 O O . PRO A 1 1034 ? -73.299 3.720 -10.684 1.00 54.59 1034 PRO A O 1
ATOM 7179 N N . THR A 1 1035 ? -75.279 3.949 -9.621 1.00 55.59 1035 THR A N 1
ATOM 7180 C CA . THR A 1 1035 ? -76.028 2.955 -10.397 1.00 55.59 1035 THR A CA 1
ATOM 7181 C C . THR A 1 1035 ? -75.677 3.003 -11.878 1.00 55.59 1035 THR A C 1
ATOM 7183 O O . THR A 1 1035 ? -75.965 4.003 -12.542 1.00 55.59 1035 THR A O 1
ATOM 7186 N N . GLY A 1 1036 ? -75.163 1.894 -12.426 1.00 54.00 1036 GLY A N 1
ATOM 7187 C CA . GLY A 1 1036 ? -74.863 1.757 -13.860 1.00 54.00 1036 GLY A CA 1
ATOM 7188 C C . GLY A 1 1036 ? -76.060 2.052 -14.781 1.00 54.00 1036 GLY A C 1
ATOM 7189 O O . GLY A 1 1036 ? -75.877 2.371 -15.953 1.00 54.00 1036 GLY A O 1
ATOM 7190 N N . ALA A 1 1037 ? -77.282 2.055 -14.236 1.00 55.69 1037 ALA A N 1
ATOM 7191 C CA . ALA A 1 1037 ? -78.489 2.574 -14.876 1.00 55.69 1037 ALA A CA 1
ATOM 7192 C C . ALA A 1 1037 ? -78.344 4.016 -15.409 1.00 55.69 1037 ALA A C 1
ATOM 7194 O O . ALA A 1 1037 ? -78.902 4.331 -16.459 1.00 55.69 1037 ALA A O 1
ATOM 7195 N N . LEU A 1 1038 ? -77.577 4.886 -14.739 1.00 54.81 1038 LEU A N 1
ATOM 7196 C CA . LEU A 1 1038 ? -77.385 6.279 -15.160 1.00 54.81 1038 LEU A CA 1
ATOM 7197 C C . LEU A 1 1038 ? -76.373 6.384 -16.317 1.00 54.81 1038 LEU A C 1
ATOM 7199 O O . LEU A 1 1038 ? -76.594 7.151 -17.255 1.00 54.81 1038 LEU A O 1
ATOM 7203 N N . LEU A 1 1039 ? -75.339 5.531 -16.337 1.00 53.22 1039 LEU A N 1
ATOM 7204 C CA . LEU A 1 1039 ? -74.418 5.424 -17.477 1.00 53.22 1039 LEU A CA 1
ATOM 7205 C C . LEU A 1 1039 ? -75.094 4.788 -18.706 1.00 53.22 1039 LEU A C 1
ATOM 7207 O O . LEU A 1 1039 ? -74.929 5.282 -19.821 1.00 53.22 1039 LEU A O 1
ATOM 7211 N N . ILE A 1 1040 ? -75.910 3.745 -18.509 1.00 57.94 1040 ILE A N 1
ATOM 7212 C CA . ILE A 1 1040 ? -76.724 3.128 -19.572 1.00 57.94 1040 ILE A CA 1
ATOM 7213 C C . ILE A 1 1040 ? -77.754 4.131 -20.116 1.00 57.94 1040 ILE A C 1
ATOM 7215 O O . ILE A 1 1040 ? -77.942 4.214 -21.330 1.00 57.94 1040 ILE A O 1
ATOM 7219 N N . GLY A 1 1041 ? -78.355 4.959 -19.253 1.00 59.34 1041 GLY A N 1
ATOM 7220 C CA . GLY A 1 1041 ? -79.227 6.064 -19.657 1.00 59.34 1041 GLY A CA 1
ATOM 7221 C C . GLY A 1 1041 ? -78.532 7.049 -20.603 1.00 59.34 1041 GLY A C 1
ATOM 7222 O O . GLY A 1 1041 ? -79.032 7.309 -21.698 1.00 59.34 1041 GLY A O 1
ATOM 7223 N N . VAL A 1 1042 ? -77.336 7.530 -20.250 1.00 59.44 1042 VAL A N 1
ATOM 7224 C CA . VAL A 1 1042 ? -76.571 8.470 -21.093 1.00 59.44 1042 VAL A CA 1
ATOM 7225 C C . VAL A 1 1042 ? -76.082 7.815 -22.397 1.00 59.44 1042 VAL A C 1
ATOM 7227 O O . VAL A 1 1042 ? -76.177 8.428 -23.464 1.00 59.44 1042 VAL A O 1
ATOM 7230 N N . LEU A 1 1043 ? -75.652 6.548 -22.365 1.00 55.03 1043 LEU A N 1
ATOM 7231 C CA . LEU A 1 1043 ? -75.268 5.789 -23.567 1.00 55.03 1043 LEU A CA 1
ATOM 7232 C C . LEU A 1 1043 ? -76.456 5.516 -24.511 1.00 55.03 1043 LEU A C 1
ATOM 7234 O O . LEU A 1 1043 ? -76.285 5.526 -25.734 1.00 55.03 1043 LEU A O 1
ATOM 7238 N N . SER A 1 1044 ? -77.673 5.346 -23.985 1.00 55.47 1044 SER A N 1
ATOM 7239 C CA . SER A 1 1044 ? -78.883 5.194 -24.809 1.00 55.47 1044 SER A CA 1
ATOM 7240 C C . SER A 1 1044 ? -79.283 6.488 -25.541 1.00 55.47 1044 SER A C 1
ATOM 7242 O O . SER A 1 1044 ? -79.711 6.438 -26.695 1.00 55.47 1044 SER A O 1
ATOM 7244 N N . CYS A 1 1045 ? -79.038 7.663 -24.949 1.00 52.53 1045 CYS A N 1
ATOM 7245 C CA . CYS A 1 1045 ? -79.270 8.957 -25.606 1.00 52.53 1045 CYS A CA 1
ATOM 7246 C C . CYS A 1 1045 ? -78.232 9.278 -26.702 1.00 52.53 1045 CYS A C 1
ATOM 7248 O O . CYS A 1 1045 ? -78.567 9.875 -27.731 1.00 52.53 1045 CYS A O 1
ATOM 7250 N N . LEU A 1 1046 ? -76.976 8.852 -26.527 1.00 52.28 1046 LEU A N 1
ATOM 7251 C CA . LEU A 1 1046 ? -75.915 9.067 -27.520 1.00 52.28 1046 LEU A CA 1
ATOM 7252 C C . LEU A 1 1046 ? -76.013 8.100 -28.714 1.00 52.28 1046 LEU A C 1
ATOM 7254 O O . LEU A 1 1046 ? -75.776 8.504 -29.852 1.00 52.28 1046 LEU A O 1
ATOM 7258 N N . THR A 1 1047 ? -76.454 6.857 -28.501 1.00 52.66 1047 THR A N 1
ATOM 7259 C CA . THR A 1 1047 ? -76.655 5.882 -29.595 1.00 52.66 1047 THR A CA 1
ATOM 7260 C C . THR A 1 1047 ? -77.871 6.198 -30.476 1.00 52.66 1047 THR A C 1
ATOM 7262 O O . THR A 1 1047 ? -77.806 6.004 -31.693 1.00 52.66 1047 THR A O 1
ATOM 7265 N N . LEU A 1 1048 ? -78.935 6.798 -29.926 1.00 49.78 1048 LEU A N 1
ATOM 7266 C CA . LEU A 1 1048 ? -80.064 7.329 -30.711 1.00 49.78 1048 LEU A CA 1
ATOM 7267 C C . LEU A 1 1048 ? -79.697 8.551 -31.576 1.00 49.78 1048 LEU A C 1
ATOM 7269 O O . LEU A 1 1048 ? -80.352 8.802 -32.588 1.00 49.78 1048 LEU A O 1
ATOM 7273 N N . SER A 1 1049 ? -78.617 9.262 -31.241 1.00 50.44 1049 SER A N 1
ATOM 7274 C CA . SER A 1 1049 ? -78.120 10.415 -32.011 1.00 50.44 1049 SER A CA 1
ATOM 7275 C C . SER A 1 1049 ? -77.210 10.026 -33.189 1.00 50.44 1049 SER A C 1
ATOM 7277 O O . SER A 1 1049 ? -76.994 10.831 -34.094 1.00 50.44 1049 SER A O 1
ATOM 7279 N N . TRP A 1 1050 ? -76.694 8.791 -33.218 1.00 50.22 1050 TRP A N 1
ATOM 7280 C CA . TRP A 1 1050 ? -75.803 8.291 -34.281 1.00 50.22 1050 TRP A CA 1
ATOM 7281 C C . TRP A 1 1050 ? -76.524 7.467 -35.365 1.00 50.22 1050 TRP A C 1
ATOM 7283 O O . TRP A 1 1050 ? -75.979 7.237 -36.443 1.00 50.22 1050 TRP A O 1
ATOM 7293 N N . ALA A 1 1051 ? -77.777 7.063 -35.131 1.00 50.12 1051 ALA A N 1
ATOM 7294 C CA . ALA A 1 1051 ? -78.535 6.204 -36.046 1.00 50.12 1051 ALA A CA 1
ATOM 7295 C C . ALA A 1 1051 ? -79.169 6.927 -37.262 1.00 50.12 1051 ALA A C 1
ATOM 7297 O O . ALA A 1 1051 ? -79.686 6.263 -38.162 1.00 50.12 1051 ALA A O 1
ATOM 7298 N N . THR A 1 1052 ? -79.137 8.265 -37.327 1.00 51.19 1052 THR A N 1
ATOM 7299 C CA . THR A 1 1052 ? -79.857 9.067 -38.347 1.00 51.19 1052 THR A CA 1
ATOM 7300 C C . THR A 1 1052 ? -78.981 9.742 -39.413 1.00 51.19 1052 THR A C 1
ATOM 7302 O O . THR A 1 1052 ? -79.521 10.416 -40.291 1.00 51.19 1052 THR A O 1
ATOM 7305 N N . ARG A 1 1053 ? -77.656 9.519 -39.444 1.00 45.41 1053 ARG A N 1
ATOM 7306 C CA . ARG A 1 1053 ? -76.790 9.932 -40.576 1.00 45.41 1053 ARG A CA 1
ATOM 7307 C C . ARG A 1 1053 ? -76.012 8.770 -41.191 1.00 45.41 1053 ARG A C 1
ATOM 7309 O O . ARG A 1 1053 ? -74.826 8.571 -40.960 1.00 45.41 1053 ARG A O 1
ATOM 7316 N N . ARG A 1 1054 ? -76.706 8.029 -42.057 1.00 43.44 1054 ARG A N 1
ATOM 7317 C CA . ARG A 1 1054 ? -76.131 7.021 -42.960 1.00 43.44 1054 ARG A CA 1
ATOM 7318 C C . ARG A 1 1054 ? -75.853 7.662 -44.332 1.00 43.44 1054 ARG A C 1
ATOM 7320 O O . ARG A 1 1054 ? -76.774 8.253 -44.887 1.00 43.44 1054 ARG A O 1
ATOM 7327 N N . ARG A 1 1055 ? -74.669 7.392 -44.920 1.00 42.00 1055 ARG A N 1
ATOM 7328 C CA . ARG A 1 1055 ? -74.196 7.794 -46.284 1.00 42.00 1055 ARG A CA 1
ATOM 7329 C C . ARG A 1 1055 ? -73.732 9.272 -46.347 1.00 42.00 1055 ARG A C 1
ATOM 7331 O O . ARG A 1 1055 ? -74.374 10.124 -45.754 1.00 42.00 1055 ARG A O 1
ATOM 7338 N N . VAL A 1 1056 ? -72.615 9.637 -46.998 1.00 43.38 1056 VAL A N 1
ATOM 7339 C CA . VAL A 1 1056 ? -72.097 9.212 -48.325 1.00 43.38 1056 VAL A CA 1
ATOM 7340 C C . VAL A 1 1056 ? -70.564 8.949 -48.363 1.00 43.38 1056 VAL A C 1
ATOM 7342 O O . VAL A 1 1056 ? -69.817 9.431 -47.527 1.00 43.38 1056 VAL A O 1
ATOM 7345 N N . HIS A 1 1057 ? -70.169 8.150 -49.365 1.00 42.19 1057 HIS A N 1
ATOM 7346 C CA . HIS A 1 1057 ? -68.863 7.648 -49.848 1.00 42.19 1057 HIS A CA 1
ATOM 7347 C C . HIS A 1 1057 ? -67.628 8.586 -49.948 1.00 42.19 1057 HIS A C 1
ATOM 7349 O O . HIS A 1 1057 ? -67.777 9.782 -50.168 1.00 42.19 1057 HIS A O 1
ATOM 7355 N N . GLY A 1 1058 ? -66.439 7.951 -50.047 1.00 37.94 1058 GLY A N 1
ATOM 7356 C CA . GLY A 1 1058 ? -65.219 8.433 -50.748 1.00 37.94 1058 GLY A CA 1
ATOM 7357 C C . GLY A 1 1058 ? -63.961 8.409 -49.858 1.00 37.94 1058 GLY A C 1
ATOM 7358 O O . GLY A 1 1058 ? -63.939 9.129 -48.875 1.00 37.94 1058 GLY A O 1
ATOM 7359 N N . ALA A 1 1059 ? -63.008 7.470 -50.009 1.00 40.28 1059 ALA A N 1
ATOM 7360 C CA . ALA A 1 1059 ? -61.806 7.538 -50.881 1.00 40.28 1059 ALA A CA 1
ATOM 7361 C C . ALA A 1 1059 ? -60.832 8.695 -50.487 1.00 40.28 1059 ALA A C 1
ATOM 7363 O O . ALA A 1 1059 ? -61.295 9.788 -50.208 1.00 40.28 1059 ALA A O 1
ATOM 7364 N N . THR A 1 1060 ? -59.490 8.588 -50.445 1.00 40.44 1060 THR A N 1
ATOM 7365 C CA . THR A 1 1060 ? -58.547 7.710 -51.176 1.00 40.44 1060 THR A CA 1
ATOM 7366 C C . THR A 1 1060 ? -57.131 7.770 -50.532 1.00 40.44 1060 THR A C 1
ATOM 7368 O O . THR A 1 1060 ? -56.698 8.857 -50.182 1.00 40.44 1060 THR A O 1
ATOM 7371 N N . VAL A 1 1061 ? -56.408 6.635 -50.487 1.00 41.66 1061 VAL A N 1
ATOM 7372 C CA . VAL A 1 1061 ? -54.981 6.436 -50.895 1.00 41.66 1061 VAL A CA 1
ATOM 7373 C C . VAL A 1 1061 ? -53.766 7.080 -50.165 1.00 41.66 1061 VAL A C 1
ATOM 7375 O O . VAL A 1 1061 ? -53.576 8.286 -50.183 1.00 41.66 1061 VAL A O 1
ATOM 7378 N N . SER A 1 1062 ? -52.844 6.177 -49.764 1.00 46.06 1062 SER A N 1
ATOM 7379 C CA . SER A 1 1062 ? -51.361 6.265 -49.624 1.00 46.06 1062 SER A CA 1
ATOM 7380 C C . SER A 1 1062 ? -50.717 7.312 -48.687 1.00 46.06 1062 SER A C 1
ATOM 7382 O O . SER A 1 1062 ? -51.242 8.401 -48.518 1.00 46.06 1062 SER A O 1
ATOM 7384 N N . ARG A 1 1063 ? -49.536 7.049 -48.109 1.00 40.88 1063 ARG A N 1
ATOM 7385 C CA . ARG A 1 1063 ? -48.552 5.985 -48.400 1.00 40.88 1063 ARG A CA 1
ATOM 7386 C C . ARG A 1 1063 ? -47.824 5.542 -47.136 1.00 40.88 1063 ARG A C 1
ATOM 7388 O O . ARG A 1 1063 ? -47.663 6.408 -46.254 1.00 40.88 1063 ARG A O 1
#

Sequence (1063 aa):
MINLVRTAGGFFRWNAFVGVAALGALALALTAGNASADPLIWNDGTGNFIGSPTWSYDNGGSVATTSNPFTYVGSGGGSGGENIVIIGNAGDVTLNSANQGPFMDNSLHELRVGTLAPEADLTGIGGPNLQGNGTFTVSNVDLLLFDTDAIGTGNLILGGAAGVTGAMNWNSTGNLQANGQFRVGQNGTGTFNMNGGTAQFGDTAGPSKAAQVASAGGLGTLNLNDGAITIGSQDDGAGFEIRRTLQVGTGGGSQGVLNLGDGTGATGSASIEHWGNVEIGSGSGTGTLNIMADGRLTIPFTPVLGISSSLLVGPGGGSTGAINQTGGSLDMDGLLQIANNTGVGSYTLSGSTGTVNVRAVSAFAGSTFTFNLDAGGATKITVEGGTNTAGDTGAGNGVTLAGGMLNVNGLGSYSSTNSIVLFDQLDASAQLIGAFGNLIQGQVVGQNGGGANFYLNLYGGDGNDIVLQSTLPSSSTNGLVWNVGTANFDAGWASGNGSFGVAATGVDPFNSLQTLYLGNNGAATYDGSTNDASGTTVKNLFIGTNQAAAVVAGRNGNGTLTVSGAENLTIDDAGAAGAEGFFIVGEAGFTGTVNWSSSGTLDVQGQFRVGRSGGTGVFTQNNGVVQAGTTGGGGKYLGIGDGTGSTGTYNLNNGTLYPDGPGAGNPLRQFRVGHAGATGTFNLGDGVGAAGTAVLETEDDVWVGSQSGNGTLAIKSDGVLRLIGNNAPLFVGYRTGGSAGTGVVNQTGGSVTLEDAFSIGEGAGTTGEYQFSGGTIQAANDGAGDVRIGGGGGNGTFRISGTASFTTQGNLYIAEAGGAGTTGLLELTGSQASFTVNRLENAPGTAGAGSGNFETIRWVADANGITPIVVTGASGMNVLQIQDPAEVTANTGTNGGGDLMGDGIALELDLSALSGSQTLTLFDNQSAEAVIGFFEAGTTMNLYEQGEAILGTGFAGAVTISYTGGTGNDVVLNLNAGLPGDFNSDTFVNGTDFLIWQRGYPGNQPGQLLSDWEANFGAGLPPTKAAAAAVPEPTGALLIGVLSCLTLSWATRRRVHGATVSR